Protein AF-A0A4Q9P997-F1 (afdb_monomer_lite)

Sequence (958 aa):
MSKQSKSKDPSSKGRAVGQAVVELFDKMSLHGDAAVDIAVVKLDHLLADPSIDIDEVVELMTSVQHLLEFVLCVSSDYGFGILSIAILQRQPSTAEDYPSSLLYKLLAQLSRSLCLPYERTSDTPPVLSAHRRSIELAFSVLQAVTHLNATDALAEQMGDDPGSGRWAAKNEEKRHQKRKRSIHTGRAPPVDIVKSIIQYGAPVPTSKRQAAELVTTVVAEQTSILQEVFNMFRKEETIAFFKTTYLPIPPAPTPLTVTIPTQRTRSATTALTPFVPMTGTQQGAFPLVQPIKAALYFENADGFGAWRIQMSTRADRDLRRWRNEDAKMFDIIVNKIKDLSHGNFTKDNHKKLTGVEVDIPIYEAKMTRDSRLVYHIHCDIDFEDNVERQGLIRIFGVYTHAQIDGRFWDTMSRQLGYNGSEYRRRCIFRDRPSNQRGDYTVLPASFEVRSDTEQEVVTPSSSTTDHPDLTREDKEELHSLIALEKFVTFSQAFLNSILADQDVAHVFGVSHREKEIIEHDSSCFVIGRSGTGKTTTMVFKILGIERTYDTGSFRYAMAKPRQLFVTQSQVLAKKVEEYYAKLHQSYATAHLSPDELLEIASQSRTRRERMVDEDEEIFYTSTLPRRFGALEDTHFPLFLTYNHLCRLLENEFRHLVEQEKIDAHRASLLRDIMKLRPRPTRTRPAAYLQEERDTFLDYDTFREIYWSHFPENPLNPDLVWGEFVAVIKGSAGALKSDLGYLDKETYVGHGHSRSQTVSPAQRETVYALFEVYTKRRKLHGHHDPADRTRMLIRCLKAAGVPGKALNFIYVDEAQDNFLIDSLVLKALCSNPHGLFWAGDTAQTIAAGSSFRLGDLKAQLYDVEKNPLSISKRARPQTFYLTRNYRSHSGIVDCAHSIVELITNYWSTAIDDLPRERGMSPGEKPIFFSDHDAAKLQQSLFRDVSGGGVIEFGARQCE

Radius of gyration: 35.64 Å; chains: 1; bounding box: 92×94×118 Å

Structure (mmCIF, N/CA/C/O backbone):
data_AF-A0A4Q9P997-F1
#
_entry.id   AF-A0A4Q9P997-F1
#
loop_
_atom_site.group_PDB
_atom_site.id
_atom_site.type_symbol
_atom_site.label_atom_id
_atom_site.label_alt_id
_atom_site.label_comp_id
_atom_site.label_asym_id
_atom_site.label_entity_id
_atom_site.label_seq_id
_atom_site.pdbx_PDB_ins_code
_atom_site.Cartn_x
_atom_site.Cartn_y
_atom_site.Cartn_z
_atom_site.occupancy
_atom_site.B_iso_or_equiv
_atom_site.auth_seq_id
_atom_site.auth_comp_id
_atom_site.auth_asym_id
_atom_site.auth_atom_id
_atom_site.pdbx_PDB_model_num
ATOM 1 N N . MET A 1 1 ? 42.276 59.576 36.332 1.00 34.94 1 MET A N 1
ATOM 2 C CA . MET A 1 1 ? 40.969 59.242 36.951 1.00 34.94 1 MET A CA 1
ATOM 3 C C . MET A 1 1 ? 40.048 58.892 35.790 1.00 34.94 1 MET A C 1
ATOM 5 O O . MET A 1 1 ? 39.980 59.698 34.885 1.00 34.94 1 MET A O 1
ATOM 9 N N . SER A 1 2 ? 39.452 57.718 35.613 1.00 30.09 2 SER A N 1
ATOM 10 C CA . SER A 1 2 ? 39.014 56.666 36.526 1.00 30.09 2 SER A CA 1
ATOM 11 C C . SER A 1 2 ? 39.274 55.295 35.879 1.00 30.09 2 SER A C 1
ATOM 13 O O . SER A 1 2 ? 39.059 55.123 34.681 1.00 30.09 2 SER A O 1
ATOM 15 N N . LYS A 1 3 ? 39.771 54.335 36.668 1.00 36.25 3 LYS A N 1
ATOM 16 C CA . LYS A 1 3 ? 39.866 52.919 36.293 1.00 36.25 3 LYS A CA 1
ATOM 17 C C . LYS A 1 3 ? 38.458 52.323 36.387 1.00 36.25 3 LYS A C 1
ATOM 19 O O . LYS A 1 3 ? 37.954 52.168 37.493 1.00 36.25 3 LYS A O 1
ATOM 24 N N . GLN A 1 4 ? 37.851 51.955 35.263 1.00 31.22 4 GLN A N 1
ATOM 25 C CA . GLN A 1 4 ? 36.736 51.005 35.255 1.00 31.22 4 GLN A CA 1
ATOM 26 C C . GLN A 1 4 ? 37.287 49.617 34.932 1.00 31.22 4 GLN A C 1
ATOM 28 O O . GLN A 1 4 ? 37.521 49.262 33.777 1.00 31.22 4 GLN A O 1
ATOM 33 N N . SER A 1 5 ? 37.524 48.835 35.984 1.00 34.06 5 SER A N 1
ATOM 34 C CA . SER A 1 5 ? 37.653 47.386 35.893 1.00 34.06 5 SER A CA 1
ATOM 35 C C . SER A 1 5 ? 36.304 46.816 35.455 1.00 34.06 5 SER A C 1
ATOM 37 O O . SER A 1 5 ? 35.366 46.762 36.249 1.00 34.06 5 SER A O 1
ATOM 39 N N . LYS A 1 6 ? 36.195 46.409 34.186 1.00 36.69 6 LYS A N 1
ATOM 40 C CA . LYS A 1 6 ? 35.104 45.544 33.729 1.00 36.69 6 LYS A CA 1
ATOM 41 C C . LYS A 1 6 ? 35.186 44.238 34.519 1.00 36.69 6 LYS A C 1
ATOM 43 O O . LYS A 1 6 ? 36.149 43.487 34.358 1.00 36.69 6 LYS A O 1
ATOM 48 N N . SER A 1 7 ? 34.202 43.980 35.376 1.00 35.50 7 SER A N 1
ATOM 49 C CA . SER A 1 7 ? 33.948 42.636 35.882 1.00 35.50 7 SER A CA 1
ATOM 50 C C . SER A 1 7 ? 33.683 41.739 34.672 1.00 35.50 7 SER A C 1
ATOM 52 O O . SER A 1 7 ? 32.763 42.002 33.900 1.00 35.50 7 SER A O 1
ATOM 54 N N . LYS A 1 8 ? 34.532 40.729 34.455 1.00 43.47 8 LYS A N 1
ATOM 55 C CA . LYS A 1 8 ? 34.236 39.654 33.504 1.00 43.47 8 LYS A CA 1
ATOM 56 C C . LYS A 1 8 ? 32.994 38.936 34.021 1.00 43.47 8 LYS A C 1
ATOM 58 O O . LYS A 1 8 ? 33.031 38.392 35.119 1.00 43.47 8 LYS A O 1
ATOM 63 N N . ASP A 1 9 ? 31.924 38.997 33.244 1.00 46.00 9 ASP A N 1
ATOM 64 C CA . ASP A 1 9 ? 30.682 38.279 33.493 1.00 46.00 9 ASP A CA 1
ATOM 65 C C . ASP A 1 9 ? 30.966 36.759 33.450 1.00 46.00 9 ASP A C 1
ATOM 67 O O . ASP A 1 9 ? 31.450 36.276 32.414 1.00 46.00 9 ASP A O 1
ATOM 71 N N . PRO A 1 10 ? 30.754 36.009 34.549 1.00 48.16 10 PRO A N 1
ATOM 72 C CA . PRO A 1 10 ? 30.957 34.560 34.585 1.00 48.16 10 PRO A CA 1
ATOM 73 C C . PRO A 1 10 ? 30.136 33.813 33.519 1.00 48.16 10 PRO A C 1
ATOM 75 O O . PRO A 1 10 ? 30.621 32.815 32.988 1.00 48.16 10 PRO A O 1
ATOM 78 N N . SER A 1 11 ? 28.974 34.353 33.117 1.00 50.50 11 SER A N 1
ATOM 79 C CA . SER A 1 11 ? 28.079 33.771 32.093 1.00 50.50 11 SER A CA 1
ATOM 80 C C . SER A 1 11 ? 28.664 33.750 30.673 1.00 50.50 11 SER A C 1
ATOM 82 O O . SER A 1 11 ? 28.187 33.063 29.779 1.00 50.50 11 SER A O 1
ATOM 84 N N . SER A 1 12 ? 29.746 34.494 30.414 1.00 61.53 12 SER A N 1
ATOM 85 C CA . SER A 1 12 ? 30.411 34.451 29.101 1.00 61.53 12 SER A CA 1
ATOM 86 C C . SER A 1 12 ? 31.389 33.281 28.959 1.00 61.53 12 SER A C 1
ATOM 88 O O . SER A 1 12 ? 31.737 32.899 27.840 1.00 61.53 12 SER A O 1
ATOM 90 N N . LYS A 1 13 ? 31.854 32.716 30.081 1.00 75.00 13 LYS A N 1
ATOM 91 C CA . LYS A 1 13 ? 32.875 31.663 30.094 1.00 75.00 13 LYS A CA 1
ATOM 92 C C . LYS A 1 13 ? 32.283 30.259 29.993 1.00 75.00 13 LYS A C 1
ATOM 94 O O . LYS A 1 13 ? 32.844 29.457 29.254 1.00 75.00 13 LYS A O 1
ATOM 99 N N . GLY A 1 14 ? 31.180 29.972 30.692 1.00 77.06 14 GLY A N 1
ATOM 100 C CA . GLY A 1 14 ? 30.510 28.663 30.653 1.00 77.06 14 GLY A CA 1
ATOM 101 C C . GLY A 1 14 ? 30.086 28.295 29.236 1.00 77.06 14 GLY A C 1
ATOM 102 O O . GLY A 1 14 ? 30.493 27.267 28.699 1.00 77.06 14 GLY A O 1
ATOM 103 N N . ARG A 1 15 ? 29.408 29.222 28.563 1.00 81.44 15 ARG A N 1
ATOM 104 C CA . ARG A 1 15 ? 29.011 29.098 27.160 1.00 81.44 15 ARG A CA 1
ATOM 105 C C . ARG A 1 15 ? 30.186 28.897 26.201 1.00 81.44 15 ARG A C 1
ATOM 107 O O . ARG A 1 15 ? 30.087 28.085 25.286 1.00 81.44 15 ARG A O 1
ATOM 114 N N . ALA A 1 16 ? 31.297 29.611 26.400 1.00 81.88 16 ALA A N 1
ATOM 115 C CA . ALA A 1 16 ? 32.495 29.453 25.571 1.00 81.88 16 ALA A CA 1
ATOM 116 C C . ALA A 1 16 ? 33.142 28.071 25.761 1.00 81.88 16 ALA A C 1
ATOM 118 O O . ALA A 1 16 ? 33.560 27.445 24.789 1.00 81.88 16 ALA A O 1
ATOM 119 N N . VAL A 1 17 ? 33.179 27.570 27.000 1.00 84.44 17 VAL A N 1
ATOM 120 C CA . VAL A 1 17 ? 33.670 26.220 27.301 1.00 84.44 17 VAL A CA 1
ATOM 121 C C . VAL A 1 17 ? 32.729 25.160 26.736 1.00 84.44 17 VAL A C 1
ATOM 123 O O . VAL A 1 17 ? 33.202 24.231 26.095 1.00 84.44 17 VAL A O 1
ATOM 126 N N . GLY A 1 18 ? 31.412 25.310 26.881 1.00 84.19 18 GLY A N 1
ATOM 127 C CA . GLY A 1 18 ? 30.446 24.376 26.302 1.00 84.19 18 GLY A CA 1
ATOM 128 C C . GLY A 1 18 ? 30.523 24.314 24.774 1.00 84.19 18 GLY A C 1
ATOM 129 O O . GLY A 1 18 ? 30.468 23.227 24.207 1.00 84.19 18 GLY A O 1
ATOM 130 N N . GLN A 1 19 ? 30.742 25.448 24.097 1.00 86.75 19 GLN A N 1
ATOM 131 C CA . GLN A 1 19 ? 30.996 25.475 22.650 1.00 86.75 19 GLN A CA 1
ATOM 132 C C . GLN A 1 19 ? 32.294 24.746 22.294 1.00 86.75 19 GLN A C 1
ATOM 134 O O . GLN A 1 19 ? 32.296 23.921 21.384 1.00 86.75 19 GLN A O 1
ATOM 139 N N . ALA A 1 20 ? 33.366 24.977 23.057 1.00 85.81 20 ALA A N 1
ATOM 140 C CA . ALA A 1 20 ? 34.625 24.265 22.871 1.00 85.81 20 ALA A CA 1
ATOM 141 C C . ALA A 1 20 ? 34.475 22.750 23.095 1.00 85.81 20 ALA A C 1
ATOM 143 O O . ALA A 1 20 ? 35.087 21.976 22.368 1.00 85.81 20 ALA A O 1
ATOM 144 N N . VAL A 1 21 ? 33.649 22.308 24.052 1.00 86.19 21 VAL A N 1
ATOM 145 C CA . VAL A 1 21 ? 33.339 20.884 24.272 1.00 86.19 21 VAL A CA 1
ATOM 146 C C . VAL A 1 21 ? 32.569 20.302 23.083 1.00 86.19 21 VAL A C 1
ATOM 148 O O . VAL A 1 21 ? 32.911 19.220 22.615 1.00 86.19 21 VAL A O 1
ATOM 151 N N . VAL A 1 22 ? 31.577 21.016 22.547 1.00 88.56 22 VAL A N 1
ATOM 152 C CA . VAL A 1 22 ? 30.831 20.577 21.354 1.00 88.56 22 VAL A CA 1
ATOM 153 C C . VAL A 1 22 ? 31.749 20.437 20.134 1.00 88.56 22 VAL A C 1
ATOM 155 O O . VAL A 1 22 ? 31.660 19.441 19.423 1.00 88.56 22 VAL A O 1
ATOM 158 N N . GLU A 1 23 ? 32.660 21.387 19.912 1.00 87.06 23 GLU A N 1
ATOM 159 C CA . GLU A 1 23 ? 33.652 21.320 18.827 1.00 87.06 23 GLU A CA 1
ATOM 160 C C . GLU A 1 23 ? 34.676 20.197 19.043 1.00 87.06 23 GLU A C 1
ATOM 162 O O . GLU A 1 23 ? 35.034 19.480 18.110 1.00 87.06 23 GLU A O 1
ATOM 167 N N . LEU A 1 24 ? 35.132 20.015 20.284 1.00 86.62 24 LEU A N 1
ATOM 168 C CA . LEU A 1 24 ? 36.094 18.981 20.665 1.00 86.62 24 LEU A CA 1
ATOM 169 C C . LEU A 1 24 ? 35.544 17.566 20.452 1.00 86.62 24 LEU A C 1
ATOM 171 O O . LEU A 1 24 ? 36.305 16.661 20.113 1.00 86.62 24 LEU A O 1
ATOM 175 N N . PHE A 1 25 ? 34.234 17.393 20.639 1.00 87.94 25 PHE A N 1
ATOM 176 C CA . PHE A 1 25 ? 33.518 16.133 20.458 1.00 87.94 25 PHE A CA 1
ATOM 177 C C . PHE A 1 25 ? 32.687 16.082 19.163 1.00 87.94 25 PHE A C 1
ATOM 179 O O . PHE A 1 25 ? 31.709 15.328 19.073 1.00 87.94 25 PHE A O 1
ATOM 186 N N . ASP A 1 26 ? 33.075 16.854 18.146 1.00 84.50 26 ASP A N 1
ATOM 187 C CA . ASP A 1 26 ? 32.450 16.807 16.827 1.00 84.50 26 ASP A CA 1
ATOM 188 C C . ASP A 1 26 ? 32.598 15.415 16.181 1.00 84.50 26 ASP A C 1
ATOM 190 O O . ASP A 1 26 ? 33.694 14.856 16.060 1.00 84.50 26 ASP A O 1
ATOM 194 N N . LYS A 1 27 ? 31.469 14.860 15.722 1.00 76.56 27 LYS A N 1
ATOM 195 C CA . LYS A 1 27 ? 31.368 13.491 15.189 1.00 76.56 27 LYS A CA 1
ATOM 196 C C . LYS A 1 27 ? 32.245 13.274 13.960 1.00 76.56 27 LYS A C 1
ATOM 198 O O . LYS A 1 27 ? 32.723 12.165 13.747 1.00 76.56 27 LYS A O 1
ATOM 203 N N . MET A 1 28 ? 32.463 14.315 13.157 1.00 73.12 28 MET A N 1
ATOM 204 C CA . MET A 1 28 ? 33.294 14.230 11.952 1.00 73.12 28 MET A CA 1
ATOM 205 C C . MET A 1 28 ? 34.792 14.259 12.262 1.00 73.12 28 MET A C 1
ATOM 207 O O . MET A 1 28 ? 35.583 13.844 11.422 1.00 73.12 28 MET A O 1
ATOM 211 N N . SER A 1 29 ? 35.171 14.719 13.455 1.00 72.38 29 SER A N 1
ATOM 212 C CA . SER A 1 29 ? 36.561 14.926 13.869 1.00 72.38 29 SER A CA 1
ATOM 213 C C . SER A 1 29 ? 37.093 13.802 14.778 1.00 72.38 29 SER A C 1
ATOM 215 O O . SER A 1 29 ? 38.306 13.622 14.905 1.00 72.38 29 SER A O 1
ATOM 217 N N . LEU A 1 30 ? 36.203 13.006 15.384 1.00 80.44 30 LEU A N 1
ATOM 218 C CA . LEU A 1 30 ? 36.535 11.866 16.247 1.00 80.44 30 LEU A CA 1
ATOM 219 C C . LEU A 1 30 ? 36.687 10.561 15.443 1.00 80.44 30 LEU A C 1
ATOM 221 O O . LEU A 1 30 ? 35.735 9.802 15.256 1.00 80.44 30 LEU A O 1
ATOM 225 N N . HIS A 1 31 ? 37.906 10.273 14.979 1.00 70.12 31 HIS A N 1
ATOM 226 C CA . HIS A 1 31 ? 38.236 9.030 14.271 1.00 70.12 31 HIS A CA 1
ATOM 227 C C . HIS A 1 31 ? 39.045 8.062 15.151 1.00 70.12 31 HIS A C 1
ATOM 229 O O . HIS A 1 31 ? 40.269 8.154 15.236 1.00 70.12 31 HIS A O 1
ATOM 235 N N . GLY A 1 32 ? 38.357 7.095 15.766 1.00 70.31 32 GLY A N 1
ATOM 236 C CA . GLY A 1 32 ? 38.966 6.014 16.556 1.00 70.31 32 GLY A CA 1
ATOM 237 C C . GLY A 1 32 ? 39.274 6.374 18.016 1.00 70.31 32 GLY A C 1
ATOM 238 O O . GLY A 1 32 ? 39.208 7.537 18.411 1.00 70.31 32 GLY A O 1
ATOM 239 N N . ASP A 1 33 ? 39.618 5.364 18.825 1.00 76.88 33 ASP A N 1
ATOM 240 C CA . ASP A 1 33 ? 39.794 5.511 20.283 1.00 76.88 33 ASP A CA 1
ATOM 241 C C . ASP A 1 33 ? 40.894 6.522 20.664 1.00 76.88 33 ASP A C 1
ATOM 243 O O . ASP A 1 33 ? 40.715 7.292 21.600 1.00 76.88 33 ASP A O 1
ATOM 247 N N . ALA A 1 34 ? 41.974 6.635 19.882 1.00 77.06 34 ALA A N 1
ATOM 248 C CA . ALA A 1 34 ? 43.042 7.604 20.155 1.00 77.06 34 ALA A CA 1
ATOM 249 C C . ALA A 1 34 ? 42.577 9.073 20.052 1.00 77.06 34 ALA A C 1
ATOM 251 O O . ALA A 1 34 ? 43.059 9.931 20.791 1.00 77.06 34 ALA A O 1
ATOM 252 N N . ALA A 1 35 ? 41.641 9.382 19.146 1.00 81.62 35 ALA A N 1
ATOM 253 C CA . ALA A 1 35 ? 41.067 10.725 19.036 1.00 81.62 35 ALA A CA 1
ATOM 254 C C . ALA A 1 35 ? 40.140 11.032 20.223 1.00 81.62 35 ALA A C 1
ATOM 256 O O . ALA A 1 35 ? 40.129 12.159 20.718 1.00 81.62 35 ALA A O 1
ATOM 257 N N . VAL A 1 36 ? 39.417 10.015 20.706 1.00 85.56 36 VAL A N 1
ATOM 258 C CA . VAL A 1 36 ? 38.583 10.101 21.911 1.00 85.56 36 VAL A CA 1
ATOM 259 C C . VAL A 1 36 ? 39.452 10.352 23.143 1.00 85.56 36 VAL A C 1
ATOM 261 O O . VAL A 1 36 ? 39.161 11.279 23.891 1.00 85.56 36 VAL A O 1
ATOM 264 N N . ASP A 1 37 ? 40.557 9.626 23.315 1.00 82.88 37 ASP A N 1
ATOM 265 C CA . ASP A 1 37 ? 41.467 9.815 24.454 1.00 82.88 37 ASP A CA 1
ATOM 266 C C . ASP A 1 37 ? 42.060 11.236 24.487 1.00 82.88 37 ASP A C 1
ATOM 268 O O . ASP A 1 37 ? 42.115 11.879 25.537 1.00 82.88 37 ASP A O 1
ATOM 272 N N . ILE A 1 38 ? 42.442 11.782 23.324 1.00 82.25 38 ILE A N 1
ATOM 273 C CA . ILE A 1 38 ? 42.930 13.168 23.206 1.00 82.25 38 ILE A CA 1
ATOM 274 C C . ILE A 1 38 ? 41.828 14.179 23.559 1.00 82.25 38 ILE A C 1
ATOM 276 O O . ILE A 1 38 ? 42.106 15.193 24.208 1.00 82.25 38 ILE A O 1
ATOM 280 N N . ALA A 1 39 ? 40.589 13.929 23.129 1.00 86.88 39 ALA A N 1
ATOM 281 C CA . ALA A 1 39 ? 39.445 14.770 23.465 1.00 86.88 39 ALA A CA 1
ATOM 282 C C . ALA A 1 39 ? 39.137 14.731 24.969 1.00 86.88 39 ALA A C 1
ATOM 284 O O . ALA A 1 39 ? 38.912 15.777 25.571 1.00 86.88 39 ALA A O 1
ATOM 285 N N . VAL A 1 40 ? 39.226 13.564 25.607 1.00 88.44 40 VAL A N 1
ATOM 286 C CA . VAL A 1 40 ? 39.018 13.402 27.054 1.00 88.44 40 VAL A CA 1
ATOM 287 C C . VAL A 1 40 ? 40.075 14.157 27.865 1.00 88.44 40 VAL A C 1
ATOM 289 O O . VAL A 1 40 ? 39.724 14.900 28.776 1.00 88.44 40 VAL A O 1
ATOM 292 N N . VAL A 1 41 ? 41.357 14.079 27.492 1.00 85.00 41 VAL A N 1
ATOM 293 C CA . VAL A 1 41 ? 42.422 14.848 28.172 1.00 85.00 41 VAL A CA 1
ATOM 294 C C . VAL A 1 41 ? 42.189 16.360 28.053 1.00 85.00 41 VAL A C 1
ATOM 296 O O . VAL A 1 41 ? 42.407 17.116 29.000 1.00 85.00 41 VAL A O 1
ATOM 299 N N . LYS A 1 42 ? 41.723 16.830 26.892 1.00 85.00 42 LYS A N 1
ATOM 300 C CA . LYS A 1 42 ? 41.387 18.248 26.688 1.00 85.00 42 LYS A CA 1
ATOM 301 C C . LYS A 1 42 ? 40.135 18.667 27.460 1.00 85.00 42 LYS A C 1
ATOM 303 O O . LYS A 1 42 ? 40.104 19.786 27.964 1.00 85.00 42 LYS A O 1
ATOM 308 N N . LEU A 1 43 ? 39.144 17.786 27.582 1.00 86.56 43 LEU A N 1
ATOM 309 C CA . LEU A 1 43 ? 37.958 18.007 28.407 1.00 86.56 43 LEU A CA 1
ATOM 310 C C . LEU A 1 43 ? 38.342 18.208 29.877 1.00 86.56 43 LEU A C 1
ATOM 312 O O . LEU A 1 43 ? 37.886 19.169 30.487 1.00 86.56 43 LEU A O 1
ATOM 316 N N . ASP A 1 44 ? 39.239 17.380 30.417 1.00 87.50 44 ASP A N 1
ATOM 317 C CA . ASP A 1 44 ? 39.720 17.516 31.798 1.00 87.50 44 ASP A CA 1
ATOM 318 C C . ASP A 1 44 ? 40.380 18.878 32.046 1.00 87.50 44 ASP A C 1
ATOM 320 O O . ASP A 1 44 ? 40.138 19.519 33.069 1.00 87.50 44 ASP A O 1
ATOM 324 N N . HIS A 1 45 ? 41.170 19.367 31.085 1.00 83.88 45 HIS A N 1
ATOM 325 C CA . HIS A 1 45 ? 41.760 20.704 31.156 1.00 83.88 45 HIS A CA 1
ATOM 326 C C . HIS A 1 45 ? 40.720 21.825 31.092 1.00 83.88 45 HIS A C 1
ATOM 328 O O . HIS A 1 45 ? 40.880 22.834 31.779 1.00 83.88 45 HIS A O 1
ATOM 334 N N . LEU A 1 46 ? 39.675 21.664 30.277 1.00 84.50 46 LEU A N 1
ATOM 335 C CA . LEU A 1 46 ? 38.587 22.635 30.177 1.00 84.50 46 LEU A CA 1
ATOM 336 C C . LEU A 1 46 ? 37.749 22.675 31.457 1.00 84.50 46 LEU A C 1
ATOM 338 O O . LEU A 1 46 ? 37.350 23.755 31.867 1.00 84.50 46 LEU A O 1
ATOM 342 N N . LEU A 1 47 ? 37.522 21.534 32.108 1.00 81.62 47 LEU A N 1
ATOM 343 C CA . LEU A 1 47 ? 36.723 21.430 33.333 1.00 81.62 47 LEU A CA 1
ATOM 344 C C . LEU A 1 47 ? 37.498 21.783 34.615 1.00 81.62 47 LEU A C 1
ATOM 346 O O . LEU A 1 47 ? 36.881 21.988 35.658 1.00 81.62 47 LEU A O 1
ATOM 350 N N . ALA A 1 48 ? 38.829 21.886 34.559 1.00 80.19 48 ALA A N 1
ATOM 351 C CA . ALA A 1 48 ? 39.668 22.191 35.721 1.00 80.19 48 ALA A CA 1
ATOM 352 C C . ALA A 1 48 ? 39.540 23.640 36.243 1.00 80.19 48 ALA A C 1
ATOM 354 O O . ALA A 1 48 ? 40.011 23.919 37.347 1.00 80.19 48 ALA A O 1
ATOM 355 N N . ASP A 1 49 ? 38.944 24.573 35.484 1.00 80.00 49 ASP A N 1
ATOM 356 C CA . ASP A 1 49 ? 38.722 25.956 35.936 1.00 80.00 49 ASP A CA 1
ATOM 357 C C . ASP A 1 49 ? 37.444 26.045 36.805 1.00 80.00 49 ASP A C 1
ATOM 359 O O . ASP A 1 49 ? 36.332 25.945 36.283 1.00 80.00 49 ASP A O 1
ATOM 363 N N . PRO A 1 50 ? 37.562 26.304 38.124 1.00 68.62 50 PRO A N 1
ATOM 364 C CA . PRO A 1 50 ? 36.417 26.363 39.035 1.00 68.62 50 PRO A CA 1
ATOM 365 C C . PRO A 1 50 ? 35.520 27.595 38.820 1.00 68.62 50 PRO A C 1
ATOM 367 O O . PRO A 1 50 ? 34.506 27.732 39.500 1.00 68.62 50 PRO A O 1
ATOM 370 N N . SER A 1 51 ? 35.885 28.520 37.920 1.00 73.75 51 SER A N 1
ATOM 371 C CA . SER A 1 51 ? 35.081 29.702 37.573 1.00 73.75 51 SER A CA 1
ATOM 372 C C . SER A 1 51 ? 34.056 29.468 36.456 1.00 73.75 51 SER A C 1
ATOM 374 O O . SER A 1 51 ? 33.374 30.415 36.059 1.00 73.75 51 SER A O 1
ATOM 376 N N . ILE A 1 52 ? 33.963 28.241 35.936 1.00 81.25 52 ILE A N 1
ATOM 377 C CA . ILE A 1 52 ? 33.046 27.853 34.859 1.00 81.25 52 ILE A CA 1
ATOM 378 C C . ILE A 1 52 ? 31.660 27.556 35.423 1.00 81.25 52 ILE A C 1
ATOM 380 O O . ILE A 1 52 ? 31.515 26.802 36.385 1.00 81.25 52 ILE A O 1
ATOM 384 N N . ASP A 1 53 ? 30.634 28.106 34.775 1.00 80.50 53 ASP A N 1
ATOM 385 C CA . ASP A 1 53 ? 29.264 27.684 35.028 1.00 80.50 53 ASP A CA 1
ATOM 386 C C . ASP A 1 53 ? 28.969 26.377 34.282 1.00 80.50 53 ASP A C 1
ATOM 388 O O . ASP A 1 53 ? 28.836 26.353 33.056 1.00 80.50 53 ASP A O 1
ATOM 392 N N . ILE A 1 54 ? 28.922 25.274 35.031 1.00 81.06 54 ILE A N 1
ATOM 393 C CA . ILE A 1 54 ? 28.677 23.930 34.496 1.00 81.06 54 ILE A CA 1
ATOM 394 C C . ILE A 1 54 ? 27.264 23.808 33.911 1.00 81.06 54 ILE A C 1
ATOM 396 O O . ILE A 1 54 ? 27.072 23.012 32.992 1.00 81.06 54 ILE A O 1
ATOM 400 N N . ASP A 1 55 ? 26.301 24.621 34.355 1.00 79.00 55 ASP A N 1
ATOM 401 C CA . ASP A 1 55 ? 24.921 24.554 33.863 1.00 79.00 55 ASP A CA 1
ATOM 402 C C . ASP A 1 55 ? 24.857 24.899 32.361 1.00 79.00 55 ASP A C 1
ATOM 404 O O . ASP A 1 55 ? 24.242 24.173 31.578 1.00 79.00 55 ASP A O 1
ATOM 408 N N . GLU A 1 56 ? 25.589 25.933 31.929 1.00 82.62 56 GLU A N 1
ATOM 409 C CA . GLU A 1 56 ? 25.691 26.327 30.514 1.00 82.62 56 GLU A CA 1
ATOM 410 C C . GLU A 1 56 ? 26.456 25.292 29.671 1.00 82.62 56 GLU A C 1
ATOM 412 O O . GLU A 1 56 ? 26.136 25.071 28.499 1.00 82.62 56 GLU A O 1
ATOM 417 N N . VAL A 1 57 ? 27.467 24.640 30.259 1.00 85.94 57 VAL A N 1
ATOM 418 C CA . VAL A 1 57 ? 28.234 23.574 29.593 1.00 85.94 57 VAL A CA 1
ATOM 419 C C . VAL A 1 57 ? 27.336 22.363 29.343 1.00 85.94 57 VAL A C 1
ATOM 421 O O . VAL A 1 57 ? 27.275 21.864 28.219 1.00 85.94 57 VAL A O 1
ATOM 424 N N . VAL A 1 58 ? 26.590 21.923 30.360 1.00 86.69 58 VAL A N 1
ATOM 425 C CA . VAL A 1 58 ? 25.661 20.788 30.264 1.00 86.69 58 VAL A CA 1
ATOM 426 C C . VAL A 1 58 ? 24.507 21.094 29.310 1.00 86.69 58 VAL A C 1
ATOM 428 O O . VAL A 1 58 ? 24.126 20.223 28.527 1.00 86.69 58 VAL A O 1
ATOM 431 N N . GLU A 1 59 ? 23.974 22.318 29.309 1.00 85.81 59 GLU A N 1
ATOM 432 C CA . GLU A 1 59 ? 22.920 22.737 28.376 1.00 85.81 59 GLU A CA 1
ATOM 433 C C . GLU A 1 59 ? 23.390 22.655 26.914 1.00 85.81 59 GLU A C 1
ATOM 435 O O . GLU A 1 59 ? 22.693 22.096 26.063 1.00 85.81 59 GLU A O 1
ATOM 440 N N . LEU A 1 60 ? 24.608 23.120 26.622 1.00 86.00 60 LEU A N 1
ATOM 441 C CA . LEU A 1 60 ? 25.196 23.021 25.284 1.00 86.00 60 LEU A CA 1
ATOM 442 C C . LEU A 1 60 ? 25.510 21.578 24.885 1.00 86.00 60 LEU A C 1
ATOM 444 O O . LEU A 1 60 ? 25.235 21.194 23.749 1.00 86.00 60 LEU A O 1
ATOM 448 N N . MET A 1 61 ? 26.007 20.748 25.804 1.00 87.50 61 MET A N 1
ATOM 449 C CA . MET A 1 61 ? 26.207 19.319 25.534 1.00 87.50 61 MET A CA 1
ATOM 450 C C . MET A 1 61 ? 24.884 18.601 25.253 1.00 87.50 61 MET A C 1
ATOM 452 O O . MET A 1 61 ? 24.821 17.741 24.380 1.00 87.50 61 MET A O 1
ATOM 456 N N . THR A 1 62 ? 23.816 18.988 25.949 1.00 86.75 62 THR A N 1
ATOM 457 C CA . THR A 1 62 ? 22.463 18.443 25.763 1.00 86.75 62 THR A CA 1
ATOM 458 C C . THR A 1 62 ? 21.830 18.886 24.439 1.00 86.75 62 THR A C 1
ATOM 460 O O . THR A 1 62 ? 20.957 18.198 23.911 1.00 86.75 62 THR A O 1
ATOM 463 N N . SER A 1 63 ? 22.287 20.000 23.855 1.00 85.50 63 SER A N 1
ATOM 464 C CA . SER A 1 63 ? 21.822 20.468 22.540 1.00 85.50 63 SER A CA 1
ATOM 465 C C . SER A 1 63 ? 22.251 19.564 21.375 1.00 85.50 63 SER A C 1
ATOM 467 O O . SER A 1 63 ? 21.628 19.589 20.313 1.00 85.50 63 SER A O 1
ATOM 469 N N . VAL A 1 64 ? 23.284 18.735 21.574 1.00 83.81 64 VAL A N 1
ATOM 470 C CA . VAL A 1 64 ? 23.784 17.775 20.584 1.00 83.81 64 VAL A CA 1
ATOM 471 C C . VAL A 1 64 ? 23.350 16.366 20.973 1.00 83.81 64 VAL A C 1
ATOM 473 O O . VAL A 1 64 ? 23.617 15.884 22.072 1.00 83.81 64 VAL A O 1
ATOM 476 N N . GLN A 1 65 ? 22.696 15.670 20.041 1.00 82.75 65 GLN A N 1
ATOM 477 C CA . GLN A 1 65 ? 22.123 14.352 20.302 1.00 82.75 65 GLN A CA 1
ATOM 478 C C . GLN A 1 65 ? 23.179 13.336 20.784 1.00 82.75 65 GLN A C 1
ATOM 480 O O . GLN A 1 65 ? 24.132 13.030 20.058 1.00 82.75 65 GLN A O 1
ATOM 485 N N . HIS A 1 66 ? 22.935 12.773 21.973 1.00 88.88 66 HIS A N 1
ATOM 486 C CA . HIS A 1 66 ? 23.746 11.766 22.672 1.00 88.88 66 HIS A CA 1
ATOM 487 C C . HIS A 1 66 ? 25.157 12.212 23.099 1.00 88.88 66 HIS A C 1
ATOM 489 O O . HIS A 1 66 ? 25.949 11.370 23.520 1.00 88.88 66 HIS A O 1
ATOM 495 N N . LEU A 1 67 ? 25.497 13.506 23.006 1.00 90.31 67 LEU A N 1
ATOM 496 C CA . LEU A 1 67 ? 26.832 14.000 23.366 1.00 90.31 67 LEU A CA 1
ATOM 497 C C . LEU A 1 67 ? 27.083 13.936 24.878 1.00 90.31 67 LEU A C 1
ATOM 499 O O . LEU A 1 67 ? 28.142 13.473 25.294 1.00 90.31 67 LEU A O 1
ATOM 503 N N . LEU A 1 68 ? 26.124 14.360 25.707 1.00 91.31 68 LEU A N 1
ATOM 504 C CA . LEU A 1 68 ? 26.269 14.286 27.164 1.00 91.31 68 LEU A CA 1
ATOM 505 C C . LEU A 1 68 ? 26.425 12.834 27.635 1.00 91.31 68 LEU A C 1
ATOM 507 O O . LEU A 1 68 ? 27.320 12.534 28.419 1.00 91.31 68 LEU A O 1
ATOM 511 N N . GLU A 1 69 ? 25.599 11.928 27.115 1.00 92.56 69 GLU A N 1
ATOM 512 C CA . GLU A 1 69 ? 25.661 10.495 27.403 1.00 92.56 69 GLU A CA 1
ATOM 513 C C . GLU A 1 69 ? 27.000 9.883 26.979 1.00 92.56 69 GLU A C 1
ATOM 515 O O . GLU A 1 69 ? 27.623 9.158 27.754 1.00 92.56 69 GLU A O 1
ATOM 520 N N . PHE A 1 70 ? 27.478 10.221 25.777 1.00 91.19 70 PHE A N 1
ATOM 521 C CA . PHE A 1 70 ? 28.782 9.781 25.289 1.00 91.19 70 PHE A CA 1
ATOM 522 C C . PHE A 1 70 ? 29.917 10.281 26.185 1.00 91.19 70 PHE A C 1
ATOM 524 O O . PHE A 1 70 ? 30.768 9.491 26.591 1.00 91.19 70 PHE A O 1
ATOM 531 N N . VAL A 1 71 ? 29.912 11.565 26.553 1.00 90.00 71 VAL A N 1
ATOM 532 C CA . VAL A 1 71 ? 30.941 12.158 27.415 1.00 90.00 71 VAL A CA 1
ATOM 533 C C . VAL A 1 71 ? 30.917 11.545 28.814 1.00 90.00 71 VAL A C 1
ATOM 535 O O . VAL A 1 71 ? 31.984 11.226 29.334 1.00 90.00 71 VAL A O 1
ATOM 538 N N . LEU A 1 72 ? 29.750 11.279 29.408 1.00 91.06 72 LEU A N 1
ATOM 539 C CA . LEU A 1 72 ? 29.656 10.573 30.697 1.00 91.06 72 LEU A CA 1
ATOM 540 C C . LEU A 1 72 ? 30.263 9.156 30.635 1.00 91.06 72 LEU A C 1
ATOM 542 O O . LEU A 1 72 ? 30.890 8.713 31.602 1.00 91.06 72 LEU A O 1
ATOM 546 N N . CYS A 1 73 ? 30.137 8.469 29.495 1.00 91.81 73 CYS A N 1
ATOM 547 C CA . CYS A 1 73 ? 30.761 7.166 29.264 1.00 91.81 73 CYS A CA 1
ATOM 548 C C . CYS A 1 73 ? 32.287 7.244 29.106 1.00 91.81 73 CYS A C 1
ATOM 550 O O . CYS A 1 73 ? 32.993 6.435 29.706 1.00 91.81 73 CYS A O 1
ATOM 552 N N . VAL A 1 74 ? 32.805 8.181 28.302 1.00 89.50 74 VAL A N 1
ATOM 553 C CA . VAL A 1 74 ? 34.232 8.198 27.912 1.00 89.50 74 VAL A CA 1
ATOM 554 C C . VAL A 1 74 ? 35.126 9.094 28.770 1.00 89.50 74 VAL A C 1
ATOM 556 O O . VAL A 1 74 ? 36.343 8.982 28.673 1.00 89.50 74 VAL A O 1
ATOM 559 N N . SER A 1 75 ? 34.562 9.967 29.611 1.00 89.31 75 SER A N 1
ATOM 560 C CA . SER A 1 75 ? 35.343 10.874 30.470 1.00 89.31 75 SER A CA 1
ATOM 561 C C . SER A 1 75 ? 36.312 10.126 31.388 1.00 89.31 75 SER A C 1
ATOM 563 O O . SER A 1 75 ? 36.044 9.000 31.820 1.00 89.31 75 SER A O 1
ATOM 565 N N . SER A 1 76 ? 37.418 10.771 31.760 1.00 88.75 76 SER A N 1
ATOM 566 C CA . SER A 1 76 ? 38.288 10.262 32.822 1.00 88.75 76 SER A CA 1
ATOM 567 C C . SER A 1 76 ? 37.552 10.277 34.170 1.00 88.75 76 SER A C 1
ATOM 569 O O . SER A 1 76 ? 36.548 10.974 34.332 1.00 88.75 76 SER A O 1
ATOM 571 N N . ASP A 1 77 ? 38.049 9.537 35.165 1.00 87.12 77 ASP A N 1
ATOM 572 C CA . ASP A 1 77 ? 37.478 9.584 36.522 1.00 87.12 77 ASP A CA 1
ATOM 573 C C .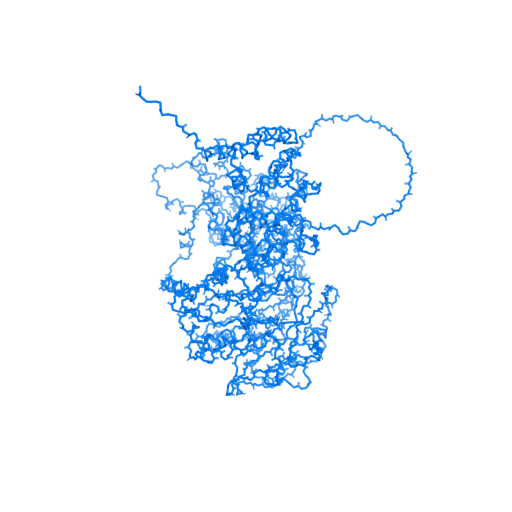 ASP A 1 77 ? 37.539 10.998 37.126 1.00 87.12 77 ASP A C 1
ATOM 575 O O . ASP A 1 77 ? 36.674 11.379 37.914 1.00 87.12 77 ASP A O 1
ATOM 579 N N . TYR A 1 78 ? 38.527 11.799 36.713 1.00 83.19 78 TYR A N 1
ATOM 580 C CA . TYR A 1 78 ? 38.677 13.189 37.129 1.00 83.19 78 TYR A CA 1
ATOM 581 C C . TYR A 1 78 ? 37.594 14.089 36.516 1.00 83.19 78 TYR A C 1
ATOM 583 O O . TYR A 1 78 ? 36.857 14.743 37.257 1.00 83.19 78 TYR A O 1
ATOM 591 N N . GLY A 1 79 ? 37.433 14.083 35.187 1.00 83.81 79 GLY A N 1
ATOM 592 C CA . GLY A 1 79 ? 36.409 14.875 34.496 1.00 83.81 79 GLY A CA 1
ATOM 593 C C . GLY A 1 79 ? 34.984 14.443 34.845 1.00 83.81 79 GLY A C 1
ATOM 594 O O . GLY A 1 79 ? 34.119 15.283 35.099 1.00 83.81 79 GLY A O 1
ATOM 595 N N . PHE A 1 80 ? 34.749 13.132 34.960 1.00 88.56 80 PHE A N 1
ATOM 596 C CA . PHE A 1 80 ? 33.480 12.582 35.440 1.00 88.56 80 PHE A CA 1
ATOM 597 C C . PHE A 1 80 ? 33.187 13.020 36.879 1.00 88.56 80 PHE A C 1
ATOM 599 O O . PHE A 1 80 ? 32.057 13.399 37.189 1.00 88.56 80 PHE A O 1
ATOM 606 N N . GLY A 1 81 ? 34.197 13.020 37.755 1.00 84.12 81 GLY A N 1
ATOM 607 C CA . GLY A 1 81 ? 34.082 13.520 39.123 1.00 84.12 81 GLY A CA 1
ATOM 608 C C . GLY A 1 81 ? 33.665 14.991 39.174 1.00 84.12 81 GLY A C 1
ATOM 609 O O . GLY A 1 81 ? 32.734 15.330 39.899 1.00 84.12 81 GLY A O 1
ATOM 610 N N . ILE A 1 82 ? 34.283 15.855 38.363 1.00 84.19 82 ILE A N 1
ATOM 611 C CA . ILE A 1 82 ? 33.933 17.284 38.304 1.00 84.19 82 ILE A CA 1
ATOM 612 C C . ILE A 1 82 ? 32.491 17.481 37.823 1.00 84.19 82 ILE A C 1
ATOM 614 O O . ILE A 1 82 ? 31.722 18.174 38.489 1.00 84.19 82 ILE A O 1
ATOM 618 N N . LEU A 1 83 ? 32.107 16.850 36.707 1.00 84.81 83 LEU A N 1
ATOM 619 C CA . LEU A 1 83 ? 30.757 16.974 36.147 1.00 84.81 83 LEU A CA 1
ATOM 620 C C . LEU A 1 83 ? 29.695 16.433 37.108 1.00 84.81 83 LEU A C 1
ATOM 622 O O . LEU A 1 83 ? 28.718 17.120 37.397 1.00 84.81 83 LEU A O 1
ATOM 626 N N . SER A 1 84 ? 29.893 15.226 37.638 1.00 86.88 84 SER A N 1
ATOM 627 C CA . SER A 1 84 ? 28.925 14.594 38.540 1.00 86.88 84 SER A CA 1
ATOM 628 C C . SER A 1 84 ? 28.760 15.374 39.844 1.00 86.88 84 SER A C 1
ATOM 630 O O . SER A 1 84 ? 27.627 15.640 40.241 1.00 86.88 84 SER A O 1
ATOM 632 N N . ILE A 1 85 ? 29.851 15.811 40.486 1.00 85.00 85 ILE A N 1
ATOM 633 C CA . ILE A 1 85 ? 29.790 16.597 41.728 1.00 85.00 85 ILE A CA 1
ATOM 634 C C . ILE A 1 85 ? 29.123 17.951 41.476 1.00 85.00 85 ILE A C 1
ATOM 636 O O . ILE A 1 85 ? 28.238 18.334 42.242 1.00 85.00 85 ILE A O 1
ATOM 640 N N . ALA A 1 86 ? 29.501 18.658 40.408 1.00 82.44 86 ALA A N 1
ATOM 641 C CA . ALA A 1 86 ? 28.927 19.964 40.093 1.00 82.44 86 ALA A CA 1
ATOM 642 C C . ALA A 1 86 ? 27.418 19.881 39.824 1.00 82.44 86 ALA A C 1
ATOM 644 O O . ALA A 1 86 ? 26.663 20.712 40.326 1.00 82.44 86 ALA A O 1
ATOM 645 N N . ILE A 1 87 ? 26.965 18.850 39.104 1.00 83.00 87 ILE A N 1
ATOM 646 C CA . ILE A 1 87 ? 25.540 18.628 38.832 1.00 83.00 87 ILE A CA 1
ATOM 647 C C . ILE A 1 87 ? 24.790 18.225 40.114 1.00 83.00 87 ILE A C 1
ATOM 649 O O . ILE A 1 87 ? 23.714 18.754 40.388 1.00 83.00 87 ILE A O 1
ATOM 653 N N . LEU A 1 88 ? 25.351 17.327 40.933 1.00 84.25 88 LEU A N 1
ATOM 654 C CA . LEU A 1 88 ? 24.705 16.848 42.166 1.00 84.25 88 LEU A CA 1
ATOM 655 C C . LEU A 1 88 ? 24.614 17.927 43.261 1.00 84.25 88 LEU A C 1
ATOM 657 O O . LEU A 1 88 ? 23.730 17.853 44.115 1.00 84.25 88 LEU A O 1
ATOM 661 N N . GLN A 1 89 ? 25.489 18.938 43.238 1.00 81.25 89 GLN A N 1
ATOM 662 C CA . GLN A 1 89 ? 25.451 20.080 44.162 1.00 81.25 89 GLN A CA 1
ATOM 663 C C . GLN A 1 89 ? 24.344 21.101 43.832 1.00 81.25 89 GLN A C 1
ATOM 665 O O . GLN A 1 89 ? 23.977 21.901 44.694 1.00 81.25 89 GLN A O 1
ATOM 670 N N . ARG A 1 90 ? 23.778 21.082 42.617 1.00 75.19 90 ARG A N 1
ATOM 671 C CA . ARG A 1 90 ? 22.770 22.047 42.134 1.00 75.19 90 ARG A CA 1
ATOM 672 C C . ARG A 1 90 ? 21.340 21.547 42.368 1.00 75.19 90 ARG A C 1
ATOM 674 O O . ARG A 1 90 ? 20.577 21.299 41.435 1.00 75.19 90 ARG A O 1
ATOM 681 N N . GLN A 1 91 ? 20.970 21.398 43.638 1.00 77.94 91 GLN A N 1
ATOM 682 C CA . GLN A 1 91 ? 19.636 20.929 44.024 1.00 77.94 91 GLN A CA 1
ATOM 683 C C . GLN A 1 91 ? 18.604 22.070 44.059 1.00 77.94 91 GLN A C 1
ATOM 685 O O . GLN A 1 91 ? 18.913 23.167 44.536 1.00 77.94 91 GLN A O 1
ATOM 690 N N . PRO A 1 92 ? 17.359 21.832 43.606 1.00 81.31 92 PRO A N 1
ATOM 691 C CA . PRO A 1 92 ? 16.286 22.808 43.749 1.00 81.31 92 PRO A CA 1
ATOM 692 C C . PRO A 1 92 ? 15.965 23.031 45.231 1.00 81.31 92 PRO A C 1
ATOM 694 O O . PRO A 1 92 ? 15.793 22.084 45.996 1.00 81.31 92 PRO A O 1
ATOM 697 N N . SER A 1 93 ? 15.881 24.300 45.636 1.00 70.19 93 SER A N 1
ATOM 698 C CA . SER A 1 93 ? 15.609 24.685 47.029 1.00 70.19 93 SER A CA 1
ATOM 699 C C . SER A 1 93 ? 14.115 24.674 47.370 1.00 70.19 93 SER A C 1
ATOM 701 O O . SER A 1 93 ? 13.749 24.609 48.543 1.00 70.19 93 SER A O 1
ATOM 703 N N . THR A 1 94 ? 13.243 24.729 46.358 1.00 77.75 94 THR A N 1
ATOM 704 C CA . THR A 1 94 ? 11.786 24.713 46.516 1.00 77.75 94 THR A CA 1
ATOM 705 C C . THR A 1 94 ? 11.128 23.730 45.545 1.00 77.75 94 THR A C 1
ATOM 707 O O . THR A 1 94 ? 11.696 23.363 44.517 1.00 77.75 94 THR A O 1
ATOM 710 N N . ALA A 1 95 ? 9.898 23.309 45.855 1.00 79.56 95 ALA A N 1
ATOM 711 C CA . ALA A 1 95 ? 9.117 22.442 44.973 1.00 79.56 95 ALA A CA 1
ATOM 712 C C . ALA A 1 95 ? 8.691 23.134 43.661 1.00 79.56 95 ALA A C 1
ATOM 714 O O . ALA A 1 95 ? 8.426 22.450 42.676 1.00 79.56 95 ALA A O 1
ATOM 715 N N . GLU A 1 96 ? 8.636 24.471 43.637 1.00 79.88 96 GLU A N 1
ATOM 716 C CA . GLU A 1 96 ? 8.288 25.262 42.446 1.00 79.88 96 GLU A CA 1
ATOM 717 C C . GLU A 1 96 ? 9.432 25.295 41.431 1.00 79.88 96 GLU A C 1
ATOM 719 O O . GLU A 1 96 ? 9.183 25.268 40.228 1.00 79.88 96 GLU A O 1
ATOM 724 N N . ASP A 1 97 ? 10.677 25.261 41.911 1.00 80.62 97 ASP A N 1
ATOM 725 C CA . ASP A 1 97 ? 11.871 25.288 41.062 1.00 80.62 97 ASP A CA 1
ATOM 726 C C . ASP A 1 97 ? 12.187 23.919 40.438 1.00 80.62 97 ASP A C 1
ATOM 728 O O . ASP A 1 97 ? 12.952 23.831 39.473 1.00 80.62 97 ASP A O 1
ATOM 732 N N . TYR A 1 98 ? 11.605 22.836 40.970 1.00 83.44 98 TYR A N 1
ATOM 733 C CA . TYR A 1 98 ? 11.913 21.463 40.566 1.00 83.44 98 TYR A CA 1
ATOM 734 C C . TYR A 1 98 ? 11.637 21.171 39.074 1.00 83.44 98 TYR A C 1
ATOM 736 O O . TYR A 1 98 ? 12.547 20.659 38.418 1.00 83.44 98 TYR A O 1
ATOM 744 N N . PRO A 1 99 ? 10.481 21.534 38.472 1.00 79.31 99 PRO A N 1
ATOM 745 C CA . PRO A 1 99 ? 10.215 21.297 37.046 1.00 79.31 99 PRO A CA 1
ATOM 746 C C . PRO A 1 99 ? 11.201 21.997 36.100 1.00 79.31 99 PRO A C 1
ATOM 748 O O . PRO A 1 99 ? 11.487 21.498 35.013 1.00 79.31 99 PRO A O 1
ATOM 751 N N . SER A 1 100 ? 11.721 23.158 36.506 1.00 79.31 100 SER A N 1
ATOM 752 C CA . SER A 1 100 ? 12.720 23.925 35.753 1.00 79.31 100 SER A CA 1
ATOM 753 C C . SER A 1 100 ? 14.164 23.530 36.068 1.00 79.31 100 SER A C 1
ATOM 755 O O . SER A 1 100 ? 15.068 23.938 35.334 1.00 79.31 100 SER A O 1
ATOM 757 N N . SER A 1 101 ? 14.386 22.743 37.125 1.00 83.50 101 SER A N 1
ATOM 758 C CA . SER A 1 101 ? 15.715 22.384 37.618 1.00 83.50 101 SER A CA 1
ATOM 759 C C . SER A 1 101 ? 16.493 21.499 36.643 1.00 83.50 101 SER A C 1
ATOM 761 O O . SER A 1 101 ? 15.927 20.665 35.927 1.00 83.50 101 SER A O 1
ATOM 763 N N . LEU A 1 102 ? 17.821 21.651 36.651 1.00 81.69 102 LEU A N 1
ATOM 764 C CA . LEU A 1 102 ? 18.728 20.801 35.880 1.00 81.69 102 LEU A CA 1
ATOM 765 C C . LEU A 1 102 ? 18.612 19.327 36.306 1.00 81.69 102 LEU A C 1
ATOM 767 O O . LEU A 1 102 ? 18.604 18.444 35.452 1.00 81.69 102 LEU A O 1
ATOM 771 N N . LEU A 1 103 ? 18.423 19.073 37.607 1.00 85.31 103 LEU A N 1
ATOM 772 C CA . LEU A 1 103 ? 18.213 17.743 38.188 1.00 85.31 103 LEU A CA 1
ATOM 773 C C . LEU A 1 103 ? 17.069 16.981 37.499 1.00 85.31 103 LEU A C 1
ATOM 775 O O . LEU A 1 103 ? 17.274 15.863 37.031 1.00 85.31 103 LEU A O 1
ATOM 779 N N . TYR A 1 104 ? 15.882 17.588 37.386 1.00 86.25 104 TYR A N 1
ATOM 780 C CA . TYR A 1 104 ? 14.726 16.949 36.744 1.00 86.25 104 TYR A CA 1
ATOM 781 C C . TYR A 1 104 ? 14.953 16.714 35.245 1.00 86.25 104 TYR A C 1
ATOM 783 O O . TYR A 1 104 ? 14.686 15.621 34.741 1.00 86.25 104 TYR A O 1
ATOM 791 N N . LYS A 1 105 ? 15.486 17.717 34.531 1.00 86.38 105 LYS A N 1
ATOM 792 C CA . LYS A 1 105 ? 15.768 17.617 33.089 1.00 86.38 105 LYS A CA 1
ATOM 793 C C . LYS A 1 105 ? 16.733 16.468 32.788 1.00 86.38 105 LYS A C 1
ATOM 795 O O . LYS A 1 105 ? 16.452 15.650 31.911 1.00 86.38 105 LYS A O 1
ATOM 800 N N . LEU A 1 106 ? 17.821 16.372 33.554 1.00 87.81 106 LEU A N 1
ATOM 801 C CA . LEU A 1 106 ? 18.820 15.318 33.403 1.00 87.81 106 LEU A CA 1
ATOM 802 C C . LEU A 1 106 ? 18.280 13.948 33.806 1.00 87.81 106 LEU A C 1
ATOM 804 O O . LEU A 1 106 ? 18.466 12.998 33.054 1.00 87.81 106 LEU A O 1
ATOM 808 N N . LEU A 1 107 ? 17.557 13.825 34.923 1.00 87.94 107 LEU A N 1
ATOM 809 C CA . LEU A 1 107 ? 16.924 12.561 35.318 1.00 87.94 107 LEU A CA 1
ATOM 810 C C . LEU A 1 107 ? 15.964 12.049 34.243 1.00 87.94 107 LEU A C 1
ATOM 812 O O . LEU A 1 107 ? 16.025 10.878 33.867 1.00 87.94 107 LEU A O 1
ATOM 816 N N . ALA A 1 108 ? 15.114 12.921 33.699 1.00 85.12 108 ALA A N 1
ATOM 817 C CA . ALA A 1 108 ? 14.173 12.555 32.650 1.00 85.12 108 ALA A CA 1
ATOM 818 C C . ALA A 1 108 ? 14.881 12.158 31.347 1.00 85.12 108 ALA A C 1
ATOM 820 O O . ALA A 1 108 ? 14.414 11.256 30.656 1.00 85.12 108 ALA A O 1
ATOM 821 N N . GLN A 1 109 ? 15.974 12.825 30.971 1.00 88.50 109 GLN A N 1
ATOM 822 C CA . GLN A 1 109 ? 16.738 12.493 29.766 1.00 88.50 109 GLN A CA 1
ATOM 823 C C . GLN A 1 109 ? 17.566 11.216 29.942 1.00 88.50 109 GLN A C 1
ATOM 825 O O . GLN A 1 109 ? 17.391 10.261 29.190 1.00 88.50 109 GLN A O 1
ATOM 830 N N . LEU A 1 110 ? 18.437 11.178 30.949 1.00 89.25 110 LEU A N 1
ATOM 831 C CA . LEU A 1 110 ? 19.421 10.117 31.147 1.00 89.25 110 LEU A CA 1
ATOM 832 C C . LEU A 1 110 ? 18.767 8.770 31.477 1.00 89.25 110 LEU A C 1
ATOM 834 O O . LEU A 1 110 ? 19.220 7.740 30.981 1.00 89.25 110 LEU A O 1
ATOM 838 N N . SER A 1 111 ? 17.663 8.760 32.236 1.00 86.00 111 SER A N 1
ATOM 839 C CA . SER A 1 111 ? 16.902 7.525 32.491 1.00 86.00 111 SER A CA 1
ATOM 840 C C . SER A 1 111 ? 16.292 6.935 31.214 1.00 86.00 111 SER A C 1
ATOM 842 O O . SER A 1 111 ? 16.278 5.716 31.051 1.00 86.00 111 SER A O 1
ATOM 844 N N . ARG A 1 112 ? 15.842 7.781 30.274 1.00 85.31 112 ARG A N 1
ATOM 845 C CA . ARG A 1 112 ? 15.378 7.343 28.947 1.00 85.31 112 ARG A CA 1
ATOM 846 C C . ARG A 1 112 ? 16.538 6.835 28.098 1.00 85.31 112 ARG A C 1
ATOM 848 O O . ARG A 1 112 ? 16.406 5.777 27.490 1.00 85.31 112 ARG A O 1
ATOM 855 N N . SER A 1 113 ? 17.669 7.538 28.101 1.00 87.44 113 SER A N 1
ATOM 856 C CA . SER A 1 113 ? 18.862 7.144 27.346 1.00 87.44 113 SER A CA 1
ATOM 857 C C . SER A 1 113 ? 19.410 5.781 27.794 1.00 87.44 113 SER A C 1
ATOM 859 O O . SER A 1 113 ? 19.740 4.956 26.949 1.00 87.44 113 SER A O 1
ATOM 861 N N . LEU A 1 114 ? 19.419 5.478 29.097 1.00 86.25 114 LEU A N 1
ATOM 862 C CA . LEU A 1 114 ? 19.844 4.168 29.620 1.00 86.25 114 LEU A CA 1
ATOM 863 C C . LEU A 1 114 ? 18.909 3.005 29.255 1.00 86.25 114 LEU A C 1
ATOM 865 O O . LEU A 1 114 ? 19.303 1.853 29.413 1.00 86.25 114 LEU A O 1
ATOM 869 N N . CYS A 1 115 ? 17.696 3.280 28.769 1.00 84.12 115 CYS A N 1
ATOM 870 C CA . CYS A 1 115 ? 16.784 2.246 28.276 1.00 84.12 115 CYS A CA 1
ATOM 871 C C . CYS A 1 115 ? 17.012 1.913 26.789 1.00 84.12 115 CYS A C 1
ATOM 873 O O . CYS A 1 115 ? 16.538 0.880 26.333 1.00 84.12 115 CYS A O 1
ATOM 875 N N . LEU A 1 116 ? 17.737 2.753 26.036 1.00 82.56 116 LEU A N 1
ATOM 876 C CA . LEU A 1 116 ? 17.992 2.560 24.599 1.00 82.56 116 LEU A CA 1
ATOM 877 C C . LEU A 1 116 ? 18.718 1.251 24.231 1.00 82.56 116 LEU A C 1
ATOM 879 O O . LEU A 1 116 ? 18.426 0.731 23.156 1.00 82.56 116 LEU A O 1
ATOM 883 N N . PRO A 1 117 ? 19.619 0.691 25.064 1.00 80.44 117 PRO A N 1
ATOM 884 C CA . PRO A 1 117 ? 20.245 -0.598 24.770 1.00 80.44 117 PRO A CA 1
ATOM 885 C C . PRO A 1 117 ? 19.283 -1.799 24.792 1.00 80.44 117 PRO A C 1
ATOM 887 O O . PRO A 1 117 ? 19.668 -2.876 24.347 1.00 80.44 117 PRO A O 1
ATOM 890 N N . TYR A 1 118 ? 18.062 -1.648 25.321 1.00 79.19 118 TYR A N 1
ATOM 891 C CA . TYR A 1 118 ? 17.112 -2.746 25.519 1.00 79.19 118 TYR A CA 1
ATOM 892 C C . TYR A 1 118 ? 15.959 -2.650 24.508 1.00 79.19 118 TYR A C 1
ATOM 894 O O . TYR A 1 118 ? 15.181 -1.699 24.525 1.00 79.19 118 TYR A O 1
ATOM 902 N N . GLU A 1 119 ? 15.825 -3.651 23.631 1.00 57.19 119 GLU A N 1
ATOM 903 C CA . GLU A 1 119 ? 14.805 -3.669 22.564 1.00 57.19 119 GLU A CA 1
ATOM 904 C C . GLU A 1 119 ? 13.380 -3.930 23.087 1.00 57.19 119 GLU A C 1
ATOM 906 O O . GLU A 1 119 ? 12.402 -3.522 22.458 1.00 57.19 119 GLU A O 1
ATOM 911 N N . ARG A 1 120 ? 13.245 -4.599 24.241 1.00 62.75 120 ARG A N 1
ATOM 912 C CA . ARG A 1 120 ? 11.959 -4.919 24.879 1.00 62.75 120 ARG A CA 1
ATOM 913 C C . ARG A 1 120 ? 11.895 -4.357 26.293 1.00 62.75 120 ARG A C 1
ATOM 915 O O . ARG A 1 120 ? 12.878 -4.353 27.033 1.00 62.75 120 ARG A O 1
ATOM 922 N N . THR A 1 121 ? 10.696 -3.965 26.716 1.00 62.22 121 THR A N 1
ATOM 923 C CA . THR A 1 121 ? 10.436 -3.490 28.086 1.00 62.22 121 THR A CA 1
ATOM 924 C C . THR A 1 121 ? 10.691 -4.568 29.144 1.00 62.22 121 THR A C 1
ATOM 926 O O . THR A 1 121 ? 11.110 -4.235 30.249 1.00 62.22 121 THR A O 1
ATOM 929 N N . SER A 1 122 ? 10.510 -5.852 28.802 1.00 66.56 122 SER A N 1
ATOM 930 C CA . SER A 1 122 ? 10.831 -7.003 29.662 1.00 66.56 122 SER A CA 1
ATOM 931 C C . SER A 1 122 ? 12.320 -7.155 29.957 1.00 66.56 122 SER A C 1
ATOM 933 O O . SER A 1 122 ? 12.685 -7.709 30.990 1.00 66.56 122 SER A O 1
ATOM 935 N N . ASP A 1 123 ? 13.164 -6.668 29.049 1.00 70.81 123 ASP A N 1
ATOM 936 C CA . ASP A 1 123 ? 14.612 -6.865 29.099 1.00 70.81 123 ASP A CA 1
ATOM 937 C C . ASP A 1 123 ? 15.292 -5.710 29.850 1.00 70.81 123 ASP A C 1
ATOM 939 O O . ASP A 1 123 ? 16.479 -5.772 30.165 1.00 70.81 123 ASP A O 1
ATOM 943 N N . THR A 1 124 ? 14.527 -4.660 30.180 1.00 75.88 124 THR A N 1
ATOM 944 C CA . THR A 1 124 ? 15.010 -3.518 30.953 1.00 75.88 124 THR A CA 1
ATOM 945 C C . THR A 1 124 ? 15.266 -3.940 32.406 1.00 75.88 124 THR A C 1
ATOM 947 O O . THR A 1 124 ? 14.358 -4.455 33.063 1.00 75.88 124 THR A O 1
ATOM 950 N N . PRO A 1 125 ? 16.465 -3.682 32.964 1.00 82.31 125 PRO A N 1
ATOM 951 C CA . PRO A 1 125 ? 16.784 -3.992 34.349 1.00 82.31 125 PRO A CA 1
ATOM 952 C C . PRO A 1 125 ? 15.722 -3.469 35.332 1.00 82.31 125 PRO A C 1
ATOM 954 O O . PRO A 1 125 ? 15.362 -2.288 35.266 1.00 82.31 125 PRO A O 1
ATOM 957 N N . PRO A 1 126 ? 15.271 -4.284 36.308 1.00 80.25 126 PRO A N 1
ATOM 958 C CA . PRO A 1 126 ? 14.243 -3.886 37.273 1.00 80.25 126 PRO A CA 1
ATOM 959 C C . PRO A 1 126 ? 14.571 -2.577 38.002 1.00 80.25 126 PRO A C 1
ATOM 961 O O . PRO A 1 126 ? 13.687 -1.761 38.249 1.00 80.25 126 PRO A O 1
ATOM 964 N N . VAL A 1 127 ? 15.856 -2.339 38.272 1.00 83.50 127 VAL A N 1
ATOM 965 C CA . VAL A 1 127 ? 16.375 -1.115 38.898 1.00 83.50 127 VAL A CA 1
ATOM 966 C C . VAL A 1 127 ? 16.074 0.133 38.052 1.00 83.50 127 VAL A C 1
ATOM 968 O O . VAL A 1 127 ? 15.574 1.123 38.578 1.00 83.50 127 VAL A O 1
ATOM 971 N N . LEU A 1 128 ? 16.259 0.072 36.727 1.00 83.25 128 LEU A N 1
ATOM 972 C CA . LEU A 1 128 ? 15.939 1.181 35.816 1.00 83.25 128 LEU A CA 1
ATOM 973 C C . LEU A 1 128 ? 14.432 1.454 35.757 1.00 83.25 128 LEU A C 1
ATOM 975 O O . LEU A 1 128 ? 14.011 2.612 35.769 1.00 83.25 128 LEU A O 1
ATOM 979 N N . SER A 1 129 ? 13.614 0.397 35.759 1.00 81.25 129 SER A N 1
ATOM 980 C CA . SER A 1 129 ? 12.152 0.535 35.800 1.00 81.25 129 SER A CA 1
ATOM 981 C C . SER A 1 129 ? 11.665 1.176 37.109 1.00 81.25 129 SER A C 1
ATOM 983 O O . SER A 1 129 ? 10.773 2.027 37.091 1.00 81.25 129 SER A O 1
ATOM 985 N N . ALA A 1 130 ? 12.300 0.839 38.238 1.00 84.38 130 ALA A N 1
ATOM 986 C CA . ALA A 1 130 ? 12.003 1.413 39.546 1.00 84.38 130 ALA A CA 1
ATOM 987 C C . ALA A 1 130 ? 12.398 2.896 39.622 1.00 84.38 130 ALA A C 1
ATOM 989 O O . ALA A 1 130 ? 11.598 3.716 40.073 1.00 84.38 130 ALA A O 1
ATOM 990 N N . HIS A 1 131 ? 13.581 3.262 39.117 1.00 85.50 131 HIS A N 1
ATOM 991 C CA . HIS A 1 131 ? 14.012 4.660 39.044 1.00 85.50 131 HIS A CA 1
ATOM 992 C C . HIS A 1 131 ? 13.086 5.503 38.176 1.00 85.50 131 HIS A C 1
ATOM 994 O O . HIS A 1 131 ? 12.669 6.577 38.599 1.00 85.50 131 HIS A O 1
ATOM 1000 N N . ARG A 1 132 ? 12.704 5.008 36.993 1.00 83.88 132 ARG A N 1
ATOM 1001 C CA . ARG A 1 132 ? 11.784 5.720 36.099 1.00 83.88 132 ARG A CA 1
ATOM 1002 C C . ARG A 1 132 ? 10.435 5.981 36.765 1.00 83.88 132 ARG A C 1
ATOM 1004 O O . ARG A 1 132 ? 9.941 7.104 36.729 1.00 83.88 132 ARG A O 1
ATOM 1011 N N . ARG A 1 133 ? 9.889 4.970 37.445 1.00 85.19 133 ARG A N 1
ATOM 1012 C CA . ARG A 1 133 ? 8.655 5.114 38.222 1.00 85.19 133 ARG A CA 1
ATOM 1013 C C . ARG A 1 133 ? 8.806 6.132 39.359 1.00 85.19 133 ARG A C 1
ATOM 1015 O O . ARG A 1 133 ? 7.896 6.929 39.562 1.00 85.19 133 ARG A O 1
ATOM 1022 N N . SER A 1 134 ? 9.929 6.137 40.082 1.00 87.62 134 SER A N 1
ATOM 1023 C CA . SER A 1 134 ? 10.186 7.127 41.143 1.00 87.62 134 SER A CA 1
ATOM 1024 C C . SER A 1 134 ? 10.273 8.555 40.582 1.00 87.62 134 SER A C 1
ATOM 1026 O O . SER A 1 134 ? 9.633 9.453 41.125 1.00 87.62 134 SER A O 1
ATOM 1028 N N . ILE A 1 135 ? 10.950 8.764 39.445 1.00 86.69 135 ILE A N 1
ATOM 1029 C CA . ILE A 1 135 ? 11.056 10.076 38.775 1.00 86.69 135 ILE A CA 1
ATOM 1030 C C . ILE A 1 135 ? 9.672 10.608 38.355 1.00 86.69 135 ILE A C 1
ATOM 1032 O O . ILE A 1 135 ? 9.347 11.773 38.598 1.00 86.69 135 ILE A O 1
ATOM 1036 N N . GLU A 1 136 ? 8.825 9.759 37.765 1.00 83.50 136 GLU A N 1
ATOM 1037 C CA . GLU A 1 136 ? 7.460 10.123 37.343 1.00 83.50 136 GLU A CA 1
ATOM 1038 C C . GLU A 1 136 ? 6.554 10.482 38.539 1.00 83.50 136 GLU A C 1
ATOM 1040 O O . GLU A 1 136 ? 5.780 11.449 38.497 1.00 83.50 136 GLU A O 1
ATOM 1045 N N . LEU A 1 137 ? 6.674 9.736 39.643 1.00 85.69 137 LEU A N 1
ATOM 1046 C CA . LEU A 1 137 ? 5.914 9.997 40.865 1.00 85.69 137 LEU A CA 1
ATOM 1047 C C . LEU A 1 137 ? 6.428 11.246 41.605 1.00 85.69 137 LEU A C 1
ATOM 1049 O O . LEU A 1 137 ? 5.613 12.007 42.129 1.00 85.69 137 LEU A O 1
ATOM 1053 N N . ALA A 1 138 ? 7.740 11.506 41.614 1.00 85.62 138 ALA A N 1
ATOM 1054 C CA . ALA A 1 138 ? 8.343 12.675 42.262 1.00 85.62 138 ALA A CA 1
ATOM 1055 C C . ALA A 1 138 ? 7.844 13.992 41.661 1.00 85.62 138 ALA A C 1
ATOM 1057 O O . ALA A 1 138 ? 7.473 14.906 42.399 1.00 85.62 138 ALA A O 1
ATOM 1058 N N . PHE A 1 139 ? 7.756 14.068 40.329 1.00 84.00 139 PHE A N 1
ATOM 1059 C CA . PHE A 1 139 ? 7.183 15.223 39.635 1.00 84.00 139 PHE A CA 1
ATOM 1060 C C . PHE A 1 139 ? 5.738 15.489 40.087 1.00 84.00 139 PHE A C 1
ATOM 1062 O O . PHE A 1 139 ? 5.377 16.612 40.446 1.00 84.00 139 PHE A O 1
ATOM 1069 N N . SER A 1 140 ? 4.931 14.428 40.146 1.00 83.06 140 SER A N 1
ATOM 1070 C CA . SER A 1 140 ? 3.519 14.493 40.536 1.00 83.06 140 SER A CA 1
ATOM 1071 C C . SER A 1 140 ? 3.326 14.916 41.998 1.00 83.06 140 SER A C 1
ATOM 1073 O O . SER A 1 140 ? 2.397 15.665 42.312 1.00 83.06 140 SER A O 1
ATOM 1075 N N . VAL A 1 141 ? 4.199 14.464 42.905 1.00 84.38 141 VAL A N 1
ATOM 1076 C CA . VAL A 1 141 ? 4.167 14.841 44.327 1.00 84.38 141 VAL A CA 1
ATOM 1077 C C . VAL A 1 141 ? 4.609 16.277 44.544 1.00 84.38 141 VAL A C 1
ATOM 1079 O O . VAL A 1 141 ? 3.932 17.012 45.260 1.00 84.38 141 VAL A O 1
ATOM 1082 N N . LEU A 1 142 ? 5.703 16.709 43.919 1.00 85.00 142 LEU A N 1
ATOM 1083 C CA . LEU A 1 142 ? 6.200 18.074 44.090 1.00 85.00 142 LEU A CA 1
ATOM 1084 C C . LEU A 1 142 ? 5.209 19.098 43.523 1.00 85.00 142 LEU A C 1
ATOM 1086 O O . LEU A 1 142 ? 4.955 20.110 44.173 1.00 85.00 142 LEU A O 1
ATOM 1090 N N . GLN A 1 143 ? 4.535 18.789 42.410 1.00 81.75 143 GLN A N 1
ATOM 1091 C CA . GLN A 1 143 ? 3.429 19.603 41.893 1.00 81.75 143 GLN A CA 1
ATOM 1092 C C . GLN A 1 143 ? 2.207 19.609 42.832 1.00 81.75 143 GLN A C 1
ATOM 1094 O O . GLN A 1 143 ? 1.559 20.637 43.024 1.00 81.75 143 GLN A O 1
ATOM 1099 N N . ALA A 1 144 ? 1.878 18.481 43.466 1.00 78.81 144 ALA A N 1
ATOM 1100 C CA . ALA A 1 144 ? 0.804 18.433 44.459 1.00 78.81 144 ALA A CA 1
ATOM 1101 C C . ALA A 1 144 ? 1.121 19.293 45.700 1.00 78.81 144 ALA A C 1
ATOM 1103 O O . ALA A 1 144 ? 0.230 19.957 46.237 1.00 78.81 144 ALA A O 1
ATOM 1104 N N . VAL A 1 145 ? 2.386 19.328 46.131 1.00 79.06 145 VAL A N 1
ATOM 1105 C CA . VAL A 1 145 ? 2.842 20.124 47.282 1.00 79.06 145 VAL A CA 1
ATOM 1106 C C . VAL A 1 145 ? 2.879 21.628 46.978 1.00 79.06 145 VAL A C 1
ATOM 1108 O O . VAL A 1 145 ? 2.500 22.424 47.839 1.00 79.06 145 VAL A O 1
ATOM 1111 N N . THR A 1 146 ? 3.239 22.052 45.762 1.00 78.44 146 THR A N 1
ATOM 1112 C CA . THR A 1 146 ? 3.143 23.475 45.372 1.00 78.44 146 THR A CA 1
ATOM 1113 C C . THR A 1 146 ? 1.695 23.962 45.369 1.00 78.44 146 THR A C 1
ATOM 1115 O O . THR A 1 146 ? 1.398 25.043 45.883 1.00 78.44 146 THR A O 1
ATOM 1118 N N . HIS A 1 147 ? 0.755 23.133 44.907 1.00 71.94 147 HIS A N 1
ATOM 1119 C CA . HIS A 1 147 ? -0.675 23.440 44.984 1.00 71.94 147 HIS A CA 1
ATOM 1120 C C . HIS A 1 147 ? -1.208 23.527 46.423 1.00 71.94 147 HIS A C 1
ATOM 1122 O O . HIS A 1 147 ? -2.069 24.369 46.685 1.00 71.94 147 HIS A O 1
ATOM 1128 N N . LEU A 1 148 ? -0.687 22.720 47.358 1.00 68.38 148 LEU A N 1
ATOM 1129 C CA . LEU A 1 148 ? -1.011 22.820 48.790 1.00 68.38 148 LEU A CA 1
ATOM 1130 C C . LEU A 1 148 ? -0.550 24.155 49.393 1.00 68.38 148 LEU A C 1
ATOM 1132 O O . LEU A 1 148 ? -1.303 24.787 50.135 1.00 68.38 148 LEU A O 1
ATOM 1136 N N . ASN A 1 149 ? 0.651 24.616 49.038 1.00 63.06 149 ASN A N 1
ATOM 1137 C CA . ASN A 1 149 ? 1.191 25.892 49.516 1.00 63.06 149 ASN A CA 1
ATOM 1138 C C . ASN A 1 149 ? 0.473 27.111 48.906 1.00 63.06 149 ASN A C 1
ATOM 1140 O O . ASN A 1 149 ? 0.283 28.114 49.591 1.00 63.06 149 ASN A O 1
ATOM 1144 N N . ALA A 1 150 ? 0.011 27.018 47.654 1.00 56.53 150 ALA A N 1
ATOM 1145 C CA . ALA A 1 150 ? -0.693 28.100 46.959 1.00 56.53 150 ALA A CA 1
ATOM 1146 C C . ALA A 1 150 ? -2.131 28.349 47.463 1.00 56.53 150 ALA A C 1
ATOM 1148 O O . ALA A 1 150 ? -2.695 29.418 47.224 1.00 56.53 150 ALA A O 1
ATOM 1149 N N . THR A 1 151 ? -2.756 27.384 48.151 1.00 54.91 151 THR A N 1
ATOM 1150 C CA . THR A 1 151 ? -4.134 27.528 48.667 1.00 54.91 151 THR A CA 1
ATOM 1151 C C . THR A 1 151 ? -4.269 28.365 49.943 1.00 54.91 151 THR A C 1
ATOM 1153 O O . THR A 1 151 ? -5.388 28.574 50.411 1.00 54.91 151 THR A O 1
ATOM 1156 N N . ASP A 1 152 ? -3.173 28.914 50.465 1.00 47.03 152 ASP A N 1
ATOM 1157 C CA . ASP A 1 152 ? -3.133 29.647 51.733 1.00 47.03 152 ASP A CA 1
ATOM 1158 C C . ASP A 1 152 ? -3.473 31.145 51.608 1.00 47.03 152 ASP A C 1
ATOM 1160 O O . ASP A 1 152 ? -2.862 32.014 52.224 1.00 47.03 152 ASP A O 1
ATOM 1164 N N . ALA A 1 153 ? -4.492 31.458 50.809 1.00 31.28 153 ALA A N 1
ATOM 1165 C CA . ALA A 1 153 ? -5.091 32.788 50.729 1.00 31.28 153 ALA A CA 1
ATOM 1166 C C . ALA A 1 153 ? -6.411 32.846 51.519 1.00 31.28 153 ALA A C 1
ATOM 1168 O O . ALA A 1 153 ? -7.432 33.225 50.956 1.00 31.28 153 ALA A O 1
ATOM 1169 N N . LEU A 1 154 ? -6.411 32.424 52.792 1.00 31.30 154 LEU A N 1
ATOM 1170 C CA . LEU A 1 154 ? -7.473 32.701 53.785 1.00 31.30 154 LEU A CA 1
ATOM 1171 C C . LEU A 1 154 ? -6.924 32.692 55.232 1.00 31.30 154 LEU A C 1
ATOM 1173 O O . LEU A 1 154 ? -7.581 32.213 56.154 1.00 31.30 154 LEU A O 1
ATOM 1177 N N . ALA A 1 155 ? -5.724 33.228 55.452 1.00 35.19 155 ALA A N 1
ATOM 1178 C CA . ALA A 1 155 ? -5.193 33.471 56.794 1.00 35.19 155 ALA A CA 1
ATOM 1179 C C . ALA A 1 155 ? -5.445 34.927 57.232 1.00 35.19 155 ALA A C 1
ATOM 1181 O O . ALA A 1 155 ? -4.511 35.683 57.453 1.00 35.19 155 ALA A O 1
ATOM 1182 N N . GLU A 1 156 ? -6.714 35.313 57.366 1.00 36.59 156 GLU A N 1
ATOM 1183 C CA . GLU A 1 156 ? -7.130 36.441 58.209 1.00 36.59 156 GLU A CA 1
ATOM 1184 C C . GLU A 1 156 ? -8.455 36.084 58.887 1.00 36.59 156 GLU A C 1
ATOM 1186 O O . GLU A 1 156 ? -9.528 36.296 58.331 1.00 36.59 156 GLU A O 1
ATOM 1191 N N . GLN A 1 157 ? -8.367 35.488 60.077 1.00 31.69 157 GLN A N 1
ATOM 1192 C CA . GLN A 1 157 ? -9.237 35.769 61.224 1.00 31.69 157 GLN A CA 1
ATOM 1193 C C . GLN A 1 157 ? -8.724 34.967 62.423 1.00 31.69 157 GLN A C 1
ATOM 1195 O O . GLN A 1 157 ? -8.841 33.746 62.481 1.00 31.69 157 GLN A O 1
ATOM 1200 N N . MET A 1 158 ? -8.094 35.679 63.357 1.00 31.88 158 MET A N 1
ATOM 1201 C CA . MET A 1 158 ? -7.652 35.129 64.633 1.00 31.88 158 MET A CA 1
ATOM 1202 C C . MET A 1 158 ? -8.846 34.763 65.519 1.00 31.88 158 MET A C 1
ATOM 1204 O O . MET A 1 158 ? -9.811 35.521 65.611 1.00 31.88 158 MET A O 1
ATOM 1208 N N . GLY A 1 159 ? -8.702 33.660 66.248 1.00 27.52 159 GLY A N 1
ATOM 1209 C CA . GLY A 1 159 ? -9.465 33.331 67.445 1.00 27.52 159 GLY A CA 1
ATOM 1210 C C . GLY A 1 159 ? -8.852 32.099 68.106 1.00 27.52 159 GLY A C 1
ATOM 1211 O O . GLY A 1 159 ? -8.888 31.022 67.520 1.00 27.52 159 GLY A O 1
ATOM 1212 N N . ASP A 1 160 ? -8.241 32.299 69.274 1.00 38.38 160 ASP A N 1
ATOM 1213 C CA . ASP A 1 160 ? -7.626 31.290 70.146 1.00 38.38 160 ASP A CA 1
ATOM 1214 C C . ASP A 1 160 ? -8.497 30.037 70.342 1.00 38.38 160 ASP A C 1
ATOM 1216 O O . ASP A 1 160 ? -9.602 30.138 70.874 1.00 38.38 160 ASP A O 1
ATOM 1220 N N . ASP A 1 161 ? -7.959 28.856 70.013 1.00 31.94 161 ASP A N 1
ATOM 1221 C CA . ASP A 1 161 ? -8.314 27.596 70.683 1.00 31.94 161 ASP A CA 1
ATOM 1222 C C . ASP A 1 161 ? -7.187 26.546 70.515 1.00 31.94 161 ASP A C 1
ATOM 1224 O O . ASP A 1 161 ? -6.923 26.079 69.397 1.00 31.94 161 ASP A O 1
ATOM 1228 N N . PRO A 1 162 ? -6.468 26.161 71.587 1.00 37.75 162 PRO A N 1
ATOM 1229 C CA . PRO A 1 162 ? -5.386 25.192 71.515 1.00 37.75 162 PRO A CA 1
ATOM 1230 C C . PRO A 1 162 ? -5.947 23.768 71.611 1.00 37.75 162 PRO A C 1
ATOM 1232 O O . PRO A 1 162 ? -5.880 23.131 72.659 1.00 37.75 162 PRO A O 1
ATOM 1235 N N . GLY A 1 163 ? -6.473 23.227 70.508 1.00 38.41 163 GLY A N 1
ATOM 1236 C CA . GLY A 1 163 ? -6.798 21.799 70.485 1.00 38.41 163 GLY A CA 1
ATOM 1237 C C . GLY A 1 163 ? -7.809 21.309 69.459 1.00 38.41 163 GLY A C 1
ATOM 1238 O O . GLY A 1 163 ? -8.792 20.694 69.844 1.00 38.41 163 GLY A O 1
ATOM 1239 N N . SER A 1 164 ? -7.560 21.449 68.153 1.00 31.66 164 SER A N 1
ATOM 1240 C CA . SER A 1 164 ? -8.113 20.484 67.180 1.00 31.66 164 SER A CA 1
ATOM 1241 C C . SER A 1 164 ? -7.384 20.500 65.830 1.00 31.66 164 SER A C 1
ATOM 1243 O O . SER A 1 164 ? -7.819 21.068 64.834 1.00 31.66 164 SER A O 1
ATOM 1245 N N . GLY A 1 165 ? -6.259 19.787 65.758 1.00 34.69 165 GLY A N 1
ATOM 1246 C CA . GLY A 1 165 ? -5.670 19.395 64.479 1.00 34.69 165 GLY A CA 1
ATOM 1247 C C . GLY A 1 165 ? -6.494 18.282 63.825 1.00 34.69 165 GLY A C 1
ATOM 1248 O O . GLY A 1 165 ? -6.228 17.106 64.055 1.00 34.69 165 GLY A O 1
ATOM 1249 N N . ARG A 1 166 ? -7.497 18.625 63.007 1.00 34.19 166 ARG A N 1
ATOM 1250 C CA . ARG A 1 166 ? -8.149 17.677 62.080 1.00 34.19 166 ARG A CA 1
ATOM 1251 C C . ARG A 1 166 ? -8.304 18.295 60.691 1.00 34.19 166 ARG A C 1
ATOM 1253 O O . ARG A 1 166 ? -9.295 18.945 60.389 1.00 34.19 166 ARG A O 1
ATOM 1260 N N . TRP A 1 167 ? -7.336 18.010 59.820 1.00 39.84 167 TRP A N 1
ATOM 1261 C CA . TRP A 1 167 ? -7.339 18.333 58.382 1.00 39.84 167 TRP A CA 1
ATOM 1262 C C . TRP A 1 167 ? -8.109 17.302 57.530 1.00 39.84 167 TRP A C 1
ATOM 1264 O O . TRP A 1 167 ? -7.830 17.106 56.352 1.00 39.84 167 TRP A O 1
ATOM 1274 N N . ALA A 1 168 ? -9.088 16.611 58.117 1.00 37.72 168 ALA A N 1
ATOM 1275 C CA . ALA A 1 168 ? -9.877 15.598 57.426 1.00 37.72 168 ALA A CA 1
ATOM 1276 C C . ALA A 1 168 ? -11.304 15.576 57.980 1.00 37.72 168 ALA A C 1
ATOM 1278 O O . ALA A 1 168 ? -11.588 14.834 58.913 1.00 37.72 168 ALA A O 1
ATOM 1279 N N . ALA A 1 169 ? -12.161 16.450 57.445 1.00 34.94 169 ALA A N 1
ATOM 1280 C CA . ALA A 1 169 ? -13.616 16.287 57.301 1.00 34.94 169 ALA A CA 1
ATOM 1281 C C . ALA A 1 169 ? -14.285 17.666 57.218 1.00 34.94 169 ALA A C 1
ATOM 1283 O O . ALA A 1 169 ? -14.562 18.275 58.246 1.00 34.94 169 ALA A O 1
ATOM 1284 N N . LYS A 1 170 ? -14.526 18.142 55.989 1.00 34.94 170 LYS A N 1
ATOM 1285 C CA . LYS A 1 170 ? -15.614 19.055 55.560 1.00 34.94 170 LYS A CA 1
ATOM 1286 C C . LYS A 1 170 ? -15.193 19.760 54.270 1.00 34.94 170 LYS A C 1
ATOM 1288 O O . LYS A 1 170 ? -14.778 20.910 54.291 1.00 34.94 170 LYS A O 1
ATOM 1293 N N . ASN A 1 171 ? -15.272 19.071 53.132 1.00 36.69 171 ASN A N 1
ATOM 1294 C CA . ASN A 1 171 ? -15.147 19.743 51.831 1.00 36.69 171 ASN A CA 1
ATOM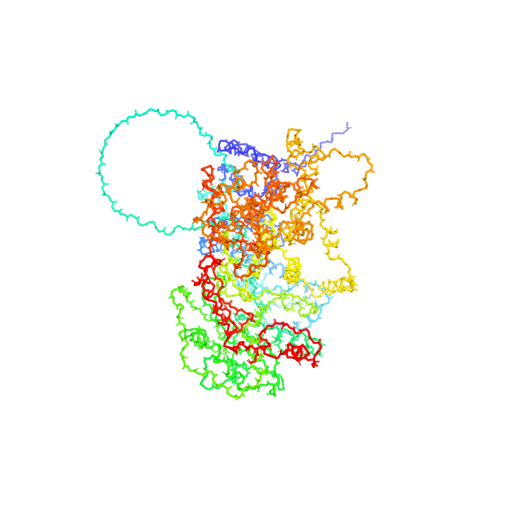 1295 C C . ASN A 1 171 ? -15.956 19.089 50.695 1.00 36.69 171 ASN A C 1
ATOM 1297 O O . ASN A 1 171 ? -15.711 19.372 49.522 1.00 36.69 171 ASN A O 1
ATOM 1301 N N . GLU A 1 172 ? -16.956 18.262 51.015 1.00 36.25 172 GLU A N 1
ATOM 1302 C CA . GLU A 1 172 ? -17.838 17.683 49.991 1.00 36.25 172 GLU A CA 1
ATOM 1303 C C . GLU A 1 172 ? -18.902 18.678 49.498 1.00 36.25 172 GLU A C 1
ATOM 1305 O O . GLU A 1 172 ? -19.147 18.757 48.296 1.00 36.25 172 GLU A O 1
ATOM 1310 N N . GLU A 1 173 ? -19.433 19.558 50.355 1.00 32.56 173 GLU A N 1
ATOM 1311 C CA . GLU A 1 173 ? -20.510 20.478 49.946 1.00 32.56 173 GLU A CA 1
ATOM 1312 C C . GLU A 1 173 ? -20.043 21.706 49.140 1.00 32.56 173 GLU A C 1
ATOM 1314 O O . GLU A 1 173 ? -20.792 22.227 48.316 1.00 32.56 173 GLU A O 1
ATOM 1319 N N . LYS A 1 174 ? -18.782 22.149 49.272 1.00 36.06 174 LYS A N 1
ATOM 1320 C CA . LYS A 1 174 ? -18.260 23.312 48.513 1.00 36.06 174 LYS A CA 1
ATOM 1321 C C . LYS A 1 174 ? -17.643 22.950 47.152 1.00 36.06 174 LYS A C 1
ATOM 1323 O O . LYS A 1 174 ? -17.443 23.834 46.312 1.00 36.06 174 LYS A O 1
ATOM 1328 N N . ARG A 1 175 ? -17.387 21.661 46.881 1.00 40.47 175 ARG A N 1
ATOM 1329 C CA . ARG A 1 175 ? -16.808 21.174 45.609 1.00 40.47 175 ARG A CA 1
ATOM 1330 C C . ARG A 1 175 ? -17.773 21.315 44.423 1.00 40.47 175 ARG A C 1
ATOM 1332 O O . ARG A 1 175 ? -17.328 21.573 43.304 1.00 40.47 175 ARG A O 1
ATOM 1339 N N . HIS A 1 176 ? -19.084 21.257 44.663 1.00 39.00 176 HIS A N 1
ATOM 1340 C CA . HIS A 1 176 ? -20.097 21.375 43.607 1.00 39.00 176 HIS A CA 1
ATOM 1341 C C . HIS A 1 176 ? -20.266 22.800 43.047 1.00 39.00 176 HIS A C 1
ATOM 1343 O O . HIS A 1 176 ? -20.604 22.956 41.873 1.00 39.00 176 HIS A O 1
ATOM 1349 N N . GLN A 1 177 ? -19.973 23.846 43.829 1.00 33.69 177 GLN A N 1
ATOM 1350 C CA . GLN A 1 177 ? -20.131 25.239 43.381 1.00 33.69 177 GLN A CA 1
ATOM 1351 C C . GLN A 1 177 ? -18.908 25.799 42.635 1.00 33.69 177 GLN A C 1
ATOM 1353 O O . GLN A 1 177 ? -19.079 26.600 41.716 1.00 33.69 177 GLN A O 1
ATOM 1358 N N . LYS A 1 178 ? -17.679 25.346 42.935 1.00 39.50 178 LYS A N 1
ATOM 1359 C CA . LYS A 1 178 ? -16.470 25.769 42.189 1.00 39.50 178 LYS A CA 1
ATOM 1360 C C . LYS A 1 178 ? -16.320 25.079 40.826 1.00 39.50 178 LYS A C 1
ATOM 1362 O O . LYS A 1 178 ? -15.817 25.701 39.892 1.00 39.50 178 LYS A O 1
ATOM 1367 N N . ARG A 1 179 ? -16.835 23.851 40.667 1.00 40.44 179 ARG A N 1
ATOM 1368 C CA . ARG A 1 179 ? -16.779 23.098 39.397 1.00 40.44 179 ARG A CA 1
ATOM 1369 C C . ARG A 1 179 ? -17.567 23.774 38.263 1.00 40.44 179 ARG A C 1
ATOM 1371 O O . ARG A 1 179 ? -17.179 23.660 37.110 1.00 40.44 179 ARG A O 1
ATOM 1378 N N . LYS A 1 180 ? -18.604 24.558 38.593 1.00 40.12 180 LYS A N 1
ATOM 1379 C CA . LYS A 1 180 ? -19.386 25.339 37.615 1.00 40.12 180 LYS A CA 1
ATOM 1380 C C . LYS A 1 180 ? -18.732 26.657 37.174 1.00 40.12 180 LYS A C 1
ATOM 1382 O O . LYS A 1 180 ? -19.108 27.174 36.132 1.00 40.12 180 LYS A O 1
ATOM 1387 N N . ARG A 1 181 ? -17.759 27.202 37.919 1.00 35.66 181 ARG A N 1
ATOM 1388 C CA . ARG A 1 181 ? -17.083 28.472 37.566 1.00 35.66 181 ARG A CA 1
ATOM 1389 C C . ARG A 1 181 ? -15.752 28.297 36.824 1.00 35.66 181 ARG A C 1
ATOM 1391 O O . ARG A 1 181 ? -15.333 29.219 36.141 1.00 35.66 181 ARG A O 1
ATOM 1398 N N . SER A 1 182 ? -15.116 27.127 36.907 1.00 38.25 182 SER A N 1
ATOM 1399 C CA . SER A 1 182 ? -13.841 26.837 36.221 1.00 38.25 182 SER A CA 1
ATOM 1400 C C . SER A 1 182 ? -13.987 26.479 34.735 1.00 38.25 182 SER A C 1
ATOM 1402 O O . SER A 1 182 ? -12.997 26.498 34.014 1.00 38.25 182 SER A O 1
ATOM 1404 N N . ILE A 1 183 ? -15.202 26.173 34.266 1.00 43.06 183 ILE A N 1
ATOM 1405 C CA . ILE A 1 183 ? -15.474 25.825 32.857 1.00 43.06 183 ILE A CA 1
ATOM 1406 C C . ILE A 1 183 ? -15.397 27.068 31.945 1.00 43.06 183 ILE A C 1
ATOM 1408 O O . ILE A 1 183 ? -15.314 26.942 30.732 1.00 43.06 183 ILE A O 1
ATOM 1412 N N . HIS A 1 184 ? -15.361 28.278 32.513 1.00 39.19 184 HIS A N 1
ATOM 1413 C CA . HIS A 1 184 ? -15.405 29.523 31.743 1.00 39.19 184 HIS A CA 1
ATOM 1414 C C . HIS A 1 184 ? -14.046 30.218 31.545 1.00 39.19 184 HIS A C 1
ATOM 1416 O O . HIS A 1 184 ? -14.007 31.274 30.925 1.00 39.19 184 HIS A O 1
ATOM 1422 N N . THR A 1 185 ? -12.935 29.679 32.068 1.00 35.69 185 THR A N 1
ATOM 1423 C CA . THR A 1 185 ? -11.631 30.384 32.049 1.00 35.69 185 THR A CA 1
ATOM 1424 C C . THR A 1 185 ? -10.410 29.537 31.663 1.00 35.69 185 THR A C 1
ATOM 1426 O O . THR A 1 185 ? -9.286 29.988 31.857 1.00 35.69 185 THR A O 1
ATOM 1429 N N . GLY A 1 186 ? -10.586 28.339 31.091 1.00 31.89 186 GLY A N 1
ATOM 1430 C CA . GLY A 1 186 ? -9.493 27.624 30.407 1.00 31.89 186 GLY A CA 1
ATOM 1431 C C . GLY A 1 186 ? -8.263 27.264 31.260 1.00 31.89 186 GLY A C 1
ATOM 1432 O O . GLY A 1 186 ? -7.151 27.245 30.742 1.00 31.89 186 GLY A O 1
ATOM 1433 N N . ARG A 1 187 ? -8.416 26.989 32.564 1.00 33.62 187 ARG A N 1
ATOM 1434 C CA . ARG A 1 187 ? -7.310 26.485 33.406 1.00 33.62 187 ARG A CA 1
ATOM 1435 C C . ARG A 1 187 ? -7.273 24.950 33.448 1.00 33.62 187 ARG A C 1
ATOM 1437 O O . ARG A 1 187 ? -8.323 24.316 33.507 1.00 33.62 187 ARG A O 1
ATOM 1444 N N . ALA A 1 188 ? -6.052 24.399 33.442 1.00 31.36 188 ALA A N 1
ATOM 1445 C CA . ALA A 1 188 ? -5.718 22.968 33.439 1.00 31.36 188 ALA A CA 1
ATOM 1446 C C . ALA A 1 188 ? -6.431 22.142 34.544 1.00 31.36 188 ALA A C 1
ATOM 1448 O O . ALA A 1 188 ? -6.832 22.713 35.564 1.00 31.36 188 ALA A O 1
ATOM 1449 N N . PRO A 1 189 ? -6.589 20.808 34.374 1.00 34.16 189 PRO A N 1
ATOM 1450 C CA . PRO A 1 189 ? -7.335 19.966 35.311 1.00 34.16 189 PRO A CA 1
ATOM 1451 C C . PRO A 1 189 ? -6.713 19.978 36.721 1.00 34.16 189 PRO A C 1
ATOM 1453 O O . PRO A 1 189 ? -5.491 20.046 36.846 1.00 34.16 189 PRO A O 1
ATOM 1456 N N . PRO A 1 190 ? -7.513 19.878 37.799 1.00 44.25 190 PRO A N 1
ATOM 1457 C CA . PRO A 1 190 ? -6.982 19.872 39.158 1.00 44.25 190 PRO A CA 1
ATOM 1458 C C . PRO A 1 190 ? -6.298 18.531 39.476 1.00 44.25 190 PRO A C 1
ATOM 1460 O O . PRO A 1 190 ? -6.947 17.486 39.439 1.00 44.25 190 PRO A O 1
ATOM 1463 N N . VAL A 1 191 ? -5.006 18.570 39.823 1.00 53.28 191 VAL A N 1
ATOM 1464 C CA . VAL A 1 191 ? -4.243 17.422 40.351 1.00 53.28 191 VAL A CA 1
ATOM 1465 C C . VAL A 1 191 ? -4.911 16.919 41.636 1.00 53.28 191 VAL A C 1
ATOM 1467 O O . VAL A 1 191 ? -5.211 17.708 42.536 1.00 53.28 191 VAL A O 1
ATOM 1470 N N . ASP A 1 192 ? -5.160 15.611 41.742 1.00 65.44 192 ASP A N 1
ATOM 1471 C CA . ASP A 1 192 ? -5.682 15.004 42.971 1.00 65.44 192 ASP A CA 1
ATOM 1472 C C . ASP A 1 192 ? -4.551 14.852 44.000 1.00 65.44 192 ASP A C 1
ATOM 1474 O O . ASP A 1 192 ? -3.868 13.831 44.072 1.00 65.44 192 ASP A O 1
ATOM 1478 N N . ILE A 1 193 ? -4.336 15.923 44.766 1.00 64.94 193 ILE A N 1
ATOM 1479 C CA . ILE A 1 193 ? -3.213 16.125 45.696 1.00 64.94 193 ILE A CA 1
ATOM 1480 C C . ILE A 1 193 ? -2.970 14.910 46.606 1.00 64.94 193 ILE A C 1
ATOM 1482 O O . ILE A 1 193 ? -1.832 14.494 46.808 1.00 64.94 193 ILE A O 1
ATOM 1486 N N . VAL A 1 194 ? -4.040 14.327 47.152 1.00 65.69 194 VAL A N 1
ATOM 1487 C CA . VAL A 1 194 ? -3.950 13.218 48.115 1.00 65.69 194 VAL A CA 1
ATOM 1488 C C . VAL A 1 194 ? -3.528 11.924 47.419 1.00 65.69 194 VAL A C 1
ATOM 1490 O O . VAL A 1 194 ? -2.726 11.162 47.956 1.00 65.69 194 VAL A O 1
ATOM 1493 N N . LYS A 1 195 ? -4.023 11.691 46.201 1.00 74.69 195 LYS A N 1
ATOM 1494 C CA . LYS A 1 195 ? -3.721 10.490 45.421 1.00 74.69 195 LYS A CA 1
ATOM 1495 C C . LYS A 1 195 ? -2.251 10.445 45.005 1.00 74.69 195 LYS A C 1
ATOM 1497 O O . LYS A 1 195 ? -1.629 9.398 45.156 1.00 74.69 195 LYS A O 1
ATOM 1502 N N . SER A 1 196 ? -1.689 11.567 44.551 1.00 74.69 196 SER A N 1
ATOM 1503 C CA . SER A 1 196 ? -0.285 11.639 44.116 1.00 74.69 196 SER A CA 1
ATOM 1504 C C . SER A 1 196 ? 0.696 11.341 45.257 1.00 74.69 196 SER A C 1
ATOM 1506 O O . SER A 1 196 ? 1.652 10.597 45.063 1.00 74.69 196 SER A O 1
ATOM 1508 N N . ILE A 1 197 ? 0.431 11.856 46.465 1.00 76.50 197 ILE A N 1
ATOM 1509 C CA . ILE A 1 197 ? 1.294 11.648 47.644 1.00 76.50 197 ILE A CA 1
ATOM 1510 C C . ILE A 1 197 ? 1.230 10.192 48.133 1.00 76.50 197 ILE A C 1
ATOM 1512 O O . ILE A 1 197 ? 2.262 9.592 48.434 1.00 76.50 197 ILE A O 1
ATOM 1516 N N . ILE A 1 198 ? 0.036 9.589 48.135 1.00 75.88 198 ILE A N 1
ATOM 1517 C CA . ILE A 1 198 ? -0.144 8.178 48.509 1.00 75.88 198 ILE A CA 1
ATOM 1518 C C . ILE A 1 198 ? 0.518 7.245 47.487 1.00 75.88 198 ILE A C 1
ATOM 1520 O O . ILE A 1 198 ? 1.135 6.257 47.876 1.00 75.88 198 ILE A O 1
ATOM 1524 N N . GLN A 1 199 ? 0.428 7.550 46.189 1.00 79.19 199 GLN A N 1
ATOM 1525 C CA . GLN A 1 199 ? 1.059 6.743 45.137 1.00 79.19 199 GLN A CA 1
ATOM 1526 C C . GLN A 1 199 ? 2.591 6.762 45.193 1.00 79.19 199 GLN A C 1
ATOM 1528 O O . GLN A 1 199 ? 3.212 5.780 44.791 1.00 79.19 199 GLN A O 1
ATOM 1533 N N . TYR A 1 200 ? 3.185 7.833 45.723 1.00 82.38 200 TYR A N 1
ATOM 1534 C CA . TYR A 1 200 ? 4.619 7.922 46.017 1.00 82.38 200 TYR A CA 1
ATOM 1535 C C . TYR A 1 200 ? 5.026 7.145 47.280 1.00 82.38 200 TYR A C 1
ATOM 1537 O O . TYR A 1 200 ? 6.202 6.878 47.491 1.00 82.38 200 TYR A O 1
ATOM 1545 N N . GLY A 1 201 ? 4.066 6.755 48.126 1.00 79.06 201 GLY A N 1
ATOM 1546 C CA . GLY A 1 201 ? 4.330 6.047 49.381 1.00 79.06 201 GLY A CA 1
ATOM 1547 C C . GLY A 1 201 ? 4.683 6.960 50.560 1.00 79.06 201 GLY A C 1
ATOM 1548 O O . GLY A 1 201 ? 5.184 6.474 51.572 1.00 79.06 201 GLY A O 1
ATOM 1549 N N . ALA A 1 202 ? 4.409 8.264 50.462 1.00 79.25 202 ALA A N 1
ATOM 1550 C CA . ALA A 1 202 ? 4.653 9.226 51.534 1.00 79.25 202 ALA A CA 1
ATOM 1551 C C . ALA A 1 202 ? 3.378 9.522 52.356 1.00 79.25 202 ALA A C 1
ATOM 1553 O O . ALA A 1 202 ? 2.266 9.482 51.820 1.00 79.25 202 ALA A O 1
ATOM 1554 N N . PRO A 1 203 ? 3.498 9.849 53.659 1.00 75.69 203 PRO A N 1
ATOM 1555 C CA . PRO A 1 203 ? 2.363 10.315 54.449 1.00 75.69 203 PRO A CA 1
ATOM 1556 C C . PRO A 1 203 ? 1.900 11.698 53.968 1.00 75.69 203 PRO A C 1
ATOM 1558 O O . PRO A 1 203 ? 2.713 12.570 53.667 1.00 75.69 203 PRO A O 1
ATOM 1561 N N . VAL A 1 204 ? 0.581 11.915 53.923 1.00 77.75 204 VAL A N 1
ATOM 1562 C CA . VAL A 1 204 ? 0.001 13.208 53.526 1.00 77.75 204 VAL A CA 1
ATOM 1563 C C . VAL A 1 204 ? 0.373 14.276 54.566 1.00 77.75 204 VAL A C 1
ATOM 1565 O O . VAL A 1 204 ? 0.005 14.117 55.732 1.00 77.75 204 VAL A O 1
ATOM 1568 N N . PRO A 1 205 ? 1.066 15.367 54.182 1.00 76.75 205 PRO A N 1
ATOM 1569 C CA . PRO A 1 205 ? 1.463 16.409 55.122 1.00 76.75 205 PRO A CA 1
ATOM 1570 C C . PRO A 1 205 ? 0.253 17.100 55.757 1.00 76.75 205 PRO A C 1
ATOM 1572 O O . PRO A 1 205 ? -0.649 17.555 55.055 1.00 76.75 205 PRO A O 1
ATOM 1575 N N . THR A 1 206 ? 0.256 17.249 57.082 1.00 73.06 206 THR A N 1
ATOM 1576 C CA . THR A 1 206 ? -0.784 17.972 57.839 1.00 73.06 206 THR A CA 1
ATOM 1577 C C . THR A 1 206 ? -0.334 19.363 58.296 1.00 73.06 206 THR A C 1
ATOM 1579 O O . THR A 1 206 ? -1.050 20.036 59.032 1.00 73.06 206 THR A O 1
ATOM 1582 N N . SER A 1 207 ? 0.871 19.797 57.912 1.00 75.94 207 SER A N 1
ATOM 1583 C CA . SER A 1 207 ? 1.421 21.122 58.226 1.00 75.94 207 SER A CA 1
ATOM 1584 C C . SER A 1 207 ? 2.417 21.583 57.158 1.00 75.94 207 SER A C 1
ATOM 1586 O O . SER A 1 207 ? 3.033 20.754 56.488 1.00 75.94 207 SER A O 1
ATOM 1588 N N . LYS A 1 208 ? 2.647 22.902 57.048 1.00 73.56 208 LYS A N 1
ATOM 1589 C CA . LYS A 1 208 ? 3.681 23.474 56.160 1.00 73.56 208 LYS A CA 1
ATOM 1590 C C . LYS A 1 208 ? 5.075 22.908 56.429 1.00 73.56 208 LYS A C 1
ATOM 1592 O O . LYS A 1 208 ? 5.844 22.698 55.500 1.00 73.56 208 LYS A O 1
ATOM 1597 N N . ARG A 1 209 ? 5.380 22.624 57.699 1.00 75.25 209 ARG A N 1
ATOM 1598 C CA . ARG A 1 209 ? 6.646 22.010 58.103 1.00 75.25 209 ARG A CA 1
ATOM 1599 C C . ARG A 1 209 ? 6.796 20.598 57.530 1.00 75.25 209 ARG A C 1
ATOM 1601 O O . ARG A 1 209 ? 7.812 20.312 56.916 1.00 75.25 209 ARG A O 1
ATOM 1608 N N . GLN A 1 210 ? 5.762 19.763 57.649 1.00 77.06 210 GLN A N 1
ATOM 1609 C CA . GLN A 1 210 ? 5.765 18.415 57.064 1.00 77.06 210 GLN A CA 1
ATOM 1610 C C . GLN A 1 210 ? 5.784 18.440 55.528 1.00 77.06 210 GLN A C 1
ATOM 1612 O O . GLN A 1 210 ? 6.368 17.558 54.909 1.00 77.06 210 GLN A O 1
ATOM 1617 N N . ALA A 1 211 ? 5.169 19.448 54.901 1.00 79.56 211 ALA A N 1
ATOM 1618 C CA . ALA A 1 211 ? 5.218 19.616 53.451 1.00 79.56 211 ALA A CA 1
ATOM 1619 C C . ALA A 1 211 ? 6.632 19.996 52.978 1.00 79.56 211 ALA A C 1
ATOM 1621 O O . ALA A 1 211 ? 7.109 19.442 51.994 1.00 79.56 211 ALA A O 1
ATOM 1622 N N . ALA A 1 212 ? 7.326 20.879 53.704 1.00 79.88 212 ALA A N 1
ATOM 1623 C CA . ALA A 1 212 ? 8.724 21.214 53.434 1.00 79.88 212 ALA A CA 1
ATOM 1624 C C . ALA A 1 212 ? 9.662 20.008 53.649 1.00 79.88 212 ALA A C 1
ATOM 1626 O O . ALA A 1 212 ? 10.500 19.736 52.797 1.00 79.88 212 ALA A O 1
ATOM 1627 N N . GLU A 1 213 ? 9.470 19.239 54.727 1.00 83.00 213 GLU A N 1
ATOM 1628 C CA . GLU A 1 213 ? 10.223 17.999 54.997 1.00 83.00 213 GLU A CA 1
ATOM 1629 C C . GLU A 1 213 ? 10.012 16.941 53.891 1.00 83.00 213 GLU A C 1
ATOM 1631 O O . GLU A 1 213 ? 10.966 16.278 53.470 1.00 83.00 213 GLU A O 1
ATOM 1636 N N . LEU A 1 214 ? 8.786 16.823 53.362 1.00 85.06 214 LEU A N 1
ATOM 1637 C CA . LEU A 1 214 ? 8.476 15.954 52.223 1.00 85.06 214 LEU A CA 1
ATOM 1638 C C . LEU A 1 214 ? 9.210 16.397 50.950 1.00 85.06 214 LEU A C 1
ATOM 1640 O O . LEU A 1 214 ? 9.793 15.557 50.271 1.00 85.06 214 LEU A O 1
ATOM 1644 N N . VAL A 1 215 ? 9.240 17.699 50.645 1.00 86.44 215 VAL A N 1
ATOM 1645 C CA . VAL A 1 215 ? 9.987 18.235 49.490 1.00 86.44 215 VAL A CA 1
ATOM 1646 C C . VAL A 1 215 ? 11.472 17.912 49.608 1.00 86.44 215 VAL A C 1
ATOM 1648 O O . VAL A 1 215 ? 12.058 17.411 48.652 1.00 86.44 215 VAL A O 1
ATOM 1651 N N . THR A 1 216 ? 12.072 18.125 50.783 1.00 86.44 216 THR A N 1
ATOM 1652 C CA . THR A 1 216 ? 13.484 17.793 51.021 1.00 86.44 216 THR A CA 1
ATOM 1653 C C . THR A 1 216 ? 13.755 16.301 50.834 1.00 86.44 216 THR A C 1
ATOM 1655 O O . THR A 1 216 ? 14.765 15.935 50.240 1.00 86.44 216 THR A O 1
ATOM 1658 N N . THR A 1 217 ? 12.843 15.438 51.284 1.00 87.50 217 THR A N 1
ATOM 1659 C CA . THR A 1 217 ? 12.988 13.981 51.162 1.00 87.50 217 THR A CA 1
ATOM 1660 C C . THR A 1 217 ? 12.890 13.525 49.707 1.00 87.50 217 THR A C 1
ATOM 1662 O O . THR A 1 217 ? 13.748 12.775 49.248 1.00 87.50 217 THR A O 1
ATOM 1665 N N . VAL A 1 218 ? 11.900 14.021 48.956 1.00 88.69 218 VAL A N 1
ATOM 1666 C CA . VAL A 1 218 ? 11.744 13.701 47.529 1.00 88.69 218 VAL A CA 1
ATOM 1667 C C . VAL A 1 218 ? 12.963 14.185 46.742 1.00 88.69 218 VAL A C 1
ATOM 1669 O O . VAL A 1 218 ? 13.535 13.420 45.976 1.00 88.69 218 VAL A O 1
ATOM 1672 N N . VAL A 1 219 ? 13.432 15.419 46.957 1.00 88.38 219 VAL A N 1
ATOM 1673 C CA . VAL A 1 219 ? 14.624 15.944 46.261 1.00 88.38 219 VAL A CA 1
ATOM 1674 C C . VAL A 1 219 ? 15.887 15.146 46.610 1.00 88.38 219 VAL A C 1
ATOM 1676 O O . VAL A 1 219 ? 16.694 14.870 45.718 1.00 88.38 219 VAL A O 1
ATOM 1679 N N . ALA A 1 220 ? 16.051 14.719 47.866 1.00 87.81 220 ALA A N 1
ATOM 1680 C CA . ALA A 1 220 ? 17.169 13.871 48.277 1.00 87.81 220 ALA A CA 1
ATOM 1681 C C . ALA A 1 220 ? 17.132 12.489 47.597 1.00 87.81 220 ALA A C 1
ATOM 1683 O O . ALA A 1 220 ? 18.159 12.026 47.101 1.00 87.81 220 ALA A O 1
ATOM 1684 N N . GLU A 1 221 ? 15.955 11.862 47.500 1.00 89.50 221 GLU A N 1
ATOM 1685 C CA . GLU A 1 221 ? 15.777 10.588 46.792 1.00 89.50 221 GLU A CA 1
ATOM 1686 C C . GLU A 1 221 ? 16.098 10.729 45.299 1.00 89.50 221 GLU A C 1
ATOM 1688 O O . GLU A 1 221 ? 16.879 9.951 44.755 1.00 89.50 221 GLU A O 1
ATOM 1693 N N . GLN A 1 222 ? 15.580 11.770 44.644 1.00 91.06 222 GLN A N 1
ATOM 1694 C CA . GLN A 1 222 ? 15.859 12.035 43.229 1.00 91.06 222 GLN A CA 1
ATOM 1695 C C . GLN A 1 222 ? 17.349 12.314 42.975 1.00 91.06 222 GLN A C 1
ATOM 1697 O O . GLN A 1 222 ? 17.896 11.890 41.959 1.00 91.06 222 GLN A O 1
ATOM 1702 N N . THR A 1 223 ? 18.034 12.962 43.918 1.00 89.19 223 THR A N 1
ATOM 1703 C CA . THR A 1 223 ? 19.491 13.156 43.853 1.00 89.19 223 THR A CA 1
ATOM 1704 C C . THR A 1 223 ? 20.239 11.823 43.950 1.00 89.19 223 THR A C 1
ATOM 1706 O O . THR A 1 223 ? 21.163 11.588 43.171 1.00 89.19 223 THR A O 1
ATOM 1709 N N . SER A 1 224 ? 19.822 10.926 44.852 1.00 90.38 224 SER A N 1
ATOM 1710 C CA . SER A 1 224 ? 20.395 9.575 44.961 1.00 90.38 224 SER A CA 1
ATOM 1711 C C . SER A 1 224 ? 20.213 8.787 43.663 1.00 90.38 224 SER A C 1
ATOM 1713 O O . SER A 1 224 ? 21.158 8.181 43.163 1.00 90.38 224 SER A O 1
ATOM 1715 N N . ILE A 1 225 ? 19.022 8.865 43.062 1.00 90.88 225 ILE A N 1
ATOM 1716 C CA . ILE A 1 225 ? 18.730 8.221 41.776 1.00 90.88 225 ILE A CA 1
ATOM 1717 C C . ILE A 1 225 ? 19.624 8.785 40.669 1.00 90.88 225 ILE A C 1
ATOM 1719 O O . ILE A 1 225 ? 20.142 8.017 39.861 1.00 90.88 225 ILE A O 1
ATOM 1723 N N . LEU A 1 226 ? 19.858 10.102 40.625 1.00 90.38 226 LEU A N 1
ATOM 1724 C CA . LEU A 1 226 ? 20.747 10.692 39.620 1.00 90.38 226 LEU A CA 1
ATOM 1725 C C . LEU A 1 226 ? 22.185 10.176 39.771 1.00 90.38 226 LEU A C 1
ATOM 1727 O O . LEU A 1 226 ? 22.841 9.879 38.773 1.00 90.38 226 LEU A O 1
ATOM 1731 N N . GLN A 1 227 ? 22.663 10.022 41.007 1.00 90.44 227 GLN A N 1
ATOM 1732 C CA . GLN A 1 227 ? 23.982 9.455 41.276 1.00 90.44 227 GLN A CA 1
ATOM 1733 C C . GLN A 1 227 ? 24.085 7.997 40.799 1.00 90.44 227 GLN A C 1
ATOM 1735 O O . GLN A 1 227 ? 25.080 7.613 40.181 1.00 90.44 227 GLN A O 1
ATOM 1740 N N . GLU A 1 228 ? 23.048 7.189 41.022 1.00 89.50 228 GLU A N 1
ATOM 1741 C CA . GLU A 1 228 ? 22.979 5.815 40.512 1.00 89.50 228 GLU A CA 1
ATOM 1742 C C . GLU A 1 228 ? 22.930 5.773 38.978 1.00 89.50 228 GLU A C 1
ATOM 1744 O O . GLU A 1 228 ? 23.636 4.976 38.355 1.00 89.50 228 GLU A O 1
ATOM 1749 N N . VAL A 1 229 ? 22.174 6.681 38.356 1.00 90.06 229 VAL A N 1
ATOM 1750 C CA . VAL A 1 229 ? 22.120 6.863 36.898 1.00 90.06 229 VAL A CA 1
ATOM 1751 C C . VAL A 1 229 ? 23.495 7.202 36.328 1.00 90.06 229 VAL A C 1
ATOM 1753 O O . VAL A 1 229 ? 23.911 6.563 35.362 1.00 90.06 229 VAL A O 1
ATOM 1756 N N . PHE A 1 230 ? 24.250 8.117 36.940 1.00 91.25 230 PHE A N 1
ATOM 1757 C CA . PHE A 1 230 ? 25.618 8.423 36.510 1.00 91.25 230 PHE A CA 1
ATOM 1758 C C . PHE A 1 230 ? 26.545 7.208 36.584 1.00 91.25 230 PHE A C 1
ATOM 1760 O O . PHE A 1 230 ? 27.290 6.949 35.638 1.00 91.25 230 PHE A O 1
ATOM 1767 N N . ASN A 1 231 ? 26.456 6.407 37.647 1.00 88.75 231 ASN A N 1
ATOM 1768 C CA . ASN A 1 231 ? 27.251 5.184 37.770 1.00 88.75 231 ASN A CA 1
ATOM 1769 C C . ASN A 1 231 ? 26.906 4.146 36.687 1.00 88.75 231 ASN A C 1
ATOM 1771 O O . ASN A 1 231 ? 27.776 3.390 36.255 1.00 88.75 231 ASN A O 1
ATOM 1775 N N . MET A 1 232 ? 25.663 4.115 36.197 1.00 89.56 232 MET A N 1
ATOM 1776 C CA . MET A 1 232 ? 25.262 3.209 35.113 1.00 89.56 232 MET A CA 1
ATOM 1777 C C . MET A 1 232 ? 25.894 3.556 33.758 1.00 89.56 232 MET A C 1
ATOM 1779 O O . MET A 1 232 ? 26.134 2.641 32.967 1.00 89.56 232 MET A O 1
ATOM 1783 N N . PHE A 1 233 ? 26.248 4.822 33.508 1.00 91.12 233 PHE A N 1
ATOM 1784 C CA . PHE A 1 233 ? 27.024 5.219 32.322 1.00 91.12 233 PHE A CA 1
ATOM 1785 C C . PHE A 1 233 ? 28.495 4.781 32.378 1.00 91.12 233 PHE A C 1
ATOM 1787 O O . PHE A 1 233 ? 29.156 4.763 31.343 1.00 91.12 233 PHE A O 1
ATOM 1794 N N . ARG A 1 234 ? 29.000 4.371 33.550 1.00 91.25 234 ARG A N 1
ATOM 1795 C CA . ARG A 1 234 ? 30.367 3.844 33.731 1.00 91.25 234 ARG A CA 1
ATOM 1796 C C . ARG A 1 234 ? 30.472 2.325 33.548 1.00 91.25 234 ARG A C 1
ATOM 1798 O O . ARG A 1 234 ? 31.561 1.775 33.674 1.00 91.25 234 ARG A O 1
ATOM 1805 N N . LYS A 1 235 ? 29.365 1.631 33.260 1.00 88.94 235 LYS A N 1
ATOM 1806 C CA . LYS A 1 235 ? 29.367 0.186 32.973 1.00 88.94 235 LYS A CA 1
ATOM 1807 C C . LYS A 1 235 ? 29.878 -0.086 31.557 1.00 88.94 235 LYS A C 1
ATOM 1809 O O . LYS A 1 235 ? 29.500 0.624 30.629 1.00 88.94 235 LYS A O 1
ATOM 1814 N N . GLU A 1 236 ? 30.668 -1.147 31.384 1.00 84.94 236 GLU A N 1
ATOM 1815 C CA . GLU A 1 236 ? 31.286 -1.505 30.093 1.00 84.94 236 GLU A CA 1
ATOM 1816 C C . GLU A 1 236 ? 30.264 -1.649 28.953 1.00 84.94 236 GLU A C 1
ATOM 1818 O O . GLU A 1 236 ? 30.485 -1.141 27.854 1.00 84.94 236 GLU A O 1
ATOM 1823 N N . GLU A 1 237 ? 29.113 -2.266 29.229 1.00 82.56 237 GLU A N 1
ATOM 1824 C CA . GLU A 1 237 ? 28.022 -2.455 28.263 1.00 82.56 237 GLU A CA 1
ATOM 1825 C C . GLU A 1 237 ? 27.448 -1.116 27.771 1.00 82.56 237 GLU A C 1
ATOM 1827 O O . GLU A 1 237 ? 27.280 -0.897 26.569 1.00 82.56 237 GLU A O 1
ATOM 1832 N N . THR A 1 238 ? 27.212 -0.182 28.698 1.00 86.88 238 THR A N 1
ATOM 1833 C CA . THR A 1 238 ? 26.710 1.164 28.395 1.00 86.88 238 THR A CA 1
ATOM 1834 C C . THR A 1 238 ? 27.738 1.965 27.596 1.00 86.88 238 THR A C 1
ATOM 1836 O O . THR A 1 238 ? 27.386 2.629 26.621 1.00 86.88 238 THR A O 1
ATOM 1839 N N . ILE A 1 239 ? 29.021 1.862 27.963 1.00 87.94 239 ILE A N 1
ATOM 1840 C CA . ILE A 1 239 ? 30.123 2.527 27.255 1.00 87.94 239 ILE A CA 1
ATOM 1841 C C . ILE A 1 239 ? 30.206 2.024 25.810 1.00 87.94 239 ILE A C 1
ATOM 1843 O O . ILE A 1 239 ? 30.299 2.836 24.889 1.00 87.94 239 ILE A O 1
ATOM 1847 N N . ALA A 1 240 ? 30.130 0.710 25.583 1.00 85.44 240 ALA A N 1
ATOM 1848 C CA . ALA A 1 240 ? 30.161 0.131 24.239 1.00 85.44 240 ALA A CA 1
ATOM 1849 C C . ALA A 1 240 ? 28.979 0.608 23.373 1.00 85.44 240 ALA A C 1
ATOM 1851 O O . ALA A 1 240 ? 29.164 0.979 22.207 1.00 85.44 240 ALA A O 1
ATOM 1852 N N . PHE A 1 241 ? 27.776 0.667 23.949 1.00 88.06 241 PHE A N 1
ATOM 1853 C CA . PHE A 1 241 ? 26.580 1.147 23.257 1.00 88.06 241 PHE A CA 1
ATOM 1854 C C . PHE A 1 241 ? 26.690 2.624 22.858 1.00 88.06 241 PHE A C 1
ATOM 1856 O O . PHE A 1 241 ? 26.504 2.970 21.692 1.00 88.06 241 PHE A O 1
ATOM 1863 N N . PHE A 1 242 ? 27.045 3.516 23.786 1.00 88.00 242 PHE A N 1
ATOM 1864 C CA . PHE A 1 242 ? 27.136 4.942 23.459 1.00 88.00 242 PHE A CA 1
ATOM 1865 C C . PHE A 1 242 ? 28.357 5.274 22.594 1.00 88.00 242 PHE A C 1
ATOM 1867 O O . PHE A 1 242 ? 28.267 6.186 21.773 1.00 88.00 242 PHE A O 1
ATOM 1874 N N . LYS A 1 243 ? 29.450 4.496 22.665 1.00 85.88 243 LYS A N 1
ATOM 1875 C CA . LYS A 1 243 ? 30.562 4.603 21.704 1.00 85.88 243 LYS A CA 1
ATOM 1876 C C . LYS A 1 243 ? 30.125 4.282 20.277 1.00 85.88 243 LYS A C 1
ATOM 1878 O O . LYS A 1 243 ? 30.414 5.060 19.374 1.00 85.88 243 LYS A O 1
ATOM 1883 N N . THR A 1 244 ? 29.407 3.179 20.073 1.00 83.06 244 THR A N 1
ATOM 1884 C CA . THR A 1 244 ? 28.911 2.778 18.740 1.00 83.06 244 THR A CA 1
ATOM 1885 C C . THR A 1 244 ? 27.792 3.680 18.221 1.00 83.06 244 THR A C 1
ATOM 1887 O O . THR A 1 244 ? 27.688 3.892 17.017 1.00 83.06 244 THR A O 1
ATOM 1890 N N . THR A 1 245 ? 26.985 4.246 19.118 1.00 84.44 245 THR A N 1
ATOM 1891 C CA . THR A 1 245 ? 25.876 5.144 18.766 1.00 84.44 245 THR A CA 1
ATOM 1892 C C . THR A 1 245 ? 26.354 6.557 18.414 1.00 84.44 245 THR A C 1
ATOM 1894 O O . THR A 1 245 ? 25.759 7.216 17.560 1.00 84.44 245 THR A O 1
ATOM 1897 N N . TYR A 1 246 ? 27.409 7.052 19.072 1.00 85.38 246 TYR A N 1
ATOM 1898 C CA . TYR A 1 246 ? 27.884 8.427 18.893 1.00 85.38 246 TYR A CA 1
ATOM 1899 C C . TYR A 1 246 ? 28.974 8.567 17.819 1.00 85.38 246 TYR A C 1
ATOM 1901 O O . TYR A 1 246 ? 28.963 9.553 17.077 1.00 85.38 246 TYR A O 1
ATOM 1909 N N . LEU A 1 247 ? 29.900 7.603 17.720 1.00 83.94 247 LEU A N 1
ATOM 1910 C CA . LEU A 1 247 ? 31.019 7.655 16.775 1.00 83.94 247 LEU A CA 1
ATOM 1911 C C . LEU A 1 247 ? 30.613 7.165 15.372 1.00 83.94 247 LEU A C 1
ATOM 1913 O O . LEU A 1 247 ? 29.834 6.218 15.246 1.00 83.94 247 LEU A O 1
ATOM 1917 N N . PRO A 1 248 ? 31.159 7.758 14.295 1.00 69.06 248 PRO A N 1
ATOM 1918 C CA . PRO A 1 248 ? 30.914 7.292 12.934 1.00 69.06 248 PRO A CA 1
ATOM 1919 C C . PRO A 1 248 ? 31.503 5.892 12.696 1.00 69.06 248 PRO A C 1
ATOM 1921 O O . PRO A 1 248 ? 32.610 5.578 13.135 1.00 69.06 248 PRO A O 1
ATOM 1924 N N . ILE A 1 249 ? 30.773 5.056 11.950 1.00 61.72 249 ILE A N 1
ATOM 1925 C CA . ILE A 1 249 ? 31.200 3.700 11.575 1.00 61.72 249 ILE A CA 1
ATOM 1926 C C . ILE A 1 249 ? 32.506 3.796 10.759 1.00 61.72 249 ILE A C 1
ATOM 1928 O O . ILE A 1 249 ? 32.517 4.493 9.739 1.00 61.72 249 ILE A O 1
ATOM 1932 N N . PRO A 1 250 ? 33.598 3.107 11.150 1.00 51.31 250 PRO A N 1
ATOM 1933 C CA . PRO A 1 250 ? 34.837 3.131 10.383 1.00 51.31 250 PRO A CA 1
ATOM 1934 C C . PRO A 1 250 ? 34.606 2.607 8.955 1.00 51.31 250 PRO A C 1
ATOM 1936 O O . PRO A 1 250 ? 33.924 1.590 8.786 1.00 51.31 250 PRO A O 1
ATOM 1939 N N . PRO A 1 251 ? 35.175 3.239 7.912 1.00 45.59 251 PRO A N 1
ATOM 1940 C CA . PRO A 1 251 ? 35.143 2.674 6.570 1.00 45.59 251 PRO A CA 1
ATOM 1941 C C . PRO A 1 251 ? 35.864 1.320 6.564 1.00 45.59 251 PRO A C 1
ATOM 1943 O O . PRO A 1 251 ? 36.932 1.170 7.159 1.00 45.59 251 PRO A O 1
ATOM 1946 N N . ALA A 1 252 ? 35.270 0.328 5.896 1.00 37.09 252 ALA A N 1
ATOM 1947 C CA . ALA A 1 252 ? 35.848 -1.006 5.780 1.00 37.09 252 ALA A CA 1
ATOM 1948 C C . ALA A 1 252 ? 37.288 -0.929 5.228 1.00 37.09 252 ALA A C 1
ATOM 1950 O O . ALA A 1 252 ? 37.527 -0.176 4.278 1.00 37.09 252 ALA A O 1
ATOM 1951 N N . PRO A 1 253 ? 38.245 -1.695 5.784 1.00 33.81 253 PRO A N 1
ATOM 1952 C CA . PRO A 1 253 ? 39.621 -1.669 5.313 1.00 33.81 253 PRO A CA 1
ATOM 1953 C C . PRO A 1 253 ? 39.679 -2.098 3.845 1.00 33.81 253 PRO A C 1
ATOM 1955 O O . PRO A 1 253 ? 39.150 -3.141 3.454 1.00 33.81 253 PRO A O 1
ATOM 1958 N N . THR A 1 254 ? 40.335 -1.281 3.024 1.00 33.16 254 THR A N 1
ATOM 1959 C CA . THR A 1 254 ? 40.697 -1.611 1.647 1.00 33.16 254 THR A CA 1
ATOM 1960 C C . THR A 1 254 ? 41.554 -2.881 1.651 1.00 33.16 254 THR A C 1
ATOM 1962 O O . THR A 1 254 ? 42.577 -2.914 2.340 1.00 33.16 254 THR A O 1
ATOM 1965 N N . PRO A 1 255 ? 41.181 -3.946 0.917 1.00 31.19 255 PRO A N 1
ATOM 1966 C CA . PRO A 1 255 ? 41.964 -5.171 0.916 1.00 31.19 255 PRO A CA 1
ATOM 1967 C C . PRO A 1 255 ? 43.319 -4.921 0.246 1.00 31.19 255 PRO A C 1
ATOM 1969 O O . PRO A 1 255 ? 43.403 -4.620 -0.944 1.00 31.19 255 PRO A O 1
ATOM 1972 N N . LEU A 1 256 ? 44.379 -5.049 1.045 1.00 28.80 256 LEU A N 1
ATOM 1973 C CA . LEU A 1 256 ? 45.759 -5.096 0.587 1.00 28.80 256 LEU A CA 1
ATOM 1974 C C . LEU A 1 256 ? 45.953 -6.316 -0.316 1.00 28.80 256 LEU A C 1
ATOM 1976 O O . LEU A 1 256 ? 45.654 -7.452 0.054 1.00 28.80 256 LEU A O 1
ATOM 1980 N N . THR A 1 257 ? 46.483 -6.060 -1.505 1.00 31.23 257 THR A N 1
ATOM 1981 C CA . THR A 1 257 ? 46.947 -7.053 -2.467 1.00 31.23 257 THR A CA 1
ATOM 1982 C C . THR A 1 257 ? 48.055 -7.890 -1.824 1.00 31.23 257 THR A C 1
ATOM 1984 O O . THR A 1 257 ? 49.177 -7.413 -1.670 1.00 31.23 257 THR A O 1
ATOM 1987 N N . VAL A 1 258 ? 47.761 -9.136 -1.443 1.00 27.55 258 VAL A N 1
ATOM 1988 C CA . VAL A 1 258 ? 48.785 -10.100 -1.016 1.00 27.55 258 VAL A CA 1
ATOM 1989 C C . VAL A 1 258 ? 48.679 -11.358 -1.865 1.00 27.55 258 VAL A C 1
ATOM 1991 O O . VAL A 1 258 ? 47.722 -12.128 -1.810 1.00 27.55 258 VAL A O 1
ATOM 1994 N N . THR A 1 259 ? 49.707 -11.513 -2.686 1.00 23.55 259 THR A N 1
ATOM 1995 C CA . THR A 1 259 ? 50.066 -12.665 -3.501 1.00 23.55 259 THR A CA 1
ATOM 1996 C C . THR A 1 259 ? 50.212 -13.912 -2.628 1.00 23.55 259 THR A C 1
ATOM 1998 O O . THR A 1 259 ? 50.930 -13.906 -1.632 1.00 23.55 259 THR A O 1
ATOM 2001 N N . ILE A 1 260 ? 49.550 -14.997 -3.025 1.00 25.45 260 ILE A N 1
ATOM 2002 C CA . ILE A 1 260 ? 49.662 -16.321 -2.401 1.00 25.45 260 ILE A CA 1
ATOM 2003 C C . ILE A 1 260 ? 51.010 -16.951 -2.782 1.00 25.45 260 ILE A C 1
ATOM 2005 O O . ILE A 1 260 ? 51.342 -16.981 -3.969 1.00 25.45 260 ILE A O 1
ATOM 2009 N N . PRO A 1 261 ? 51.706 -17.596 -1.829 1.00 22.11 261 PRO A N 1
ATOM 2010 C CA . PRO A 1 261 ? 52.413 -18.827 -2.143 1.00 22.11 261 PRO A CA 1
ATOM 2011 C C . PRO A 1 261 ? 51.861 -20.006 -1.334 1.00 22.11 261 PRO A C 1
ATOM 2013 O O . PRO A 1 261 ? 51.766 -20.004 -0.111 1.00 22.11 261 PRO A O 1
ATOM 2016 N N . THR A 1 262 ? 51.527 -21.042 -2.092 1.00 28.95 262 THR A N 1
ATOM 2017 C CA . THR A 1 262 ? 51.286 -22.436 -1.715 1.00 28.95 262 THR A CA 1
ATOM 2018 C C . THR A 1 262 ? 52.301 -23.011 -0.725 1.00 28.95 262 THR A C 1
ATOM 2020 O O . THR A 1 262 ? 53.495 -22.926 -0.998 1.00 28.95 262 THR A O 1
ATOM 2023 N N . GLN A 1 263 ? 51.836 -23.769 0.281 1.00 25.08 263 GLN A N 1
ATOM 2024 C CA . GLN A 1 263 ? 52.426 -25.065 0.664 1.00 25.08 263 GLN A CA 1
ATOM 2025 C C . GLN A 1 263 ? 51.513 -25.917 1.574 1.00 25.08 263 GLN A C 1
ATOM 2027 O O . GLN A 1 263 ? 50.524 -25.452 2.126 1.00 25.08 263 GLN A O 1
ATOM 2032 N N . ARG A 1 264 ? 51.826 -27.218 1.593 1.00 23.25 264 ARG A N 1
ATOM 2033 C CA . ARG A 1 264 ? 51.016 -28.405 1.926 1.00 23.25 264 ARG A CA 1
ATOM 2034 C C . ARG A 1 264 ? 51.115 -28.857 3.399 1.00 23.25 264 ARG A C 1
ATOM 2036 O O . ARG A 1 264 ? 52.113 -28.582 4.052 1.00 23.25 264 ARG A O 1
ATOM 2043 N N . THR A 1 265 ? 50.191 -29.771 3.765 1.00 23.20 265 THR A N 1
ATOM 2044 C CA . THR A 1 265 ? 50.222 -30.798 4.855 1.00 23.20 265 THR A CA 1
ATOM 2045 C C . THR A 1 265 ? 50.109 -30.277 6.301 1.00 23.20 265 THR A C 1
ATOM 2047 O O . THR A 1 265 ? 50.663 -29.239 6.600 1.00 23.20 265 THR A O 1
ATOM 2050 N N . ARG A 1 266 ? 49.444 -30.907 7.288 1.00 22.17 266 ARG A N 1
ATOM 2051 C CA . ARG A 1 266 ? 48.935 -32.277 7.517 1.00 22.17 266 ARG A CA 1
ATOM 2052 C C . ARG A 1 266 ? 47.910 -32.243 8.683 1.00 22.17 266 ARG A C 1
ATOM 2054 O O . ARG A 1 266 ? 48.037 -31.438 9.593 1.00 22.17 266 ARG A O 1
ATOM 2061 N N . SER A 1 267 ? 46.951 -33.163 8.619 1.00 23.59 267 SER A N 1
ATOM 2062 C CA . SER A 1 267 ? 46.049 -33.730 9.646 1.00 23.59 267 SER A CA 1
ATOM 2063 C C . SER A 1 267 ? 46.350 -33.554 11.151 1.00 23.59 267 SER A C 1
ATOM 2065 O O . SER A 1 267 ? 47.438 -33.922 11.590 1.00 23.59 267 SER A O 1
ATOM 2067 N N . ALA A 1 268 ? 45.305 -33.254 11.940 1.00 23.95 268 ALA A N 1
ATOM 2068 C CA . ALA A 1 268 ? 44.983 -33.960 13.192 1.00 23.95 268 ALA A CA 1
ATOM 2069 C C . ALA A 1 268 ? 43.500 -33.769 13.575 1.00 23.95 268 ALA A C 1
ATOM 2071 O O . ALA A 1 268 ? 42.952 -32.673 13.503 1.00 23.95 268 ALA A O 1
ATOM 2072 N N . THR A 1 269 ? 42.872 -34.880 13.940 1.00 23.09 269 THR A N 1
ATOM 2073 C CA . THR A 1 269 ? 41.447 -35.089 14.198 1.00 23.09 269 THR A CA 1
ATOM 2074 C C . THR A 1 269 ? 41.163 -34.970 15.694 1.00 23.09 269 THR A C 1
ATOM 2076 O O . THR A 1 269 ? 41.795 -35.691 16.460 1.00 23.09 269 THR A O 1
ATOM 2079 N N . THR A 1 270 ? 40.156 -34.191 16.102 1.00 23.78 270 THR A N 1
ATOM 2080 C CA . THR A 1 270 ? 39.452 -34.428 17.375 1.00 23.78 270 THR A CA 1
ATOM 2081 C C . THR A 1 270 ? 37.982 -34.054 17.220 1.00 23.78 270 THR A C 1
ATOM 2083 O O . THR A 1 270 ? 37.645 -32.915 16.911 1.00 23.78 270 THR A O 1
ATOM 2086 N N . ALA A 1 271 ? 37.111 -35.047 17.386 1.00 22.72 271 ALA A N 1
ATOM 2087 C CA . ALA A 1 271 ? 35.665 -34.914 17.321 1.00 22.72 271 ALA A CA 1
ATOM 2088 C C . ALA A 1 271 ? 35.100 -34.447 18.669 1.00 22.72 271 ALA A C 1
ATOM 2090 O O . ALA A 1 271 ? 35.374 -35.081 19.685 1.00 22.72 271 ALA A O 1
ATOM 2091 N N . LEU A 1 272 ? 34.255 -33.412 18.653 1.00 23.22 272 LEU A N 1
ATOM 2092 C CA . LEU A 1 272 ? 33.241 -33.143 19.675 1.00 23.22 272 LEU A CA 1
ATOM 2093 C C . LEU A 1 272 ? 31.975 -32.599 18.982 1.00 23.22 272 LEU A C 1
ATOM 2095 O O . LEU A 1 272 ? 32.011 -31.541 18.368 1.00 23.22 272 LEU A O 1
ATOM 2099 N N . THR A 1 273 ? 30.913 -33.411 19.044 1.00 24.58 273 THR A N 1
ATOM 2100 C CA . THR A 1 273 ? 29.456 -33.125 19.061 1.00 24.58 273 THR A CA 1
ATOM 2101 C C . THR A 1 273 ? 28.871 -31.908 18.309 1.00 24.58 273 THR A C 1
ATOM 2103 O O . THR A 1 273 ? 29.307 -30.781 18.526 1.00 24.58 273 THR A O 1
ATOM 2106 N N . PRO A 1 274 ? 27.780 -32.084 17.527 1.00 24.55 274 PRO A N 1
ATOM 2107 C CA . PRO A 1 274 ? 27.116 -30.982 16.838 1.00 24.55 274 PRO A CA 1
ATOM 2108 C C . PRO A 1 274 ? 26.339 -30.107 17.831 1.00 24.55 274 PRO A C 1
ATOM 2110 O O . PRO A 1 274 ? 25.329 -30.523 18.397 1.00 24.55 274 PRO A O 1
ATOM 2113 N N . PHE A 1 275 ? 26.813 -28.879 18.028 1.00 21.78 275 PHE A N 1
ATOM 2114 C CA . PHE A 1 275 ? 26.045 -27.818 18.666 1.00 21.78 275 PHE A CA 1
ATOM 2115 C C . PHE A 1 275 ? 24.985 -27.333 17.670 1.00 21.78 275 PHE A C 1
ATOM 2117 O O . PHE A 1 275 ? 25.313 -26.879 16.574 1.00 21.78 275 PHE A O 1
ATOM 2124 N N . VAL A 1 276 ? 23.715 -27.461 18.044 1.00 27.73 276 VAL A N 1
ATOM 2125 C CA . VAL A 1 276 ? 22.579 -26.832 17.364 1.00 27.73 276 VAL A CA 1
ATOM 2126 C C . VAL A 1 276 ? 22.670 -25.325 17.631 1.00 27.73 276 VAL A C 1
ATOM 2128 O O . VAL A 1 276 ? 22.586 -24.937 18.798 1.00 27.73 276 VAL A O 1
ATOM 2131 N N . PRO A 1 277 ? 22.832 -24.446 16.624 1.00 24.75 277 PRO A N 1
ATOM 2132 C CA . PRO A 1 277 ? 22.653 -23.024 16.848 1.00 24.75 277 PRO A CA 1
ATOM 2133 C C . PRO A 1 277 ? 21.157 -22.767 16.992 1.00 24.75 277 PRO A C 1
ATOM 2135 O O . PRO A 1 277 ? 20.379 -22.943 16.052 1.00 24.75 277 PRO A O 1
ATOM 2138 N N . MET A 1 278 ? 20.772 -22.383 18.205 1.00 23.86 278 MET A N 1
ATOM 2139 C CA . MET A 1 278 ? 19.484 -21.780 18.498 1.00 23.86 278 MET A CA 1
ATOM 2140 C C . MET A 1 278 ? 19.263 -20.565 17.589 1.00 23.86 278 MET A C 1
ATOM 2142 O O . MET A 1 278 ? 20.176 -19.779 17.342 1.00 23.86 278 MET A O 1
ATOM 2146 N N . THR A 1 279 ? 18.033 -20.476 17.092 1.00 29.19 279 THR A N 1
ATOM 2147 C CA . THR A 1 279 ? 17.343 -19.320 16.506 1.00 29.19 279 THR A CA 1
ATOM 2148 C C . THR A 1 279 ? 18.072 -17.981 16.658 1.00 29.19 279 THR A C 1
ATOM 2150 O O . THR A 1 279 ? 17.981 -17.325 17.695 1.00 29.19 279 THR A O 1
ATOM 2153 N N . GLY A 1 280 ? 18.760 -17.559 15.595 1.00 26.16 280 GLY A N 1
ATOM 2154 C CA . GLY A 1 280 ? 19.227 -16.185 15.455 1.00 26.16 280 GLY A CA 1
ATOM 2155 C C . GLY A 1 280 ? 18.035 -15.240 15.323 1.00 26.16 280 GLY A C 1
ATOM 2156 O O . GLY A 1 280 ? 17.171 -15.432 14.466 1.00 26.16 280 GLY A O 1
ATOM 2157 N N . THR A 1 281 ? 17.996 -14.231 16.185 1.00 28.55 281 THR A N 1
ATOM 2158 C CA . THR A 1 281 ? 17.137 -13.055 16.077 1.00 28.55 281 THR A CA 1
ATOM 2159 C C . THR A 1 281 ? 17.385 -12.370 14.730 1.00 28.55 281 THR A C 1
ATOM 2161 O O . THR A 1 281 ? 18.505 -11.977 14.404 1.00 28.55 281 THR A O 1
ATOM 2164 N N . GLN A 1 282 ? 16.341 -12.280 13.904 1.00 31.33 282 GLN A N 1
ATOM 2165 C CA . GLN A 1 282 ? 16.384 -11.558 12.635 1.00 31.33 282 GLN A CA 1
ATOM 2166 C C . GLN A 1 282 ? 16.499 -10.056 12.920 1.00 31.33 282 GLN A C 1
ATOM 2168 O O . GLN A 1 282 ? 15.539 -9.432 13.361 1.00 31.33 282 GLN A O 1
ATOM 2173 N N . GLN A 1 283 ? 17.669 -9.469 12.667 1.00 34.53 283 GLN A N 1
ATOM 2174 C CA . GLN A 1 283 ? 17.786 -8.020 12.513 1.00 34.53 283 GLN A CA 1
ATOM 2175 C C . GLN A 1 283 ? 17.018 -7.618 11.243 1.00 34.53 283 GLN A C 1
ATOM 2177 O O . GLN A 1 283 ? 17.376 -8.048 10.144 1.00 34.53 283 GLN A O 1
ATOM 2182 N N . GLY A 1 284 ? 15.937 -6.848 11.399 1.00 41.81 284 GLY A N 1
ATOM 2183 C CA . GLY A 1 284 ? 15.096 -6.388 10.291 1.00 41.81 284 GLY A CA 1
ATOM 2184 C C . GLY A 1 284 ? 15.857 -5.498 9.301 1.00 41.81 284 GLY A C 1
ATOM 2185 O O . GLY A 1 284 ? 16.771 -4.760 9.667 1.00 41.81 284 GLY A O 1
ATOM 2186 N N . ALA A 1 285 ? 15.480 -5.563 8.024 1.00 54.69 285 ALA A N 1
ATOM 2187 C CA . ALA A 1 285 ? 16.290 -5.036 6.925 1.00 54.69 285 ALA A CA 1
ATOM 2188 C C . ALA A 1 285 ? 16.191 -3.509 6.684 1.00 54.69 285 ALA A C 1
ATOM 2190 O O . ALA A 1 285 ? 17.005 -2.950 5.945 1.00 54.69 285 ALA A O 1
ATOM 2191 N N . PHE A 1 286 ? 15.219 -2.818 7.300 1.00 58.72 286 PHE A N 1
ATOM 2192 C CA . PHE A 1 286 ? 15.100 -1.353 7.274 1.00 58.72 286 PHE A CA 1
ATOM 2193 C C . PHE A 1 286 ? 14.404 -0.818 8.551 1.00 58.72 286 PHE A C 1
ATOM 2195 O O . PHE A 1 286 ? 13.317 -1.304 8.877 1.00 58.72 286 PHE A O 1
ATOM 2202 N N . PRO A 1 287 ? 14.948 0.198 9.261 1.00 58.75 287 PRO A N 1
ATOM 2203 C CA . PRO A 1 287 ? 14.479 0.574 10.606 1.00 58.75 287 PRO A CA 1
ATOM 2204 C C . PRO A 1 287 ? 13.011 1.014 10.712 1.00 58.75 287 PRO A C 1
ATOM 2206 O O . PRO A 1 287 ? 12.392 0.798 11.746 1.00 58.75 287 PRO A O 1
ATOM 2209 N N . LEU A 1 288 ? 12.437 1.604 9.653 1.00 59.34 288 LEU A N 1
ATOM 2210 C CA . LEU A 1 288 ? 11.046 2.092 9.640 1.00 59.34 288 LEU A CA 1
ATOM 2211 C C . LEU A 1 288 ? 9.992 0.999 9.393 1.00 59.34 288 LEU A C 1
ATOM 2213 O O . LEU A 1 288 ? 8.806 1.277 9.539 1.00 59.34 288 LEU A O 1
ATOM 2217 N N . VAL A 1 289 ? 10.383 -0.223 9.012 1.00 56.25 289 VAL A N 1
ATOM 2218 C CA . VAL A 1 289 ? 9.410 -1.284 8.680 1.00 56.25 289 VAL A CA 1
ATOM 2219 C C . VAL A 1 289 ? 8.991 -2.087 9.920 1.00 56.25 289 VAL A C 1
ATOM 2221 O O . VAL A 1 289 ? 7.879 -2.599 9.986 1.00 56.25 289 VAL A O 1
ATOM 2224 N N . GLN A 1 290 ? 9.837 -2.126 10.951 1.00 53.44 290 GLN A N 1
ATOM 2225 C CA . GLN A 1 290 ? 9.604 -2.880 12.191 1.00 53.44 290 GLN A CA 1
ATOM 2226 C C . GLN A 1 290 ? 8.766 -2.156 13.284 1.00 53.44 290 GLN A C 1
ATOM 2228 O O . GLN A 1 290 ? 8.281 -2.851 14.174 1.00 53.44 290 GLN A O 1
ATOM 2233 N N . PRO A 1 291 ? 8.460 -0.837 13.225 1.00 55.22 291 PRO A N 1
ATOM 2234 C CA . PRO A 1 291 ? 7.437 -0.225 14.084 1.00 55.22 291 PRO A CA 1
ATOM 2235 C C . PRO A 1 291 ? 6.051 -0.052 13.426 1.00 55.22 291 PRO A C 1
ATOM 2237 O O . PRO A 1 291 ? 5.171 0.536 14.058 1.00 55.22 291 PRO A O 1
ATOM 2240 N N . ILE A 1 292 ? 5.806 -0.561 12.201 1.00 58.41 292 ILE A N 1
ATOM 2241 C CA . ILE A 1 292 ? 4.489 -0.436 11.521 1.00 58.41 292 ILE A CA 1
ATOM 2242 C C . ILE A 1 292 ? 3.348 -0.988 12.392 1.00 58.41 292 ILE A C 1
ATOM 2244 O O . ILE A 1 292 ? 2.229 -0.471 12.349 1.00 58.41 292 ILE A O 1
ATOM 2248 N N . LYS A 1 293 ? 3.649 -1.989 13.231 1.00 59.03 293 LYS A N 1
ATOM 2249 C CA . LYS A 1 293 ? 2.693 -2.646 14.129 1.00 59.03 293 LYS A CA 1
ATOM 2250 C C . LYS A 1 293 ? 1.894 -1.668 14.993 1.00 59.03 293 LYS A C 1
ATOM 2252 O O . LYS A 1 293 ? 0.707 -1.867 15.146 1.00 59.03 293 LYS A O 1
ATOM 2257 N N . ALA A 1 294 ? 2.470 -0.585 15.510 1.00 52.50 294 ALA A N 1
ATOM 2258 C CA . ALA A 1 294 ? 1.698 0.371 16.319 1.00 52.50 294 ALA A CA 1
ATOM 2259 C C . ALA A 1 294 ? 0.946 1.423 15.473 1.00 52.50 294 ALA A C 1
ATOM 2261 O O . ALA A 1 294 ? 0.025 2.077 15.950 1.00 52.50 294 ALA A O 1
ATOM 2262 N N . ALA A 1 295 ? 1.342 1.620 14.213 1.00 55.56 295 ALA A N 1
ATOM 2263 C CA . ALA A 1 295 ? 0.928 2.772 13.412 1.00 55.56 295 ALA A CA 1
ATOM 2264 C C . ALA A 1 295 ? -0.401 2.567 12.657 1.00 55.56 295 ALA A C 1
ATOM 2266 O O . ALA A 1 295 ? -1.103 3.529 12.320 1.00 55.56 295 ALA A O 1
ATOM 2267 N N . LEU A 1 296 ? -0.759 1.313 12.369 1.00 57.38 296 LEU A N 1
ATOM 2268 C CA . LEU A 1 296 ? -1.984 0.968 11.638 1.00 57.38 296 LEU A CA 1
ATOM 2269 C C . LEU A 1 296 ? -3.154 0.587 12.542 1.00 57.38 296 LEU A C 1
ATOM 2271 O O . LEU A 1 296 ? -4.304 0.747 12.127 1.00 57.38 296 LEU A O 1
ATOM 2275 N N . TYR A 1 297 ? -2.882 0.122 13.760 1.00 62.34 297 TYR A N 1
ATOM 2276 C CA . TYR A 1 297 ? -3.909 -0.418 14.641 1.00 62.34 297 TYR A CA 1
ATOM 2277 C C . TYR A 1 297 ? -4.213 0.559 15.761 1.00 62.34 297 TYR A C 1
ATOM 2279 O O . TYR A 1 297 ? -3.382 0.864 16.607 1.00 62.34 297 TYR A O 1
ATOM 2287 N N . PHE A 1 298 ? -5.433 1.077 15.719 1.00 65.75 298 PHE A N 1
ATOM 2288 C CA . PHE A 1 298 ? -5.908 2.028 16.700 1.00 65.75 298 PHE A CA 1
ATOM 2289 C C . PHE A 1 298 ? -6.391 1.315 17.960 1.00 65.75 298 PHE A C 1
ATOM 2291 O O . PHE A 1 298 ? -7.079 0.292 17.884 1.00 65.75 298 PHE A O 1
ATOM 2298 N N . GLU A 1 299 ? -6.100 1.916 19.108 1.00 70.81 299 GLU A N 1
ATOM 2299 C CA . GLU A 1 299 ? -6.807 1.623 20.346 1.00 70.81 299 GLU A CA 1
ATOM 2300 C C . GLU A 1 299 ? -8.276 2.072 20.249 1.00 70.81 299 GLU A C 1
ATOM 2302 O O . GLU A 1 299 ? -8.683 2.810 19.339 1.00 70.81 299 GLU A O 1
ATOM 2307 N N . ASN A 1 300 ? -9.092 1.605 21.194 1.00 78.56 300 ASN A N 1
ATOM 2308 C CA . ASN A 1 300 ? -10.441 2.134 21.356 1.00 78.56 300 ASN A CA 1
ATOM 2309 C C . ASN A 1 300 ? -10.398 3.648 21.631 1.00 78.56 300 ASN A C 1
ATOM 2311 O O . ASN A 1 300 ? -9.405 4.173 22.126 1.00 78.56 300 ASN A O 1
ATOM 2315 N N . ALA A 1 301 ? -11.500 4.346 21.350 1.00 81.25 301 ALA A N 1
ATOM 2316 C CA . ALA A 1 301 ? -11.673 5.740 21.753 1.00 81.25 301 ALA A CA 1
ATOM 2317 C C . ALA A 1 301 ? -11.443 5.947 23.264 1.00 81.25 301 ALA A C 1
ATOM 2319 O O . ALA A 1 301 ? -11.686 5.047 24.077 1.00 81.25 301 ALA A O 1
ATOM 2320 N N . ASP A 1 302 ? -11.019 7.151 23.648 1.00 80.75 302 ASP A N 1
ATOM 2321 C CA . ASP A 1 302 ? -10.597 7.426 25.019 1.00 80.75 302 ASP A CA 1
ATOM 2322 C C . ASP A 1 302 ? -11.729 7.167 26.027 1.00 80.75 302 ASP A C 1
ATOM 2324 O O . ASP A 1 302 ? -12.875 7.610 25.887 1.00 80.75 302 ASP A O 1
ATOM 2328 N N . GLY A 1 303 ? -11.400 6.426 27.086 1.00 80.00 303 GLY A N 1
ATOM 2329 C CA . GLY A 1 303 ? -12.340 6.052 28.141 1.00 80.00 303 GLY A CA 1
ATOM 2330 C C . GLY A 1 303 ? -13.243 4.857 27.819 1.00 80.00 303 GLY A C 1
ATOM 2331 O O . GLY A 1 303 ? -14.160 4.603 28.598 1.00 80.00 303 GLY A O 1
ATOM 2332 N N . PHE A 1 304 ? -13.031 4.142 26.713 1.00 86.62 304 PHE A N 1
ATOM 2333 C CA . PHE A 1 304 ? -13.642 2.833 26.442 1.00 86.62 304 PHE A CA 1
ATOM 2334 C C . PHE A 1 304 ? -12.836 1.707 27.119 1.00 86.62 304 PHE A C 1
ATOM 2336 O O . PHE A 1 304 ? -11.669 1.884 27.454 1.00 86.62 304 PHE A O 1
ATOM 2343 N N . GLY A 1 305 ? -13.475 0.560 27.366 1.00 83.62 305 GLY A N 1
ATOM 2344 C CA . GLY A 1 305 ? -12.878 -0.554 28.107 1.00 83.62 305 GLY A CA 1
ATOM 2345 C C . GLY A 1 305 ? -12.010 -1.498 27.264 1.00 83.62 305 GLY A C 1
ATOM 2346 O O . GLY A 1 305 ? -11.701 -1.228 26.104 1.00 83.62 305 GLY A O 1
ATOM 2347 N N . ALA A 1 306 ? -11.626 -2.629 27.867 1.00 81.69 306 ALA A N 1
ATOM 2348 C CA . ALA A 1 306 ? -10.686 -3.600 27.298 1.00 81.69 306 ALA A CA 1
ATOM 2349 C C . ALA A 1 306 ? -11.210 -4.358 26.061 1.00 81.69 306 ALA A C 1
ATOM 2351 O O . ALA A 1 306 ? -10.412 -4.876 25.281 1.00 81.69 306 ALA A O 1
ATOM 2352 N N . TRP A 1 307 ? -12.530 -4.440 25.861 1.00 84.56 307 TRP A N 1
ATOM 2353 C CA . TRP A 1 307 ? -13.099 -5.043 24.654 1.00 84.56 307 TRP A CA 1
ATOM 2354 C C . TRP A 1 307 ? -12.980 -4.074 23.487 1.00 84.56 307 TRP A C 1
ATOM 2356 O O . TRP A 1 307 ? -13.556 -2.982 23.508 1.00 84.56 307 TRP A O 1
ATOM 2366 N N . ARG A 1 308 ? -12.258 -4.481 22.443 1.00 84.94 308 ARG A N 1
ATOM 2367 C CA . ARG A 1 308 ? -12.097 -3.667 21.239 1.00 84.94 308 ARG A CA 1
ATOM 2368 C C . ARG A 1 308 ? -13.388 -3.648 20.432 1.00 84.94 308 ARG A C 1
ATOM 2370 O O . ARG A 1 308 ? -13.977 -4.692 20.155 1.00 84.94 308 ARG A O 1
ATOM 2377 N N . ILE A 1 309 ? -13.831 -2.456 20.050 1.00 88.50 309 ILE A N 1
ATOM 2378 C CA . ILE A 1 309 ? -15.068 -2.278 19.289 1.00 88.50 309 ILE A CA 1
ATOM 2379 C C . ILE A 1 309 ? -14.743 -2.133 17.808 1.00 88.50 309 ILE A C 1
ATOM 2381 O O . ILE A 1 309 ? -13.897 -1.330 17.422 1.00 88.50 309 ILE A O 1
ATOM 2385 N N . GLN A 1 310 ? -15.465 -2.876 16.976 1.00 88.38 310 GLN A N 1
ATOM 2386 C CA . GLN A 1 310 ? -15.422 -2.778 15.527 1.00 88.38 310 GLN A CA 1
ATOM 2387 C C . GLN A 1 310 ? -16.805 -2.435 14.971 1.00 88.38 310 GLN A C 1
ATOM 2389 O O . GLN A 1 310 ? -17.802 -3.074 15.304 1.00 88.38 310 GLN A O 1
ATOM 2394 N N . MET A 1 311 ? -16.854 -1.450 14.087 1.00 88.56 311 MET A N 1
ATOM 2395 C CA . MET A 1 311 ? -18.069 -0.911 13.493 1.00 88.56 311 MET A CA 1
ATOM 2396 C C . MET A 1 311 ? -18.163 -1.299 12.027 1.00 88.56 311 MET A C 1
ATOM 2398 O O . MET A 1 311 ? -17.193 -1.170 11.283 1.00 88.56 311 MET A O 1
ATOM 2402 N N . SER A 1 312 ? -19.346 -1.739 11.615 1.00 89.75 312 SER A N 1
ATOM 2403 C CA . SER A 1 312 ? -19.724 -1.806 10.202 1.00 89.75 312 SER A CA 1
ATOM 2404 C C . SER A 1 312 ? -19.989 -0.408 9.626 1.00 89.75 312 SER A C 1
ATOM 2406 O O . SER A 1 312 ? -20.300 0.543 10.347 1.00 89.75 312 SER A O 1
ATOM 2408 N N . THR A 1 313 ? -19.946 -0.307 8.304 1.00 85.56 313 THR A N 1
ATOM 2409 C CA . THR A 1 313 ? -20.364 0.843 7.495 1.00 85.56 313 THR A CA 1
ATOM 2410 C C . THR A 1 313 ? -21.807 1.258 7.780 1.00 85.56 313 THR A C 1
ATOM 2412 O O . THR A 1 313 ? -22.111 2.450 7.862 1.00 85.56 313 THR A O 1
ATOM 2415 N N . ARG A 1 314 ? -22.708 0.292 8.007 1.00 87.06 314 ARG A N 1
ATOM 2416 C CA . ARG A 1 314 ? -24.082 0.569 8.446 1.00 87.06 314 ARG A CA 1
ATOM 2417 C C . ARG A 1 314 ? -24.108 1.224 9.823 1.00 87.06 314 ARG A C 1
ATOM 2419 O O . ARG A 1 314 ? -24.779 2.237 9.984 1.00 87.06 314 ARG A O 1
ATOM 2426 N N . ALA A 1 315 ? -23.368 0.685 10.790 1.00 89.50 315 ALA A N 1
ATOM 2427 C CA . ALA A 1 315 ? -23.315 1.248 12.136 1.00 89.50 315 ALA A CA 1
ATOM 2428 C C . ALA A 1 315 ? -22.727 2.673 12.161 1.00 89.50 315 ALA A C 1
ATOM 2430 O O . ALA A 1 315 ? -23.223 3.518 12.905 1.00 89.50 315 ALA A O 1
ATOM 2431 N N . ASP A 1 316 ? -21.721 2.957 11.327 1.00 88.00 316 ASP A N 1
ATOM 2432 C CA . ASP A 1 316 ? -21.203 4.316 11.101 1.00 88.00 316 ASP A CA 1
ATOM 2433 C C . ASP A 1 316 ? -22.298 5.258 10.576 1.00 88.00 316 ASP A C 1
ATOM 2435 O O . ASP A 1 316 ? -22.574 6.305 11.167 1.00 88.00 316 ASP A O 1
ATOM 2439 N N . ARG A 1 317 ? -22.997 4.852 9.508 1.00 87.44 317 ARG A N 1
ATOM 2440 C CA . ARG A 1 317 ? -24.101 5.627 8.925 1.00 87.44 317 ARG A CA 1
ATOM 2441 C C . ARG A 1 317 ? -25.212 5.897 9.940 1.00 87.44 317 ARG A C 1
ATOM 2443 O O . ARG A 1 317 ? -25.698 7.024 10.011 1.00 87.44 317 ARG A O 1
ATOM 2450 N N . ASP A 1 318 ? -25.597 4.894 10.725 1.00 88.62 318 ASP A N 1
ATOM 2451 C CA . ASP A 1 318 ? -26.621 5.035 11.761 1.00 88.62 318 ASP A CA 1
ATOM 2452 C C . ASP A 1 318 ? -26.175 6.040 12.836 1.00 88.62 318 ASP A C 1
ATOM 2454 O O . ASP A 1 318 ? -26.943 6.930 13.201 1.00 88.62 318 ASP A O 1
ATOM 2458 N N . LEU A 1 319 ? -24.925 5.965 13.306 1.00 89.31 319 LEU A N 1
ATOM 2459 C CA . LEU A 1 319 ? -24.376 6.924 14.272 1.00 89.31 319 LEU A CA 1
ATOM 2460 C C . LEU A 1 319 ? -24.348 8.351 13.727 1.00 89.31 319 LEU A C 1
ATOM 2462 O O . LEU A 1 319 ? -24.762 9.271 14.431 1.00 89.31 319 LEU A O 1
ATOM 2466 N N . ARG A 1 320 ? -23.899 8.549 12.483 1.00 89.12 320 ARG A N 1
ATOM 2467 C CA . ARG A 1 320 ? -23.887 9.869 11.827 1.00 89.12 320 ARG A CA 1
ATOM 2468 C C . ARG A 1 320 ? -25.293 10.430 11.668 1.00 89.12 320 ARG A C 1
ATOM 2470 O O . ARG A 1 320 ? -25.523 11.605 11.947 1.00 89.12 320 ARG A O 1
ATOM 2477 N N . ARG A 1 321 ? -26.250 9.581 11.287 1.00 89.44 321 ARG A N 1
ATOM 2478 C CA . ARG A 1 321 ? -27.664 9.948 11.198 1.00 89.44 321 ARG A CA 1
ATOM 2479 C C . ARG A 1 321 ? -28.198 10.410 12.550 1.00 89.44 321 ARG A C 1
ATOM 2481 O O . ARG A 1 321 ? -28.727 11.513 12.637 1.00 89.44 321 ARG A O 1
ATOM 2488 N N . TRP A 1 322 ? -28.014 9.621 13.608 1.00 88.81 322 TRP A N 1
ATOM 2489 C CA . TRP A 1 322 ? -28.475 9.991 14.949 1.00 88.81 322 TRP A CA 1
ATOM 2490 C C . TRP A 1 322 ? -27.757 11.226 15.494 1.00 88.81 322 TRP A C 1
ATOM 2492 O O . TRP A 1 322 ? -28.403 12.067 16.104 1.00 88.81 322 TRP A O 1
ATOM 2502 N N . ARG A 1 323 ? -26.461 11.406 15.215 1.00 86.94 323 ARG A N 1
ATOM 2503 C CA . ARG A 1 323 ? -25.722 12.633 15.560 1.00 86.94 323 ARG A CA 1
ATOM 2504 C C . ARG A 1 323 ? -26.364 13.878 14.940 1.00 86.94 323 ARG A C 1
ATOM 2506 O O . ARG A 1 323 ? -26.400 14.920 15.588 1.00 86.94 323 ARG A O 1
ATOM 2513 N N . ASN A 1 324 ? -26.865 13.770 13.709 1.00 85.69 324 ASN A N 1
ATOM 2514 C CA . ASN A 1 324 ? -27.487 14.876 12.980 1.00 85.69 324 ASN A CA 1
ATOM 2515 C C . ASN A 1 324 ? -28.972 15.082 13.338 1.00 85.69 324 ASN A C 1
ATOM 2517 O O . ASN A 1 324 ? -29.431 16.220 13.376 1.00 85.69 324 ASN A O 1
ATOM 2521 N N . GLU A 1 325 ? -29.722 14.006 13.598 1.00 89.06 325 GLU A N 1
ATOM 2522 C CA . GLU A 1 325 ? -31.175 14.046 13.841 1.00 89.06 325 GLU A CA 1
ATOM 2523 C C . GLU A 1 325 ? -31.552 14.158 15.334 1.00 89.06 325 GLU A C 1
ATOM 2525 O O . GLU A 1 325 ? -32.467 14.904 15.681 1.00 89.06 325 GLU A O 1
ATOM 2530 N N . ASP A 1 326 ? -30.872 13.430 16.231 1.00 87.00 326 ASP A N 1
ATOM 2531 C CA . ASP A 1 326 ? -31.165 13.379 17.672 1.00 87.00 326 ASP A CA 1
ATOM 2532 C C . ASP A 1 326 ? -29.897 13.109 18.505 1.00 87.00 326 ASP A C 1
ATOM 2534 O O . ASP A 1 326 ? -29.524 11.965 18.795 1.00 87.00 326 ASP A O 1
ATOM 2538 N N . ALA A 1 327 ? -29.273 14.193 18.972 1.00 87.00 327 ALA A N 1
ATOM 2539 C CA . ALA A 1 327 ? -28.068 14.140 19.797 1.00 87.00 327 ALA A CA 1
ATOM 2540 C C . ALA A 1 327 ? -28.234 13.303 21.081 1.00 87.00 327 ALA A C 1
ATOM 2542 O O . ALA A 1 327 ? -27.278 12.677 21.535 1.00 87.00 327 ALA A O 1
ATOM 2543 N N . LYS A 1 328 ? -29.444 13.229 21.658 1.00 88.81 328 LYS A N 1
ATOM 2544 C CA . LYS A 1 328 ? -29.674 12.411 22.861 1.00 88.81 328 LYS A CA 1
ATOM 2545 C C . LYS A 1 328 ? -29.624 10.930 22.525 1.00 88.81 328 LYS A C 1
ATOM 2547 O O . LYS A 1 328 ? -29.080 10.148 23.303 1.00 88.81 328 LYS A O 1
ATOM 2552 N N . MET A 1 329 ? -30.200 10.535 21.391 1.00 87.56 329 MET A N 1
ATOM 2553 C CA . MET A 1 329 ? -30.134 9.149 20.934 1.00 87.56 329 MET A CA 1
ATOM 2554 C C . MET A 1 329 ? -28.697 8.760 20.581 1.00 87.56 329 MET A C 1
ATOM 2556 O O . MET A 1 329 ? -28.258 7.674 20.957 1.00 87.56 329 MET A O 1
ATOM 2560 N N . PHE A 1 330 ? -27.940 9.663 19.952 1.00 90.44 330 PHE A N 1
ATOM 2561 C CA . PHE A 1 330 ? -26.507 9.480 19.718 1.00 90.44 330 PHE A CA 1
ATOM 2562 C C . PHE A 1 330 ? -25.739 9.203 21.021 1.00 90.44 330 PHE A C 1
ATOM 2564 O O . PHE A 1 330 ? -25.061 8.180 21.119 1.00 90.44 330 PHE A O 1
ATOM 2571 N N . ASP A 1 331 ? -25.919 10.033 22.054 1.00 89.25 331 ASP A N 1
ATOM 2572 C CA . ASP A 1 331 ? -25.273 9.833 23.358 1.00 89.25 331 ASP A CA 1
ATOM 2573 C C . ASP A 1 331 ? -25.665 8.494 24.001 1.00 89.25 331 ASP A C 1
ATOM 2575 O O . ASP A 1 331 ? -24.834 7.819 24.612 1.00 89.25 331 ASP A O 1
ATOM 2579 N N . ILE A 1 332 ? -26.927 8.075 23.867 1.00 89.81 332 ILE A N 1
ATOM 2580 C CA . ILE A 1 332 ? -27.401 6.779 24.373 1.00 89.81 332 ILE A CA 1
ATOM 2581 C C . ILE A 1 332 ? -26.695 5.626 23.656 1.00 89.81 332 ILE A C 1
ATOM 2583 O O . ILE A 1 332 ? -26.246 4.689 24.322 1.00 89.81 332 ILE A O 1
ATOM 2587 N N . ILE A 1 333 ? -26.576 5.688 22.327 1.00 90.62 333 ILE A N 1
ATOM 2588 C CA . ILE A 1 333 ? -25.895 4.659 21.532 1.00 90.62 333 ILE A CA 1
ATOM 2589 C C . ILE A 1 333 ? -24.417 4.599 21.930 1.00 90.62 333 ILE A C 1
ATOM 2591 O O . ILE A 1 333 ? -23.927 3.524 22.265 1.00 90.62 333 ILE A O 1
ATOM 2595 N N . VAL A 1 334 ? -23.716 5.736 21.976 1.00 91.12 334 VAL A N 1
ATOM 2596 C CA . VAL A 1 334 ? -22.289 5.795 22.341 1.00 91.12 334 VAL A CA 1
ATOM 2597 C C . VAL A 1 334 ? -22.053 5.269 23.758 1.00 91.12 334 VAL A C 1
ATOM 2599 O O . VAL A 1 334 ? -21.153 4.455 23.963 1.00 91.12 334 VAL A O 1
ATOM 2602 N N . ASN A 1 335 ? -22.890 5.644 24.731 1.00 90.06 335 ASN A N 1
ATOM 2603 C CA . ASN A 1 335 ? -22.809 5.099 26.090 1.00 90.06 335 ASN A CA 1
ATOM 2604 C C . ASN A 1 335 ? -23.072 3.588 26.121 1.00 90.06 335 ASN A C 1
ATOM 2606 O O . ASN A 1 335 ? -22.420 2.872 26.875 1.00 90.06 335 ASN A O 1
ATOM 2610 N N . LYS A 1 336 ? -23.974 3.072 25.278 1.00 91.00 336 LYS A N 1
ATOM 2611 C CA . LYS A 1 336 ? -24.218 1.628 25.177 1.00 91.00 336 LYS A CA 1
ATOM 2612 C C . LYS A 1 336 ? -23.014 0.881 24.602 1.00 91.00 336 LYS A C 1
ATOM 2614 O O . LYS A 1 336 ? -22.647 -0.167 25.123 1.00 91.00 336 LYS A O 1
ATOM 2619 N N . ILE A 1 337 ? -22.370 1.431 23.572 1.00 91.81 337 ILE A N 1
ATOM 2620 C CA . ILE A 1 337 ? -21.120 0.889 23.016 1.00 91.81 337 ILE A CA 1
ATOM 2621 C C . ILE A 1 337 ? -20.014 0.927 24.080 1.00 91.81 337 ILE A C 1
ATOM 2623 O O . ILE A 1 337 ? -19.248 -0.026 24.217 1.00 91.81 337 ILE A O 1
ATOM 2627 N N . LYS A 1 338 ? -19.969 1.993 24.886 1.00 90.62 338 LYS A N 1
ATOM 2628 C CA . LYS A 1 338 ? -19.048 2.124 26.015 1.00 90.62 338 LYS A CA 1
ATOM 2629 C C . LYS A 1 338 ? -19.304 1.075 27.101 1.00 90.62 338 LYS A C 1
ATOM 2631 O O . LYS A 1 338 ? -18.353 0.477 27.583 1.00 90.62 338 LYS A O 1
ATOM 2636 N N . ASP A 1 339 ? -20.553 0.785 27.459 1.00 89.31 339 ASP A N 1
ATOM 2637 C CA . ASP A 1 339 ? -20.873 -0.303 28.400 1.00 89.31 339 ASP A CA 1
ATOM 2638 C C . ASP A 1 339 ? -20.337 -1.651 27.890 1.00 89.31 339 ASP A C 1
ATOM 2640 O O . ASP A 1 339 ? -19.718 -2.415 28.635 1.00 89.31 339 ASP A O 1
ATOM 2644 N N . LEU A 1 340 ? -20.557 -1.934 26.602 1.00 89.50 340 LEU A N 1
ATOM 2645 C CA . LEU A 1 340 ? -20.088 -3.159 25.956 1.00 89.50 340 LEU A CA 1
ATOM 2646 C C . LEU A 1 340 ? -18.559 -3.238 25.920 1.00 89.50 340 LEU A C 1
ATOM 2648 O O . LEU A 1 340 ? -18.014 -4.312 26.169 1.00 89.50 340 LEU A O 1
ATOM 2652 N N . SER A 1 341 ? -17.862 -2.121 25.683 1.00 89.88 341 SER A N 1
ATOM 2653 C CA . SER A 1 341 ? -16.393 -2.093 25.670 1.00 89.88 341 SER A CA 1
ATOM 2654 C C . SER A 1 341 ? -15.780 -2.400 27.043 1.00 89.88 341 SER A C 1
ATOM 2656 O O . SER A 1 341 ? -14.697 -2.973 27.131 1.00 89.88 341 SER A O 1
ATOM 2658 N N . HIS A 1 342 ? -16.491 -2.095 28.131 1.00 88.12 342 HIS A N 1
ATOM 2659 C CA . HIS A 1 342 ? -16.095 -2.476 29.491 1.00 88.12 342 HIS A CA 1
ATOM 2660 C C . HIS A 1 342 ? -16.484 -3.912 29.856 1.00 88.12 342 HIS A C 1
ATOM 2662 O O . HIS A 1 342 ? -16.204 -4.331 30.967 1.00 88.12 342 HIS A O 1
ATOM 2668 N N . GLY A 1 343 ? -17.114 -4.681 28.962 1.00 84.75 343 GLY A N 1
ATOM 2669 C CA . GLY A 1 343 ? -17.532 -6.054 29.256 1.00 84.75 343 GLY A CA 1
ATOM 2670 C C . GLY A 1 343 ? -18.767 -6.150 30.154 1.00 84.75 343 GLY A C 1
ATOM 2671 O O . GLY A 1 343 ? -18.990 -7.186 30.786 1.00 84.75 343 GLY A O 1
ATOM 2672 N N . ASN A 1 344 ? -19.580 -5.088 30.218 1.00 85.31 344 ASN A N 1
ATOM 2673 C CA . ASN A 1 344 ? -20.805 -5.045 31.016 1.00 85.31 344 ASN A CA 1
ATOM 2674 C C . ASN A 1 344 ? -21.969 -5.771 30.308 1.00 85.31 344 ASN A C 1
ATOM 2676 O O . ASN A 1 344 ? -22.907 -5.163 29.770 1.00 85.31 344 ASN A O 1
ATOM 2680 N N . PHE A 1 345 ? -21.900 -7.103 30.297 1.00 83.50 345 PHE A N 1
ATOM 2681 C CA . PHE A 1 345 ? -22.867 -7.997 29.653 1.00 83.50 345 PHE A CA 1
ATOM 2682 C C . PHE A 1 345 ? -24.073 -8.310 30.553 1.00 83.50 345 PHE A C 1
ATOM 2684 O O . PHE A 1 345 ? -24.308 -9.449 30.958 1.00 83.50 345 PHE A O 1
ATOM 2691 N N . THR A 1 346 ? -24.866 -7.286 30.872 1.00 81.38 346 THR A N 1
ATOM 2692 C CA . THR A 1 346 ? -26.142 -7.457 31.589 1.00 81.38 346 THR A CA 1
ATOM 2693 C C . THR A 1 346 ? -27.188 -8.195 30.742 1.00 81.38 346 THR A C 1
ATOM 2695 O O . THR A 1 346 ? -27.065 -8.300 29.522 1.00 81.38 346 THR A O 1
ATOM 2698 N N . LYS A 1 347 ? -28.283 -8.653 31.373 1.00 78.12 347 LYS A N 1
ATOM 2699 C CA . LYS A 1 347 ? -29.412 -9.293 30.666 1.00 78.12 347 LYS A CA 1
ATOM 2700 C C . LYS A 1 347 ? -30.011 -8.422 29.554 1.00 78.12 347 LYS A C 1
ATOM 2702 O O . LYS A 1 347 ? -30.474 -8.970 28.561 1.00 78.12 347 LYS A O 1
ATOM 2707 N N . ASP A 1 348 ? -29.987 -7.100 29.718 1.00 81.56 348 ASP A N 1
ATOM 2708 C CA . ASP A 1 348 ? -30.504 -6.155 28.723 1.00 81.56 348 ASP A CA 1
ATOM 2709 C C . ASP A 1 348 ? -29.472 -5.812 27.637 1.00 81.56 348 ASP A C 1
ATOM 2711 O O . ASP A 1 348 ? -29.857 -5.476 26.520 1.00 81.56 348 ASP A O 1
ATOM 2715 N N . ASN A 1 349 ? -28.173 -5.910 27.938 1.00 83.00 349 ASN A N 1
ATOM 2716 C CA . ASN A 1 349 ? -27.097 -5.602 26.993 1.00 83.00 349 ASN A CA 1
ATOM 2717 C C . ASN A 1 349 ? -26.631 -6.824 26.179 1.00 83.00 349 ASN A C 1
ATOM 2719 O O . ASN A 1 349 ? -25.988 -6.639 25.154 1.00 83.00 349 ASN A O 1
ATOM 2723 N N . HIS A 1 350 ? -26.905 -8.049 26.635 1.00 85.62 350 HIS A N 1
ATOM 2724 C CA . HIS A 1 350 ? -26.335 -9.283 26.079 1.00 85.62 350 HIS A CA 1
ATOM 2725 C C . HIS A 1 350 ? -27.395 -10.370 25.853 1.00 85.62 350 HIS A C 1
ATOM 2727 O O . HIS A 1 350 ? -27.201 -11.549 26.171 1.00 85.62 350 HIS A O 1
ATOM 2733 N N . LYS A 1 351 ? -28.560 -9.984 25.328 1.00 86.12 351 LYS A N 1
ATOM 2734 C CA . LYS A 1 351 ? -29.631 -10.935 25.023 1.00 86.12 351 LYS A CA 1
ATOM 2735 C C . LYS A 1 351 ? -29.343 -11.618 23.688 1.00 86.12 351 LYS A C 1
ATOM 2737 O O . LYS A 1 351 ? -29.046 -10.954 22.703 1.00 86.12 351 LYS A O 1
ATOM 2742 N N . LYS A 1 352 ? -29.415 -12.951 23.641 1.00 85.56 352 LYS A N 1
ATOM 2743 C CA . LYS A 1 352 ? -29.249 -13.702 22.388 1.00 85.56 352 LYS A CA 1
ATOM 2744 C C . LYS A 1 352 ? -30.434 -13.439 21.464 1.00 85.56 352 LYS A C 1
ATOM 2746 O O . LYS A 1 352 ? -31.582 -13.569 21.886 1.00 85.56 352 LYS A O 1
ATOM 2751 N N . LEU A 1 353 ? -30.119 -13.081 20.227 1.00 83.25 353 LEU A N 1
ATOM 2752 C CA . LEU A 1 353 ? -31.086 -12.838 19.159 1.00 83.25 353 LEU A CA 1
ATOM 2753 C C . LEU A 1 353 ? -31.341 -14.103 18.324 1.00 83.25 353 LEU A C 1
ATOM 2755 O O . LEU A 1 353 ? -32.400 -14.248 17.730 1.00 83.25 353 LEU A O 1
ATOM 2759 N N . THR A 1 354 ? -30.379 -15.023 18.331 1.00 79.06 354 THR A N 1
ATOM 2760 C CA . THR A 1 354 ? -30.388 -16.286 17.581 1.00 79.06 354 THR A CA 1
ATOM 2761 C C . THR A 1 354 ? -30.901 -17.460 18.420 1.00 79.06 354 THR A C 1
ATOM 2763 O O . THR A 1 354 ? -30.881 -17.403 19.656 1.00 79.06 354 THR A O 1
ATOM 2766 N N . GLY A 1 355 ? -31.369 -18.517 17.748 1.00 69.94 355 GLY A N 1
ATOM 2767 C CA . GLY A 1 355 ? -31.940 -19.724 18.359 1.00 69.94 355 GLY A CA 1
ATOM 2768 C C . GLY A 1 355 ? -30.966 -20.566 19.204 1.00 69.94 355 GLY A C 1
ATOM 2769 O O . GLY A 1 355 ? -29.798 -20.235 19.394 1.00 69.94 355 GLY A O 1
ATOM 2770 N N . VAL A 1 356 ? -31.448 -21.691 19.748 1.00 59.44 356 VAL A N 1
ATOM 2771 C CA . VAL A 1 356 ? -30.651 -22.575 20.632 1.00 59.44 356 VAL A CA 1
ATOM 2772 C C . VAL A 1 356 ? -29.636 -23.429 19.847 1.00 59.44 356 VAL A C 1
ATOM 2774 O O . VAL A 1 356 ? -28.584 -23.766 20.386 1.00 59.44 356 VAL A O 1
ATOM 2777 N N . GLU A 1 357 ? -29.911 -23.722 18.572 1.00 60.19 357 GLU A N 1
ATOM 2778 C CA . GLU A 1 357 ? -29.119 -24.607 17.695 1.00 60.19 357 GLU A CA 1
ATOM 2779 C C . GLU A 1 357 ? -28.264 -23.850 16.663 1.00 60.19 357 GLU A C 1
ATOM 2781 O O . GLU A 1 357 ? -28.136 -24.272 15.515 1.00 60.19 357 GLU A O 1
ATOM 2786 N N . VAL A 1 358 ? -27.691 -22.703 17.029 1.00 65.44 358 VAL A N 1
ATOM 2787 C CA . VAL A 1 358 ? -26.857 -21.932 16.094 1.00 65.44 358 VAL A CA 1
ATOM 2788 C C . VAL A 1 358 ? -25.363 -22.031 16.397 1.00 65.44 358 VAL A C 1
ATOM 2790 O O . VAL A 1 358 ? -24.941 -22.306 17.528 1.00 65.44 358 VAL A O 1
ATOM 2793 N N . ASP A 1 359 ? -24.542 -21.808 15.369 1.00 70.50 359 ASP A N 1
ATOM 2794 C CA . ASP A 1 359 ? -23.098 -21.970 15.481 1.00 70.50 359 ASP A CA 1
ATOM 2795 C C . ASP A 1 359 ? -22.447 -20.844 16.285 1.00 70.50 359 ASP A C 1
ATOM 2797 O O . ASP A 1 359 ? -21.795 -21.116 17.297 1.00 70.50 359 ASP A O 1
ATOM 2801 N N . ILE A 1 360 ? -22.673 -19.587 15.899 1.00 82.06 360 ILE A N 1
ATOM 2802 C CA . ILE A 1 360 ? -22.053 -18.407 16.519 1.00 82.06 360 ILE A CA 1
ATOM 2803 C C . ILE A 1 360 ? -23.122 -17.438 17.040 1.00 82.06 360 ILE A C 1
ATOM 2805 O O . ILE A 1 360 ? -23.839 -16.838 16.239 1.00 82.06 360 ILE A O 1
ATOM 2809 N N . PRO A 1 361 ? -23.250 -17.235 18.362 1.00 84.25 361 PRO A N 1
ATOM 2810 C CA . PRO A 1 361 ? -24.316 -16.404 18.909 1.00 84.25 361 PRO A CA 1
ATOM 2811 C C . PRO A 1 361 ? -24.232 -14.941 18.449 1.00 84.25 361 PRO A C 1
ATOM 2813 O O . PRO A 1 361 ? -23.200 -14.286 18.609 1.00 84.25 361 PRO A O 1
ATOM 2816 N N . ILE A 1 362 ? -25.355 -14.421 17.954 1.00 88.31 362 ILE A N 1
ATOM 2817 C CA . ILE A 1 362 ? -25.578 -12.985 17.730 1.00 88.31 362 ILE A CA 1
ATOM 2818 C C . ILE A 1 362 ? -26.420 -12.430 18.878 1.00 88.31 362 ILE A C 1
ATOM 2820 O O . ILE A 1 362 ? -27.361 -13.081 19.351 1.00 88.31 362 ILE A O 1
ATOM 2824 N N . TYR A 1 363 ? -26.067 -11.231 19.327 1.00 90.44 363 TYR A N 1
ATOM 2825 C CA . TYR A 1 363 ? -26.625 -10.577 20.500 1.00 90.44 363 TYR A CA 1
ATOM 2826 C C . TYR A 1 363 ? -27.314 -9.261 20.139 1.00 90.44 363 TYR A C 1
ATOM 2828 O O . TYR A 1 363 ? -26.907 -8.551 19.218 1.00 90.44 363 TYR A O 1
ATOM 2836 N N . GLU A 1 364 ? -28.339 -8.921 20.915 1.00 90.94 364 GLU A N 1
ATOM 2837 C CA . GLU A 1 364 ? -28.964 -7.605 20.939 1.00 90.94 364 GLU A CA 1
ATOM 2838 C C . GLU A 1 364 ? -28.714 -6.911 22.285 1.00 90.94 364 GLU A C 1
ATOM 2840 O O . GLU A 1 364 ? -28.865 -7.511 23.356 1.00 90.94 364 GLU A O 1
ATOM 2845 N N . ALA A 1 365 ? -28.373 -5.622 22.225 1.00 91.06 365 ALA A N 1
ATOM 2846 C CA . ALA A 1 365 ? -28.375 -4.727 23.376 1.00 91.06 365 ALA A CA 1
ATOM 2847 C C . ALA A 1 365 ? -29.565 -3.766 23.288 1.00 91.06 365 ALA A C 1
ATOM 2849 O O . ALA A 1 365 ? -29.737 -3.025 22.312 1.00 91.06 365 ALA A O 1
ATOM 2850 N N . LYS A 1 366 ? -30.401 -3.771 24.326 1.00 88.19 366 LYS A N 1
ATOM 2851 C CA . LYS A 1 366 ? -31.575 -2.911 24.428 1.00 88.19 366 LYS A CA 1
ATOM 2852 C C . LYS A 1 366 ? -31.168 -1.469 24.729 1.00 88.19 366 LYS A C 1
ATOM 2854 O O . LYS A 1 366 ? -30.439 -1.194 25.681 1.00 88.19 366 LYS A O 1
ATOM 2859 N N . MET A 1 367 ? -31.689 -0.546 23.925 1.00 86.19 367 MET A N 1
ATOM 2860 C CA . MET A 1 367 ? -31.567 0.897 24.137 1.00 86.19 367 MET A CA 1
ATOM 2861 C C . MET A 1 367 ? -32.928 1.466 24.567 1.00 86.19 367 MET A C 1
ATOM 2863 O O . MET A 1 367 ? -33.668 0.831 25.324 1.00 86.19 367 MET A O 1
ATOM 2867 N N . THR A 1 368 ? -33.283 2.665 24.116 1.00 82.19 368 THR A N 1
ATOM 2868 C CA . THR A 1 368 ? -34.596 3.262 24.367 1.00 82.19 368 THR A CA 1
ATOM 2869 C C . THR A 1 368 ? -35.644 2.732 23.386 1.00 82.19 368 THR A C 1
ATOM 2871 O O . THR A 1 368 ? -35.357 2.428 22.229 1.00 82.19 368 THR A O 1
ATOM 2874 N N . ARG A 1 369 ? -36.894 2.623 23.861 1.00 78.44 369 ARG A N 1
ATOM 2875 C CA . ARG A 1 369 ? -38.059 2.197 23.064 1.00 78.44 369 ARG A CA 1
ATOM 2876 C C . ARG A 1 369 ? -37.832 0.840 22.359 1.00 78.44 369 ARG A C 1
ATOM 2878 O O . ARG A 1 369 ? -37.537 -0.175 23.002 1.00 78.44 369 ARG A O 1
ATOM 2885 N N . ASP A 1 370 ? -38.007 0.810 21.047 1.00 85.94 370 ASP A N 1
ATOM 2886 C CA . ASP A 1 370 ? -37.936 -0.343 20.151 1.00 85.94 370 ASP A CA 1
ATOM 2887 C C . ASP A 1 370 ? -36.548 -0.548 19.521 1.00 85.94 370 ASP A C 1
ATOM 2889 O O . ASP A 1 370 ? -36.345 -1.549 18.840 1.00 85.94 370 ASP A O 1
ATOM 2893 N N . SER A 1 371 ? -35.588 0.346 19.780 1.00 88.00 371 SER A N 1
ATOM 2894 C CA . SER A 1 371 ? -34.254 0.307 19.173 1.00 88.00 371 SER A CA 1
ATOM 2895 C C . SER A 1 371 ? -33.317 -0.690 19.865 1.00 88.00 371 SER A C 1
ATOM 2897 O O . SER A 1 371 ? -33.283 -0.800 21.101 1.00 88.00 371 SER A O 1
ATOM 2899 N N . ARG A 1 372 ? -32.546 -1.431 19.069 1.00 91.06 372 ARG A N 1
ATOM 2900 C CA . ARG A 1 372 ? -31.631 -2.506 19.469 1.00 91.06 372 ARG A CA 1
ATOM 2901 C C . ARG A 1 372 ? -30.308 -2.368 18.726 1.00 91.06 372 ARG A C 1
ATOM 2903 O O . ARG A 1 372 ? -30.285 -2.160 17.518 1.00 91.06 372 ARG A O 1
ATOM 2910 N N . LEU A 1 373 ? -29.207 -2.482 19.457 1.00 92.38 373 LEU A N 1
ATOM 2911 C CA . LEU A 1 373 ? -27.869 -2.554 18.878 1.00 92.38 373 LEU A CA 1
ATOM 2912 C C . LEU A 1 373 ? -27.545 -4.030 18.642 1.00 92.38 373 LEU A C 1
ATOM 2914 O O . LEU A 1 373 ? -27.547 -4.804 19.601 1.00 92.38 373 LEU A O 1
ATOM 2918 N N . VAL A 1 374 ? -27.293 -4.423 17.394 1.00 92.50 374 VAL A N 1
ATOM 2919 C CA . VAL A 1 374 ? -27.022 -5.826 17.040 1.00 92.50 374 VAL A CA 1
ATOM 2920 C C . VAL A 1 374 ? -25.523 -6.032 16.865 1.00 92.50 374 VAL A C 1
ATOM 2922 O O . VAL A 1 374 ? -24.862 -5.292 16.130 1.00 92.50 374 VAL A O 1
ATOM 2925 N N . TYR A 1 375 ? -24.973 -7.031 17.552 1.00 92.00 375 TYR A N 1
ATOM 2926 C CA . TYR A 1 375 ? -23.539 -7.303 17.555 1.00 92.00 375 TYR A CA 1
ATOM 2927 C C . TYR A 1 375 ? -23.228 -8.786 17.765 1.00 92.00 375 TYR A C 1
ATOM 2929 O O . TYR A 1 375 ? -24.058 -9.559 18.244 1.00 92.00 375 TYR A O 1
ATOM 2937 N N . HIS A 1 376 ? -22.003 -9.192 17.448 1.00 89.69 376 HIS A N 1
ATOM 2938 C CA . HIS A 1 376 ? -21.472 -10.491 17.860 1.00 89.69 376 HIS A CA 1
ATOM 2939 C C . HIS A 1 376 ? -20.062 -10.342 18.425 1.00 89.69 376 HIS A C 1
ATOM 2941 O O . HIS A 1 376 ? -19.415 -9.301 18.275 1.00 89.69 376 HIS A O 1
ATOM 2947 N N . ILE A 1 377 ? -19.603 -11.394 19.097 1.00 86.75 377 ILE A N 1
ATOM 2948 C CA . ILE A 1 377 ? -18.251 -11.460 19.641 1.00 86.75 377 ILE A CA 1
ATOM 2949 C C . ILE A 1 377 ? -17.388 -12.256 18.671 1.00 86.75 377 ILE A C 1
ATOM 2951 O O . ILE A 1 377 ? -17.694 -13.402 18.346 1.00 86.75 377 ILE A O 1
ATOM 2955 N N . HIS A 1 378 ? -16.328 -11.607 18.213 1.00 82.00 378 HIS A N 1
ATOM 2956 C CA . HIS A 1 378 ? -15.387 -12.083 17.220 1.00 82.00 378 HIS A CA 1
ATOM 2957 C C . HIS A 1 378 ? -14.034 -12.375 17.887 1.00 82.00 378 HIS A C 1
ATOM 2959 O O . HIS A 1 378 ? -13.591 -11.641 18.775 1.00 82.00 378 HIS A O 1
ATOM 2965 N N . CYS A 1 379 ? -13.382 -13.456 17.463 1.00 74.69 379 CYS A N 1
ATOM 2966 C CA . CYS A 1 379 ? -12.022 -13.802 17.871 1.00 74.69 379 CYS A CA 1
ATOM 2967 C C . CYS A 1 379 ? -11.077 -13.543 16.697 1.00 74.69 379 CYS A C 1
ATOM 2969 O O . CYS A 1 379 ? -11.323 -14.061 15.611 1.00 74.69 379 CYS A O 1
ATOM 2971 N N . ASP A 1 380 ? -10.029 -12.755 16.915 1.00 67.38 380 ASP A N 1
ATOM 2972 C CA . ASP A 1 380 ? -9.018 -12.452 15.900 1.00 67.38 380 ASP A CA 1
ATOM 2973 C C . ASP A 1 380 ? -7.635 -12.343 16.559 1.00 67.38 380 ASP A C 1
ATOM 2975 O O . ASP A 1 380 ? -7.520 -12.275 17.787 1.00 67.38 380 ASP A O 1
ATOM 2979 N N . ILE A 1 381 ? -6.579 -12.347 15.752 1.00 61.53 381 ILE A N 1
ATOM 2980 C CA . ILE A 1 381 ? -5.198 -12.246 16.237 1.00 61.53 381 ILE A CA 1
ATOM 2981 C C . ILE A 1 381 ? -4.922 -10.806 16.675 1.00 61.53 381 ILE A C 1
ATOM 2983 O O . ILE A 1 381 ? -5.057 -9.875 15.882 1.00 61.53 381 ILE A O 1
ATOM 2987 N N . ASP A 1 382 ? -4.510 -10.612 17.933 1.00 56.19 382 ASP A N 1
ATOM 2988 C CA . ASP A 1 382 ? -4.151 -9.284 18.428 1.00 56.19 382 ASP A CA 1
ATOM 2989 C C . ASP A 1 382 ? -2.847 -8.796 17.772 1.00 56.19 382 ASP A C 1
ATOM 2991 O O . ASP A 1 382 ? -1.940 -9.562 17.432 1.00 56.19 382 ASP A O 1
ATOM 2995 N N . PHE A 1 383 ? -2.783 -7.492 17.541 1.00 54.44 383 PHE A N 1
ATOM 2996 C CA . PHE A 1 383 ? -1.759 -6.810 16.771 1.00 54.44 383 PHE A CA 1
ATOM 2997 C C . PHE A 1 383 ? -0.426 -6.658 17.507 1.00 54.44 383 PHE A C 1
ATOM 2999 O O . PHE A 1 383 ? 0.615 -6.675 16.854 1.00 54.44 383 PHE A O 1
ATOM 3006 N N . GLU A 1 384 ? -0.447 -6.565 18.836 1.00 52.84 384 GLU A N 1
ATOM 3007 C CA . GLU A 1 384 ? 0.741 -6.231 19.636 1.00 52.84 384 GLU A CA 1
ATOM 3008 C C . GLU A 1 384 ? 1.563 -7.460 20.049 1.00 52.84 384 GLU A C 1
ATOM 3010 O O . GLU A 1 384 ? 2.788 -7.429 19.960 1.00 52.84 384 GLU A O 1
ATOM 3015 N N . ASP A 1 385 ? 0.905 -8.568 20.408 1.00 52.53 385 ASP A N 1
ATOM 3016 C CA . ASP A 1 385 ? 1.576 -9.672 21.114 1.00 52.53 385 ASP A CA 1
ATOM 3017 C C . ASP A 1 385 ? 1.747 -10.961 20.298 1.00 52.53 385 ASP A C 1
ATOM 3019 O O . ASP A 1 385 ? 2.307 -11.925 20.814 1.00 52.53 385 ASP A O 1
ATOM 3023 N N . ASN A 1 386 ? 1.271 -11.028 19.045 1.00 51.75 386 ASN A N 1
ATOM 3024 C CA . ASN A 1 386 ? 1.130 -12.307 18.324 1.00 51.75 386 ASN A CA 1
ATOM 3025 C C . ASN A 1 386 ? 0.413 -13.365 19.197 1.00 51.75 386 ASN A C 1
ATOM 3027 O O . ASN A 1 386 ? 0.836 -14.516 19.288 1.00 51.75 386 ASN A O 1
ATOM 3031 N N . VAL A 1 387 ? -0.667 -12.949 19.862 1.00 48.16 387 VAL A N 1
ATOM 3032 C CA . VAL A 1 387 ? -1.552 -13.785 20.687 1.00 48.16 387 VAL A CA 1
ATOM 3033 C C . VAL A 1 387 ? -2.966 -13.635 20.126 1.00 48.16 387 VAL A C 1
ATOM 3035 O O . VAL A 1 387 ? -3.402 -12.522 19.829 1.00 48.16 387 VAL A O 1
ATOM 3038 N N . GLU A 1 388 ? -3.703 -14.733 19.962 1.00 51.62 388 GLU A N 1
ATOM 3039 C CA . GLU A 1 388 ? -5.122 -14.675 19.600 1.00 51.62 388 GLU A CA 1
ATOM 3040 C C . GLU A 1 388 ? -5.922 -14.187 20.802 1.00 51.62 388 GLU A C 1
ATOM 3042 O O . GLU A 1 388 ? -6.177 -14.947 21.733 1.00 51.62 388 GLU A O 1
ATOM 3047 N N . ARG A 1 389 ? -6.329 -12.916 20.816 1.00 58.78 389 ARG A N 1
ATOM 3048 C CA . ARG A 1 389 ? -7.193 -12.414 21.884 1.00 58.78 389 ARG A CA 1
ATOM 3049 C C . ARG A 1 389 ? -8.654 -12.561 21.482 1.00 58.78 389 ARG A C 1
ATOM 3051 O O . ARG A 1 389 ? -9.144 -12.009 20.499 1.00 58.78 389 ARG A O 1
ATOM 3058 N N . GLN A 1 390 ? -9.386 -13.286 22.307 1.00 57.53 390 GLN A N 1
ATOM 3059 C CA . GLN A 1 390 ? -10.828 -13.229 22.345 1.00 57.53 390 GLN A CA 1
ATOM 3060 C C . GLN A 1 390 ? -11.260 -11.850 22.836 1.00 57.53 390 GLN A C 1
ATOM 3062 O O . GLN A 1 390 ? -11.197 -11.604 24.033 1.00 57.53 390 GLN A O 1
ATOM 3067 N N . GLY A 1 391 ? -11.720 -10.945 21.973 1.00 60.69 391 GLY A N 1
ATOM 3068 C CA . GLY A 1 391 ? -11.988 -9.600 22.494 1.00 60.69 391 GLY A CA 1
ATOM 3069 C C . GLY A 1 391 ? -12.601 -8.563 21.575 1.00 60.69 391 GLY A C 1
ATOM 3070 O O . GLY A 1 391 ? -12.689 -7.410 21.994 1.00 60.69 391 GLY A O 1
ATOM 3071 N N . LEU A 1 392 ? -13.013 -8.920 20.355 1.00 75.38 392 LEU A N 1
ATOM 3072 C CA . LEU A 1 392 ? -13.576 -7.954 19.413 1.00 75.38 392 LEU A CA 1
ATOM 3073 C C . LEU A 1 392 ? -15.102 -8.017 19.429 1.00 75.38 392 LEU A C 1
ATOM 3075 O O . LEU A 1 392 ? -15.700 -9.072 19.225 1.00 75.38 392 LEU A O 1
ATOM 3079 N N . ILE A 1 393 ? -15.747 -6.878 19.646 1.00 86.69 393 ILE A N 1
ATOM 3080 C CA . ILE A 1 393 ? -17.197 -6.722 19.521 1.00 86.69 393 ILE A CA 1
ATOM 3081 C C . ILE A 1 393 ? -17.471 -6.085 18.164 1.00 86.69 393 ILE A C 1
ATOM 3083 O O . ILE A 1 393 ? -17.188 -4.904 17.963 1.00 86.69 393 ILE A O 1
ATOM 3087 N N . ARG A 1 394 ? -18.022 -6.864 17.229 1.00 89.50 394 ARG A N 1
ATOM 3088 C CA . ARG A 1 394 ? -18.414 -6.381 15.899 1.00 89.50 394 ARG A CA 1
ATOM 3089 C C . ARG A 1 394 ? -19.873 -5.962 15.906 1.00 89.50 394 ARG A C 1
ATOM 3091 O O . ARG A 1 394 ? -20.760 -6.800 16.072 1.00 89.50 394 ARG A O 1
ATOM 3098 N N . ILE A 1 395 ? -20.102 -4.671 15.708 1.00 91.62 395 ILE A N 1
ATOM 3099 C CA . ILE A 1 395 ? -21.417 -4.037 15.695 1.00 91.62 395 ILE A CA 1
ATOM 3100 C C . ILE A 1 395 ? -21.908 -3.922 14.250 1.00 91.62 395 ILE A C 1
ATOM 3102 O O . ILE A 1 395 ? -21.292 -3.261 13.408 1.00 91.62 395 ILE A O 1
ATOM 3106 N N . PHE A 1 396 ? -23.054 -4.540 13.969 1.00 89.56 396 PHE A N 1
ATOM 3107 C CA . PHE A 1 396 ? -23.681 -4.533 12.644 1.00 89.56 396 PHE A CA 1
ATOM 3108 C C . PHE A 1 396 ? -24.566 -3.306 12.393 1.00 89.56 396 PHE A C 1
ATOM 3110 O O . PHE A 1 396 ? -24.860 -2.987 11.246 1.00 89.56 396 PHE A O 1
ATOM 3117 N N . GLY A 1 397 ? -25.021 -2.629 13.448 1.00 90.69 397 GLY A N 1
ATOM 3118 C CA . GLY A 1 397 ? -25.828 -1.414 13.332 1.00 90.69 397 GLY A CA 1
ATOM 3119 C C . GLY A 1 397 ? -26.921 -1.306 14.383 1.00 90.69 397 GLY A C 1
ATOM 3120 O O . GLY A 1 397 ? -26.994 -2.106 15.326 1.00 90.69 397 GLY A O 1
ATOM 3121 N N . VAL A 1 398 ? -27.769 -0.296 14.205 1.00 89.75 398 VAL A N 1
ATOM 3122 C CA . VAL A 1 398 ? -28.931 -0.030 15.055 1.00 89.75 398 VAL A CA 1
ATOM 3123 C C . VAL A 1 398 ? -30.200 -0.421 14.300 1.00 89.75 398 VAL A C 1
ATOM 3125 O O . VAL A 1 398 ? -30.466 0.071 13.208 1.00 89.75 398 VAL A O 1
ATOM 3128 N N . TYR A 1 399 ? -30.994 -1.306 14.898 1.00 89.69 399 TYR A N 1
ATOM 3129 C CA . TYR A 1 399 ? -32.205 -1.876 14.307 1.00 89.69 399 TYR A CA 1
ATOM 3130 C C . TYR A 1 399 ? -33.410 -1.610 15.207 1.00 89.69 399 TYR A C 1
ATOM 3132 O O . TYR A 1 399 ? -33.285 -1.568 16.432 1.00 89.69 399 TYR A O 1
ATOM 3140 N N . THR A 1 400 ? -34.596 -1.463 14.628 1.00 88.31 400 THR A N 1
ATOM 3141 C CA . THR A 1 400 ? -35.851 -1.535 15.389 1.00 88.31 400 THR A CA 1
ATOM 3142 C C . THR A 1 400 ? -36.300 -2.984 15.533 1.00 88.31 400 THR A C 1
ATOM 3144 O O . THR A 1 400 ? -35.898 -3.855 14.763 1.00 88.31 400 THR A O 1
ATOM 3147 N N . HIS A 1 401 ? -37.178 -3.267 16.496 1.00 81.88 401 HIS A N 1
ATOM 3148 C CA . HIS A 1 401 ? -37.704 -4.623 16.678 1.00 81.88 401 HIS A CA 1
ATOM 3149 C C . HIS A 1 401 ? -38.405 -5.176 15.423 1.00 81.88 401 HIS A C 1
ATOM 3151 O O . HIS A 1 401 ? -38.342 -6.372 15.176 1.00 81.88 401 HIS A O 1
ATOM 3157 N N . ALA A 1 402 ? -39.019 -4.309 14.611 1.00 81.38 402 ALA A N 1
ATOM 3158 C CA . ALA A 1 402 ? -39.664 -4.699 13.357 1.00 81.38 402 ALA A CA 1
ATOM 3159 C C . ALA A 1 402 ? -38.669 -5.022 12.225 1.00 81.38 402 ALA A C 1
ATOM 3161 O O . ALA A 1 402 ? -39.030 -5.721 11.288 1.00 81.38 402 ALA A O 1
ATOM 3162 N N . GLN A 1 403 ? -37.435 -4.513 12.303 1.00 83.19 403 GLN A N 1
ATOM 3163 C CA . GLN A 1 403 ? -36.373 -4.766 11.321 1.00 83.19 403 GLN A CA 1
ATOM 3164 C C . GLN A 1 403 ? -35.563 -6.033 11.628 1.00 83.19 403 GLN A C 1
ATOM 3166 O O . GLN A 1 403 ? -34.709 -6.418 10.836 1.00 83.19 403 GLN A O 1
ATOM 3171 N N . ILE A 1 404 ? -35.767 -6.651 12.792 1.00 84.19 404 ILE A N 1
ATOM 3172 C CA . ILE A 1 404 ? -35.036 -7.849 13.200 1.00 84.19 404 ILE A CA 1
ATOM 3173 C C . ILE A 1 404 ? -35.818 -9.084 12.743 1.00 84.19 404 ILE A C 1
ATOM 3175 O O . ILE A 1 404 ? -36.803 -9.456 13.379 1.00 84.19 404 ILE A O 1
ATOM 3179 N N . ASP A 1 405 ? -35.347 -9.750 11.685 1.00 84.12 405 ASP A N 1
ATOM 3180 C CA . ASP A 1 405 ? -35.796 -11.103 11.328 1.00 84.12 405 ASP A CA 1
ATOM 3181 C C . ASP A 1 405 ? -34.865 -12.151 11.962 1.00 84.12 405 ASP A C 1
ATOM 3183 O O . ASP A 1 405 ? -33.669 -12.217 11.667 1.00 84.12 405 ASP A O 1
ATOM 3187 N N . GLY A 1 406 ? -35.412 -12.998 12.837 1.00 81.25 406 GLY A N 1
ATOM 3188 C CA . GLY A 1 406 ? -34.664 -14.093 13.461 1.00 81.25 406 GLY A CA 1
ATOM 3189 C C . GLY A 1 406 ? -34.094 -15.095 12.449 1.00 81.25 406 GLY A C 1
ATOM 3190 O O . GLY A 1 406 ? -32.980 -15.577 12.644 1.00 81.25 406 GLY A O 1
ATOM 3191 N N . ARG A 1 407 ? -34.789 -15.356 11.331 1.00 82.25 407 ARG A N 1
ATOM 3192 C CA . ARG A 1 407 ? -34.340 -16.298 10.285 1.00 82.25 407 ARG A CA 1
ATOM 3193 C C . ARG A 1 407 ? -33.081 -15.805 9.578 1.00 82.25 407 ARG A C 1
ATOM 3195 O O . ARG A 1 407 ? -32.172 -16.596 9.304 1.00 82.25 407 ARG A O 1
ATOM 3202 N N . PHE A 1 408 ? -33.011 -14.498 9.324 1.00 85.31 408 PHE A N 1
ATOM 3203 C CA . PHE A 1 408 ? -31.841 -13.844 8.742 1.00 85.31 408 PHE A CA 1
ATOM 3204 C C . PHE A 1 408 ? -30.618 -14.011 9.652 1.00 85.31 408 PHE A C 1
ATOM 3206 O O . PHE A 1 408 ? -29.584 -14.536 9.234 1.00 85.31 408 PHE A O 1
ATOM 3213 N N . TRP A 1 409 ? -30.751 -13.650 10.931 1.00 87.12 409 TRP A N 1
ATOM 3214 C CA . TRP A 1 409 ? -29.641 -13.709 11.883 1.00 87.12 409 TRP A CA 1
ATOM 3215 C C . TRP A 1 409 ? -29.244 -15.142 12.268 1.00 87.12 409 TRP A C 1
ATOM 3217 O O . TRP A 1 409 ? -28.061 -15.401 12.490 1.00 87.12 409 TRP A O 1
ATOM 3227 N N . ASP A 1 410 ? -30.171 -16.103 12.275 1.00 84.12 410 ASP A N 1
ATOM 3228 C CA . ASP A 1 410 ? -29.839 -17.528 12.422 1.00 84.12 410 ASP A CA 1
ATOM 3229 C C . ASP A 1 410 ? -29.001 -18.032 11.236 1.00 84.12 410 ASP A C 1
ATOM 3231 O O . ASP A 1 410 ? -28.061 -18.813 11.410 1.00 84.12 410 ASP A O 1
ATOM 3235 N N . THR A 1 411 ? -29.293 -17.552 10.026 1.00 81.12 411 THR A N 1
ATOM 3236 C CA . THR A 1 411 ? -28.509 -17.887 8.829 1.00 81.12 411 THR A CA 1
ATOM 3237 C C . THR A 1 411 ? -27.129 -17.232 8.868 1.00 81.12 411 THR A C 1
ATOM 3239 O O . THR A 1 411 ? -26.132 -17.909 8.612 1.00 81.12 411 THR A O 1
ATOM 3242 N N . MET A 1 412 ? -27.044 -15.965 9.283 1.00 83.19 412 MET A N 1
ATOM 3243 C CA . MET A 1 412 ? -25.775 -15.277 9.554 1.00 83.19 412 MET A CA 1
ATOM 3244 C C . MET A 1 412 ? -24.921 -16.050 10.563 1.00 83.19 412 MET A C 1
ATOM 3246 O O . MET A 1 412 ? -23.734 -16.273 10.332 1.00 83.19 412 MET A O 1
ATOM 3250 N N . SER A 1 413 ? -25.526 -16.530 11.650 1.00 83.38 413 SER A N 1
ATOM 3251 C CA . SER A 1 413 ? -24.838 -17.324 12.670 1.00 83.38 413 SER A CA 1
ATOM 3252 C C . SER A 1 413 ? -24.200 -18.599 12.112 1.00 83.38 413 SER A C 1
ATOM 3254 O O . SER A 1 413 ? -23.023 -18.860 12.374 1.00 83.38 413 SER A O 1
ATOM 3256 N N . ARG A 1 414 ? -24.956 -19.373 11.319 1.00 80.00 414 ARG A N 1
ATOM 3257 C CA . ARG A 1 414 ? -24.450 -20.584 10.651 1.00 80.00 414 ARG A CA 1
ATOM 3258 C C . ARG A 1 414 ? -23.326 -20.255 9.676 1.00 80.00 414 ARG A C 1
ATOM 3260 O O . ARG A 1 414 ? -22.306 -20.937 9.668 1.00 80.00 414 ARG A O 1
ATOM 3267 N N . GLN A 1 415 ? -23.468 -19.180 8.896 1.00 74.88 415 GLN A N 1
ATOM 3268 C CA . GLN A 1 415 ? -22.428 -18.798 7.942 1.00 74.88 415 GLN A CA 1
ATOM 3269 C C . GLN A 1 415 ? -21.123 -18.370 8.623 1.00 74.88 415 GLN A C 1
ATOM 3271 O O . GLN A 1 415 ? -20.046 -18.767 8.182 1.00 74.88 415 GLN A O 1
ATOM 3276 N N . LEU A 1 416 ? -21.191 -17.638 9.738 1.00 76.56 416 LEU A N 1
ATOM 3277 C CA . LEU A 1 416 ? -20.000 -17.316 10.532 1.00 76.56 416 LEU A CA 1
ATOM 3278 C C . LEU A 1 416 ? -19.340 -18.582 11.122 1.00 76.56 416 LEU A C 1
ATOM 3280 O O . LEU A 1 416 ? -18.124 -18.608 11.324 1.00 76.56 416 LEU A O 1
ATOM 3284 N N . GLY A 1 417 ? -20.123 -19.640 11.363 1.00 69.69 417 GLY A N 1
ATOM 3285 C CA . GLY A 1 417 ? -19.665 -20.950 11.836 1.00 69.69 417 GLY A CA 1
ATOM 3286 C C . GLY A 1 417 ? -18.723 -21.692 10.880 1.00 69.69 417 GLY A C 1
ATOM 3287 O O . GLY A 1 417 ? -17.909 -22.494 11.344 1.00 69.69 417 GLY A O 1
ATOM 3288 N N . TYR A 1 418 ? -18.737 -21.378 9.577 1.00 69.75 418 TYR A N 1
ATOM 3289 C CA . TYR A 1 418 ? -17.836 -21.994 8.587 1.00 69.75 418 TYR A CA 1
ATOM 3290 C C . TYR A 1 418 ? -16.349 -21.681 8.810 1.00 69.75 418 TYR A C 1
ATOM 3292 O O . TYR A 1 418 ? -15.491 -22.343 8.231 1.00 69.75 418 TYR A O 1
ATOM 3300 N N . ASN A 1 419 ? -16.021 -20.727 9.685 1.00 65.50 419 ASN A N 1
ATOM 3301 C CA . ASN A 1 419 ? -14.642 -20.422 10.080 1.00 65.50 419 ASN A CA 1
ATOM 3302 C C . ASN A 1 419 ? -13.996 -21.507 10.975 1.00 65.50 419 ASN A C 1
ATOM 3304 O O . ASN A 1 419 ? -12.834 -21.372 11.357 1.00 65.50 419 ASN A O 1
ATOM 3308 N N . GLY A 1 420 ? -14.719 -22.583 11.307 1.00 69.94 420 GLY A N 1
ATOM 3309 C CA . GLY A 1 420 ? -14.173 -23.785 11.937 1.00 69.94 420 GLY A CA 1
ATOM 3310 C C . GLY A 1 420 ? -14.617 -24.000 13.386 1.00 69.94 420 GLY A C 1
ATOM 3311 O O . GLY A 1 420 ? -15.036 -23.084 14.101 1.00 69.94 420 GLY A O 1
ATOM 3312 N N . SER A 1 421 ? -14.501 -25.251 13.836 1.00 69.38 421 SER A N 1
ATOM 3313 C CA . SER A 1 421 ? -14.994 -25.710 15.143 1.00 69.38 421 SER A CA 1
ATOM 3314 C C . SER A 1 421 ? -14.311 -25.006 16.327 1.00 69.38 421 SER A C 1
ATOM 3316 O O . SER A 1 421 ? -14.939 -24.694 17.343 1.00 69.38 421 SER A O 1
ATOM 3318 N N . GLU A 1 422 ? -13.024 -24.699 16.191 1.00 71.12 422 GLU A N 1
ATOM 3319 C CA . GLU A 1 422 ? -12.256 -24.004 17.219 1.00 71.12 422 GLU A CA 1
ATOM 3320 C C . GLU A 1 422 ? -12.518 -22.504 17.253 1.00 71.12 422 GLU A C 1
ATOM 3322 O O . GLU A 1 422 ? -12.657 -21.948 18.338 1.00 71.12 422 GLU A O 1
ATOM 3327 N N . TYR A 1 423 ? -12.663 -21.861 16.094 1.00 74.88 423 TYR A N 1
ATOM 3328 C CA . TYR A 1 423 ? -13.089 -20.466 16.021 1.00 74.88 423 TYR A CA 1
ATOM 3329 C C . TYR A 1 423 ? -14.432 -20.274 16.738 1.00 74.88 423 TYR A C 1
ATOM 3331 O O . TYR A 1 423 ? -14.584 -19.367 17.560 1.00 74.88 423 TYR A O 1
ATOM 3339 N N . ARG A 1 424 ? -15.375 -21.202 16.528 1.00 77.00 424 ARG A N 1
ATOM 3340 C CA . ARG A 1 424 ? -16.641 -21.255 17.267 1.00 77.00 424 ARG A CA 1
ATOM 3341 C C . ARG A 1 424 ? -16.418 -21.379 18.777 1.00 77.00 424 ARG A C 1
ATOM 3343 O O . ARG A 1 424 ? -16.968 -20.586 19.542 1.00 77.00 424 ARG A O 1
ATOM 3350 N N . ARG A 1 425 ? -15.595 -22.338 19.220 1.00 78.44 425 ARG A N 1
ATOM 3351 C CA . ARG A 1 425 ? -15.259 -22.530 20.645 1.00 78.44 425 ARG A CA 1
ATOM 3352 C C . ARG A 1 425 ? -14.686 -21.250 21.260 1.00 78.44 425 ARG A C 1
ATOM 3354 O O . ARG A 1 425 ? -15.140 -20.832 22.325 1.00 78.44 425 ARG A O 1
ATOM 3361 N N . ARG A 1 426 ? -13.736 -20.615 20.568 1.00 77.69 426 ARG A N 1
ATOM 3362 C CA . ARG A 1 426 ? -13.077 -19.373 20.985 1.00 77.69 426 ARG A CA 1
ATOM 3363 C C . ARG A 1 426 ? -14.052 -18.197 21.005 1.00 77.69 426 ARG A C 1
ATOM 3365 O O . ARG A 1 426 ? -13.985 -17.421 21.939 1.00 77.69 426 ARG A O 1
ATOM 3372 N N . CYS A 1 427 ? -15.015 -18.069 20.091 1.00 77.69 427 CYS A N 1
ATOM 3373 C CA . CYS A 1 427 ? -16.016 -16.985 20.140 1.00 77.69 427 CYS A CA 1
ATOM 3374 C C . CYS A 1 427 ? -17.019 -17.130 21.306 1.00 77.69 427 CYS A C 1
ATOM 3376 O O . CYS A 1 427 ? -17.459 -16.126 21.879 1.00 77.69 427 CYS A O 1
ATOM 3378 N N . ILE A 1 428 ? -17.357 -18.371 21.680 1.00 79.44 428 ILE A N 1
ATOM 3379 C CA . ILE A 1 428 ? -18.328 -18.696 22.743 1.00 79.44 428 ILE A CA 1
ATOM 3380 C C . ILE A 1 428 ? -17.701 -18.663 24.145 1.00 79.44 428 ILE A C 1
ATOM 3382 O O . ILE A 1 428 ? -18.421 -18.458 25.123 1.00 79.44 428 ILE A O 1
ATOM 3386 N N . PHE A 1 429 ? -16.384 -18.858 24.258 1.00 78.12 429 PHE A N 1
ATOM 3387 C CA . PHE A 1 429 ? -15.681 -18.903 25.541 1.00 78.12 429 PHE A CA 1
ATOM 3388 C C . PHE A 1 429 ? -15.987 -17.670 26.411 1.00 78.12 429 PHE A C 1
ATOM 3390 O O . PHE A 1 429 ? -16.133 -16.560 25.915 1.00 78.12 429 PHE A O 1
ATOM 3397 N N . ARG A 1 430 ? -16.107 -17.829 27.722 1.00 74.62 430 ARG A N 1
ATOM 3398 C CA . ARG A 1 430 ? -16.186 -16.703 28.659 1.00 74.62 430 ARG A CA 1
ATOM 3399 C C . ARG A 1 430 ? -15.456 -17.130 29.912 1.00 74.62 430 ARG A C 1
ATOM 3401 O O . ARG A 1 430 ? -15.718 -18.227 30.411 1.00 74.62 430 ARG A O 1
ATOM 3408 N N . ASP A 1 431 ? -14.570 -16.277 30.407 1.00 64.44 431 ASP A N 1
ATOM 3409 C CA . ASP A 1 431 ? -13.951 -16.532 31.698 1.00 64.44 431 ASP A CA 1
ATOM 3410 C C . ASP A 1 431 ? -15.009 -16.405 32.806 1.00 64.44 431 ASP A C 1
ATOM 3412 O O . ASP A 1 431 ? -15.929 -15.580 32.721 1.00 64.44 431 ASP A O 1
ATOM 3416 N N . ARG A 1 432 ? -14.948 -17.273 33.819 1.00 54.34 432 ARG A N 1
ATOM 3417 C CA . ARG A 1 432 ? -15.925 -17.231 34.917 1.00 54.34 432 ARG A CA 1
ATOM 3418 C C . ARG A 1 432 ? -15.604 -16.013 35.787 1.00 54.34 432 ARG A C 1
ATOM 3420 O O . ARG A 1 432 ? -14.444 -15.839 36.145 1.00 54.34 432 ARG A O 1
ATOM 3427 N N . PRO A 1 433 ? -16.595 -15.191 36.179 1.00 49.88 433 PRO A N 1
ATOM 3428 C CA . PRO A 1 433 ? -16.321 -14.032 37.014 1.00 49.88 433 PRO A CA 1
ATOM 3429 C C . PRO A 1 433 ? -15.657 -14.474 38.322 1.00 49.88 433 PRO A C 1
ATOM 3431 O O . PRO A 1 433 ? -16.172 -15.331 39.046 1.00 49.88 433 PRO A O 1
ATOM 3434 N N . SER A 1 434 ? -14.510 -13.868 38.626 1.00 42.56 434 SER A N 1
ATOM 3435 C CA . SER A 1 434 ? -13.978 -13.797 39.983 1.00 42.56 434 SER A CA 1
ATOM 3436 C C . SER A 1 434 ? -15.090 -13.227 40.868 1.00 42.56 434 SER A C 1
ATOM 3438 O O . SER A 1 434 ? -15.520 -12.091 40.683 1.00 42.56 434 SER A O 1
ATOM 3440 N N . ASN A 1 435 ? -15.619 -14.041 41.784 1.00 42.03 435 ASN A N 1
ATOM 3441 C CA . ASN A 1 435 ? -16.680 -13.664 42.720 1.00 42.03 435 ASN A CA 1
ATOM 3442 C C . ASN A 1 435 ? -16.169 -12.637 43.752 1.00 42.03 435 ASN A C 1
ATOM 3444 O O . ASN A 1 435 ? -16.066 -12.939 44.942 1.00 42.03 435 ASN A O 1
ATOM 3448 N N . GLN A 1 436 ? -15.859 -11.415 43.324 1.00 45.59 436 GLN A N 1
ATOM 3449 C CA . GLN A 1 436 ? -15.672 -10.272 44.211 1.00 45.59 436 GLN A CA 1
ATOM 3450 C C . GLN A 1 436 ? -16.889 -9.351 44.092 1.00 45.59 436 GLN A C 1
ATOM 3452 O O . GLN A 1 436 ? -17.366 -9.027 43.010 1.00 45.59 436 GLN A O 1
ATOM 3457 N N . ARG A 1 437 ? -17.471 -9.032 45.250 1.00 41.94 437 ARG A N 1
ATOM 3458 C CA . ARG A 1 437 ? -18.779 -8.386 45.410 1.00 41.94 437 ARG A CA 1
ATOM 3459 C C . ARG A 1 437 ? -18.927 -7.127 44.539 1.00 41.94 437 ARG A C 1
ATOM 3461 O O . ARG A 1 437 ? -18.325 -6.108 44.848 1.00 41.94 437 ARG A O 1
ATOM 3468 N N . GLY A 1 438 ? -19.834 -7.179 43.561 1.00 50.16 438 GLY A N 1
ATOM 3469 C CA . GLY A 1 438 ? -20.502 -5.997 43.002 1.00 50.16 438 GLY A CA 1
ATOM 3470 C C . GLY A 1 438 ? -20.108 -5.557 41.591 1.00 50.16 438 GLY A C 1
ATOM 3471 O O . GLY A 1 438 ? -20.816 -4.711 41.055 1.00 50.16 438 GLY A O 1
ATOM 3472 N N . ASP A 1 439 ? -19.073 -6.129 40.970 1.00 52.56 439 ASP A N 1
ATOM 3473 C CA . ASP A 1 439 ? -18.629 -5.721 39.628 1.00 52.56 439 ASP A CA 1
ATOM 3474 C C . ASP A 1 439 ? -18.681 -6.912 38.649 1.00 52.56 439 ASP A C 1
ATOM 3476 O O . ASP A 1 439 ? -17.799 -7.770 38.629 1.00 52.56 439 ASP A O 1
ATOM 3480 N N . TYR A 1 440 ? -19.779 -7.032 37.888 1.00 63.31 440 TYR A N 1
ATOM 3481 C CA . TYR A 1 440 ? -19.988 -8.100 36.894 1.00 63.31 440 TYR A CA 1
ATOM 3482 C C . TYR A 1 440 ? -19.333 -7.713 35.561 1.00 63.31 440 TYR A C 1
ATOM 3484 O O . TYR A 1 440 ? -20.007 -7.512 34.551 1.00 63.31 440 TYR A O 1
ATOM 3492 N N . THR A 1 441 ? -18.013 -7.565 35.579 1.00 72.38 441 THR A N 1
ATOM 3493 C CA . THR A 1 441 ? -17.224 -7.170 34.410 1.00 72.38 441 THR A CA 1
ATOM 3494 C C . THR A 1 441 ? -16.492 -8.388 33.842 1.00 72.38 441 THR A C 1
ATOM 3496 O O . THR A 1 441 ? -15.699 -9.026 34.533 1.00 72.38 441 THR A O 1
ATOM 3499 N N . VAL A 1 442 ? -16.779 -8.744 32.585 1.00 80.19 442 VAL A N 1
ATOM 3500 C CA . VAL A 1 442 ? -16.114 -9.854 31.876 1.00 80.19 442 VAL A CA 1
ATOM 3501 C C . VAL A 1 442 ? -14.942 -9.293 31.082 1.00 80.19 442 VAL A C 1
ATOM 3503 O O . VAL A 1 442 ? -15.130 -8.333 30.343 1.00 80.19 442 VAL A O 1
ATOM 3506 N N . LEU A 1 443 ? -13.751 -9.882 31.189 1.00 81.00 443 LEU A N 1
ATOM 3507 C CA . LEU A 1 443 ? -12.582 -9.456 30.413 1.00 81.00 443 LEU A CA 1
ATOM 3508 C C . LEU A 1 443 ? -12.393 -10.301 29.136 1.00 81.00 443 LEU A C 1
ATOM 3510 O O . LEU A 1 443 ? -12.818 -11.461 29.107 1.00 81.00 443 LEU A O 1
ATOM 3514 N N . PRO A 1 444 ? -11.767 -9.733 28.086 1.00 81.06 444 PRO A N 1
ATOM 3515 C CA . PRO A 1 444 ? -11.292 -10.474 26.915 1.00 81.06 444 PRO A CA 1
ATOM 3516 C C . PRO A 1 444 ? -10.348 -11.625 27.319 1.00 81.06 444 PRO A C 1
ATOM 3518 O O . PRO A 1 444 ? -9.469 -11.420 28.155 1.00 81.06 444 PRO A O 1
ATOM 3521 N N . ALA A 1 445 ? -10.499 -12.818 26.735 1.00 77.38 445 ALA A N 1
ATOM 3522 C CA . ALA A 1 445 ? -9.577 -13.941 26.961 1.00 77.38 445 ALA A CA 1
ATOM 3523 C C . ALA A 1 445 ? -8.425 -13.939 25.939 1.00 77.38 445 ALA A C 1
ATOM 3525 O O . ALA A 1 445 ? -8.545 -13.350 24.871 1.00 77.38 445 ALA A O 1
ATOM 3526 N N . SER A 1 446 ? -7.328 -14.639 26.228 1.00 73.38 446 SER A N 1
ATOM 3527 C CA . SER A 1 446 ? -6.165 -14.757 25.333 1.00 73.38 446 SER A CA 1
ATOM 3528 C C . SER A 1 446 ? -5.842 -16.226 25.055 1.00 73.38 446 SER A C 1
ATOM 3530 O O . SER A 1 446 ? -5.909 -17.056 25.960 1.00 73.38 446 SER A O 1
ATOM 3532 N N . PHE A 1 447 ? -5.480 -16.542 23.815 1.00 74.25 447 PHE A N 1
ATOM 3533 C CA . PHE A 1 447 ? -5.182 -17.879 23.305 1.00 74.25 447 PHE A CA 1
ATOM 3534 C C . PHE A 1 447 ? -3.885 -17.868 22.480 1.00 74.25 447 PHE A C 1
ATOM 3536 O O . PHE A 1 447 ? -3.553 -16.877 21.835 1.00 74.25 447 PHE A O 1
ATOM 3543 N N . GLU A 1 448 ? -3.161 -18.985 22.453 1.00 64.31 448 GLU A N 1
ATOM 3544 C CA . GLU A 1 448 ? -1.961 -19.127 21.619 1.00 64.31 448 GLU A CA 1
ATOM 3545 C C . GLU A 1 448 ? -2.319 -19.149 20.114 1.00 64.31 448 GLU A C 1
ATOM 3547 O O . GLU A 1 448 ? -3.372 -19.675 19.715 1.00 64.31 448 GLU A O 1
ATOM 3552 N N . VAL A 1 449 ? -1.457 -18.535 19.287 1.00 59.66 449 VAL A N 1
ATOM 3553 C CA . VAL A 1 449 ? -1.604 -18.456 17.820 1.00 59.66 449 VAL A CA 1
ATOM 3554 C C . VAL A 1 449 ? -1.311 -19.817 17.194 1.00 59.66 449 VAL A C 1
ATOM 3556 O O . VAL A 1 449 ? -0.304 -20.451 17.508 1.00 59.66 449 VAL A O 1
ATOM 3559 N N . ARG A 1 450 ? -2.191 -20.262 16.295 1.00 58.53 450 ARG A N 1
ATOM 3560 C CA . ARG A 1 450 ? -2.051 -21.536 15.572 1.00 58.53 450 ARG A CA 1
ATOM 3561 C C . ARG A 1 450 ? -0.898 -21.514 14.563 1.00 58.53 450 ARG A C 1
ATOM 3563 O O . ARG A 1 450 ? -0.615 -20.484 13.958 1.00 58.53 450 ARG A O 1
ATOM 3570 N N . SER A 1 451 ? -0.293 -22.677 14.306 1.00 45.66 451 SER A N 1
ATOM 3571 C CA . SER A 1 451 ? 0.584 -22.861 13.138 1.00 45.66 451 SER A CA 1
ATOM 3572 C C . SER A 1 451 ? -0.255 -23.088 11.870 1.00 45.66 451 SER A C 1
ATOM 3574 O O . SER A 1 451 ? -1.314 -23.713 11.937 1.00 45.66 451 SER A O 1
ATOM 3576 N N . ASP A 1 452 ? 0.205 -22.617 10.703 1.00 42.34 452 ASP A N 1
ATOM 3577 C CA . ASP A 1 452 ? -0.523 -22.705 9.417 1.00 42.34 452 ASP A CA 1
ATOM 3578 C C . ASP A 1 452 ? -0.977 -24.127 9.032 1.00 42.34 452 ASP A C 1
ATOM 3580 O O . ASP A 1 452 ? -1.918 -24.305 8.258 1.00 42.34 452 ASP A O 1
ATOM 3584 N N . THR A 1 453 ? -0.336 -25.150 9.595 1.00 35.66 453 THR A N 1
ATOM 3585 C CA . THR A 1 453 ? -0.651 -26.570 9.390 1.00 35.66 453 THR A CA 1
ATOM 3586 C C . THR A 1 453 ? -1.966 -27.017 10.050 1.00 35.66 453 THR A C 1
ATOM 3588 O O . THR A 1 453 ? -2.475 -28.083 9.716 1.00 35.66 453 THR A O 1
ATOM 3591 N N . GLU A 1 454 ? -2.529 -26.223 10.968 1.00 40.16 454 GLU A N 1
ATOM 3592 C CA . GLU A 1 454 ? -3.728 -26.554 11.762 1.00 40.16 454 GLU A CA 1
ATOM 3593 C C . GLU A 1 454 ? -5.011 -25.850 11.288 1.00 40.16 454 GLU A C 1
ATOM 3595 O O . GLU A 1 454 ? -6.071 -25.983 11.912 1.00 40.16 454 GLU A O 1
ATOM 3600 N N . GLN A 1 455 ? -4.965 -25.108 10.175 1.00 43.38 455 GLN A N 1
ATOM 3601 C CA . GLN A 1 455 ? -6.195 -24.698 9.497 1.00 43.38 455 GLN A CA 1
ATOM 3602 C C . GLN A 1 455 ? -6.863 -25.952 8.930 1.00 43.38 455 GLN A C 1
ATOM 3604 O O . GLN A 1 455 ? -6.487 -26.434 7.862 1.00 43.38 455 GLN A O 1
ATOM 3609 N N . GLU A 1 456 ? -7.838 -26.491 9.671 1.00 38.00 456 GLU A N 1
ATOM 3610 C CA . GLU A 1 456 ? -8.705 -27.571 9.205 1.00 38.00 456 GLU A CA 1
ATOM 3611 C C . GLU A 1 456 ? -9.121 -27.273 7.761 1.00 38.00 456 GLU A C 1
ATOM 3613 O O . GLU A 1 456 ? -9.717 -26.234 7.458 1.00 38.00 456 GLU A O 1
ATOM 3618 N N . VAL A 1 457 ? -8.784 -28.193 6.855 1.00 38.56 457 VAL A N 1
ATOM 3619 C CA . VAL A 1 457 ? -9.411 -28.259 5.542 1.00 38.56 457 VAL A CA 1
ATOM 3620 C C . VAL A 1 457 ? -10.884 -28.481 5.834 1.00 38.56 457 VAL A C 1
ATOM 3622 O O . VAL A 1 457 ? -11.300 -29.608 6.095 1.00 38.56 457 VAL A O 1
ATOM 3625 N N . VAL A 1 458 ? -11.659 -27.395 5.852 1.00 40.41 458 VAL A N 1
ATOM 3626 C CA . VAL A 1 458 ? -13.115 -27.464 5.875 1.00 40.41 458 VAL A CA 1
ATOM 3627 C C . VAL A 1 458 ? -13.489 -28.204 4.602 1.00 40.41 458 VAL A C 1
ATOM 3629 O O . VAL A 1 458 ? -13.521 -27.645 3.506 1.00 40.41 458 VAL A O 1
ATOM 3632 N N . THR A 1 459 ? -13.659 -29.512 4.738 1.00 31.59 459 THR A N 1
ATOM 3633 C CA . THR A 1 459 ? -14.359 -30.321 3.763 1.00 31.59 459 THR A CA 1
ATOM 3634 C C . THR A 1 459 ? -15.785 -29.809 3.846 1.00 31.59 459 THR A C 1
ATOM 3636 O O . THR A 1 459 ? -16.358 -29.846 4.937 1.00 31.59 459 THR A O 1
ATOM 3639 N N . PRO A 1 460 ? -16.358 -29.260 2.763 1.00 36.53 460 PRO A N 1
ATOM 3640 C CA . PRO A 1 460 ? -17.772 -28.958 2.772 1.00 36.53 460 PRO A CA 1
ATOM 3641 C C . PRO A 1 460 ? -18.470 -30.305 2.934 1.00 36.53 460 PRO A C 1
ATOM 3643 O O . PRO A 1 460 ? -18.540 -31.094 1.991 1.00 36.53 460 PRO A O 1
ATOM 3646 N N . SER A 1 461 ? -18.918 -30.624 4.150 1.00 31.58 461 SER A N 1
ATOM 3647 C CA . SER A 1 461 ? -19.900 -31.675 4.320 1.00 31.58 461 SER A CA 1
ATOM 3648 C C . SER A 1 461 ? -21.066 -31.278 3.433 1.00 31.58 461 SER A C 1
ATOM 3650 O O . SER A 1 461 ? -21.612 -30.181 3.531 1.00 31.58 461 SER A O 1
ATOM 3652 N N . SER A 1 462 ? -21.369 -32.161 2.493 1.00 35.00 462 SER A N 1
ATOM 3653 C CA . SER A 1 462 ? -22.441 -32.064 1.521 1.00 35.00 462 SER A CA 1
ATOM 3654 C C . SER A 1 462 ? -23.800 -32.119 2.220 1.00 35.00 462 SER A C 1
ATOM 3656 O O . SER A 1 462 ? -24.539 -33.091 2.086 1.00 35.00 462 SER A O 1
ATOM 3658 N N . SER A 1 463 ? -24.129 -31.094 2.994 1.00 33.47 463 SER A N 1
ATOM 3659 C CA . SER A 1 463 ? -25.497 -30.773 3.363 1.00 33.47 463 SER A CA 1
ATOM 3660 C C . SER A 1 463 ? -25.885 -29.550 2.549 1.00 33.47 463 SER A C 1
ATOM 3662 O O . SER A 1 463 ? -25.579 -28.418 2.912 1.00 33.47 463 SER A O 1
ATOM 3664 N N . THR A 1 464 ? -26.464 -29.837 1.386 1.00 36.38 464 THR A N 1
ATOM 3665 C CA . THR A 1 464 ? -27.470 -29.022 0.696 1.00 36.38 464 THR A CA 1
ATOM 3666 C C . THR A 1 464 ? -27.798 -27.699 1.392 1.00 36.38 464 THR A C 1
ATOM 3668 O O . THR A 1 464 ? -28.546 -27.668 2.369 1.00 36.38 464 THR A O 1
ATOM 3671 N N . THR A 1 465 ? -27.273 -26.599 0.856 1.00 43.06 465 THR A N 1
ATOM 3672 C CA . THR A 1 465 ? -27.797 -25.248 1.077 1.00 43.06 465 THR A CA 1
ATOM 3673 C C . THR A 1 465 ? -29.140 -25.107 0.362 1.00 43.06 465 THR A C 1
ATOM 3675 O O . THR A 1 465 ? -29.237 -24.404 -0.636 1.00 43.06 465 THR A O 1
ATOM 3678 N N . ASP A 1 466 ? -30.165 -25.789 0.860 1.00 43.06 466 ASP A N 1
ATOM 3679 C CA . ASP A 1 466 ? -31.552 -25.399 0.628 1.00 43.06 466 ASP A CA 1
ATOM 3680 C C . ASP A 1 466 ? -32.037 -24.723 1.912 1.00 43.06 466 ASP A C 1
ATOM 3682 O O . ASP A 1 466 ? -32.404 -25.366 2.896 1.00 43.06 466 ASP A O 1
ATOM 3686 N N . HIS A 1 467 ? -32.004 -23.393 1.919 1.00 52.53 467 HIS A N 1
ATOM 3687 C CA . HIS A 1 467 ? -32.782 -22.582 2.853 1.00 52.53 467 HIS A CA 1
ATOM 3688 C C . HIS A 1 467 ? -33.883 -21.891 2.037 1.00 52.53 467 HIS A C 1
ATOM 3690 O O . HIS A 1 467 ? -33.678 -20.767 1.582 1.00 52.53 467 HIS A O 1
ATOM 3696 N N . PRO A 1 468 ? -35.025 -22.561 1.798 1.00 52.78 468 PRO A N 1
ATOM 3697 C CA . PRO A 1 468 ? -36.060 -22.100 0.867 1.00 52.78 468 PRO A CA 1
ATOM 3698 C C . PRO A 1 468 ? -36.877 -20.878 1.340 1.00 52.78 468 PRO A C 1
ATOM 3700 O O . PRO A 1 468 ? -37.923 -20.612 0.763 1.00 52.78 468 PRO A O 1
ATOM 3703 N N . ASP A 1 469 ? -36.440 -20.139 2.368 1.00 61.78 469 ASP A N 1
ATOM 3704 C CA . ASP A 1 469 ? -37.313 -19.201 3.099 1.00 61.78 469 ASP A CA 1
ATOM 3705 C C . ASP A 1 469 ? -36.722 -17.793 3.347 1.00 61.78 469 ASP A C 1
ATOM 3707 O O . ASP A 1 469 ? -37.340 -16.990 4.044 1.00 61.78 469 ASP A O 1
ATOM 3711 N N . LEU A 1 470 ? -35.539 -17.479 2.796 1.00 70.31 470 LEU A N 1
ATOM 3712 C CA . LEU A 1 470 ? -35.005 -16.104 2.753 1.00 70.31 470 LEU A CA 1
ATOM 3713 C C . LEU A 1 470 ? -35.304 -15.470 1.396 1.00 70.31 470 LEU A C 1
ATOM 3715 O O . LEU A 1 470 ? -35.175 -16.141 0.364 1.00 70.31 470 LEU A O 1
ATOM 3719 N N . THR A 1 471 ? -35.670 -14.186 1.386 1.00 76.69 471 THR A N 1
ATOM 3720 C CA . THR A 1 471 ? -35.868 -13.474 0.120 1.00 76.69 471 THR A CA 1
ATOM 3721 C C . THR A 1 471 ? -34.533 -13.283 -0.599 1.00 76.69 471 THR A C 1
ATOM 3723 O O . THR A 1 471 ? -33.447 -13.497 -0.049 1.00 76.69 471 THR A O 1
ATOM 3726 N N . ARG A 1 472 ? -34.595 -12.889 -1.871 1.00 70.25 472 ARG A N 1
ATOM 3727 C CA . ARG A 1 472 ? -33.392 -12.535 -2.625 1.00 70.25 472 ARG A CA 1
ATOM 3728 C C . ARG A 1 472 ? -32.677 -11.343 -1.983 1.00 70.25 472 ARG A C 1
ATOM 3730 O O . ARG A 1 472 ? -31.459 -11.397 -1.836 1.00 70.25 472 ARG A O 1
ATOM 3737 N N . GLU A 1 473 ? -33.422 -10.324 -1.548 1.00 73.19 473 GLU A N 1
ATOM 3738 C CA . GLU A 1 473 ? -32.839 -9.159 -0.874 1.00 73.19 473 GLU A CA 1
ATOM 3739 C C . GLU A 1 473 ? -32.100 -9.564 0.410 1.00 73.19 473 GLU A C 1
ATOM 3741 O O . GLU A 1 473 ? -30.981 -9.108 0.640 1.00 73.19 473 GLU A O 1
ATOM 3746 N N . ASP A 1 474 ? -32.659 -10.492 1.196 1.00 77.62 474 ASP A N 1
ATOM 3747 C CA . ASP A 1 474 ? -32.018 -11.006 2.412 1.00 77.62 474 ASP A CA 1
ATOM 3748 C C . ASP A 1 474 ? -30.700 -11.735 2.108 1.00 77.62 474 ASP A C 1
ATOM 3750 O O . ASP A 1 474 ? -29.709 -11.580 2.825 1.00 77.62 474 ASP A O 1
ATOM 3754 N N . LYS A 1 475 ? -30.649 -12.536 1.037 1.00 73.25 475 LYS A N 1
ATOM 3755 C CA . LYS A 1 475 ? -29.408 -13.210 0.612 1.00 73.25 475 LYS A CA 1
ATOM 3756 C C . LYS A 1 475 ? -28.341 -12.200 0.176 1.00 73.25 475 LYS A C 1
ATOM 3758 O O . LYS A 1 475 ? -27.161 -12.383 0.489 1.00 73.25 475 LYS A O 1
ATOM 3763 N N . GLU A 1 476 ? -28.738 -11.142 -0.528 1.00 73.19 476 GLU A N 1
ATOM 3764 C CA . GLU A 1 476 ? -27.841 -10.065 -0.961 1.00 73.19 476 GLU A CA 1
ATOM 3765 C C . GLU A 1 476 ? -27.317 -9.248 0.233 1.00 73.19 476 GLU A C 1
ATOM 3767 O O . GLU A 1 476 ? -26.113 -8.977 0.312 1.00 73.19 476 GLU A O 1
ATOM 3772 N N . GLU A 1 477 ? -28.180 -8.912 1.198 1.00 77.62 477 GLU A N 1
ATOM 3773 C CA . GLU A 1 477 ? -27.785 -8.247 2.447 1.00 77.62 477 GLU A CA 1
ATOM 3774 C C . GLU A 1 477 ? -26.829 -9.130 3.259 1.00 77.62 477 GLU A C 1
ATOM 3776 O O . GLU A 1 477 ? -25.796 -8.653 3.738 1.00 77.62 477 GLU A O 1
ATOM 3781 N N . LEU A 1 478 ? -27.102 -10.434 3.341 1.00 77.94 478 LEU A N 1
ATOM 3782 C CA . LEU A 1 478 ? -26.236 -11.402 4.008 1.00 77.94 478 LEU A CA 1
ATOM 3783 C C . LEU A 1 478 ? -24.846 -11.472 3.356 1.00 77.94 478 LEU A C 1
ATOM 3785 O O . LEU A 1 478 ? -23.832 -11.407 4.055 1.00 77.94 478 LEU A O 1
ATOM 3789 N N . HIS A 1 479 ? -24.778 -11.552 2.022 1.00 74.62 479 HIS A N 1
ATOM 3790 C CA . HIS A 1 479 ? -23.508 -11.490 1.291 1.00 74.62 479 HIS A CA 1
ATOM 3791 C C . HIS A 1 479 ? -22.770 -10.179 1.574 1.00 74.62 479 HIS A C 1
ATOM 3793 O O . HIS A 1 479 ? -21.563 -10.190 1.827 1.00 74.62 479 HIS A O 1
ATOM 3799 N N . SER A 1 480 ? -23.486 -9.051 1.573 1.00 79.00 480 SER A N 1
ATOM 3800 C CA . SER A 1 480 ? -22.903 -7.745 1.875 1.00 79.00 480 SER A CA 1
ATOM 3801 C C . SER A 1 480 ? -22.272 -7.713 3.268 1.00 79.00 480 SER A C 1
ATOM 3803 O O . SER A 1 480 ? -21.123 -7.296 3.390 1.00 79.00 480 SER A O 1
ATOM 3805 N N . LEU A 1 481 ? -22.967 -8.207 4.299 1.00 79.94 481 LEU A N 1
ATOM 3806 C CA . LEU A 1 481 ? -22.484 -8.196 5.687 1.00 79.94 481 LEU A CA 1
ATOM 3807 C C . LEU A 1 481 ? -21.311 -9.151 5.955 1.00 79.94 481 LEU A C 1
ATOM 3809 O O . LEU A 1 481 ? -20.538 -8.916 6.885 1.00 79.94 481 LEU A O 1
ATOM 3813 N N . ILE A 1 482 ? -21.183 -10.236 5.188 1.00 74.94 482 ILE A N 1
ATOM 3814 C CA . ILE A 1 482 ? -20.139 -11.252 5.404 1.00 74.94 482 ILE A CA 1
ATOM 3815 C C . ILE A 1 482 ? -18.906 -10.994 4.542 1.00 74.94 482 ILE A C 1
ATOM 3817 O O . ILE A 1 482 ? -17.784 -11.137 5.028 1.00 74.94 482 ILE A O 1
ATOM 3821 N N . ALA A 1 483 ? -19.101 -10.670 3.263 1.00 68.12 483 ALA A N 1
ATOM 3822 C CA . ALA A 1 483 ? -18.021 -10.601 2.283 1.00 68.12 483 ALA A CA 1
ATOM 3823 C C . ALA A 1 483 ? -17.497 -9.176 2.077 1.00 68.12 483 ALA A C 1
ATOM 3825 O O . ALA A 1 483 ? -16.285 -8.969 2.045 1.00 68.12 483 ALA A O 1
ATOM 3826 N N . LEU A 1 484 ? -18.407 -8.205 1.947 1.00 70.94 484 LEU A N 1
ATOM 3827 C CA . LEU A 1 484 ? -18.080 -6.833 1.542 1.00 70.94 484 LEU A CA 1
ATOM 3828 C C . LEU A 1 484 ? -17.871 -5.889 2.731 1.00 70.94 484 LEU A C 1
ATOM 3830 O O . LEU A 1 484 ? -17.206 -4.859 2.594 1.00 70.94 484 LEU A O 1
ATOM 3834 N N . GLU A 1 485 ? -18.453 -6.222 3.881 1.00 81.31 485 GLU A N 1
ATOM 3835 C CA . GLU A 1 485 ? -18.439 -5.379 5.067 1.00 81.31 485 GLU A CA 1
ATOM 3836 C C . GLU A 1 485 ? -17.025 -5.198 5.622 1.00 81.31 485 GLU A C 1
ATOM 3838 O O . GLU A 1 485 ? -16.312 -6.156 5.930 1.00 81.31 485 GLU A O 1
ATOM 3843 N N . LYS A 1 486 ? -16.630 -3.936 5.796 1.00 82.25 486 LYS A N 1
ATOM 3844 C CA . LYS A 1 486 ? -15.325 -3.558 6.338 1.00 82.25 486 LYS A CA 1
ATOM 3845 C C . LYS A 1 486 ? -15.499 -3.074 7.762 1.00 82.25 486 LYS A C 1
ATOM 3847 O O . LYS A 1 486 ? -15.977 -1.969 8.002 1.00 82.25 486 LYS A O 1
ATOM 3852 N N . PHE A 1 487 ? -15.076 -3.908 8.703 1.00 83.44 487 PHE A N 1
ATOM 3853 C CA . PHE A 1 487 ? -15.140 -3.594 10.121 1.00 83.44 487 PHE A CA 1
ATOM 3854 C C . PHE A 1 487 ? -13.988 -2.677 10.533 1.00 83.44 487 PHE A C 1
ATOM 3856 O O . PHE A 1 487 ? -12.818 -3.056 10.473 1.00 83.44 487 PHE A O 1
ATOM 3863 N N . VAL A 1 488 ? -14.331 -1.470 10.972 1.00 84.56 488 VAL A N 1
ATOM 3864 C CA . VAL A 1 488 ? -13.392 -0.424 11.389 1.00 84.56 488 VAL A CA 1
ATOM 3865 C C . VAL A 1 488 ? -13.342 -0.344 12.909 1.00 84.56 488 VAL A C 1
ATOM 3867 O O . VAL A 1 488 ? -14.384 -0.329 13.558 1.00 84.56 488 VAL A O 1
ATOM 3870 N N . THR A 1 489 ? -12.150 -0.251 13.498 1.00 85.06 489 THR A N 1
ATOM 3871 C CA . THR A 1 489 ? -12.016 -0.059 14.950 1.00 85.06 489 THR A CA 1
ATOM 3872 C C . THR A 1 489 ? -12.588 1.294 15.385 1.00 85.06 489 THR A C 1
ATOM 3874 O O . THR A 1 489 ? -12.278 2.325 14.788 1.00 85.06 489 THR A O 1
ATOM 3877 N N . PHE A 1 490 ? -13.395 1.308 16.449 1.00 86.38 490 PHE A N 1
ATOM 3878 C CA . PHE A 1 490 ? -13.977 2.525 17.022 1.00 86.38 490 PHE A CA 1
ATOM 3879 C C . PHE A 1 490 ? -12.930 3.318 17.823 1.00 86.38 490 PHE A C 1
ATOM 3881 O O . PHE A 1 490 ? -12.897 3.285 19.054 1.00 86.38 490 PHE A O 1
ATOM 3888 N N . SER A 1 491 ? -12.041 3.997 17.104 1.00 84.94 491 SER A N 1
ATOM 3889 C CA . SER A 1 491 ? -10.949 4.801 17.654 1.00 84.94 491 SER A CA 1
ATOM 3890 C C . SER A 1 491 ? -11.369 6.235 17.981 1.00 84.94 491 SER A C 1
ATOM 3892 O O . SER A 1 491 ? -12.437 6.700 17.573 1.00 84.94 491 SER A O 1
ATOM 3894 N N . GLN A 1 492 ? -10.499 6.983 18.667 1.00 82.38 492 GLN A N 1
ATOM 3895 C CA . GLN A 1 492 ? -10.738 8.408 18.917 1.00 82.38 492 GLN A CA 1
ATOM 3896 C C . GLN A 1 492 ? -10.851 9.209 17.609 1.00 82.38 492 GLN A C 1
ATOM 3898 O O . GLN A 1 492 ? -11.727 10.059 17.475 1.00 82.38 492 GLN A O 1
ATOM 3903 N N . ALA A 1 493 ? -10.029 8.880 16.607 1.00 80.75 493 ALA A N 1
ATOM 3904 C CA . ALA A 1 493 ? -10.108 9.463 15.267 1.00 80.75 493 ALA A CA 1
ATOM 3905 C C . ALA A 1 493 ? -11.464 9.191 14.599 1.00 80.75 493 ALA A C 1
ATOM 3907 O O . ALA A 1 493 ? -12.068 10.081 13.998 1.00 80.75 493 ALA A O 1
ATOM 3908 N N . PHE A 1 494 ? -11.969 7.962 14.736 1.00 83.69 494 PHE A N 1
ATOM 3909 C CA . PHE A 1 494 ? -13.281 7.576 14.230 1.00 83.69 494 PHE A CA 1
ATOM 3910 C C . PHE A 1 494 ? -14.394 8.397 14.885 1.00 83.69 494 PHE A C 1
ATOM 3912 O O . PHE A 1 494 ? -15.191 9.023 14.182 1.00 83.69 494 PHE A O 1
ATOM 3919 N N . LEU A 1 495 ? -14.398 8.474 16.218 1.00 85.06 495 LEU A N 1
ATOM 3920 C CA . LEU A 1 495 ? -15.366 9.266 16.975 1.00 85.06 495 LEU A CA 1
ATOM 3921 C C . LEU A 1 495 ? -15.314 10.753 16.588 1.00 85.06 495 LEU A C 1
ATOM 3923 O O . LEU A 1 495 ? -16.354 11.338 16.287 1.00 85.06 495 LEU A O 1
ATOM 3927 N N . ASN A 1 496 ? -14.119 11.346 16.516 1.00 82.75 496 ASN A N 1
ATOM 3928 C CA . ASN A 1 496 ? -13.930 12.737 16.098 1.00 82.75 496 ASN A CA 1
ATOM 3929 C C . ASN A 1 496 ? -14.472 12.986 14.684 1.00 82.75 496 ASN A C 1
ATOM 3931 O O . ASN A 1 496 ? -15.128 13.999 14.450 1.00 82.75 496 ASN A O 1
ATOM 3935 N N . SER A 1 497 ? -14.270 12.047 13.753 1.00 82.81 497 SER A N 1
ATOM 3936 C CA . SER A 1 497 ? -14.775 12.177 12.379 1.00 82.81 497 SER A CA 1
ATOM 3937 C C . SER A 1 497 ? -16.307 12.198 12.300 1.00 82.81 497 SER A C 1
ATOM 3939 O O . SER A 1 497 ? -16.866 12.929 11.479 1.00 82.81 497 SER A O 1
ATOM 3941 N N . ILE A 1 498 ? -16.995 11.454 13.176 1.00 83.75 498 ILE A N 1
ATOM 3942 C CA . ILE A 1 498 ? -18.462 11.489 13.296 1.00 83.75 498 ILE A CA 1
ATOM 3943 C C . ILE A 1 498 ? -18.903 12.808 13.927 1.00 83.75 498 ILE A C 1
ATOM 3945 O O . ILE A 1 498 ? -19.816 13.465 13.426 1.00 83.75 498 ILE A O 1
ATOM 3949 N N . LEU A 1 499 ? -18.238 13.225 15.007 1.00 81.25 499 LEU A N 1
ATOM 3950 C CA . LEU A 1 499 ? -18.547 14.476 15.699 1.00 81.25 499 LEU A CA 1
ATOM 3951 C C . LEU A 1 499 ? -18.328 15.706 14.813 1.00 81.25 499 LEU A C 1
ATOM 3953 O O . LEU A 1 499 ? -19.057 16.681 14.974 1.00 81.25 499 LEU A O 1
ATOM 3957 N N . ALA A 1 500 ? -17.387 15.654 13.870 1.00 74.31 500 ALA A N 1
ATOM 3958 C CA . ALA A 1 500 ? -17.099 16.717 12.910 1.00 74.31 500 ALA A CA 1
ATOM 3959 C C . ALA A 1 500 ? -17.857 16.585 11.571 1.00 74.31 500 ALA A C 1
ATOM 3961 O O . ALA A 1 500 ? -17.680 17.432 10.699 1.00 74.31 500 ALA A O 1
ATOM 3962 N N . ASP A 1 501 ? -18.689 15.548 11.393 1.00 77.44 501 ASP A N 1
ATOM 3963 C CA . ASP A 1 501 ? -19.399 15.244 10.135 1.00 77.44 501 ASP A CA 1
ATOM 3964 C C . ASP A 1 501 ? -18.473 15.196 8.905 1.00 77.44 501 ASP A C 1
ATOM 3966 O O . ASP A 1 501 ? -18.790 15.675 7.813 1.00 77.44 501 ASP A O 1
ATOM 3970 N N . GLN A 1 502 ? -17.279 14.634 9.096 1.00 72.00 502 GLN A N 1
ATOM 3971 C CA . GLN A 1 502 ? -16.292 14.485 8.035 1.00 72.00 502 GLN A CA 1
ATOM 3972 C C . GLN A 1 502 ? -16.426 13.106 7.384 1.00 72.00 502 GLN A C 1
ATOM 3974 O O . GLN A 1 502 ? -16.445 12.081 8.073 1.00 72.00 502 GLN A O 1
ATOM 3979 N N . ASP A 1 503 ? -16.501 13.086 6.052 1.00 69.38 503 ASP A N 1
ATOM 3980 C CA . ASP A 1 503 ? -16.421 11.867 5.240 1.00 69.38 503 ASP A CA 1
ATOM 3981 C C . ASP A 1 503 ? -14.955 11.434 5.113 1.00 69.38 503 ASP A C 1
ATOM 3983 O O . ASP A 1 503 ? -14.224 11.908 4.235 1.00 69.38 503 ASP A O 1
ATOM 3987 N N . VAL A 1 504 ? -14.516 10.581 6.041 1.00 71.38 504 VAL A N 1
ATOM 3988 C CA . VAL A 1 504 ? -13.135 10.102 6.133 1.00 71.38 504 VAL A CA 1
ATOM 3989 C C . VAL A 1 504 ? -13.106 8.578 6.143 1.00 71.38 504 VAL A C 1
ATOM 3991 O O . VAL A 1 504 ? -13.946 7.935 6.768 1.00 71.38 504 VAL A O 1
ATOM 3994 N N . ALA A 1 505 ? -12.124 7.995 5.455 1.00 75.94 505 ALA A N 1
ATOM 3995 C CA . ALA A 1 505 ? -11.895 6.556 5.474 1.00 75.94 505 ALA A CA 1
ATOM 3996 C C . ALA A 1 505 ? -11.045 6.171 6.686 1.00 75.94 505 ALA A C 1
ATOM 3998 O O . ALA A 1 505 ? -10.129 6.897 7.070 1.00 75.94 505 ALA A O 1
ATOM 3999 N N . HIS A 1 506 ? -11.299 4.990 7.240 1.00 78.31 506 HIS A N 1
ATOM 4000 C CA . HIS A 1 506 ? -10.567 4.462 8.387 1.00 78.31 506 HIS A CA 1
ATOM 4001 C C . HIS A 1 506 ? -9.957 3.100 8.062 1.00 78.31 506 HIS A C 1
ATOM 4003 O O . HIS A 1 506 ? -10.466 2.361 7.218 1.00 78.31 506 HIS A O 1
ATOM 4009 N N . VAL A 1 507 ? -8.854 2.775 8.738 1.00 77.75 507 VAL A N 1
ATOM 4010 C CA . VAL A 1 507 ? -8.192 1.473 8.597 1.00 77.75 507 VAL A CA 1
ATOM 4011 C C . VAL A 1 507 ? -9.122 0.402 9.171 1.00 77.75 507 VAL A C 1
ATOM 4013 O O . VAL A 1 507 ? -9.532 0.485 10.329 1.00 77.75 507 VAL A O 1
ATOM 4016 N N . PHE A 1 508 ? -9.488 -0.574 8.342 1.00 80.94 508 PHE A N 1
ATOM 4017 C CA . PHE A 1 508 ? -10.348 -1.692 8.724 1.00 80.94 508 PHE A CA 1
ATOM 4018 C C . PHE A 1 508 ? -9.520 -2.940 9.052 1.00 80.94 508 PHE A C 1
ATOM 4020 O O . PHE A 1 508 ? -8.357 -3.043 8.662 1.00 80.94 508 PHE A O 1
ATOM 4027 N N . GLY A 1 509 ? -10.120 -3.888 9.775 1.00 72.75 509 GLY A N 1
ATOM 4028 C CA . GLY A 1 509 ? -9.473 -5.154 10.122 1.00 72.75 509 GLY A CA 1
ATOM 4029 C C . GLY A 1 509 ? -9.184 -6.011 8.886 1.00 72.75 509 GLY A C 1
ATOM 4030 O O . GLY A 1 509 ? -10.083 -6.266 8.088 1.00 72.75 509 GLY A O 1
ATOM 4031 N N . VAL A 1 510 ? -7.938 -6.461 8.744 1.00 77.50 510 VAL A N 1
ATOM 4032 C CA . VAL A 1 510 ? -7.467 -7.324 7.646 1.00 77.50 510 VAL A CA 1
ATOM 4033 C C . VAL A 1 510 ? -7.239 -8.752 8.137 1.00 77.50 510 VAL A C 1
ATOM 4035 O O . VAL A 1 510 ? -7.059 -8.973 9.333 1.00 77.50 510 VAL A O 1
ATOM 4038 N N . SER A 1 511 ? -7.221 -9.731 7.230 1.00 77.06 511 SER A N 1
ATOM 4039 C CA . SER A 1 511 ? -6.904 -11.115 7.605 1.00 77.06 511 SER A CA 1
ATOM 4040 C C . SER A 1 511 ? -5.447 -11.285 8.053 1.00 77.06 511 SER A C 1
ATOM 4042 O O . SER A 1 511 ? -4.580 -10.487 7.699 1.00 77.06 511 SER A O 1
ATOM 4044 N N . HIS A 1 512 ? -5.147 -12.386 8.752 1.00 76.12 512 HIS A N 1
ATOM 4045 C CA . HIS A 1 512 ? -3.778 -12.730 9.157 1.00 76.12 512 HIS A CA 1
ATOM 4046 C C . HIS A 1 512 ? -2.776 -12.724 7.992 1.00 76.12 512 HIS A C 1
ATOM 4048 O O . HIS A 1 512 ? -1.700 -12.150 8.103 1.00 76.12 512 HIS A O 1
ATOM 4054 N N . ARG A 1 513 ? -3.147 -13.293 6.837 1.00 81.25 513 ARG A N 1
ATOM 4055 C CA . ARG A 1 513 ? -2.269 -13.313 5.655 1.00 81.25 513 ARG A CA 1
ATOM 4056 C C . ARG A 1 513 ? -2.024 -11.921 5.080 1.00 81.25 513 ARG A C 1
ATOM 4058 O O . ARG A 1 513 ? -0.913 -11.607 4.671 1.00 81.25 513 ARG A O 1
ATOM 4065 N N . GLU A 1 514 ? -3.055 -11.080 5.029 1.00 86.75 514 GLU A N 1
ATOM 4066 C CA . GLU A 1 514 ? -2.903 -9.685 4.596 1.00 86.75 514 GLU A CA 1
ATOM 4067 C C . GLU A 1 514 ? -2.031 -8.896 5.576 1.00 86.75 514 GLU A C 1
ATOM 4069 O O . GLU A 1 514 ? -1.189 -8.108 5.146 1.00 86.75 514 GLU A O 1
ATOM 4074 N N . LYS A 1 515 ? -2.176 -9.156 6.879 1.00 82.44 515 LYS A N 1
ATOM 4075 C CA . LYS A 1 515 ? -1.334 -8.593 7.937 1.00 82.44 515 LYS A CA 1
ATOM 4076 C C . LYS A 1 515 ? 0.135 -8.980 7.763 1.00 82.44 515 LYS A C 1
ATOM 4078 O O . LYS A 1 515 ? 0.980 -8.092 7.757 1.00 82.44 515 LYS A O 1
ATOM 4083 N N . GLU A 1 516 ? 0.439 -10.261 7.552 1.00 84.50 516 GLU A N 1
ATOM 4084 C CA . GLU A 1 516 ? 1.809 -10.728 7.283 1.00 84.50 516 GLU A CA 1
ATOM 4085 C C . GLU A 1 516 ? 2.447 -9.983 6.108 1.00 84.50 516 GLU A C 1
ATOM 4087 O O . GLU A 1 516 ? 3.613 -9.609 6.172 1.00 84.50 516 GLU A O 1
ATOM 4092 N N . ILE A 1 517 ? 1.678 -9.730 5.045 1.00 90.44 517 ILE A N 1
ATOM 4093 C CA . ILE A 1 517 ? 2.140 -8.985 3.869 1.00 90.44 517 ILE A CA 1
ATOM 4094 C C . ILE A 1 517 ? 2.419 -7.515 4.207 1.00 90.44 517 ILE A C 1
ATOM 4096 O O . ILE A 1 517 ? 3.447 -6.968 3.790 1.00 90.44 517 ILE A O 1
ATOM 4100 N N . ILE A 1 518 ? 1.500 -6.865 4.927 1.00 88.88 518 ILE A N 1
ATOM 4101 C CA . ILE A 1 518 ? 1.607 -5.452 5.323 1.00 88.88 518 ILE A CA 1
ATOM 4102 C C . ILE A 1 518 ? 2.826 -5.242 6.230 1.00 88.88 518 ILE A C 1
ATOM 4104 O O . ILE A 1 518 ? 3.584 -4.294 6.030 1.00 88.88 518 ILE A O 1
ATOM 4108 N N . GLU A 1 519 ? 3.035 -6.144 7.186 1.00 85.38 519 GLU A N 1
ATOM 4109 C CA . GLU A 1 519 ? 4.113 -6.083 8.181 1.00 85.38 519 GLU A CA 1
ATOM 4110 C C . GLU A 1 519 ? 5.431 -6.694 7.687 1.00 85.38 519 GLU A C 1
ATOM 4112 O O . GLU A 1 519 ? 6.447 -6.593 8.373 1.00 85.38 519 GLU A O 1
ATOM 4117 N N . HIS A 1 520 ? 5.445 -7.311 6.501 1.00 87.62 520 HIS A N 1
ATOM 4118 C CA . HIS A 1 520 ? 6.648 -7.929 5.953 1.00 87.62 520 HIS A CA 1
ATOM 4119 C C . HIS A 1 520 ? 7.779 -6.902 5.817 1.00 87.62 520 HIS A C 1
ATOM 4121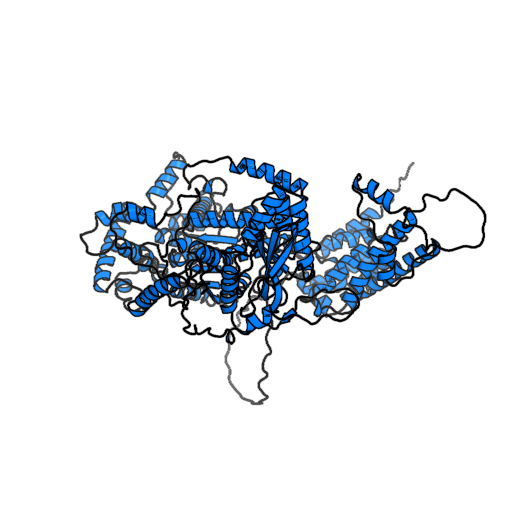 O O . HIS A 1 520 ? 7.602 -5.851 5.198 1.00 87.62 520 HIS A O 1
ATOM 4127 N N . ASP A 1 521 ? 8.963 -7.215 6.336 1.00 85.25 521 ASP A N 1
ATOM 4128 C CA . ASP A 1 521 ? 10.073 -6.264 6.454 1.00 85.25 521 ASP A CA 1
ATOM 4129 C C . ASP A 1 521 ? 11.014 -6.203 5.245 1.00 85.25 521 ASP A C 1
ATOM 4131 O O . ASP A 1 521 ? 11.940 -5.389 5.197 1.00 85.25 521 ASP A O 1
ATOM 4135 N N . SER A 1 522 ? 10.748 -7.041 4.246 1.00 88.81 522 SER A N 1
ATOM 4136 C CA . SER A 1 522 ? 11.551 -7.178 3.041 1.00 88.81 522 SER A CA 1
ATOM 4137 C C . SER A 1 522 ? 10.722 -6.970 1.768 1.00 88.81 522 SER A C 1
ATOM 4139 O O . SER A 1 522 ? 9.513 -6.721 1.801 1.00 88.81 522 SER A O 1
ATOM 4141 N N . SER A 1 523 ? 11.396 -7.058 0.622 1.00 91.44 523 SER A N 1
ATOM 4142 C CA . SER A 1 523 ? 10.747 -7.090 -0.685 1.00 91.44 523 SER A CA 1
ATOM 4143 C C . SER A 1 523 ? 9.853 -8.330 -0.793 1.00 91.44 523 SER A C 1
ATOM 4145 O O . SER A 1 523 ? 10.208 -9.390 -0.280 1.00 91.44 523 SER A O 1
ATOM 4147 N N . CYS A 1 524 ? 8.729 -8.251 -1.502 1.00 94.19 524 CYS A N 1
ATOM 4148 C CA . CYS A 1 524 ? 7.835 -9.397 -1.675 1.00 94.19 524 CYS A CA 1
ATOM 4149 C C . CYS A 1 524 ? 7.096 -9.419 -3.018 1.00 94.19 524 CYS A C 1
ATOM 4151 O O . CYS A 1 524 ? 6.964 -8.411 -3.713 1.00 94.19 524 CYS A O 1
ATOM 4153 N N . PHE A 1 525 ? 6.617 -10.613 -3.365 1.00 94.75 525 PHE A N 1
ATOM 4154 C CA . PHE A 1 525 ? 5.641 -10.865 -4.416 1.00 94.75 525 PHE A CA 1
ATOM 4155 C C . PHE A 1 525 ? 4.310 -11.221 -3.764 1.00 94.75 525 PHE A C 1
ATOM 4157 O O . PHE A 1 525 ? 4.261 -12.136 -2.945 1.00 94.75 525 PHE A O 1
ATOM 4164 N N . VAL A 1 526 ? 3.235 -10.545 -4.144 1.00 95.19 526 VAL A N 1
ATOM 4165 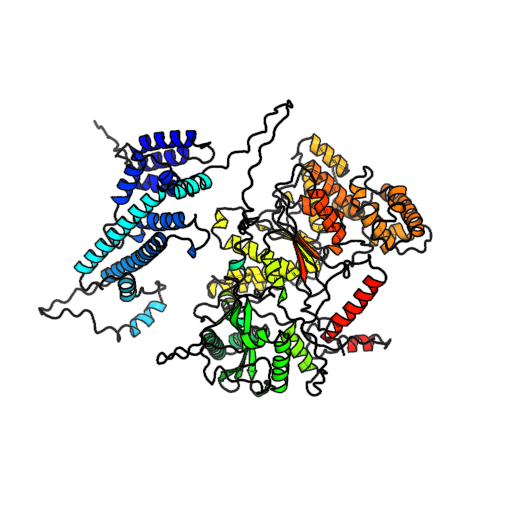C CA . VAL A 1 526 ? 1.888 -10.778 -3.623 1.00 95.19 526 VAL A CA 1
ATOM 4166 C C . VAL A 1 526 ? 0.974 -11.140 -4.773 1.00 95.19 526 VAL A C 1
ATOM 4168 O O . VAL A 1 526 ? 0.621 -10.313 -5.608 1.00 95.19 526 VAL A O 1
ATOM 4171 N N . ILE A 1 527 ? 0.603 -12.409 -4.823 1.00 92.81 527 ILE A N 1
ATOM 4172 C CA . ILE A 1 527 ? -0.103 -12.980 -5.959 1.00 92.81 527 ILE A CA 1
ATOM 4173 C C . ILE A 1 527 ? -1.515 -13.338 -5.516 1.00 92.81 527 ILE A C 1
ATOM 4175 O O . ILE A 1 527 ? -1.709 -13.993 -4.491 1.00 92.81 527 ILE A O 1
ATOM 4179 N N . GLY A 1 528 ? -2.516 -12.893 -6.263 1.00 90.81 528 GLY A N 1
ATOM 4180 C CA . GLY A 1 528 ? -3.911 -13.115 -5.898 1.00 90.81 528 GLY A CA 1
ATOM 4181 C C . GLY A 1 528 ? -4.874 -12.639 -6.971 1.00 90.81 528 GLY A C 1
ATOM 4182 O O . GLY A 1 528 ? -4.568 -11.730 -7.739 1.00 90.81 528 GLY A O 1
ATOM 4183 N N . ARG A 1 529 ? -6.054 -13.248 -7.022 1.00 89.06 529 ARG A N 1
ATOM 4184 C CA . ARG A 1 529 ? -7.090 -12.940 -8.012 1.00 89.06 529 ARG A CA 1
ATOM 4185 C C . ARG A 1 529 ? -7.776 -11.589 -7.735 1.00 89.06 529 ARG A C 1
ATOM 4187 O O . ARG A 1 529 ? -7.353 -10.793 -6.889 1.00 89.06 529 ARG A O 1
ATOM 4194 N N . SER A 1 530 ? -8.779 -11.242 -8.537 1.00 87.06 530 SER A N 1
ATOM 4195 C CA . SER A 1 530 ? -9.463 -9.951 -8.441 1.00 87.06 530 SER A CA 1
ATOM 4196 C C . SER A 1 530 ? -10.309 -9.924 -7.174 1.00 87.06 530 SER A C 1
ATOM 4198 O O . SER A 1 530 ? -11.113 -10.821 -6.949 1.00 87.06 530 SER A O 1
ATOM 4200 N N . GLY A 1 531 ? -10.149 -8.895 -6.341 1.00 83.38 531 GLY A N 1
ATOM 4201 C CA . GLY A 1 531 ? -10.889 -8.793 -5.078 1.00 83.38 531 GLY A CA 1
ATOM 4202 C C . GLY A 1 531 ? -10.277 -9.557 -3.897 1.00 83.38 531 GLY A C 1
ATOM 4203 O O . GLY A 1 531 ? -10.936 -9.675 -2.869 1.00 83.38 531 GLY A O 1
ATOM 4204 N N . THR A 1 532 ? -9.026 -10.026 -3.995 1.00 86.12 532 THR A N 1
ATOM 4205 C CA . THR A 1 532 ? -8.339 -10.725 -2.888 1.00 86.12 532 THR A CA 1
ATOM 4206 C C . THR A 1 532 ? -7.546 -9.819 -1.938 1.00 86.12 532 THR A C 1
ATOM 4208 O O . THR A 1 532 ? -6.852 -10.327 -1.066 1.00 86.12 532 THR A O 1
ATOM 4211 N N . GLY A 1 533 ? -7.588 -8.490 -2.116 1.00 87.81 533 GLY A N 1
ATOM 4212 C CA . GLY A 1 533 ? -6.950 -7.529 -1.198 1.00 87.81 533 GLY A CA 1
ATOM 4213 C C . GLY A 1 533 ? -5.535 -7.048 -1.566 1.00 87.81 533 GLY A C 1
ATOM 4214 O O . GLY A 1 533 ? -4.932 -6.314 -0.787 1.00 87.81 533 GLY A O 1
ATOM 4215 N N . LYS A 1 534 ? -5.005 -7.378 -2.759 1.00 92.75 534 LYS A N 1
ATOM 4216 C CA . LYS A 1 534 ? -3.649 -6.977 -3.217 1.00 92.75 534 LYS A CA 1
ATOM 4217 C C . LYS A 1 534 ? -3.349 -5.483 -3.010 1.00 92.75 534 LYS A C 1
ATOM 4219 O O . LYS A 1 534 ? -2.506 -5.126 -2.189 1.00 92.75 534 LYS A O 1
ATOM 4224 N N . THR A 1 535 ? -4.095 -4.607 -3.684 1.00 92.62 535 THR A N 1
ATOM 4225 C CA . THR A 1 535 ? -3.932 -3.147 -3.597 1.00 92.62 535 THR A CA 1
ATOM 4226 C C . THR A 1 535 ? -4.141 -2.630 -2.170 1.00 92.62 535 THR A C 1
ATOM 4228 O O . THR A 1 535 ? -3.448 -1.719 -1.727 1.00 92.62 535 THR A O 1
ATOM 4231 N N . THR A 1 536 ? -5.060 -3.234 -1.406 1.00 90.94 536 THR A N 1
ATOM 4232 C CA . THR A 1 536 ? -5.306 -2.863 -0.003 1.00 90.94 536 THR A CA 1
ATOM 4233 C C . THR A 1 536 ? -4.067 -3.081 0.860 1.00 90.94 536 THR A C 1
ATOM 4235 O O . THR A 1 536 ? -3.683 -2.167 1.589 1.00 90.94 536 THR A O 1
ATOM 4238 N N . THR A 1 537 ? -3.404 -4.236 0.739 1.00 92.81 537 THR A N 1
ATOM 4239 C CA . THR A 1 537 ? -2.170 -4.511 1.496 1.00 92.81 537 THR A CA 1
ATOM 4240 C C . THR A 1 537 ? -1.054 -3.513 1.177 1.00 92.81 537 THR A C 1
ATOM 4242 O O . THR A 1 537 ? -0.371 -3.054 2.089 1.00 92.81 537 THR A O 1
ATOM 4245 N N . MET A 1 538 ? -0.916 -3.088 -0.085 1.00 94.44 538 MET A N 1
ATOM 4246 C CA . MET A 1 538 ? 0.044 -2.044 -0.467 1.00 94.44 538 MET A CA 1
ATOM 4247 C C . MET A 1 538 ? -0.276 -0.700 0.186 1.00 94.44 538 MET A C 1
ATOM 4249 O O . MET A 1 538 ? 0.599 -0.098 0.801 1.00 94.44 538 MET A O 1
ATOM 4253 N N . VAL A 1 539 ? -1.525 -0.233 0.079 1.00 92.94 539 VAL A N 1
ATOM 4254 C CA . VAL A 1 539 ? -1.941 1.062 0.646 1.00 92.94 539 VAL A CA 1
ATOM 4255 C C . VAL A 1 539 ? -1.745 1.083 2.156 1.00 92.94 539 VAL A C 1
ATOM 4257 O O . VAL A 1 539 ? -1.268 2.078 2.696 1.00 92.94 539 VAL A O 1
ATOM 4260 N N . PHE A 1 540 ? -2.079 -0.012 2.840 1.00 91.06 540 PHE A N 1
ATOM 4261 C CA . PHE A 1 540 ? -1.913 -0.104 4.288 1.00 91.06 540 PHE A CA 1
ATOM 4262 C C . PHE A 1 540 ? -0.434 -0.128 4.669 1.00 91.06 540 PHE A C 1
ATOM 4264 O O . PHE A 1 540 ? -0.053 0.561 5.608 1.00 91.06 540 PHE A O 1
ATOM 4271 N N . LYS A 1 541 ? 0.426 -0.806 3.903 1.00 91.94 541 LYS A N 1
ATOM 4272 C CA . LYS A 1 541 ? 1.879 -0.759 4.117 1.00 91.94 541 LYS A CA 1
ATOM 4273 C C . LYS A 1 541 ? 2.458 0.645 3.905 1.00 91.94 541 LYS A C 1
ATOM 4275 O O . LYS A 1 541 ? 3.204 1.117 4.759 1.00 91.94 541 LYS A O 1
ATOM 4280 N N . ILE A 1 542 ? 2.054 1.340 2.835 1.00 92.38 542 ILE A N 1
ATOM 4281 C CA . ILE A 1 542 ? 2.446 2.738 2.572 1.00 92.38 542 ILE A CA 1
ATOM 4282 C C . ILE A 1 542 ? 2.055 3.629 3.752 1.00 92.38 542 ILE A C 1
ATOM 4284 O O . ILE A 1 542 ? 2.896 4.343 4.299 1.00 92.38 542 ILE A O 1
ATOM 4288 N N . LEU A 1 543 ? 0.788 3.548 4.166 1.00 88.94 543 LEU A N 1
ATOM 4289 C CA . LEU A 1 543 ? 0.236 4.310 5.283 1.00 88.94 543 LEU A CA 1
ATOM 4290 C C . LEU A 1 543 ? 0.947 4.000 6.601 1.00 88.94 543 LEU A C 1
ATOM 4292 O O . LEU A 1 543 ? 1.218 4.916 7.370 1.00 88.94 543 LEU A O 1
ATOM 4296 N N . GLY A 1 544 ? 1.258 2.730 6.857 1.00 86.06 544 GLY A N 1
ATOM 4297 C CA . GLY A 1 544 ? 1.967 2.295 8.054 1.00 86.06 544 GLY A CA 1
ATOM 4298 C C . GLY A 1 544 ? 3.352 2.923 8.152 1.00 86.06 544 GLY A C 1
ATOM 4299 O O . GLY A 1 544 ? 3.683 3.499 9.182 1.00 86.06 544 GLY A O 1
ATOM 4300 N N . ILE A 1 545 ? 4.119 2.896 7.058 1.00 86.88 545 ILE A N 1
ATOM 4301 C CA . ILE A 1 545 ? 5.458 3.501 6.998 1.00 86.88 545 ILE A CA 1
ATOM 4302 C C . ILE A 1 545 ? 5.398 5.027 7.167 1.00 86.88 545 ILE A C 1
ATOM 4304 O O . ILE A 1 545 ? 6.209 5.577 7.914 1.00 86.88 545 ILE A O 1
ATOM 4308 N N . GLU A 1 546 ? 4.448 5.715 6.518 1.00 86.38 546 GLU A N 1
ATOM 4309 C CA . GLU A 1 546 ? 4.285 7.173 6.684 1.00 86.38 546 GLU A CA 1
ATOM 4310 C C . GLU A 1 546 ? 3.926 7.529 8.129 1.00 86.38 546 GLU A C 1
ATOM 4312 O O . GLU A 1 546 ? 4.566 8.384 8.737 1.00 86.38 546 GLU A O 1
ATOM 4317 N N . ARG A 1 547 ? 2.964 6.819 8.727 1.00 81.50 547 ARG A N 1
ATOM 4318 C CA . ARG A 1 547 ? 2.556 7.071 10.112 1.00 81.50 547 ARG A CA 1
ATOM 4319 C C . ARG A 1 547 ? 3.684 6.806 11.099 1.00 81.50 547 ARG A C 1
ATOM 4321 O O . ARG A 1 547 ? 3.923 7.640 11.960 1.00 81.50 547 ARG A O 1
ATOM 4328 N N . THR A 1 548 ? 4.414 5.698 10.961 1.00 79.69 548 THR A N 1
ATOM 4329 C CA . THR A 1 548 ? 5.578 5.408 11.813 1.00 79.69 548 THR A CA 1
ATOM 4330 C C . THR A 1 548 ? 6.626 6.523 11.750 1.00 79.69 548 THR A C 1
ATOM 4332 O O . THR A 1 548 ? 7.242 6.849 12.769 1.00 79.69 548 THR A O 1
ATOM 4335 N N . TYR A 1 549 ? 6.826 7.122 10.573 1.00 80.44 549 TYR A N 1
ATOM 4336 C CA . TYR A 1 549 ? 7.707 8.275 10.416 1.00 80.44 549 TYR A CA 1
ATOM 4337 C C . TYR A 1 549 ? 7.160 9.523 11.128 1.00 80.44 549 TYR A C 1
ATOM 4339 O O . TYR A 1 549 ? 7.915 10.195 11.833 1.00 80.44 549 TYR A O 1
ATOM 4347 N N . ASP A 1 550 ? 5.863 9.806 10.995 1.00 75.88 550 ASP A N 1
ATOM 4348 C CA . ASP A 1 550 ? 5.220 10.984 11.589 1.00 75.88 550 ASP A CA 1
ATOM 4349 C C . ASP A 1 550 ? 5.126 10.926 13.123 1.00 75.88 550 ASP A C 1
ATOM 4351 O O . ASP A 1 550 ? 5.265 11.960 13.783 1.00 75.88 550 ASP A O 1
ATOM 4355 N N . THR A 1 551 ? 4.908 9.737 13.697 1.00 68.19 551 THR A N 1
ATOM 4356 C CA . THR A 1 551 ? 4.672 9.536 15.139 1.00 68.19 551 THR A CA 1
ATOM 4357 C C . THR A 1 551 ? 5.928 9.244 15.951 1.00 68.19 551 THR A C 1
ATOM 4359 O O . THR A 1 551 ? 5.918 9.385 17.173 1.00 68.19 551 THR A O 1
ATOM 4362 N N . GLY A 1 552 ? 6.996 8.763 15.313 1.00 60.44 552 GLY A N 1
ATOM 4363 C CA . GLY A 1 552 ? 8.182 8.267 16.007 1.00 60.44 552 GLY A CA 1
ATOM 4364 C C . GLY A 1 552 ? 9.247 9.329 16.300 1.00 60.44 552 GLY A C 1
ATOM 4365 O O . GLY A 1 552 ? 9.343 10.362 15.639 1.00 60.44 552 GLY A O 1
ATOM 4366 N N . SER A 1 553 ? 10.178 8.990 17.202 1.00 52.94 553 SER A N 1
ATOM 4367 C CA . SER A 1 553 ? 11.469 9.687 17.376 1.00 52.94 553 SER A CA 1
ATOM 4368 C C . SER A 1 553 ? 12.313 9.744 16.083 1.00 52.94 553 SER A C 1
ATOM 4370 O O . SER A 1 553 ? 13.306 10.467 16.016 1.00 52.94 553 SER A O 1
ATOM 4372 N N . PHE A 1 554 ? 11.920 8.995 15.043 1.00 56.84 554 PHE A N 1
ATOM 4373 C CA . PHE A 1 554 ? 12.587 8.906 13.743 1.00 56.84 554 PHE A CA 1
ATOM 4374 C C . PHE A 1 554 ? 12.458 10.159 12.882 1.00 56.84 554 PHE A C 1
ATOM 4376 O O . PHE A 1 554 ? 13.324 10.378 12.036 1.00 56.84 554 PHE A O 1
ATOM 4383 N N . ARG A 1 555 ? 11.452 11.012 13.121 1.00 57.50 555 ARG A N 1
ATOM 4384 C CA . ARG A 1 555 ? 11.280 12.274 12.384 1.00 57.50 555 ARG A CA 1
ATOM 4385 C C . ARG A 1 555 ? 12.514 13.185 12.475 1.00 57.50 555 ARG A C 1
ATOM 4387 O O . ARG A 1 555 ? 12.759 13.975 11.567 1.00 57.50 555 ARG A O 1
ATOM 4394 N N . TYR A 1 556 ? 13.310 13.024 13.537 1.00 55.59 556 TYR A N 1
ATOM 4395 C CA . TYR A 1 556 ? 14.568 13.742 13.771 1.00 55.59 556 TYR A CA 1
ATOM 4396 C C . TYR A 1 556 ? 15.830 12.883 13.573 1.00 55.59 556 TYR A C 1
ATOM 4398 O O . TYR A 1 556 ? 16.927 13.431 13.545 1.00 55.59 556 TYR A O 1
ATOM 4406 N N . ALA A 1 557 ? 15.694 11.559 13.415 1.00 58.66 557 ALA A N 1
ATOM 4407 C CA . ALA A 1 557 ? 16.819 10.627 13.274 1.00 58.66 557 ALA A CA 1
ATOM 4408 C C . ALA A 1 557 ? 17.027 10.117 11.835 1.00 58.66 557 ALA A C 1
ATOM 4410 O O . ALA A 1 557 ? 18.121 9.665 11.498 1.00 58.66 557 ALA A O 1
ATOM 4411 N N . MET A 1 558 ? 16.001 10.165 10.976 1.00 68.50 558 MET A N 1
ATOM 4412 C CA . MET A 1 558 ? 16.051 9.647 9.605 1.00 68.50 558 MET A CA 1
ATOM 4413 C C . MET A 1 558 ? 15.366 10.594 8.611 1.00 68.50 558 MET A C 1
ATOM 4415 O O . MET A 1 558 ? 14.450 11.341 8.953 1.00 68.50 558 MET A O 1
ATOM 4419 N N . ALA A 1 559 ? 15.802 10.552 7.350 1.00 78.00 559 ALA A N 1
ATOM 4420 C CA . ALA A 1 559 ? 15.112 11.246 6.266 1.00 78.00 559 ALA A CA 1
ATOM 4421 C C . ALA A 1 559 ? 13.745 10.595 5.989 1.00 78.00 559 ALA A C 1
ATOM 4423 O O . ALA A 1 559 ? 13.612 9.374 6.104 1.00 78.00 559 ALA A O 1
ATOM 4424 N N . LYS A 1 560 ? 12.753 11.404 5.588 1.00 85.44 560 LYS A N 1
ATOM 4425 C CA . LYS A 1 560 ? 11.422 10.910 5.213 1.00 85.44 560 LYS A CA 1
ATOM 4426 C C . LYS A 1 560 ? 11.538 9.837 4.117 1.00 85.44 560 LYS A C 1
ATOM 4428 O O . LYS A 1 560 ? 12.181 10.104 3.095 1.00 85.44 560 LYS A O 1
ATOM 4433 N N . PRO A 1 561 ? 10.934 8.647 4.295 1.00 88.50 561 PRO A N 1
ATOM 4434 C CA . PRO A 1 561 ? 10.981 7.601 3.285 1.00 88.50 561 PRO A CA 1
ATOM 4435 C C . PRO A 1 561 ? 10.229 8.035 2.021 1.00 88.50 561 PRO A C 1
ATOM 4437 O O . PRO A 1 561 ? 9.068 8.427 2.064 1.00 88.50 561 PRO A O 1
ATOM 4440 N N . ARG A 1 562 ? 10.879 7.937 0.861 1.00 92.94 562 ARG A N 1
ATOM 4441 C CA . ARG A 1 562 ? 10.252 8.180 -0.443 1.00 92.94 562 ARG A CA 1
ATOM 4442 C C . ARG A 1 562 ? 9.579 6.909 -0.944 1.00 92.94 562 ARG A C 1
ATOM 4444 O O . ARG A 1 562 ? 10.263 5.974 -1.371 1.00 92.94 562 ARG A O 1
ATOM 4451 N N . GLN A 1 563 ? 8.251 6.885 -0.888 1.00 95.31 563 GLN A N 1
ATOM 4452 C CA . GLN A 1 563 ? 7.418 5.751 -1.292 1.00 95.31 563 GLN A CA 1
ATOM 4453 C C . GLN A 1 563 ? 6.679 6.032 -2.607 1.00 95.31 563 GLN A C 1
ATOM 4455 O O . GLN A 1 563 ? 6.043 7.076 -2.748 1.00 95.31 563 GLN A O 1
ATOM 4460 N N . LEU A 1 564 ? 6.748 5.107 -3.565 1.00 96.62 564 LEU A N 1
ATOM 4461 C CA . LEU A 1 564 ? 6.105 5.231 -4.875 1.00 96.62 564 LEU A CA 1
ATOM 4462 C C . LEU A 1 564 ? 5.174 4.045 -5.145 1.00 96.62 564 LEU A C 1
ATOM 4464 O O . LEU A 1 564 ? 5.627 2.906 -5.189 1.00 96.62 564 LEU A O 1
ATOM 4468 N N . PHE A 1 565 ? 3.903 4.320 -5.405 1.00 97.69 565 PHE A N 1
ATOM 4469 C CA . PHE A 1 565 ? 2.944 3.385 -5.983 1.00 97.69 565 PHE A CA 1
ATOM 4470 C C . PHE A 1 565 ? 2.890 3.563 -7.506 1.00 97.69 565 PHE A C 1
ATOM 4472 O O . PHE A 1 565 ? 2.769 4.687 -8.003 1.00 97.69 565 PHE A O 1
ATOM 4479 N N . VAL A 1 566 ? 2.974 2.457 -8.245 1.00 95.88 566 VAL A N 1
ATOM 4480 C CA . VAL A 1 566 ? 2.960 2.416 -9.711 1.00 95.88 566 VAL A CA 1
ATOM 4481 C C . VAL A 1 566 ? 1.970 1.371 -10.209 1.00 95.88 566 VAL A C 1
ATOM 4483 O O . VAL A 1 566 ? 1.960 0.243 -9.730 1.00 95.88 566 VAL A O 1
ATOM 4486 N N . THR A 1 567 ? 1.194 1.730 -11.226 1.00 93.94 567 THR A N 1
ATOM 4487 C CA . THR A 1 567 ? 0.334 0.816 -11.996 1.00 93.94 567 THR A CA 1
ATOM 4488 C C . THR A 1 567 ? 0.289 1.254 -13.468 1.00 93.94 567 THR A C 1
ATOM 4490 O O . THR A 1 567 ? 0.808 2.317 -13.815 1.00 93.94 567 THR A O 1
ATOM 4493 N N . GLN A 1 568 ? -0.312 0.474 -14.367 1.00 89.62 568 GLN A N 1
ATOM 4494 C CA . GLN A 1 568 ? -0.628 0.944 -15.724 1.00 89.62 568 GLN A CA 1
ATOM 4495 C C . GLN A 1 568 ? -1.911 1.787 -15.762 1.00 89.62 568 GLN A C 1
ATOM 4497 O O . GLN A 1 568 ? -2.013 2.722 -16.554 1.00 89.62 568 GLN A O 1
ATOM 4502 N N . SER A 1 569 ? -2.879 1.500 -14.886 1.00 88.44 569 SER A N 1
ATOM 4503 C CA . SER A 1 569 ? -4.201 2.134 -14.918 1.00 88.44 569 SER A CA 1
ATOM 4504 C C . SER A 1 569 ? -4.211 3.510 -14.250 1.00 88.44 569 SER A C 1
ATOM 4506 O O . SER A 1 569 ? -3.998 3.645 -13.044 1.00 88.44 569 SER A O 1
ATOM 4508 N N . GLN A 1 570 ? -4.534 4.550 -15.022 1.00 85.31 570 GLN A N 1
ATOM 4509 C CA . GLN A 1 570 ? -4.679 5.914 -14.504 1.00 85.31 570 GLN A CA 1
ATOM 4510 C C . GLN A 1 570 ? -5.837 6.032 -13.505 1.00 85.31 570 GLN A C 1
ATOM 4512 O O . GLN A 1 570 ? -5.688 6.650 -12.451 1.00 85.31 570 GLN A O 1
ATOM 4517 N N . VAL A 1 571 ? -6.972 5.396 -13.809 1.00 85.88 571 VAL A N 1
ATOM 4518 C CA . VAL A 1 571 ? -8.146 5.379 -12.925 1.00 85.88 571 VAL A CA 1
ATOM 4519 C C . VAL A 1 571 ? -7.803 4.712 -11.594 1.00 85.88 571 VAL A C 1
ATOM 4521 O O . VAL A 1 571 ? -8.215 5.198 -10.540 1.00 85.88 571 VAL A O 1
ATOM 4524 N N . LEU A 1 572 ? -7.028 3.622 -11.625 1.00 87.50 572 LEU A N 1
ATOM 4525 C CA . LEU A 1 572 ? -6.592 2.940 -10.410 1.00 87.50 572 LEU A CA 1
ATOM 4526 C C . LEU A 1 572 ? -5.640 3.818 -9.593 1.00 87.50 572 LEU A C 1
ATOM 4528 O O . LEU A 1 572 ? -5.886 3.995 -8.405 1.00 87.50 572 LEU A O 1
ATOM 4532 N N . ALA A 1 573 ? -4.618 4.417 -10.215 1.00 88.88 573 ALA A N 1
ATOM 4533 C CA . ALA A 1 573 ? -3.686 5.313 -9.526 1.00 88.88 573 ALA A CA 1
ATOM 4534 C C . ALA A 1 573 ? -4.423 6.446 -8.788 1.00 88.88 573 ALA A C 1
ATOM 4536 O O . ALA A 1 573 ? -4.175 6.662 -7.603 1.00 88.88 573 ALA A O 1
ATOM 4537 N N . LYS A 1 574 ? -5.402 7.082 -9.449 1.00 84.75 574 LYS A N 1
ATOM 4538 C CA . LYS A 1 574 ? -6.232 8.143 -8.860 1.00 84.75 574 LYS A CA 1
ATOM 4539 C C . LYS A 1 574 ? -7.090 7.656 -7.702 1.00 84.75 574 LYS A C 1
ATOM 4541 O O . LYS A 1 574 ? -7.073 8.250 -6.628 1.00 84.75 574 LYS A O 1
ATOM 4546 N N . LYS A 1 575 ? -7.811 6.547 -7.883 1.00 86.31 575 LYS A N 1
ATOM 4547 C CA . LYS A 1 575 ? -8.647 5.974 -6.815 1.00 86.31 575 LYS A CA 1
ATOM 4548 C C . LYS A 1 575 ? -7.818 5.559 -5.600 1.00 86.31 575 LYS A C 1
ATOM 4550 O O . LYS A 1 575 ? -8.271 5.720 -4.470 1.00 86.31 575 LYS A O 1
ATOM 4555 N N . VAL A 1 576 ? -6.614 5.031 -5.820 1.00 89.19 576 VAL A N 1
ATOM 4556 C CA . VAL A 1 576 ? -5.690 4.637 -4.750 1.00 89.19 576 VAL A CA 1
ATOM 4557 C C . VAL A 1 576 ? -5.145 5.863 -4.018 1.00 89.19 576 VAL A C 1
ATOM 4559 O O . VAL A 1 576 ? -5.140 5.863 -2.788 1.00 89.19 576 VAL A O 1
ATOM 4562 N N . GLU A 1 577 ? -4.757 6.918 -4.737 1.00 88.81 577 GLU A N 1
ATOM 4563 C CA . GLU A 1 577 ? -4.325 8.191 -4.148 1.00 88.81 577 GLU A CA 1
ATOM 4564 C C . GLU A 1 577 ? -5.433 8.828 -3.299 1.00 88.81 577 GLU A C 1
ATOM 4566 O O . GLU A 1 577 ? -5.205 9.189 -2.145 1.00 88.81 577 GLU A O 1
ATOM 4571 N N . GLU A 1 578 ? -6.655 8.909 -3.831 1.00 85.25 578 GLU A N 1
ATOM 4572 C CA . GLU A 1 578 ? -7.821 9.429 -3.111 1.00 85.25 578 GLU A CA 1
ATOM 4573 C C . GLU A 1 578 ? -8.122 8.604 -1.855 1.00 85.25 578 GLU A C 1
ATOM 4575 O O . GLU A 1 578 ? -8.408 9.156 -0.789 1.00 85.25 578 GLU A O 1
ATOM 4580 N N . TYR A 1 579 ? -8.042 7.277 -1.962 1.00 86.56 579 TYR A N 1
ATOM 4581 C CA . TYR A 1 579 ? -8.258 6.379 -0.835 1.00 86.56 579 TYR A CA 1
ATOM 4582 C C . TYR A 1 579 ? -7.178 6.543 0.243 1.00 86.56 579 TYR A C 1
ATOM 4584 O O . TYR A 1 579 ? -7.507 6.666 1.425 1.00 86.56 579 TYR A O 1
ATOM 4592 N N . TYR A 1 580 ? -5.906 6.622 -0.152 1.00 88.81 580 TYR A N 1
ATOM 4593 C CA . TYR A 1 580 ? -4.795 6.914 0.751 1.00 88.81 580 TYR A CA 1
ATOM 4594 C C . TYR A 1 580 ? -4.973 8.271 1.445 1.00 88.81 580 TYR A C 1
ATOM 4596 O O . TYR A 1 580 ? -4.867 8.350 2.668 1.00 88.81 580 TYR A O 1
ATOM 4604 N N . ALA A 1 581 ? -5.307 9.327 0.697 1.00 84.50 581 ALA A N 1
ATOM 4605 C CA . ALA A 1 581 ? -5.496 10.669 1.242 1.00 84.50 581 ALA A CA 1
ATOM 4606 C C . ALA A 1 581 ? -6.603 10.702 2.308 1.00 84.50 581 ALA A C 1
ATOM 4608 O O . ALA A 1 581 ? -6.415 11.300 3.370 1.00 84.50 581 ALA A O 1
ATOM 4609 N N . LYS A 1 582 ? -7.720 9.996 2.075 1.00 82.69 582 LYS A N 1
ATOM 4610 C CA . LYS A 1 582 ? -8.788 9.829 3.074 1.00 82.69 582 LYS A CA 1
ATOM 4611 C C . LYS A 1 582 ? -8.277 9.123 4.339 1.00 82.69 582 LYS A C 1
ATOM 4613 O O . LYS A 1 582 ? -8.530 9.605 5.438 1.00 82.69 582 LYS A O 1
ATOM 4618 N N . LEU A 1 583 ? -7.531 8.023 4.207 1.00 83.06 583 LEU A N 1
ATOM 4619 C CA . LEU A 1 583 ? -6.974 7.281 5.354 1.00 83.06 583 LEU A CA 1
ATOM 4620 C C . LEU A 1 583 ? -5.932 8.079 6.151 1.00 83.06 583 LEU A C 1
ATOM 4622 O O . LEU A 1 583 ? -5.845 7.960 7.378 1.00 83.06 583 LEU A O 1
ATOM 4626 N N . HIS A 1 584 ? -5.122 8.873 5.455 1.00 80.69 584 HIS A N 1
ATOM 4627 C CA . HIS A 1 584 ? -4.112 9.733 6.058 1.00 80.69 584 HIS A CA 1
ATOM 4628 C C . HIS A 1 584 ? -4.758 10.898 6.821 1.00 80.69 584 HIS A C 1
ATOM 4630 O O . HIS A 1 584 ? -4.364 11.201 7.946 1.00 80.69 584 HIS A O 1
ATOM 4636 N N . GLN A 1 585 ? -5.809 11.506 6.258 1.00 75.50 585 GLN A N 1
ATOM 4637 C CA . GLN A 1 585 ? -6.561 12.572 6.921 1.00 75.50 585 GLN A CA 1
ATOM 4638 C C . GLN A 1 585 ? -7.238 12.086 8.211 1.00 75.50 585 GLN A C 1
ATOM 4640 O O . GLN A 1 585 ? -7.172 12.791 9.214 1.00 75.50 585 GLN A O 1
ATOM 4645 N N . SER A 1 586 ? -7.820 10.878 8.220 1.00 72.56 586 SER A N 1
ATOM 4646 C CA . SER A 1 586 ? -8.434 10.286 9.428 1.00 72.56 586 SER A CA 1
ATOM 4647 C C . SER A 1 586 ? -7.467 10.302 10.605 1.00 72.56 586 SER A C 1
ATOM 4649 O O . SER A 1 586 ? -7.815 10.743 11.699 1.00 72.56 586 SER A O 1
ATOM 4651 N N . TYR A 1 587 ? -6.216 9.926 10.356 1.00 67.50 587 TYR A N 1
ATOM 4652 C CA . TYR A 1 587 ? -5.194 9.918 11.389 1.00 67.50 587 TYR A CA 1
ATOM 4653 C C . TYR A 1 587 ? -4.888 11.320 11.929 1.00 67.50 587 TYR A C 1
ATOM 4655 O O . TYR A 1 587 ? -4.907 11.532 13.139 1.00 67.50 587 TYR A O 1
ATOM 4663 N N . ALA A 1 588 ? -4.677 12.297 11.041 1.00 66.50 588 ALA A N 1
ATOM 4664 C CA . ALA A 1 588 ? -4.374 13.673 11.437 1.00 66.50 588 ALA A CA 1
ATOM 4665 C C . ALA A 1 588 ? -5.482 14.303 12.307 1.00 66.50 588 ALA A C 1
ATOM 4667 O O . ALA A 1 588 ? -5.202 15.151 13.150 1.00 66.50 588 ALA A O 1
ATOM 4668 N N . THR A 1 589 ? -6.732 13.858 12.145 1.00 64.12 589 THR A N 1
ATOM 4669 C CA . THR A 1 589 ? -7.885 14.343 12.927 1.00 64.12 589 THR A CA 1
ATOM 4670 C C . THR A 1 589 ? -8.002 13.759 14.339 1.00 64.12 589 THR A C 1
ATOM 4672 O O . THR A 1 589 ? -8.823 14.229 15.128 1.00 64.12 589 THR A O 1
ATOM 4675 N N . ALA A 1 590 ? -7.177 12.770 14.703 1.00 62.97 590 ALA A N 1
ATOM 4676 C CA . ALA A 1 590 ? -7.222 12.130 16.020 1.00 62.97 590 ALA A CA 1
ATOM 4677 C C . ALA A 1 590 ? -6.891 13.090 17.179 1.00 62.97 590 ALA A C 1
ATOM 4679 O O . ALA A 1 590 ? -7.459 12.959 18.260 1.00 62.97 590 ALA A O 1
ATOM 4680 N N . HIS A 1 591 ? -5.996 14.056 16.945 1.00 62.16 591 HIS A N 1
ATOM 4681 C CA . HIS A 1 591 ? -5.470 14.969 17.971 1.00 62.16 591 HIS A CA 1
ATOM 4682 C C . HIS A 1 591 ? -6.033 16.395 17.893 1.00 62.16 591 HIS A C 1
ATOM 4684 O O . HIS A 1 591 ? -5.654 17.242 18.699 1.00 62.16 591 HIS A O 1
ATOM 4690 N N . LEU A 1 592 ? -6.905 16.670 16.922 1.00 64.06 592 LEU A N 1
ATOM 4691 C CA . LEU A 1 592 ? -7.482 17.995 16.712 1.00 64.06 592 LEU A CA 1
ATOM 4692 C C . LEU A 1 592 ? -8.741 18.182 17.558 1.00 64.06 592 LEU A C 1
ATOM 4694 O O . LEU A 1 592 ? -9.527 17.250 17.751 1.00 64.06 592 LEU A O 1
ATOM 4698 N N . SER A 1 593 ? -8.940 19.403 18.045 1.00 59.16 593 SER A N 1
ATOM 4699 C CA . SER A 1 593 ? -10.157 19.763 18.766 1.00 59.16 593 SER A CA 1
ATOM 4700 C C . SER A 1 593 ? -11.373 19.809 17.822 1.00 59.16 593 SER A C 1
ATOM 4702 O O . SER A 1 593 ? -11.221 20.049 16.621 1.00 59.16 593 SER A O 1
ATOM 4704 N N . PRO A 1 594 ? -12.604 19.618 18.336 1.00 55.53 594 PRO A N 1
ATOM 4705 C CA . PRO A 1 594 ? -13.821 19.709 17.525 1.00 55.53 594 PRO A CA 1
ATOM 4706 C C . PRO A 1 594 ? -13.963 21.026 16.743 1.00 55.53 594 PRO A C 1
ATOM 4708 O O . PRO A 1 594 ? -14.482 21.012 15.629 1.00 55.53 594 PRO A O 1
ATOM 4711 N N . ASP A 1 595 ? -13.467 22.141 17.288 1.00 57.97 595 ASP A N 1
ATOM 4712 C CA . ASP A 1 595 ? -13.546 23.463 16.654 1.00 57.97 595 ASP A CA 1
ATOM 4713 C C . ASP A 1 595 ? -12.568 23.597 15.468 1.00 57.97 595 ASP A C 1
ATOM 4715 O O . ASP A 1 595 ? -12.953 24.069 14.397 1.00 57.97 595 ASP A O 1
ATOM 4719 N N . GLU A 1 596 ? -11.338 23.087 15.597 1.00 62.44 596 GLU A N 1
ATOM 4720 C CA . GLU A 1 596 ? -10.351 23.039 14.500 1.00 62.44 596 GLU A CA 1
ATOM 4721 C C . GLU A 1 596 ? -10.811 22.112 13.360 1.00 62.44 596 GLU A C 1
ATOM 4723 O O . GLU A 1 596 ? -10.570 22.370 12.176 1.00 62.44 596 GLU A O 1
ATOM 4728 N N . LEU A 1 597 ? -11.532 21.038 13.698 1.00 58.94 597 LEU A N 1
ATOM 4729 C CA . LEU A 1 597 ? -12.101 20.107 12.721 1.00 58.94 597 LEU A CA 1
ATOM 4730 C C . LEU A 1 597 ? -13.232 20.731 11.889 1.00 58.94 597 LEU A C 1
ATOM 4732 O O . LEU A 1 597 ? -13.377 20.388 10.710 1.00 58.94 597 LEU A O 1
ATOM 4736 N N . LEU A 1 598 ? -14.013 21.650 12.465 1.00 58.84 598 LEU A N 1
ATOM 4737 C CA . LEU A 1 598 ? -15.060 22.387 11.750 1.00 58.84 598 LEU A CA 1
ATOM 4738 C C . LEU A 1 598 ? -14.467 23.384 10.740 1.00 58.84 598 LEU A C 1
ATOM 4740 O O . LEU A 1 598 ? -14.986 23.503 9.625 1.00 58.84 598 LEU A O 1
ATOM 4744 N N . GLU A 1 599 ? -13.347 24.036 11.068 1.00 59.66 599 GLU A N 1
ATOM 4745 C CA . GLU A 1 599 ? -12.634 24.914 10.128 1.00 59.66 599 GLU A CA 1
ATOM 4746 C C . GLU A 1 599 ? -12.075 24.137 8.926 1.00 59.66 599 GLU A C 1
ATOM 4748 O O . GLU A 1 599 ? -12.314 24.526 7.778 1.00 59.66 599 GLU A O 1
ATOM 4753 N N . ILE A 1 600 ? -11.417 22.995 9.152 1.00 58.19 600 ILE A N 1
ATOM 4754 C CA . ILE A 1 600 ? -10.888 22.136 8.073 1.00 58.19 600 ILE A CA 1
ATOM 4755 C C . ILE A 1 600 ? -12.023 21.604 7.183 1.00 58.19 600 ILE A C 1
ATOM 4757 O O . ILE A 1 600 ? -11.909 21.586 5.951 1.00 58.19 600 ILE A O 1
ATOM 4761 N N . ALA A 1 601 ? -13.149 21.208 7.787 1.00 52.31 601 ALA A N 1
ATOM 4762 C CA . ALA A 1 601 ? -14.325 20.744 7.054 1.00 52.31 601 ALA A CA 1
ATOM 4763 C C . ALA A 1 601 ? -14.890 21.841 6.135 1.00 52.31 601 ALA A C 1
ATOM 4765 O O . ALA A 1 601 ? -15.203 21.559 4.972 1.00 52.31 601 ALA A O 1
ATOM 4766 N N . SER A 1 602 ? -14.943 23.090 6.610 1.00 54.31 602 SER A N 1
ATOM 4767 C CA . SER A 1 602 ? -15.410 24.235 5.820 1.00 54.31 602 SER A CA 1
ATOM 4768 C C . SER A 1 602 ? -14.529 24.507 4.593 1.00 54.31 602 SER A C 1
ATOM 4770 O O . SER A 1 602 ? -15.055 24.722 3.505 1.00 54.31 602 SER A O 1
ATOM 4772 N N . GLN A 1 603 ? -13.202 24.387 4.719 1.00 51.31 603 GLN A N 1
ATOM 4773 C CA . GLN A 1 603 ? -12.256 24.605 3.616 1.00 51.31 603 GLN A CA 1
ATOM 4774 C C . GLN A 1 603 ? -12.300 23.481 2.566 1.00 51.31 603 GLN A C 1
ATOM 4776 O O . GLN A 1 603 ? -12.131 23.730 1.369 1.00 51.31 603 GLN A O 1
ATOM 4781 N N . SER A 1 604 ? -12.549 22.238 2.994 1.00 48.91 604 SER A N 1
ATOM 4782 C CA . SER A 1 604 ? -12.623 21.073 2.099 1.00 48.91 604 SER A CA 1
ATOM 4783 C C . SER A 1 604 ? -13.885 21.051 1.223 1.00 48.91 604 SER A C 1
ATOM 4785 O O . SER A 1 604 ? -13.811 20.644 0.059 1.00 48.91 604 SER A O 1
ATOM 4787 N N . ARG A 1 605 ? -15.026 21.542 1.738 1.00 47.84 605 ARG A N 1
ATOM 4788 C CA . ARG A 1 605 ? -16.292 21.656 0.985 1.00 47.84 605 ARG A CA 1
ATOM 4789 C C . ARG A 1 605 ? -16.153 22.630 -0.189 1.00 47.84 605 ARG A C 1
ATOM 4791 O O . ARG A 1 605 ? -16.508 22.276 -1.309 1.00 47.84 605 ARG A O 1
ATOM 4798 N N . THR A 1 606 ? -15.483 23.763 0.017 1.00 38.62 606 THR A N 1
ATOM 4799 C CA . THR A 1 606 ? -15.209 24.768 -1.028 1.00 38.62 606 THR A CA 1
ATOM 4800 C C . THR A 1 606 ? -14.324 24.240 -2.167 1.00 38.62 606 THR A C 1
ATOM 4802 O O . THR A 1 606 ? -14.380 24.745 -3.286 1.00 38.62 606 THR A O 1
ATOM 4805 N N . ARG A 1 607 ? -13.498 23.211 -1.914 1.00 43.69 607 ARG A N 1
ATOM 4806 C CA . ARG A 1 607 ? -12.631 22.584 -2.931 1.00 43.69 607 ARG A CA 1
ATOM 4807 C C . ARG A 1 607 ? -13.358 21.513 -3.758 1.00 43.69 607 ARG A C 1
ATOM 4809 O O . ARG A 1 607 ? -12.974 21.300 -4.904 1.00 43.69 607 ARG A O 1
ATOM 4816 N N . ARG A 1 608 ? -14.393 20.864 -3.204 1.00 43.06 608 ARG A N 1
ATOM 4817 C CA . ARG A 1 608 ? -15.197 19.818 -3.873 1.00 43.06 608 ARG A CA 1
ATOM 4818 C C . ARG A 1 608 ? -16.254 20.366 -4.839 1.00 43.06 608 ARG A C 1
ATOM 4820 O O . ARG A 1 608 ? -16.627 19.656 -5.762 1.00 43.06 608 ARG A O 1
ATOM 4827 N N . GLU A 1 609 ? -16.700 21.610 -4.677 1.00 33.84 609 GLU A N 1
ATOM 4828 C CA . GLU A 1 609 ? -17.748 22.215 -5.526 1.00 33.84 609 GLU A CA 1
ATOM 4829 C C . GLU A 1 609 ? -17.284 22.634 -6.937 1.00 33.84 609 GLU A C 1
ATOM 4831 O O . GLU A 1 609 ? -18.100 23.061 -7.752 1.00 33.84 609 GLU A O 1
ATOM 4836 N N . ARG A 1 610 ? -16.001 22.471 -7.287 1.00 37.22 610 ARG A N 1
ATOM 4837 C CA . ARG A 1 610 ? -15.536 22.628 -8.676 1.00 37.22 610 ARG A CA 1
ATOM 4838 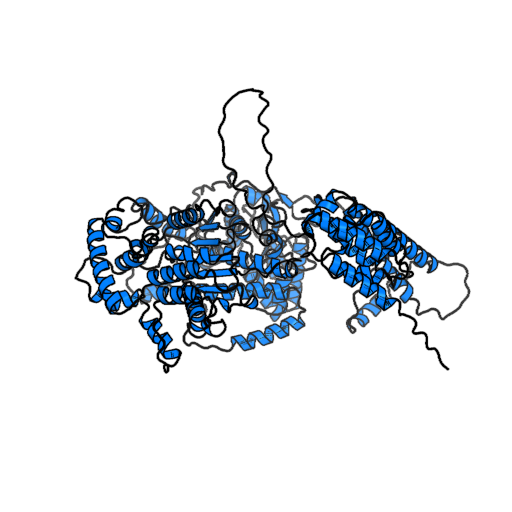C C . ARG A 1 610 ? -15.689 21.312 -9.437 1.00 37.22 610 ARG A C 1
ATOM 4840 O O . ARG A 1 610 ? -14.714 20.596 -9.644 1.00 37.22 610 ARG A O 1
ATOM 4847 N N . MET A 1 611 ? -16.920 21.004 -9.839 1.00 40.50 611 MET A N 1
ATOM 4848 C CA . MET A 1 611 ? -17.182 20.018 -10.890 1.00 40.50 611 MET A CA 1
ATOM 4849 C C . MET A 1 611 ? -16.622 20.557 -12.208 1.00 40.50 611 MET A C 1
ATOM 4851 O O . MET A 1 611 ? -17.078 21.596 -12.681 1.00 40.50 611 MET A O 1
ATOM 4855 N N . VAL A 1 612 ? -15.630 19.876 -12.776 1.00 36.25 612 VAL A N 1
ATOM 4856 C CA . VAL A 1 612 ? -15.176 20.110 -14.150 1.00 36.25 612 VAL A CA 1
ATOM 4857 C C . VAL A 1 612 ? -14.930 18.745 -14.790 1.00 36.25 612 VAL A C 1
ATOM 4859 O O . VAL A 1 612 ? -13.975 18.057 -14.430 1.00 36.25 612 VAL A O 1
ATOM 4862 N N . ASP A 1 613 ? -15.822 18.362 -15.702 1.00 46.91 613 ASP A N 1
ATOM 4863 C CA . ASP A 1 613 ? -15.511 17.443 -16.797 1.00 46.91 613 ASP A CA 1
ATOM 4864 C C . ASP A 1 613 ? -14.648 18.231 -17.788 1.00 46.91 613 ASP A C 1
ATOM 4866 O O . ASP A 1 613 ? -15.161 19.191 -18.350 1.00 46.91 613 ASP A O 1
ATOM 4870 N N . GLU A 1 614 ? -13.361 17.897 -17.949 1.00 39.00 614 GLU A N 1
ATOM 4871 C CA . GLU A 1 614 ? -12.496 18.313 -19.077 1.00 39.00 614 GLU A CA 1
ATOM 4872 C C . GLU A 1 614 ? -11.075 17.701 -18.926 1.00 39.00 614 GLU A C 1
ATOM 4874 O O . GLU A 1 614 ? -10.362 17.958 -17.955 1.00 39.00 614 GLU A O 1
ATOM 4879 N N . ASP A 1 615 ? -10.690 16.860 -19.896 1.00 40.75 615 ASP A N 1
ATOM 4880 C CA . ASP A 1 615 ? -9.359 16.311 -20.230 1.00 40.75 615 ASP A CA 1
ATOM 4881 C C . ASP A 1 615 ? -8.409 15.889 -19.078 1.00 40.75 615 ASP A C 1
ATOM 4883 O O . ASP A 1 615 ? -7.489 16.596 -18.647 1.00 40.75 615 ASP A O 1
ATOM 4887 N N . GLU A 1 616 ? -8.567 14.629 -18.658 1.00 47.47 616 GLU A N 1
ATOM 4888 C CA . GLU A 1 616 ? -7.975 13.995 -17.466 1.00 47.47 616 GLU A CA 1
ATOM 4889 C C . GLU A 1 616 ? -6.430 13.894 -17.418 1.00 47.47 616 GLU A C 1
ATOM 4891 O O . GLU A 1 616 ? -5.866 13.630 -16.352 1.00 47.47 616 GLU A O 1
ATOM 4896 N N . GLU A 1 617 ? -5.703 14.112 -18.521 1.00 43.66 617 GLU A N 1
ATOM 4897 C CA . GLU A 1 617 ? -4.227 14.026 -18.550 1.00 43.66 617 GLU A CA 1
ATOM 4898 C C . GLU A 1 617 ? -3.537 15.365 -18.193 1.00 43.66 617 GLU A C 1
ATOM 4900 O O . GLU A 1 617 ? -2.414 15.390 -17.674 1.00 43.66 617 GLU A O 1
ATOM 4905 N N . ILE A 1 618 ? -4.209 16.499 -18.433 1.00 42.59 618 ILE A N 1
ATOM 4906 C CA . ILE A 1 618 ? -3.620 17.844 -18.292 1.00 42.59 618 ILE A CA 1
ATOM 4907 C C . ILE A 1 618 ? -3.662 18.317 -16.830 1.00 42.59 618 ILE A C 1
ATOM 4909 O O . ILE A 1 618 ? -2.730 18.975 -16.364 1.00 42.59 618 ILE A O 1
ATOM 4913 N N . PHE A 1 619 ? -4.680 17.926 -16.057 1.00 39.94 619 PHE A N 1
ATOM 4914 C CA . PHE A 1 619 ? -4.781 18.328 -14.650 1.00 39.94 619 PHE A CA 1
ATOM 4915 C C . PHE A 1 619 ? -3.843 17.550 -13.715 1.00 39.94 619 PHE A C 1
ATOM 4917 O O . PHE A 1 619 ? -3.246 18.167 -12.828 1.00 39.94 619 PHE A O 1
ATOM 4924 N N . TYR A 1 620 ? -3.616 16.249 -13.948 1.00 44.56 620 TYR A N 1
ATOM 4925 C CA . TYR A 1 620 ? -2.704 15.420 -13.132 1.00 44.56 620 TYR A CA 1
ATOM 4926 C C . TYR A 1 620 ? -1.238 15.890 -13.187 1.00 44.56 620 TYR A C 1
ATOM 4928 O O . TYR A 1 620 ? -0.446 15.608 -12.291 1.00 44.56 620 TYR A O 1
ATOM 4936 N N . THR A 1 621 ? -0.869 16.627 -14.239 1.00 48.88 621 THR A N 1
ATOM 4937 C CA . THR A 1 621 ? 0.483 17.164 -14.466 1.00 48.88 621 THR A CA 1
ATOM 4938 C C . THR A 1 621 ? 0.654 18.620 -14.017 1.00 48.88 621 THR A C 1
ATOM 4940 O O . THR A 1 621 ? 1.743 19.178 -14.162 1.00 48.88 621 THR A O 1
ATOM 4943 N N . SER A 1 622 ? -0.394 19.256 -13.477 1.00 49.59 622 SER A N 1
ATOM 4944 C CA . SER A 1 622 ? -0.358 20.679 -13.107 1.00 49.59 622 SER A CA 1
ATOM 4945 C C . SER A 1 622 ? 0.224 20.949 -11.713 1.00 49.59 622 SER A C 1
ATOM 4947 O O . SER A 1 622 ? 0.812 22.007 -11.496 1.00 49.59 622 SER A O 1
ATOM 4949 N N . THR A 1 623 ? 0.104 19.997 -10.781 1.00 61.34 623 THR A N 1
ATOM 4950 C CA . THR A 1 623 ? 0.575 20.126 -9.389 1.00 61.34 623 THR A CA 1
ATOM 4951 C C . THR A 1 623 ? 1.952 19.511 -9.149 1.00 61.34 623 THR A C 1
ATOM 4953 O O . THR A 1 623 ? 2.655 19.945 -8.240 1.00 61.34 623 THR A O 1
ATOM 4956 N N . LEU A 1 624 ? 2.352 18.520 -9.952 1.00 80.56 624 LEU A N 1
ATOM 4957 C CA . LEU A 1 624 ? 3.645 17.851 -9.826 1.00 80.56 624 LEU A CA 1
ATOM 4958 C C . LEU A 1 624 ? 4.721 18.518 -10.698 1.00 80.56 624 LEU A C 1
ATOM 4960 O O . LEU A 1 624 ? 4.454 18.912 -11.838 1.00 80.56 624 LEU A O 1
ATOM 4964 N N . PRO A 1 625 ? 5.976 18.589 -10.221 1.00 84.81 625 PRO A N 1
ATOM 4965 C CA . PRO A 1 625 ? 7.104 18.958 -11.061 1.00 84.81 625 PRO A CA 1
ATOM 4966 C C . PRO A 1 625 ? 7.209 18.044 -12.287 1.00 84.81 625 PRO A C 1
ATOM 4968 O O . PRO A 1 625 ? 7.104 16.827 -12.185 1.00 84.81 625 PRO A O 1
ATOM 4971 N N . ARG A 1 626 ? 7.529 18.614 -13.454 1.00 84.44 626 ARG A N 1
ATOM 4972 C CA . ARG A 1 626 ? 7.678 17.854 -14.714 1.00 84.44 626 ARG A CA 1
ATOM 4973 C C . ARG A 1 626 ? 8.939 16.985 -14.792 1.00 84.44 626 ARG A C 1
ATOM 4975 O O . ARG A 1 626 ? 9.170 16.345 -15.815 1.00 84.44 626 ARG A O 1
ATOM 4982 N N . ARG A 1 627 ? 9.784 17.017 -13.761 1.00 88.25 627 ARG A N 1
ATOM 4983 C CA . ARG A 1 627 ? 11.115 16.406 -13.730 1.00 88.25 627 ARG A CA 1
ATOM 4984 C C . ARG A 1 627 ? 11.273 15.556 -12.480 1.00 88.25 627 ARG A C 1
ATOM 4986 O O . ARG A 1 627 ? 11.007 16.043 -11.384 1.00 88.25 627 ARG A O 1
ATOM 4993 N N . PHE A 1 628 ? 11.791 14.339 -12.636 1.00 90.75 628 PHE A N 1
ATOM 4994 C CA . PHE A 1 628 ? 12.009 13.424 -11.512 1.00 90.75 628 PHE A CA 1
ATOM 4995 C C . PHE A 1 628 ? 12.931 14.021 -10.436 1.00 90.75 628 PHE A C 1
ATOM 4997 O O . PHE A 1 628 ? 12.625 13.966 -9.248 1.00 90.75 628 PHE A O 1
ATOM 5004 N N . GLY A 1 629 ? 14.026 14.674 -10.839 1.00 87.44 629 GLY A N 1
ATOM 5005 C CA . GLY A 1 629 ? 14.976 15.290 -9.906 1.00 87.44 629 GLY A CA 1
ATOM 5006 C C . GLY A 1 629 ? 14.431 16.514 -9.160 1.00 87.44 629 GLY A C 1
ATOM 5007 O O . GLY A 1 629 ? 15.037 16.947 -8.184 1.00 87.44 629 GLY A O 1
ATOM 5008 N N . ALA A 1 630 ? 13.295 17.072 -9.594 1.00 89.12 630 ALA A N 1
ATOM 5009 C CA . ALA A 1 630 ? 12.626 18.191 -8.931 1.00 89.12 630 ALA A CA 1
ATOM 5010 C C . ALA A 1 630 ? 11.596 17.744 -7.877 1.00 89.12 630 ALA A C 1
ATOM 5012 O O . ALA A 1 630 ? 10.974 18.589 -7.241 1.00 89.12 630 ALA A O 1
ATOM 5013 N N . LEU A 1 631 ? 11.402 16.434 -7.686 1.00 90.81 631 LEU A N 1
ATOM 5014 C CA . LEU A 1 631 ? 10.503 15.904 -6.665 1.00 90.81 631 LEU A CA 1
ATOM 5015 C C . LEU A 1 631 ? 11.110 16.086 -5.268 1.00 90.81 631 LEU A C 1
ATOM 5017 O O . LEU A 1 631 ? 12.131 15.484 -4.923 1.00 90.81 631 LEU A O 1
ATOM 5021 N N . GLU A 1 632 ? 10.451 16.901 -4.455 1.00 88.94 632 GLU A N 1
ATOM 5022 C CA . GLU A 1 632 ? 10.734 17.128 -3.031 1.00 88.94 632 GLU A CA 1
ATOM 5023 C C . GLU A 1 632 ? 10.028 16.113 -2.116 1.00 88.94 632 GLU A C 1
ATOM 5025 O O . GLU A 1 632 ? 9.100 15.430 -2.544 1.00 88.94 632 GLU A O 1
ATOM 5030 N N . ASP A 1 633 ? 10.444 16.031 -0.846 1.00 86.75 633 ASP A N 1
ATOM 5031 C CA . ASP A 1 633 ? 9.927 15.058 0.138 1.00 86.75 633 ASP A CA 1
ATOM 5032 C C . ASP A 1 633 ? 8.439 15.294 0.502 1.00 86.75 633 ASP A C 1
ATOM 5034 O O . ASP A 1 633 ? 7.749 14.387 0.969 1.00 86.75 633 ASP A O 1
ATOM 5038 N N . THR A 1 634 ? 7.922 16.497 0.234 1.00 85.12 634 THR A N 1
ATOM 5039 C CA . THR A 1 634 ? 6.508 16.887 0.386 1.00 85.12 634 THR A CA 1
ATOM 5040 C C . THR A 1 634 ? 5.584 16.235 -0.639 1.00 85.12 634 THR A C 1
ATOM 5042 O O . THR A 1 634 ? 4.397 16.094 -0.366 1.00 85.12 634 THR A O 1
ATOM 5045 N N . HIS A 1 635 ? 6.110 15.812 -1.793 1.00 87.88 635 HIS A N 1
ATOM 5046 C CA . HIS A 1 635 ? 5.320 15.146 -2.832 1.00 87.88 635 HIS A CA 1
ATOM 5047 C C . HIS A 1 635 ? 5.084 13.659 -2.543 1.00 87.88 635 HIS A C 1
ATOM 5049 O O . HIS A 1 635 ? 4.286 13.035 -3.229 1.00 87.88 635 HIS A O 1
ATOM 5055 N N . PHE A 1 636 ? 5.801 13.072 -1.580 1.00 90.44 636 PHE A N 1
ATOM 5056 C CA . PHE A 1 636 ? 5.694 11.651 -1.253 1.00 90.44 636 PHE A CA 1
ATOM 5057 C C . PHE A 1 636 ? 4.695 11.413 -0.105 1.00 90.44 636 PHE A C 1
ATOM 5059 O O . PHE A 1 636 ? 4.648 12.233 0.820 1.00 90.44 636 PHE A O 1
ATOM 5066 N N . PRO A 1 637 ? 3.945 10.293 -0.118 1.00 92.62 637 PRO A N 1
ATOM 5067 C CA . PRO A 1 637 ? 4.006 9.198 -1.097 1.00 92.62 637 PRO A CA 1
ATOM 5068 C C . PRO A 1 637 ? 3.382 9.558 -2.457 1.00 92.62 637 PRO A C 1
ATOM 5070 O O . PRO A 1 637 ? 2.403 10.293 -2.524 1.00 92.62 637 PRO A O 1
ATOM 5073 N N . LEU A 1 638 ? 3.966 9.036 -3.541 1.00 93.19 638 LEU A N 1
ATOM 5074 C CA . LEU A 1 638 ? 3.524 9.289 -4.919 1.00 93.19 638 LEU A CA 1
ATOM 5075 C C . LEU A 1 638 ? 2.699 8.125 -5.469 1.00 93.19 638 LEU A C 1
ATOM 5077 O O . LEU A 1 638 ? 3.058 6.969 -5.263 1.00 93.19 638 LEU A O 1
ATOM 5081 N N . PHE A 1 639 ? 1.670 8.437 -6.256 1.00 93.19 639 PHE A N 1
ATOM 5082 C CA . PHE A 1 639 ? 0.819 7.470 -6.954 1.00 93.19 639 PHE A CA 1
ATOM 5083 C C . PHE A 1 639 ? 0.805 7.815 -8.443 1.00 93.19 639 PHE A C 1
ATOM 5085 O O . PHE A 1 639 ? 0.237 8.826 -8.847 1.00 93.19 639 PHE A O 1
ATOM 5092 N N . LEU A 1 640 ? 1.490 7.023 -9.269 1.00 92.00 640 LEU A N 1
ATOM 5093 C CA . LEU A 1 640 ? 1.717 7.348 -10.680 1.00 92.00 640 LEU A CA 1
ATOM 5094 C C . LEU A 1 640 ? 1.420 6.163 -11.592 1.00 92.00 640 LEU A C 1
ATOM 5096 O O . LEU A 1 640 ? 1.512 5.004 -11.196 1.00 92.00 640 LEU A O 1
ATOM 5100 N N . THR A 1 641 ? 1.145 6.453 -12.863 1.00 92.19 641 THR A N 1
ATOM 5101 C CA . THR A 1 641 ? 1.241 5.417 -13.890 1.00 92.19 641 THR A CA 1
ATOM 5102 C C . THR A 1 641 ? 2.702 5.174 -14.269 1.00 92.19 641 THR A C 1
ATOM 5104 O O . THR A 1 641 ? 3.532 6.090 -14.193 1.00 92.19 641 THR A O 1
ATOM 5107 N N . TYR A 1 642 ? 3.038 3.969 -14.739 1.00 91.88 642 TYR A N 1
ATOM 5108 C CA . TYR A 1 642 ? 4.391 3.682 -15.240 1.00 91.88 642 TYR A CA 1
ATOM 5109 C C . TYR A 1 642 ? 4.792 4.634 -16.380 1.00 91.88 642 TYR A C 1
ATOM 5111 O O . TYR A 1 642 ? 5.921 5.126 -16.434 1.00 91.88 642 TYR A O 1
ATOM 5119 N N . ASN A 1 643 ? 3.839 4.966 -17.255 1.00 88.44 643 ASN A N 1
ATOM 5120 C CA . ASN A 1 643 ? 4.032 5.928 -18.336 1.00 88.44 643 ASN A CA 1
ATOM 5121 C C . ASN A 1 643 ? 4.385 7.334 -17.812 1.00 88.44 643 ASN A C 1
ATOM 5123 O O . ASN A 1 643 ? 5.317 7.966 -18.309 1.00 88.44 643 ASN A O 1
ATOM 5127 N N . HIS A 1 644 ? 3.689 7.813 -16.775 1.00 88.81 644 HIS A N 1
ATOM 5128 C CA . HIS A 1 644 ? 3.987 9.109 -16.161 1.00 88.81 644 HIS A CA 1
ATOM 5129 C C . HIS A 1 644 ? 5.377 9.106 -15.504 1.00 88.81 644 HIS A C 1
ATOM 5131 O O . HIS A 1 644 ? 6.159 10.033 -15.720 1.00 88.81 644 HIS A O 1
ATOM 5137 N N . LEU A 1 645 ? 5.740 8.034 -14.792 1.00 92.88 645 LEU A N 1
ATOM 5138 C CA . LEU A 1 645 ? 7.084 7.874 -14.228 1.00 92.88 645 LEU A CA 1
ATOM 5139 C C . LEU A 1 645 ? 8.177 7.952 -15.308 1.00 92.88 645 LEU A C 1
ATOM 5141 O O . LEU A 1 645 ? 9.173 8.653 -15.122 1.00 92.88 645 LEU A O 1
ATOM 5145 N N . CYS A 1 646 ? 7.981 7.284 -16.450 1.00 91.62 646 CYS A N 1
ATOM 5146 C CA . CYS A 1 646 ? 8.910 7.350 -17.580 1.00 91.62 646 CYS A CA 1
ATOM 5147 C C . CYS A 1 646 ? 9.085 8.788 -18.083 1.00 91.62 646 CYS A C 1
ATOM 5149 O O . CYS A 1 646 ? 10.217 9.253 -18.196 1.00 91.62 646 CYS A O 1
ATOM 5151 N N . ARG A 1 647 ? 7.987 9.529 -18.289 1.00 88.31 647 ARG A N 1
ATOM 5152 C CA . ARG A 1 647 ? 8.031 10.934 -18.738 1.00 88.31 647 ARG A CA 1
ATOM 5153 C C . ARG A 1 647 ? 8.801 11.842 -17.769 1.00 88.31 647 ARG A C 1
ATOM 5155 O O . ARG A 1 647 ? 9.553 12.713 -18.205 1.00 88.31 647 ARG A O 1
ATOM 5162 N N . LEU A 1 648 ? 8.659 11.638 -16.454 1.00 90.44 648 LEU A N 1
ATOM 5163 C CA . LEU A 1 648 ? 9.418 12.393 -15.443 1.00 90.44 648 LEU A CA 1
ATOM 5164 C C . LEU A 1 648 ? 10.931 12.157 -15.558 1.00 90.44 648 LEU A C 1
ATOM 5166 O O . LEU A 1 648 ? 11.712 13.098 -15.381 1.00 90.44 648 LEU A O 1
ATOM 5170 N N . LEU A 1 649 ? 11.342 10.920 -15.848 1.00 92.31 649 LEU A N 1
ATOM 5171 C CA . LEU A 1 649 ? 12.747 10.552 -16.042 1.00 92.31 649 LEU A CA 1
ATOM 5172 C C . LEU A 1 649 ? 13.295 11.084 -17.366 1.00 92.31 649 LEU A C 1
ATOM 5174 O O . LEU A 1 649 ? 14.391 11.636 -17.389 1.00 92.31 649 LEU A O 1
ATOM 5178 N N . GLU A 1 650 ? 12.532 10.974 -18.453 1.00 89.38 650 GLU A N 1
ATOM 5179 C CA . GLU A 1 650 ? 12.896 11.524 -19.766 1.00 89.38 650 GLU A CA 1
ATOM 5180 C C . GLU A 1 650 ? 13.167 13.025 -19.687 1.00 89.38 650 GLU A C 1
ATOM 5182 O O . GLU A 1 650 ? 14.211 13.502 -20.135 1.00 89.38 650 GLU A O 1
ATOM 5187 N N . ASN A 1 651 ? 12.254 13.764 -19.055 1.00 87.81 651 ASN A N 1
ATOM 5188 C CA . ASN A 1 651 ? 12.400 15.201 -18.856 1.00 87.81 651 ASN A CA 1
ATOM 5189 C C . ASN A 1 651 ? 13.599 15.549 -17.974 1.00 87.81 651 ASN A C 1
ATOM 5191 O O . ASN A 1 651 ? 14.245 16.570 -18.203 1.00 87.81 651 ASN A O 1
ATOM 5195 N N . GLU A 1 652 ? 13.914 14.721 -16.979 1.00 90.19 652 GLU A N 1
ATOM 5196 C CA . GLU A 1 652 ? 15.080 14.936 -16.128 1.00 90.19 652 GLU A CA 1
ATOM 5197 C C . GLU A 1 652 ? 16.390 14.693 -16.887 1.00 90.19 652 GLU A C 1
ATOM 5199 O O . GLU A 1 652 ? 17.264 15.556 -16.860 1.00 90.19 652 GLU A O 1
ATOM 5204 N N . PHE A 1 653 ? 16.523 13.597 -17.640 1.00 89.81 653 PHE A N 1
ATOM 5205 C CA . PHE A 1 653 ? 17.731 13.350 -18.437 1.00 89.81 653 PHE A CA 1
ATOM 5206 C C . PHE A 1 653 ? 17.927 14.396 -19.538 1.00 89.81 653 PHE A C 1
ATOM 5208 O O . PHE A 1 653 ? 19.050 14.865 -19.736 1.00 89.81 653 PHE A O 1
ATOM 5215 N N . ARG A 1 654 ? 16.846 14.839 -20.194 1.00 86.38 654 ARG A N 1
ATOM 5216 C CA . ARG A 1 654 ? 16.900 15.945 -21.162 1.00 86.38 654 ARG A CA 1
ATOM 5217 C C . ARG A 1 654 ? 17.385 17.233 -20.496 1.00 86.38 654 ARG A C 1
ATOM 5219 O O . ARG A 1 654 ? 18.285 17.893 -21.006 1.00 86.38 654 ARG A O 1
ATOM 5226 N N . HIS A 1 655 ? 16.852 17.552 -19.316 1.00 85.44 655 HIS A N 1
ATOM 5227 C CA . HIS A 1 655 ? 17.259 18.726 -18.543 1.00 85.44 655 HIS A CA 1
ATOM 5228 C C . HIS A 1 655 ? 18.733 18.678 -18.120 1.00 85.44 655 HIS A C 1
ATOM 5230 O O . HIS A 1 655 ? 19.424 19.692 -18.215 1.00 85.44 655 HIS A O 1
ATOM 5236 N N . LEU A 1 656 ? 19.238 17.517 -17.688 1.00 84.94 656 LEU A N 1
ATOM 5237 C CA . LEU A 1 656 ? 20.651 17.340 -17.325 1.00 84.94 656 LEU A CA 1
ATOM 5238 C C . LEU A 1 656 ? 21.589 17.619 -18.507 1.00 84.94 656 LEU A C 1
ATOM 5240 O O . LEU A 1 656 ? 22.635 18.241 -18.324 1.00 84.94 656 LEU A O 1
ATOM 5244 N N . VAL A 1 657 ? 21.190 17.199 -19.709 1.00 83.62 657 VAL A N 1
ATOM 5245 C CA . VAL A 1 657 ? 21.927 17.431 -20.957 1.00 83.62 657 VAL A CA 1
ATOM 5246 C C . VAL A 1 657 ? 21.885 18.897 -21.395 1.00 83.62 657 VAL A C 1
ATOM 5248 O O . VAL A 1 657 ? 22.908 19.437 -21.817 1.00 83.62 657 VAL A O 1
ATOM 5251 N N . GLU A 1 658 ? 20.711 19.528 -21.341 1.00 81.75 658 GLU A N 1
ATOM 5252 C CA . GLU A 1 658 ? 20.496 20.897 -21.832 1.00 81.75 658 GLU A CA 1
ATOM 5253 C C . GLU A 1 658 ? 21.112 21.967 -20.927 1.00 81.75 658 GLU A C 1
ATOM 5255 O O . GLU A 1 658 ? 21.532 23.011 -21.415 1.00 81.75 658 GLU A O 1
ATOM 5260 N N . GLN A 1 659 ? 21.158 21.724 -19.618 1.00 76.50 659 GLN A N 1
ATOM 5261 C CA . GLN A 1 659 ? 21.669 22.678 -18.627 1.00 76.50 659 GLN A CA 1
ATOM 5262 C C . GLN A 1 659 ? 23.135 22.427 -18.242 1.00 76.50 659 GLN A C 1
ATOM 5264 O O . GLN A 1 659 ? 23.605 23.021 -17.276 1.00 76.50 659 GLN A O 1
ATOM 5269 N N . GLU A 1 660 ? 23.824 21.510 -18.934 1.00 65.88 660 GLU A N 1
ATOM 5270 C CA . GLU A 1 660 ? 25.226 21.128 -18.679 1.00 65.88 660 GLU A CA 1
ATOM 5271 C C . GLU A 1 660 ? 25.518 20.796 -17.201 1.00 65.88 660 GLU A C 1
ATOM 5273 O O . GLU A 1 660 ? 26.608 21.023 -16.683 1.00 65.88 660 GLU A O 1
ATOM 5278 N N . LYS A 1 661 ? 24.532 20.229 -16.492 1.00 70.12 661 LYS A N 1
ATOM 5279 C CA . LYS A 1 661 ? 24.646 19.892 -15.058 1.00 70.12 661 LYS A CA 1
ATOM 5280 C C . LYS A 1 661 ? 25.463 18.629 -14.783 1.00 70.12 661 LYS A C 1
ATOM 5282 O O . LYS A 1 661 ? 25.644 18.247 -13.629 1.00 70.12 661 LYS A O 1
ATOM 5287 N N . ILE A 1 662 ? 25.910 17.969 -15.839 1.00 78.44 662 ILE A N 1
ATOM 5288 C CA . ILE A 1 662 ? 26.729 16.762 -15.822 1.00 78.44 662 ILE A CA 1
ATOM 5289 C C . ILE A 1 662 ? 27.964 17.009 -16.682 1.00 78.44 662 ILE A C 1
ATOM 5291 O O . ILE A 1 662 ? 27.959 17.878 -17.553 1.00 78.44 662 ILE A O 1
ATOM 5295 N N . ASP A 1 663 ? 29.026 16.244 -16.445 1.00 82.75 663 ASP A N 1
ATOM 5296 C CA . ASP A 1 663 ? 30.263 16.378 -17.207 1.00 82.75 663 ASP A CA 1
ATOM 5297 C C . ASP A 1 663 ? 30.030 16.221 -18.719 1.00 82.75 663 ASP A C 1
ATOM 5299 O O . ASP A 1 663 ? 29.148 15.483 -19.164 1.00 82.75 663 ASP A O 1
ATOM 5303 N N . ALA A 1 664 ? 30.842 16.916 -19.520 1.00 80.56 664 ALA A N 1
ATOM 5304 C CA . ALA A 1 664 ? 30.678 16.979 -20.971 1.00 80.56 664 ALA A CA 1
ATOM 5305 C C . ALA A 1 664 ? 30.675 15.592 -21.641 1.00 80.56 664 ALA A C 1
ATOM 5307 O O . ALA A 1 664 ? 29.978 15.389 -22.638 1.00 80.56 664 ALA A O 1
ATOM 5308 N N . HIS A 1 665 ? 31.410 14.627 -21.076 1.00 82.88 665 HIS A N 1
ATOM 5309 C CA . HIS A 1 665 ? 31.442 13.255 -21.570 1.00 82.88 665 HIS A CA 1
ATOM 5310 C C . HIS A 1 665 ? 30.106 12.539 -21.328 1.00 82.88 665 HIS A C 1
ATOM 5312 O O . HIS A 1 665 ? 29.516 12.016 -22.275 1.00 82.88 665 HIS A O 1
ATOM 5318 N N . ARG A 1 666 ? 29.565 12.586 -20.103 1.00 81.69 666 ARG A N 1
ATOM 5319 C CA . ARG A 1 666 ? 28.220 12.073 -19.797 1.00 81.69 666 ARG A CA 1
ATOM 5320 C C . ARG A 1 666 ? 27.129 12.805 -20.572 1.00 81.69 666 ARG A C 1
ATOM 5322 O O . ARG A 1 666 ? 26.201 12.156 -21.042 1.00 81.69 666 ARG A O 1
ATOM 5329 N N . ALA A 1 667 ? 27.239 14.120 -20.759 1.00 82.88 667 ALA A N 1
ATOM 5330 C CA . ALA A 1 667 ? 26.293 14.891 -21.566 1.00 82.88 667 ALA A CA 1
ATOM 5331 C C . ALA A 1 667 ? 26.297 14.445 -23.035 1.00 82.88 667 ALA A C 1
ATOM 5333 O O . ALA A 1 667 ? 25.231 14.303 -23.630 1.00 82.88 667 ALA A O 1
ATOM 5334 N N . SER A 1 668 ? 27.476 14.186 -23.613 1.00 83.62 668 SER A N 1
ATOM 5335 C CA . SER A 1 668 ? 27.599 13.607 -24.958 1.00 83.62 668 SER A CA 1
ATOM 5336 C C . SER A 1 668 ? 26.965 12.220 -25.021 1.00 83.62 668 SER A C 1
ATOM 5338 O O . SER A 1 668 ? 26.139 11.964 -25.890 1.00 83.62 668 SER A O 1
ATOM 5340 N N . LEU A 1 669 ? 27.275 11.355 -24.053 1.00 85.44 669 LEU A N 1
ATOM 5341 C CA . LEU A 1 669 ? 26.735 10.000 -23.993 1.00 85.44 669 LEU A CA 1
ATOM 5342 C C . LEU A 1 669 ? 25.204 9.990 -23.865 1.00 85.44 669 LEU A C 1
ATOM 5344 O O . LEU A 1 669 ? 24.536 9.230 -24.560 1.00 85.44 669 LEU A O 1
ATOM 5348 N N . LEU A 1 670 ? 24.627 10.840 -23.011 1.00 84.94 670 LEU A N 1
ATOM 5349 C CA . LEU A 1 670 ? 23.173 10.969 -22.890 1.00 84.94 670 LEU A CA 1
ATOM 5350 C C . LEU A 1 670 ? 22.538 11.547 -24.162 1.00 84.94 670 LEU A C 1
ATOM 5352 O O . LEU A 1 670 ? 21.484 11.056 -24.566 1.00 84.94 670 LEU A O 1
ATOM 5356 N N . ARG A 1 671 ? 23.174 12.525 -24.830 1.00 84.44 671 ARG A N 1
ATOM 5357 C CA . ARG A 1 671 ? 22.720 13.020 -26.147 1.00 84.44 671 ARG A CA 1
ATOM 5358 C C . ARG A 1 671 ? 22.654 11.898 -27.173 1.00 84.44 671 ARG A C 1
ATOM 5360 O O . ARG A 1 671 ? 21.645 11.792 -27.868 1.00 84.44 671 ARG A O 1
ATOM 5367 N N . ASP A 1 672 ? 23.675 11.048 -27.216 1.00 84.62 672 ASP A N 1
ATOM 5368 C CA . ASP A 1 672 ? 23.745 9.913 -28.136 1.00 84.62 672 ASP A CA 1
ATOM 5369 C C . ASP A 1 672 ? 22.698 8.839 -27.800 1.00 84.62 672 ASP A C 1
ATOM 5371 O O . ASP A 1 672 ? 22.008 8.340 -28.691 1.00 84.62 672 ASP A O 1
ATOM 5375 N N . ILE A 1 673 ? 22.522 8.511 -26.512 1.00 84.06 673 ILE A N 1
ATOM 5376 C CA . ILE A 1 673 ? 21.525 7.530 -26.045 1.00 84.06 673 ILE A CA 1
ATOM 5377 C C . ILE A 1 673 ? 20.102 7.994 -26.372 1.00 84.06 673 ILE A C 1
ATOM 5379 O O . ILE A 1 673 ? 19.309 7.207 -26.893 1.00 84.06 673 ILE A O 1
ATOM 5383 N N . MET A 1 674 ? 19.782 9.253 -26.069 1.00 82.50 674 MET A N 1
ATOM 5384 C CA . MET A 1 674 ? 18.455 9.843 -26.273 1.00 82.50 674 MET A CA 1
ATOM 5385 C C . MET A 1 674 ? 18.230 10.324 -27.713 1.00 82.50 674 MET A C 1
ATOM 5387 O O . MET A 1 674 ? 17.120 10.719 -28.057 1.00 82.50 674 MET A O 1
ATOM 5391 N N . LYS A 1 675 ? 19.269 10.299 -28.561 1.00 80.88 675 LYS A N 1
ATOM 5392 C CA . LYS A 1 675 ? 19.252 10.796 -29.947 1.00 80.88 675 LYS A CA 1
ATOM 5393 C C . LYS A 1 675 ? 18.718 12.230 -30.063 1.00 80.88 675 LYS A C 1
ATOM 5395 O O . LYS A 1 675 ? 17.989 12.555 -31.004 1.00 80.88 675 LYS A O 1
ATOM 5400 N N . LEU A 1 676 ? 19.069 13.087 -29.103 1.00 72.38 676 LEU A N 1
ATOM 5401 C CA . LEU A 1 676 ? 18.596 14.472 -29.062 1.00 72.38 676 LEU A CA 1
ATOM 5402 C C . LEU A 1 676 ? 19.153 15.251 -30.259 1.00 72.38 676 LEU A C 1
ATOM 5404 O O . LEU A 1 676 ? 20.364 15.288 -30.485 1.00 72.38 676 LEU A O 1
ATOM 5408 N N . ARG A 1 677 ? 18.269 15.892 -31.030 1.00 65.06 677 ARG A N 1
ATOM 5409 C CA . ARG A 1 677 ? 18.672 16.774 -32.134 1.00 65.06 677 ARG A CA 1
ATOM 5410 C C . ARG A 1 677 ? 19.126 18.142 -31.596 1.00 65.06 677 ARG A C 1
ATOM 5412 O O . ARG A 1 677 ? 18.603 18.591 -30.575 1.00 65.06 677 ARG A O 1
ATOM 5419 N N . PRO A 1 678 ? 20.045 18.849 -32.281 1.00 55.22 678 PRO A N 1
ATOM 5420 C CA . PRO A 1 678 ? 20.378 20.230 -31.942 1.00 55.22 678 PRO A CA 1
ATOM 5421 C C . PRO A 1 678 ? 19.131 21.115 -32.059 1.00 55.22 678 PRO A C 1
ATOM 5423 O O . PRO A 1 678 ? 18.436 21.082 -33.076 1.00 55.22 678 PRO A O 1
ATOM 5426 N N . ARG A 1 679 ? 18.833 21.894 -31.016 1.00 51.84 679 ARG A N 1
ATOM 5427 C CA . ARG A 1 679 ? 17.613 22.706 -30.931 1.00 51.84 679 ARG A CA 1
ATOM 5428 C C . ARG A 1 679 ? 17.602 23.791 -32.024 1.00 51.84 679 ARG A C 1
ATOM 5430 O O . ARG A 1 679 ? 18.519 24.615 -32.041 1.00 51.84 679 ARG A O 1
ATOM 5437 N N . PRO A 1 680 ? 16.581 23.877 -32.898 1.00 46.12 680 PRO A N 1
ATOM 5438 C CA . PRO A 1 680 ? 16.375 25.076 -33.699 1.00 46.12 680 PRO A CA 1
ATOM 5439 C C . PRO A 1 680 ? 15.976 26.223 -32.761 1.00 46.12 680 PRO A C 1
ATOM 5441 O O . PRO A 1 680 ? 15.124 26.079 -31.887 1.00 46.12 680 PRO A O 1
ATOM 5444 N N . THR A 1 681 ? 16.600 27.383 -32.926 1.00 49.72 681 THR A N 1
ATOM 5445 C CA . THR A 1 681 ? 16.577 28.519 -31.988 1.00 49.72 681 THR A CA 1
ATOM 5446 C C . THR A 1 681 ? 15.205 29.186 -31.767 1.00 49.72 681 THR A C 1
ATOM 5448 O O . THR A 1 681 ? 15.140 30.186 -31.056 1.00 49.72 681 THR A O 1
ATOM 5451 N N . ARG A 1 682 ? 14.095 28.697 -32.356 1.00 45.97 682 ARG A N 1
ATOM 5452 C CA . ARG A 1 682 ? 12.812 29.437 -32.424 1.00 45.97 682 ARG A CA 1
ATOM 5453 C C . ARG A 1 682 ? 11.506 28.612 -32.368 1.00 45.97 682 ARG A C 1
ATOM 5455 O O . ARG A 1 682 ? 10.501 29.085 -32.891 1.00 45.97 682 ARG A O 1
ATOM 5462 N N . THR A 1 683 ? 11.442 27.437 -31.738 1.00 47.34 683 THR A N 1
ATOM 5463 C CA . THR A 1 683 ? 10.151 26.726 -31.542 1.00 47.34 683 THR A CA 1
ATOM 5464 C C . THR A 1 683 ? 9.593 26.849 -30.119 1.00 47.34 683 THR A C 1
ATOM 5466 O O . THR A 1 683 ? 10.321 26.784 -29.127 1.00 47.34 683 THR A O 1
ATOM 5469 N N . ARG A 1 684 ? 8.268 27.059 -30.023 1.00 49.88 684 ARG A N 1
ATOM 5470 C CA . ARG A 1 684 ? 7.513 27.125 -28.758 1.00 49.88 684 ARG A CA 1
ATOM 5471 C C . ARG A 1 684 ? 7.594 25.767 -28.031 1.00 49.88 684 ARG A C 1
ATOM 5473 O O . ARG A 1 684 ? 7.397 24.751 -28.695 1.00 49.88 684 ARG A O 1
ATOM 5480 N N . PRO A 1 685 ? 7.774 25.721 -26.693 1.00 53.31 685 PRO A N 1
ATOM 5481 C CA . PRO A 1 685 ? 7.861 24.469 -25.925 1.00 53.31 685 PRO A CA 1
ATOM 5482 C C . PRO A 1 685 ? 6.693 23.492 -26.145 1.00 53.31 685 PRO A C 1
ATOM 5484 O O . PRO A 1 685 ? 6.886 22.286 -26.073 1.00 53.31 685 PRO A O 1
ATOM 5487 N N . ALA A 1 686 ? 5.493 24.004 -26.443 1.00 49.09 686 ALA A N 1
ATOM 5488 C CA . ALA A 1 686 ? 4.298 23.195 -26.684 1.00 49.09 686 ALA A CA 1
ATOM 5489 C C . ALA A 1 686 ? 4.327 22.408 -28.011 1.00 49.09 686 ALA A C 1
ATOM 5491 O O . ALA A 1 686 ? 3.790 21.312 -28.066 1.00 49.09 686 ALA A O 1
ATOM 5492 N N . ALA A 1 687 ? 4.977 22.928 -29.061 1.00 46.97 687 ALA A N 1
ATOM 5493 C CA . ALA A 1 687 ? 5.031 22.260 -30.367 1.00 46.97 687 ALA A CA 1
ATOM 5494 C C . ALA A 1 687 ? 5.973 21.042 -30.358 1.00 46.97 687 ALA A C 1
ATOM 5496 O O . ALA A 1 687 ? 5.678 20.022 -30.963 1.00 46.97 687 ALA A O 1
ATOM 5497 N N . TYR A 1 688 ? 7.068 21.129 -29.600 1.00 51.66 688 TYR A N 1
ATOM 5498 C CA . TYR A 1 688 ? 8.029 20.037 -29.420 1.00 51.66 688 TYR A CA 1
ATOM 5499 C C . TYR A 1 688 ? 7.439 18.848 -28.639 1.00 51.66 688 TYR A C 1
ATOM 5501 O O . TYR A 1 688 ? 7.697 17.696 -28.962 1.00 51.66 688 TYR A O 1
ATOM 5509 N N . LEU A 1 689 ? 6.612 19.124 -27.624 1.00 50.97 689 LEU A N 1
ATOM 5510 C CA . LEU A 1 689 ? 5.921 18.079 -26.859 1.00 50.97 689 LEU A CA 1
ATOM 5511 C C . LEU A 1 689 ? 4.864 17.347 -27.697 1.00 50.97 689 LEU A C 1
ATOM 5513 O O . LEU A 1 689 ? 4.608 16.171 -27.451 1.00 50.97 689 LEU A O 1
ATOM 5517 N N . GLN A 1 690 ? 4.270 18.033 -28.677 1.00 50.53 690 GLN A N 1
ATOM 5518 C CA . GLN A 1 690 ? 3.372 17.420 -29.651 1.00 50.53 690 GLN A CA 1
ATOM 5519 C C . GLN A 1 690 ? 4.156 16.515 -30.619 1.00 50.53 690 GLN A C 1
ATOM 5521 O O . GLN A 1 690 ? 3.792 15.360 -30.771 1.00 50.53 690 GLN A O 1
ATOM 5526 N N . GLU A 1 691 ? 5.298 16.969 -31.152 1.00 54.28 691 GLU A N 1
ATOM 5527 C CA . GLU A 1 691 ? 6.180 16.140 -31.999 1.00 54.28 691 GLU A CA 1
ATOM 5528 C C . GLU A 1 691 ? 6.722 14.886 -31.275 1.00 54.28 691 GLU A C 1
ATOM 5530 O O . GLU A 1 691 ? 6.870 13.823 -31.880 1.00 54.28 691 GLU A O 1
ATOM 5535 N N . GLU A 1 692 ? 7.013 14.964 -29.971 1.00 58.66 692 GLU A N 1
ATOM 5536 C CA . GLU A 1 692 ? 7.404 13.783 -29.179 1.00 58.66 692 GLU A CA 1
ATOM 5537 C C . GLU A 1 692 ? 6.240 12.810 -28.946 1.00 58.66 692 GLU A C 1
ATOM 5539 O O . GLU A 1 692 ? 6.448 11.597 -28.958 1.00 58.66 692 GLU A O 1
ATOM 5544 N N . ARG A 1 693 ? 5.011 13.319 -28.783 1.00 58.91 693 ARG A N 1
ATOM 5545 C CA . ARG A 1 693 ? 3.803 12.479 -28.736 1.00 58.91 693 ARG A CA 1
ATOM 5546 C C . ARG A 1 693 ? 3.561 11.790 -30.075 1.00 58.91 693 ARG A C 1
ATOM 5548 O O . ARG A 1 693 ? 3.310 10.594 -30.083 1.00 58.91 693 ARG A O 1
ATOM 5555 N N . ASP A 1 694 ? 3.753 12.507 -31.177 1.00 61.91 694 ASP A N 1
ATOM 5556 C CA . ASP A 1 694 ? 3.568 11.988 -32.534 1.00 61.91 694 ASP A CA 1
ATOM 5557 C C . ASP A 1 694 ? 4.650 10.960 -32.934 1.00 61.91 694 ASP A C 1
ATOM 5559 O O . ASP A 1 694 ? 4.481 10.219 -33.900 1.00 61.91 694 ASP A O 1
ATOM 5563 N N . THR A 1 695 ? 5.769 10.883 -32.197 1.00 74.31 695 THR A N 1
ATOM 5564 C CA . THR A 1 695 ? 6.845 9.899 -32.433 1.00 74.31 695 THR A CA 1
ATOM 5565 C C . THR A 1 695 ? 6.796 8.680 -31.510 1.00 74.31 695 THR A C 1
ATOM 5567 O O . THR A 1 695 ? 7.506 7.703 -31.781 1.00 74.31 695 THR A O 1
ATOM 5570 N N . PHE A 1 696 ? 5.995 8.701 -30.440 1.00 82.12 696 PHE A N 1
ATOM 5571 C CA . PHE A 1 696 ? 5.782 7.544 -29.570 1.00 82.12 696 PHE A CA 1
ATOM 5572 C C . PHE A 1 696 ? 4.688 6.644 -30.149 1.00 82.12 696 PHE A C 1
ATOM 5574 O O . PHE A 1 696 ? 3.592 7.095 -30.457 1.00 82.12 696 PHE A O 1
ATOM 5581 N N . LEU A 1 697 ? 4.991 5.359 -30.296 1.00 84.81 697 LEU A N 1
ATOM 5582 C CA . LEU A 1 697 ? 4.130 4.395 -30.969 1.00 84.81 697 LEU A CA 1
ATOM 5583 C C . LEU A 1 697 ? 3.430 3.512 -29.934 1.00 84.81 697 LEU A C 1
ATOM 5585 O O . LEU A 1 697 ? 4.058 2.639 -29.329 1.00 84.81 697 LEU A O 1
ATOM 5589 N N . ASP A 1 698 ? 2.137 3.749 -29.733 1.00 83.88 698 ASP A N 1
ATOM 5590 C CA . ASP A 1 698 ? 1.254 2.886 -28.949 1.00 83.88 698 ASP A CA 1
ATOM 5591 C C . ASP A 1 698 ? 0.581 1.809 -29.819 1.00 83.88 698 ASP A C 1
ATOM 5593 O O . ASP A 1 698 ? 0.810 1.709 -31.029 1.00 83.88 698 ASP A O 1
ATOM 5597 N N . TYR A 1 699 ? -0.213 0.946 -29.182 1.00 84.94 699 TYR A N 1
ATOM 5598 C CA . TYR A 1 699 ? -0.866 -0.162 -29.873 1.00 84.94 699 TYR A CA 1
ATOM 5599 C C . TYR A 1 699 ? -1.884 0.309 -30.923 1.00 84.94 699 TYR A C 1
ATOM 5601 O O . TYR A 1 699 ? -1.946 -0.261 -32.014 1.00 84.94 699 TYR A O 1
ATOM 5609 N N . ASP A 1 700 ? -2.641 1.366 -30.638 1.00 84.38 700 ASP A N 1
ATOM 5610 C CA . ASP A 1 700 ? -3.640 1.887 -31.571 1.00 84.38 700 ASP A CA 1
ATOM 5611 C C . ASP A 1 700 ? -2.959 2.463 -32.819 1.00 84.38 700 ASP A C 1
ATOM 5613 O O . ASP A 1 700 ? -3.293 2.095 -33.948 1.00 84.38 700 ASP A O 1
ATOM 5617 N N . THR A 1 701 ? -1.879 3.225 -32.632 1.00 83.31 701 THR A N 1
ATOM 5618 C CA . THR A 1 701 ? -1.036 3.729 -33.725 1.00 83.31 701 THR A CA 1
ATOM 5619 C C . THR A 1 701 ? -0.390 2.589 -34.520 1.00 83.31 701 THR A C 1
ATOM 5621 O O . THR A 1 701 ? -0.315 2.641 -35.753 1.00 83.31 701 THR A O 1
ATOM 5624 N N . PHE A 1 702 ? 0.068 1.520 -33.854 1.00 88.94 702 PHE A N 1
ATOM 5625 C CA . PHE A 1 702 ? 0.554 0.311 -34.528 1.00 88.94 702 PHE A CA 1
ATOM 5626 C C . PHE A 1 702 ? -0.529 -0.301 -35.425 1.00 88.94 702 PHE A C 1
ATOM 5628 O O . PHE A 1 702 ? -0.272 -0.611 -36.594 1.00 88.94 702 PHE A O 1
ATOM 5635 N N . ARG A 1 703 ? -1.740 -0.462 -34.892 1.00 87.38 703 ARG A N 1
ATOM 5636 C CA . ARG A 1 703 ? -2.862 -1.091 -35.589 1.00 87.38 703 ARG A CA 1
ATOM 5637 C C . ARG A 1 703 ? -3.327 -0.267 -36.788 1.00 87.38 703 ARG A C 1
ATOM 5639 O O . ARG A 1 703 ? -3.608 -0.828 -37.844 1.00 87.38 703 ARG A O 1
ATOM 5646 N N . GLU A 1 704 ? -3.369 1.051 -36.663 1.00 85.56 704 GLU A N 1
ATOM 5647 C CA . GLU A 1 704 ? -3.824 1.926 -37.744 1.00 85.56 704 GLU A CA 1
ATOM 5648 C C . GLU A 1 704 ? -2.763 2.119 -38.831 1.00 85.56 704 GLU A C 1
ATOM 5650 O O . GLU A 1 704 ? -3.060 1.987 -40.020 1.00 85.56 704 GLU A O 1
ATOM 5655 N N . ILE A 1 705 ? -1.512 2.392 -38.447 1.00 84.25 705 ILE A N 1
ATOM 5656 C CA . ILE A 1 705 ? -0.465 2.831 -39.384 1.00 84.25 705 ILE A CA 1
ATOM 5657 C C . ILE A 1 705 ? 0.373 1.658 -39.900 1.00 84.25 705 ILE A C 1
ATOM 5659 O O . ILE A 1 705 ? 0.743 1.625 -41.075 1.00 84.25 705 ILE A O 1
ATOM 5663 N N . TYR A 1 706 ? 0.698 0.684 -39.050 1.00 86.44 706 TYR A N 1
ATOM 5664 C CA . TYR A 1 706 ? 1.629 -0.390 -39.410 1.00 86.44 706 TYR A CA 1
ATOM 5665 C C . TYR A 1 706 ? 0.902 -1.628 -39.907 1.00 86.44 706 TYR A C 1
ATOM 5667 O O . TYR A 1 706 ? 1.227 -2.120 -40.992 1.00 86.44 706 TYR A O 1
ATOM 5675 N N . TRP A 1 707 ? -0.077 -2.104 -39.135 1.00 88.56 707 TRP A N 1
ATOM 5676 C CA . TRP A 1 707 ? -0.789 -3.347 -39.421 1.00 88.56 707 TRP A CA 1
ATOM 5677 C C . TRP A 1 707 ? -1.518 -3.305 -40.767 1.00 88.56 707 TRP A C 1
ATOM 5679 O O . TRP A 1 707 ? -1.383 -4.231 -41.563 1.00 88.56 707 TRP A O 1
ATOM 5689 N N . SER A 1 708 ? -2.193 -2.193 -41.072 1.00 83.44 708 SER A N 1
ATOM 5690 C CA . SER A 1 708 ? -2.898 -1.952 -42.344 1.00 83.44 708 SER A CA 1
ATOM 5691 C C . SER A 1 708 ? -2.013 -2.064 -43.592 1.00 83.44 708 SER A C 1
ATOM 5693 O O . SER A 1 708 ? -2.506 -2.333 -44.684 1.00 83.44 708 SER A O 1
ATOM 5695 N N . HIS A 1 709 ? -0.700 -1.884 -43.440 1.00 83.38 709 HIS A N 1
ATOM 5696 C CA . HIS A 1 709 ? 0.270 -1.924 -44.530 1.00 83.38 709 HIS A CA 1
ATOM 5697 C C . HIS A 1 709 ? 1.155 -3.178 -44.489 1.00 83.38 709 HIS A C 1
ATOM 5699 O O . HIS A 1 709 ? 2.147 -3.248 -45.231 1.00 83.38 709 HIS A O 1
ATOM 5705 N N . PHE A 1 710 ? 0.919 -4.113 -43.568 1.00 86.81 710 PHE A N 1
ATOM 5706 C CA . PHE A 1 710 ? 1.606 -5.402 -43.581 1.00 86.81 710 PHE A CA 1
ATOM 5707 C C . PHE A 1 710 ? 1.038 -6.302 -44.684 1.00 86.81 710 PHE A C 1
ATOM 5709 O O . PHE A 1 710 ? -0.120 -6.147 -45.067 1.00 86.81 710 PHE A O 1
ATOM 5716 N N . PRO A 1 711 ? 1.848 -7.228 -45.231 1.00 82.56 711 PRO A N 1
ATOM 5717 C CA . PRO A 1 711 ? 1.336 -8.254 -46.132 1.00 82.56 711 PRO A CA 1
ATOM 5718 C C . PRO A 1 711 ? 0.179 -9.012 -45.473 1.00 82.56 711 PRO A C 1
ATOM 5720 O O . PRO A 1 711 ? 0.216 -9.233 -44.258 1.00 82.56 711 PRO A O 1
ATOM 5723 N N . GLU A 1 712 ? -0.815 -9.429 -46.263 1.00 80.38 712 GLU A N 1
ATOM 5724 C CA . GLU A 1 712 ? -1.908 -10.263 -45.758 1.00 80.38 712 GLU A CA 1
ATOM 5725 C C . GLU A 1 712 ? -1.344 -11.473 -45.011 1.00 80.38 712 GLU A C 1
ATOM 5727 O O . GLU A 1 712 ? -0.493 -12.211 -45.516 1.00 80.38 712 GLU A O 1
ATOM 5732 N N . ASN A 1 713 ? -1.786 -11.641 -43.769 1.00 81.38 713 ASN A N 1
ATOM 5733 C CA . ASN A 1 713 ? -1.318 -12.697 -42.892 1.00 81.38 713 ASN A CA 1
ATOM 5734 C C . ASN A 1 713 ? -2.451 -13.127 -41.944 1.00 81.38 713 ASN A C 1
ATOM 5736 O O . ASN A 1 713 ? -3.297 -12.306 -41.592 1.00 81.38 713 ASN A O 1
ATOM 5740 N N . PRO A 1 714 ? -2.487 -14.402 -41.522 1.00 80.69 714 PRO A N 1
ATOM 5741 C CA . PRO A 1 714 ? -3.553 -14.932 -40.673 1.00 80.69 714 PRO A CA 1
ATOM 5742 C C . PRO A 1 714 ? -3.337 -14.648 -39.174 1.00 80.69 714 PRO A C 1
ATOM 5744 O O . PRO A 1 714 ? -4.004 -15.259 -38.340 1.00 80.69 714 PRO A O 1
ATOM 5747 N N . LEU A 1 715 ? -2.360 -13.812 -38.802 1.00 84.94 715 LEU A N 1
ATOM 5748 C CA . LEU A 1 715 ? -2.001 -13.581 -37.402 1.00 84.94 715 LEU A CA 1
ATOM 5749 C C . LEU A 1 715 ? -2.874 -12.485 -36.788 1.00 84.94 715 LEU A C 1
ATOM 5751 O O . LEU A 1 715 ? -3.339 -11.578 -37.471 1.00 84.94 715 LEU A O 1
ATOM 5755 N N . ASN A 1 716 ? -3.072 -12.557 -35.473 1.00 85.75 716 ASN A N 1
ATOM 5756 C CA . ASN A 1 716 ? -3.762 -11.507 -34.734 1.00 85.75 716 ASN A CA 1
ATOM 5757 C C . ASN A 1 716 ? -2.792 -10.319 -34.481 1.00 85.75 716 ASN A C 1
ATOM 5759 O O . ASN A 1 716 ? -1.684 -10.566 -33.989 1.00 85.75 716 ASN A O 1
ATOM 5763 N N . PRO A 1 717 ? -3.181 -9.055 -34.768 1.00 87.56 717 PRO A N 1
ATOM 5764 C CA . PRO A 1 717 ? -2.367 -7.868 -34.480 1.00 87.56 717 PRO A CA 1
ATOM 5765 C C . PRO A 1 717 ? -1.916 -7.748 -33.018 1.00 87.56 717 PRO A C 1
ATOM 5767 O O . PRO A 1 717 ? -0.768 -7.372 -32.787 1.00 87.56 717 PRO A O 1
ATOM 5770 N N . ASP A 1 718 ? -2.766 -8.103 -32.046 1.00 83.88 718 ASP A N 1
ATOM 5771 C CA . ASP A 1 718 ? -2.450 -8.059 -30.609 1.00 83.88 718 ASP A CA 1
ATOM 5772 C C . ASP A 1 718 ? -1.248 -8.958 -30.296 1.00 83.88 718 ASP A C 1
ATOM 5774 O O . ASP A 1 718 ? -0.297 -8.568 -29.619 1.00 83.88 718 ASP A O 1
ATOM 5778 N N . LEU A 1 719 ? -1.275 -10.174 -30.847 1.00 83.88 719 LEU A N 1
ATOM 5779 C CA . LEU A 1 719 ? -0.233 -11.178 -30.666 1.00 83.88 719 LEU A CA 1
ATOM 5780 C C . LEU A 1 719 ? 1.074 -10.737 -31.328 1.00 83.88 719 LEU A C 1
ATOM 5782 O O . LEU A 1 719 ? 2.137 -10.861 -30.726 1.00 83.88 719 LEU A O 1
ATOM 5786 N N . VAL A 1 720 ? 1.009 -10.183 -32.541 1.00 87.75 720 VAL A N 1
ATOM 5787 C CA . VAL A 1 720 ? 2.201 -9.696 -33.252 1.00 87.75 720 VAL A CA 1
ATOM 5788 C C . VAL A 1 720 ? 2.836 -8.513 -32.520 1.00 87.75 720 VAL A C 1
ATOM 5790 O O . VAL A 1 720 ? 4.058 -8.474 -32.366 1.00 87.75 720 VAL A O 1
ATOM 5793 N N . TRP A 1 721 ? 2.027 -7.575 -32.025 1.00 88.06 721 TRP A N 1
ATOM 5794 C CA . TRP A 1 721 ? 2.503 -6.453 -31.216 1.00 88.06 721 TRP A CA 1
ATOM 5795 C C . TRP A 1 721 ? 3.219 -6.924 -29.945 1.00 88.06 721 TRP A C 1
ATOM 5797 O O . TRP A 1 721 ? 4.341 -6.491 -29.660 1.00 88.06 721 TRP A O 1
ATOM 5807 N N . GLY A 1 722 ? 2.604 -7.865 -29.231 1.00 84.75 722 GLY A N 1
ATOM 5808 C CA . GLY A 1 722 ? 3.183 -8.521 -28.066 1.00 84.75 722 GLY A CA 1
ATOM 5809 C C . GLY A 1 722 ? 4.542 -9.146 -28.330 1.00 84.75 722 GLY A C 1
ATOM 5810 O O . GLY A 1 722 ? 5.526 -8.851 -27.650 1.00 84.75 722 GLY A O 1
ATOM 5811 N N . GLU A 1 723 ? 4.628 -9.961 -29.377 1.00 86.94 723 GLU A N 1
ATOM 5812 C CA . GLU A 1 723 ? 5.877 -10.602 -29.782 1.00 86.94 723 GLU A CA 1
ATOM 5813 C C . GLU A 1 723 ? 6.958 -9.573 -30.147 1.00 86.94 723 GLU A C 1
ATOM 5815 O O . GLU A 1 723 ? 8.120 -9.737 -29.769 1.00 86.94 723 GLU A O 1
ATOM 5820 N N . PHE A 1 724 ? 6.603 -8.468 -30.811 1.00 89.00 724 PHE A N 1
ATOM 5821 C CA . PHE A 1 724 ? 7.563 -7.412 -31.147 1.00 89.00 724 PHE A CA 1
ATOM 5822 C C . PHE A 1 724 ? 8.113 -6.727 -29.899 1.00 89.00 724 PHE A C 1
ATOM 5824 O O . PHE A 1 724 ? 9.332 -6.637 -29.723 1.00 89.00 724 PHE A O 1
ATOM 5831 N N . VAL A 1 725 ? 7.230 -6.216 -29.042 1.00 87.44 725 VAL A N 1
ATOM 5832 C CA . VAL A 1 725 ? 7.617 -5.315 -27.951 1.00 87.44 725 VAL A CA 1
ATOM 5833 C C . VAL A 1 725 ? 8.025 -6.091 -26.701 1.00 87.44 725 VAL A C 1
ATOM 5835 O O . VAL A 1 725 ? 9.072 -5.786 -26.131 1.00 87.44 725 VAL A O 1
ATOM 5838 N N . ALA A 1 726 ? 7.277 -7.124 -26.304 1.00 81.31 726 ALA A N 1
ATOM 5839 C CA . ALA A 1 726 ? 7.523 -7.883 -25.077 1.00 81.31 726 ALA A CA 1
ATOM 5840 C C . ALA A 1 726 ? 8.595 -8.973 -25.240 1.00 81.31 726 ALA A C 1
ATOM 5842 O O . ALA A 1 726 ? 9.414 -9.156 -24.341 1.00 81.31 726 ALA A O 1
ATOM 5843 N N . VAL A 1 727 ? 8.639 -9.672 -26.381 1.00 83.00 727 VAL A N 1
ATOM 5844 C CA . VAL A 1 727 ? 9.522 -10.842 -26.566 1.00 83.00 727 VAL A CA 1
ATOM 5845 C C . VAL A 1 727 ? 10.798 -10.478 -27.325 1.00 83.00 727 VAL A C 1
ATOM 5847 O O . VAL A 1 727 ? 11.901 -10.537 -26.771 1.00 83.00 727 VAL A O 1
ATOM 5850 N N . ILE A 1 728 ? 10.675 -10.060 -28.585 1.00 87.44 728 ILE A N 1
ATOM 5851 C CA . ILE A 1 728 ? 11.818 -9.783 -29.468 1.00 87.44 728 ILE A CA 1
ATOM 5852 C C . ILE A 1 728 ? 12.645 -8.617 -28.927 1.00 87.44 728 ILE A C 1
ATOM 5854 O O . ILE A 1 728 ? 13.875 -8.687 -28.913 1.00 87.44 728 ILE A O 1
ATOM 5858 N N . LYS A 1 729 ? 11.993 -7.556 -28.443 1.00 87.56 729 LYS A N 1
ATOM 5859 C CA . LYS A 1 729 ? 12.665 -6.370 -27.892 1.00 87.56 729 LYS A CA 1
ATOM 5860 C C . LYS A 1 729 ? 12.712 -6.335 -26.365 1.00 87.56 729 LYS A C 1
ATOM 5862 O O . LYS A 1 729 ? 13.655 -5.764 -25.814 1.00 87.56 729 LYS A O 1
ATOM 5867 N N . GLY A 1 730 ? 11.715 -6.919 -25.706 1.00 80.06 730 GLY A N 1
ATOM 5868 C CA . GLY A 1 730 ? 11.481 -6.820 -24.263 1.00 80.06 730 GLY A CA 1
ATOM 5869 C C . GLY A 1 730 ? 12.017 -7.982 -23.426 1.00 80.06 730 GLY A C 1
ATOM 5870 O O . GLY A 1 730 ? 11.861 -7.977 -22.207 1.00 80.06 730 GLY A O 1
ATOM 5871 N N . SER A 1 731 ? 12.667 -8.973 -24.039 1.00 79.25 731 SER A N 1
ATOM 5872 C CA . SER A 1 731 ? 13.254 -10.097 -23.307 1.00 79.25 731 SER A CA 1
ATOM 5873 C C . SER A 1 731 ? 14.599 -9.759 -22.656 1.00 79.25 731 SER A C 1
ATOM 5875 O O . SER A 1 731 ? 15.334 -8.855 -23.068 1.00 79.25 731 SER A O 1
ATOM 5877 N N . ALA A 1 732 ? 14.989 -10.564 -21.664 1.00 72.88 732 ALA A N 1
ATOM 5878 C CA . ALA A 1 732 ? 16.314 -10.473 -21.052 1.00 72.88 732 ALA A CA 1
ATOM 5879 C C . ALA A 1 732 ? 17.458 -10.694 -22.064 1.00 72.88 732 ALA A C 1
ATOM 5881 O O . ALA A 1 732 ? 18.520 -10.082 -21.938 1.00 72.88 732 ALA A O 1
ATOM 5882 N N . GLY A 1 733 ? 17.246 -11.531 -23.089 1.00 75.56 733 GLY A N 1
ATOM 5883 C CA . GLY A 1 733 ? 18.206 -11.724 -24.181 1.00 75.56 733 GLY A CA 1
ATOM 5884 C C . GLY A 1 733 ? 18.379 -10.463 -25.033 1.00 75.56 733 GLY A C 1
ATOM 5885 O O . GLY A 1 733 ? 19.507 -10.068 -25.328 1.00 75.56 733 GLY A O 1
ATOM 5886 N N . ALA A 1 734 ? 17.285 -9.756 -25.327 1.00 81.81 734 ALA A N 1
ATOM 5887 C CA . ALA A 1 734 ? 17.316 -8.511 -26.093 1.00 81.81 734 ALA A CA 1
ATOM 5888 C C . ALA A 1 734 ? 18.111 -7.390 -25.399 1.00 81.81 734 ALA A C 1
ATOM 5890 O O . ALA A 1 734 ? 18.653 -6.515 -26.070 1.00 81.81 734 ALA A O 1
ATOM 5891 N N . LEU A 1 735 ? 18.213 -7.410 -24.066 1.00 73.81 735 LEU A N 1
ATOM 5892 C CA . LEU A 1 735 ? 19.032 -6.460 -23.304 1.00 73.81 735 LEU A CA 1
ATOM 5893 C C . LEU A 1 735 ? 20.538 -6.711 -23.411 1.00 73.81 735 LEU A C 1
ATOM 5895 O O . LEU A 1 735 ? 21.313 -5.774 -23.220 1.00 73.81 735 LEU A O 1
ATOM 5899 N N . LYS A 1 736 ? 20.947 -7.961 -23.653 1.00 75.81 736 LYS A N 1
ATOM 5900 C CA . LYS A 1 736 ? 22.357 -8.341 -23.845 1.00 75.81 736 LYS A CA 1
ATOM 5901 C C . LYS A 1 736 ? 22.831 -8.077 -25.276 1.00 75.81 736 LYS A C 1
ATOM 5903 O O . LYS A 1 736 ? 24.028 -7.993 -25.503 1.00 75.81 736 LYS A O 1
ATOM 5908 N N . SER A 1 737 ? 21.895 -7.953 -26.214 1.00 80.94 737 SER A N 1
ATOM 5909 C CA . SER A 1 737 ? 22.156 -7.633 -27.616 1.00 80.94 737 SER A CA 1
ATOM 5910 C C . SER A 1 737 ? 22.466 -6.145 -27.802 1.00 80.94 737 SER A C 1
ATOM 5912 O O . SER A 1 737 ? 21.705 -5.280 -27.356 1.00 80.94 737 SER A O 1
ATOM 5914 N N . ASP A 1 738 ? 23.536 -5.834 -28.536 1.00 74.56 738 ASP A N 1
ATOM 5915 C CA . ASP A 1 738 ? 23.906 -4.455 -28.889 1.00 74.56 738 ASP A CA 1
ATOM 5916 C C . ASP A 1 738 ? 22.832 -3.770 -29.748 1.00 74.56 738 ASP A C 1
ATOM 5918 O O . ASP A 1 738 ? 22.547 -2.576 -29.587 1.00 74.56 738 ASP A O 1
ATOM 5922 N N . LEU A 1 739 ? 22.180 -4.555 -30.615 1.00 76.44 739 LEU A N 1
ATOM 5923 C CA . LEU A 1 739 ? 21.082 -4.122 -31.483 1.00 76.44 739 LEU A CA 1
ATOM 5924 C C . LEU A 1 739 ? 19.798 -3.840 -30.701 1.00 76.44 739 LEU A C 1
ATOM 5926 O O . LEU A 1 739 ? 18.932 -3.100 -31.177 1.00 76.44 739 LEU A O 1
ATOM 5930 N N . GLY A 1 740 ? 19.672 -4.405 -29.499 1.00 79.38 740 GLY A N 1
ATOM 5931 C CA . GLY A 1 740 ? 18.489 -4.234 -28.680 1.00 79.38 740 GLY A CA 1
ATOM 5932 C C . GLY A 1 740 ? 17.275 -5.024 -29.192 1.00 79.38 740 GLY A C 1
ATOM 5933 O O . GLY A 1 740 ? 16.125 -4.585 -29.114 1.00 79.38 740 GLY A O 1
ATOM 5934 N N . TYR A 1 741 ? 17.505 -6.182 -29.775 1.00 87.31 741 TYR A N 1
ATOM 5935 C CA . TYR A 1 741 ? 16.469 -7.173 -30.033 1.00 87.31 741 TYR A CA 1
ATOM 5936 C C . TYR A 1 741 ? 17.133 -8.527 -30.246 1.00 87.31 741 TYR A C 1
ATOM 5938 O O . TYR A 1 741 ? 18.345 -8.598 -30.480 1.00 87.31 741 TYR A O 1
ATOM 5946 N N . LEU A 1 742 ? 16.348 -9.589 -30.104 1.00 87.38 742 LEU A N 1
ATOM 5947 C CA . LEU A 1 742 ? 16.765 -10.944 -30.441 1.00 87.38 742 LEU A CA 1
ATOM 5948 C C . LEU A 1 742 ? 16.952 -11.058 -31.953 1.00 87.38 742 LEU A C 1
ATOM 5950 O O . LEU A 1 742 ? 16.100 -10.591 -32.706 1.00 87.38 742 LEU A O 1
ATOM 5954 N N . ASP A 1 743 ? 18.042 -11.680 -32.394 1.00 87.94 743 ASP A N 1
ATOM 5955 C CA . ASP A 1 743 ? 18.193 -12.057 -33.797 1.00 87.94 743 ASP A CA 1
ATOM 5956 C C . ASP A 1 743 ? 17.222 -13.196 -34.175 1.00 87.94 743 ASP A C 1
ATOM 5958 O O . ASP A 1 743 ? 16.597 -13.827 -33.313 1.00 87.94 743 ASP A O 1
ATOM 5962 N N . LYS A 1 744 ? 17.084 -13.451 -35.4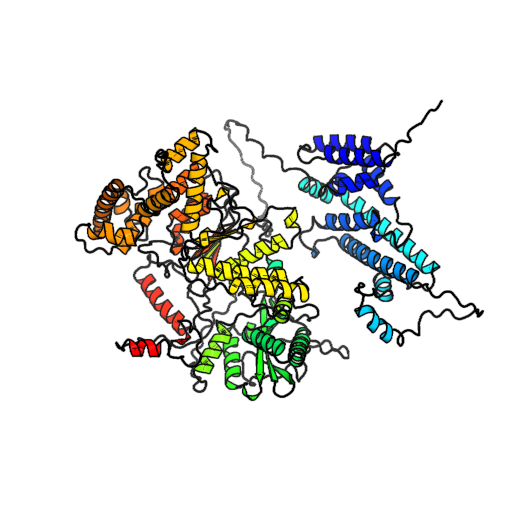80 1.00 87.50 744 LYS A N 1
ATOM 5963 C CA . LYS A 1 744 ? 16.121 -14.420 -36.019 1.00 87.50 744 LYS A CA 1
ATOM 5964 C C . LYS A 1 744 ? 16.380 -15.832 -35.504 1.00 87.50 744 LYS A C 1
ATOM 5966 O O . LYS A 1 744 ? 15.436 -16.523 -35.133 1.00 87.50 744 LYS A O 1
ATOM 5971 N N . GLU A 1 745 ? 17.640 -16.255 -35.496 1.00 86.19 745 GLU A N 1
ATOM 5972 C CA . GLU A 1 745 ? 18.038 -17.607 -35.094 1.00 86.19 745 GLU A CA 1
ATOM 5973 C C . GLU A 1 745 ? 17.761 -17.820 -33.612 1.00 86.19 745 GLU A C 1
ATOM 5975 O O . GLU A 1 745 ? 17.192 -18.835 -33.221 1.00 86.19 745 GLU A O 1
ATOM 5980 N N . THR A 1 746 ? 18.069 -16.818 -32.797 1.00 84.00 746 THR A N 1
ATOM 5981 C CA . THR A 1 746 ? 17.767 -16.774 -31.375 1.00 84.00 746 THR A CA 1
ATOM 5982 C C . THR A 1 746 ? 16.254 -16.829 -31.160 1.00 84.00 746 THR A C 1
ATOM 5984 O O . THR A 1 746 ? 15.781 -17.730 -30.475 1.00 84.00 746 THR A O 1
ATOM 5987 N N . TYR A 1 747 ? 15.457 -15.955 -31.773 1.00 84.25 747 TYR A N 1
ATOM 5988 C CA . TYR A 1 747 ? 13.999 -15.933 -31.584 1.00 84.25 747 TYR A CA 1
ATOM 5989 C C . TYR A 1 747 ? 13.304 -17.236 -32.026 1.00 84.25 747 TYR A C 1
ATOM 5991 O O . TYR A 1 747 ? 12.509 -17.810 -31.277 1.00 84.25 747 TYR A O 1
ATOM 5999 N N . VAL A 1 748 ? 13.640 -17.748 -33.214 1.00 82.12 748 VAL A N 1
ATOM 6000 C CA . VAL A 1 748 ? 13.062 -18.991 -33.753 1.00 82.12 748 VAL A CA 1
ATOM 6001 C C . VAL A 1 748 ? 13.588 -20.214 -32.989 1.00 82.12 748 VAL A C 1
ATOM 6003 O O . VAL A 1 748 ? 12.818 -21.110 -32.642 1.00 82.12 748 VAL A O 1
ATOM 6006 N N . GLY A 1 749 ? 14.882 -20.228 -32.658 1.00 71.44 749 GLY A N 1
ATOM 6007 C CA . GLY A 1 749 ? 15.588 -21.314 -31.970 1.00 71.44 749 GLY A CA 1
ATOM 6008 C C . GLY A 1 749 ? 15.315 -21.416 -30.467 1.00 71.44 749 GLY A C 1
ATOM 6009 O O . GLY A 1 749 ? 15.518 -22.484 -29.889 1.00 71.44 749 GLY A O 1
ATOM 6010 N N . HIS A 1 750 ? 14.757 -20.382 -29.824 1.00 65.56 750 HIS A N 1
ATOM 6011 C CA . HIS A 1 750 ? 14.288 -20.407 -28.424 1.00 65.56 750 HIS A CA 1
ATOM 6012 C C . HIS A 1 750 ? 13.056 -21.319 -28.198 1.00 65.56 750 HIS A C 1
ATOM 6014 O O . HIS A 1 750 ? 12.325 -21.172 -27.216 1.00 65.56 750 HIS A O 1
ATOM 6020 N N . GLY A 1 751 ? 12.837 -22.317 -29.061 1.00 48.22 751 GLY A N 1
ATOM 6021 C CA . GLY A 1 751 ? 11.738 -23.290 -29.056 1.00 48.22 751 GLY A CA 1
ATOM 6022 C C . GLY A 1 751 ? 11.558 -24.130 -27.784 1.00 48.22 751 GLY A C 1
ATOM 6023 O O . GLY A 1 751 ? 10.636 -24.930 -27.739 1.00 48.22 751 GLY A O 1
ATOM 6024 N N . HIS A 1 752 ? 12.384 -23.948 -26.747 1.00 42.38 752 HIS A N 1
ATOM 6025 C CA . HIS A 1 752 ? 12.313 -24.705 -25.490 1.00 42.38 752 HIS A CA 1
ATOM 6026 C C . HIS A 1 752 ? 12.060 -23.841 -24.237 1.00 42.38 752 HIS A C 1
ATOM 6028 O O . HIS A 1 752 ? 11.823 -24.395 -23.162 1.00 42.38 752 HIS A O 1
ATOM 6034 N N . SER A 1 753 ? 12.046 -22.502 -24.334 1.00 46.22 753 SER A N 1
ATOM 6035 C CA . SER A 1 753 ? 11.805 -21.631 -23.169 1.00 46.22 753 SER A CA 1
ATOM 6036 C C . SER A 1 753 ? 10.340 -21.186 -23.066 1.00 46.22 753 SER A C 1
ATOM 6038 O O . SER A 1 753 ? 9.967 -20.054 -23.343 1.00 46.22 753 SER A O 1
ATOM 6040 N N . ARG A 1 754 ? 9.510 -22.151 -22.669 1.00 50.78 754 ARG A N 1
ATOM 6041 C CA . ARG A 1 754 ? 8.380 -22.063 -21.725 1.00 50.78 754 ARG A CA 1
ATOM 6042 C C . ARG A 1 754 ? 7.236 -21.047 -21.868 1.00 50.78 754 ARG A C 1
ATOM 6044 O O . ARG A 1 754 ? 6.353 -21.186 -21.042 1.00 50.78 754 ARG A O 1
ATOM 6051 N N . SER A 1 755 ? 7.112 -20.130 -22.829 1.00 51.69 755 SER A N 1
ATOM 6052 C CA . SER A 1 755 ? 5.885 -19.292 -22.921 1.00 51.69 755 SER A CA 1
ATOM 6053 C C . SER A 1 755 ? 5.631 -18.666 -24.280 1.00 51.69 755 SER A C 1
ATOM 6055 O O . SER A 1 755 ? 5.839 -17.468 -24.432 1.00 51.69 755 SER A O 1
ATOM 6057 N N . GLN A 1 756 ? 5.216 -19.423 -25.296 1.00 58.00 756 GLN A N 1
ATOM 6058 C CA . GLN A 1 756 ? 4.838 -18.768 -26.553 1.00 58.00 756 GLN A CA 1
ATOM 6059 C C . GLN A 1 756 ? 3.595 -19.418 -27.146 1.00 58.00 756 GLN A C 1
ATOM 6061 O O . GLN A 1 756 ? 3.594 -20.596 -27.496 1.00 58.00 756 GLN A O 1
ATOM 6066 N N . THR A 1 757 ? 2.547 -18.605 -27.255 1.00 59.53 757 THR A N 1
ATOM 6067 C CA . THR A 1 757 ? 1.267 -18.847 -27.942 1.00 59.53 757 THR A CA 1
ATOM 6068 C C . THR A 1 757 ? 1.438 -19.086 -29.447 1.00 59.53 757 THR A C 1
ATOM 6070 O O . THR A 1 757 ? 0.492 -19.479 -30.126 1.00 59.53 757 THR A O 1
ATOM 6073 N N . VAL A 1 758 ? 2.650 -18.867 -29.966 1.00 68.12 758 VAL A N 1
ATOM 6074 C CA . VAL A 1 758 ? 3.004 -18.873 -31.384 1.00 68.12 758 VAL A CA 1
ATOM 6075 C C . VAL A 1 758 ? 3.773 -20.142 -31.749 1.00 68.12 758 VAL A C 1
ATOM 6077 O O . VAL A 1 758 ? 4.846 -20.427 -31.199 1.00 68.12 758 VAL A O 1
ATOM 6080 N N . SER A 1 759 ? 3.242 -20.895 -32.715 1.00 72.06 759 SER A N 1
ATOM 6081 C CA . SER A 1 759 ? 3.904 -22.086 -33.261 1.00 72.06 759 SER A CA 1
ATOM 6082 C C . SER A 1 759 ? 5.225 -21.732 -33.965 1.00 72.06 759 SER A C 1
ATOM 6084 O O . SER A 1 759 ? 5.375 -20.612 -34.457 1.00 72.06 759 SER A O 1
ATOM 6086 N N . PRO A 1 760 ? 6.183 -22.672 -34.088 1.00 73.56 760 PRO A N 1
ATOM 6087 C CA . PRO A 1 760 ? 7.460 -22.412 -34.761 1.00 73.56 760 PRO A CA 1
ATOM 6088 C C . PRO A 1 760 ? 7.315 -21.824 -36.175 1.00 73.56 760 PRO A C 1
ATOM 6090 O O . PRO A 1 760 ? 8.025 -20.884 -36.516 1.00 73.56 760 PRO A O 1
ATOM 6093 N N . ALA A 1 761 ? 6.347 -22.306 -36.963 1.00 74.81 761 ALA A N 1
ATOM 6094 C CA . ALA A 1 761 ? 6.075 -21.784 -38.305 1.00 74.81 761 ALA A CA 1
ATOM 6095 C C . ALA A 1 761 ? 5.564 -20.332 -38.278 1.00 74.81 761 ALA A C 1
ATOM 6097 O O . ALA A 1 761 ? 5.990 -19.502 -39.078 1.00 74.81 761 ALA A O 1
ATOM 6098 N N . GLN A 1 762 ? 4.693 -19.997 -37.322 1.00 82.56 762 GLN A N 1
ATOM 6099 C CA . GLN A 1 762 ? 4.210 -18.627 -37.155 1.00 82.56 762 GLN A CA 1
ATOM 6100 C C . GLN A 1 762 ? 5.325 -17.676 -36.691 1.00 82.56 762 GLN A C 1
ATOM 6102 O O . GLN A 1 762 ? 5.306 -16.511 -37.076 1.00 82.56 762 GLN A O 1
ATOM 6107 N N . ARG A 1 763 ? 6.328 -18.144 -35.931 1.00 83.56 763 ARG A N 1
ATOM 6108 C CA . ARG A 1 763 ? 7.467 -17.306 -35.501 1.00 83.56 763 ARG A CA 1
ATOM 6109 C C . ARG A 1 763 ? 8.292 -16.796 -36.672 1.00 83.56 763 ARG A C 1
ATOM 6111 O O . ARG A 1 763 ? 8.740 -15.653 -36.649 1.00 83.56 763 ARG A O 1
ATOM 6118 N N . GLU A 1 764 ? 8.475 -17.606 -37.712 1.00 87.38 764 GLU A N 1
ATOM 6119 C CA . GLU A 1 764 ? 9.159 -17.137 -38.919 1.00 87.38 764 GLU A CA 1
ATOM 6120 C C . GLU A 1 764 ? 8.398 -15.986 -39.580 1.00 87.38 764 GLU A C 1
ATOM 6122 O O . GLU A 1 764 ? 9.002 -14.977 -39.952 1.00 87.38 764 GLU A O 1
ATOM 6127 N N . THR A 1 765 ? 7.069 -16.103 -39.660 1.00 88.62 765 THR A N 1
ATOM 6128 C CA . THR A 1 765 ? 6.196 -15.040 -40.169 1.00 88.62 765 THR A CA 1
ATOM 6129 C C . THR A 1 765 ? 6.254 -13.795 -39.285 1.00 88.62 765 THR A C 1
ATOM 6131 O O . THR A 1 765 ? 6.443 -12.697 -39.803 1.00 88.62 765 THR A O 1
ATOM 6134 N N . VAL A 1 766 ? 6.160 -13.949 -37.960 1.00 89.62 766 VAL A N 1
ATOM 6135 C CA . VAL A 1 766 ? 6.263 -12.837 -37.000 1.00 89.62 766 VAL A CA 1
ATOM 6136 C C . VAL A 1 766 ? 7.593 -12.110 -37.169 1.00 89.62 766 VAL A C 1
ATOM 6138 O O . VAL A 1 766 ? 7.609 -10.889 -37.294 1.00 89.62 766 VAL A O 1
ATOM 6141 N N . TYR A 1 767 ? 8.713 -12.827 -37.254 1.00 90.69 767 TYR A N 1
ATOM 6142 C CA . TYR A 1 767 ? 10.017 -12.184 -37.408 1.00 90.69 767 TYR A CA 1
ATOM 6143 C C . TYR A 1 767 ? 10.158 -11.465 -38.761 1.00 90.69 767 TYR A C 1
ATOM 6145 O O . TYR A 1 767 ? 10.711 -10.369 -38.823 1.00 90.69 767 TYR A O 1
ATOM 6153 N N . ALA A 1 768 ? 9.605 -12.015 -39.847 1.00 90.94 768 ALA A N 1
ATOM 6154 C CA . ALA A 1 768 ? 9.569 -11.317 -41.135 1.00 90.94 768 ALA A CA 1
ATOM 6155 C C . ALA A 1 768 ? 8.766 -10.002 -41.053 1.00 90.94 768 ALA A C 1
ATOM 6157 O O . ALA A 1 768 ? 9.203 -8.966 -41.563 1.00 90.94 768 ALA A O 1
ATOM 6158 N N . LEU A 1 769 ? 7.626 -10.008 -40.353 1.00 92.19 769 LEU A N 1
ATOM 6159 C CA . LEU A 1 769 ? 6.859 -8.790 -40.074 1.00 92.19 769 LEU A CA 1
ATOM 6160 C C . LEU A 1 769 ? 7.652 -7.817 -39.184 1.00 92.19 769 LEU A C 1
ATOM 6162 O O . LEU A 1 769 ? 7.614 -6.608 -39.421 1.00 92.19 769 LEU A O 1
ATOM 6166 N N . PHE A 1 770 ? 8.425 -8.319 -38.217 1.00 92.19 770 PHE A N 1
ATOM 6167 C CA . PHE A 1 770 ? 9.284 -7.506 -37.352 1.00 92.19 770 PHE A CA 1
ATOM 6168 C C . PHE A 1 770 ? 10.369 -6.755 -38.141 1.00 92.19 770 PHE A C 1
ATOM 6170 O O . PHE A 1 770 ? 10.679 -5.596 -37.844 1.00 92.19 770 PHE A O 1
ATOM 6177 N N . GLU A 1 771 ? 10.930 -7.365 -39.185 1.00 92.06 771 GLU A N 1
ATOM 6178 C CA . GLU A 1 771 ? 11.895 -6.698 -40.067 1.00 92.06 771 GLU A CA 1
ATOM 6179 C C . GLU A 1 771 ? 11.250 -5.554 -40.861 1.00 92.06 771 GLU A C 1
ATOM 6181 O O . GLU A 1 771 ? 11.838 -4.472 -40.983 1.00 92.06 771 GLU A O 1
ATOM 6186 N N . VAL A 1 772 ? 10.029 -5.759 -41.370 1.00 91.19 772 VAL A N 1
ATOM 6187 C CA . VAL A 1 772 ? 9.246 -4.715 -42.058 1.00 91.19 772 VAL A CA 1
ATOM 6188 C C . VAL A 1 772 ? 8.900 -3.583 -41.092 1.00 91.19 772 VAL A C 1
ATOM 6190 O O . VAL A 1 772 ? 9.142 -2.412 -41.403 1.00 91.19 772 VAL A O 1
ATOM 6193 N N . TYR A 1 773 ? 8.406 -3.931 -39.902 1.00 91.00 773 TYR A N 1
ATOM 6194 C CA . TYR A 1 773 ? 8.132 -3.006 -38.805 1.00 91.00 773 TYR A CA 1
ATOM 6195 C C . TYR A 1 773 ? 9.359 -2.150 -38.490 1.00 91.00 773 TYR A C 1
ATOM 6197 O O . TYR A 1 773 ? 9.292 -0.923 -38.533 1.00 91.00 773 TYR A O 1
ATOM 6205 N N . THR A 1 774 ? 10.513 -2.782 -38.270 1.00 89.69 774 THR A N 1
ATOM 6206 C CA . THR A 1 774 ? 11.756 -2.096 -37.902 1.00 89.69 774 THR A CA 1
ATOM 6207 C C . THR A 1 774 ? 12.226 -1.134 -38.993 1.00 89.69 774 THR A C 1
ATOM 6209 O O . THR A 1 774 ? 12.675 -0.028 -38.679 1.00 89.69 774 THR A O 1
ATOM 6212 N N . LYS A 1 775 ? 12.109 -1.511 -40.275 1.00 89.31 775 LYS A N 1
ATOM 6213 C CA . LYS A 1 775 ? 12.456 -0.638 -41.413 1.00 89.31 775 LYS A CA 1
ATOM 6214 C C . LYS A 1 775 ? 11.550 0.592 -41.477 1.00 89.31 775 LYS A C 1
ATOM 6216 O O . LYS A 1 775 ? 12.058 1.710 -41.535 1.00 89.31 775 LYS A O 1
ATOM 6221 N N . ARG A 1 776 ? 10.228 0.407 -41.408 1.00 88.12 776 ARG A N 1
ATOM 6222 C CA . ARG A 1 776 ? 9.260 1.519 -41.443 1.00 88.12 776 ARG A CA 1
ATOM 6223 C C . ARG A 1 776 ? 9.374 2.418 -40.224 1.00 88.12 776 ARG A C 1
ATOM 6225 O O . ARG A 1 776 ? 9.421 3.633 -40.352 1.00 88.12 776 ARG A O 1
ATOM 6232 N N . ARG A 1 777 ? 9.497 1.837 -39.036 1.00 89.19 777 ARG A N 1
ATOM 6233 C CA . ARG A 1 777 ? 9.687 2.581 -37.791 1.00 89.19 777 ARG A CA 1
ATOM 6234 C C . ARG A 1 777 ? 10.936 3.464 -37.844 1.00 89.19 777 ARG A C 1
ATOM 6236 O O . ARG A 1 777 ? 10.869 4.624 -37.460 1.00 89.19 777 ARG A O 1
ATOM 6243 N N . LYS A 1 778 ? 12.052 2.958 -38.389 1.00 85.00 778 LYS A N 1
ATOM 6244 C CA . LYS A 1 778 ? 13.262 3.767 -38.628 1.00 85.00 778 LYS A CA 1
ATOM 6245 C C . LYS A 1 778 ? 13.032 4.897 -39.638 1.00 85.00 778 LYS A C 1
ATOM 6247 O O . LYS A 1 778 ? 13.565 5.977 -39.421 1.00 85.00 778 LYS A O 1
ATOM 6252 N N . LEU A 1 779 ? 12.258 4.659 -40.701 1.00 85.12 779 LEU A N 1
ATOM 6253 C CA . LEU A 1 779 ? 11.919 5.677 -41.704 1.00 85.12 779 LEU A CA 1
ATOM 6254 C C . LEU A 1 779 ? 11.100 6.828 -41.101 1.00 85.12 779 LEU A C 1
ATOM 6256 O O . LEU A 1 779 ? 11.401 7.987 -41.365 1.00 85.12 779 LEU A O 1
ATOM 6260 N N . HIS A 1 780 ? 10.109 6.506 -40.268 1.00 81.19 780 HIS A N 1
ATOM 6261 C CA . HIS A 1 780 ? 9.252 7.496 -39.608 1.00 81.19 780 HIS A CA 1
ATOM 6262 C C . HIS A 1 780 ? 9.884 8.123 -38.354 1.00 81.19 780 HIS A C 1
ATOM 6264 O O . HIS A 1 780 ? 9.397 9.128 -37.853 1.00 81.19 780 HIS A O 1
ATOM 6270 N N . GLY A 1 781 ? 10.981 7.556 -37.840 1.00 80.25 781 GLY A N 1
ATOM 6271 C CA . GLY A 1 781 ? 11.613 8.026 -36.605 1.00 80.25 781 GLY A CA 1
ATOM 6272 C C . GLY A 1 781 ? 10.815 7.703 -35.338 1.00 80.25 781 GLY A C 1
ATOM 6273 O O . GLY A 1 781 ? 11.077 8.297 -34.297 1.00 80.25 781 GLY A O 1
ATOM 6274 N N . HIS A 1 782 ? 9.868 6.766 -35.416 1.00 86.69 782 HIS A N 1
ATOM 6275 C CA . HIS A 1 782 ? 9.048 6.367 -34.277 1.00 86.69 782 HIS A CA 1
ATOM 6276 C C . HIS A 1 782 ? 9.835 5.500 -33.283 1.00 86.69 782 HIS A C 1
ATOM 6278 O O . HIS A 1 782 ? 10.801 4.813 -33.641 1.00 86.69 782 HIS A O 1
ATOM 6284 N N . HIS A 1 783 ? 9.396 5.492 -32.031 1.00 85.69 783 HIS A N 1
ATOM 6285 C CA . HIS A 1 783 ? 9.928 4.639 -30.973 1.00 85.69 783 HIS A CA 1
ATOM 6286 C C . HIS A 1 783 ? 8.780 4.009 -30.187 1.00 85.69 783 HIS A C 1
ATOM 6288 O O . HIS A 1 783 ? 7.745 4.630 -29.978 1.00 85.69 783 HIS A O 1
ATOM 6294 N N . ASP A 1 784 ? 8.958 2.758 -29.776 1.00 89.00 784 ASP A N 1
ATOM 6295 C CA . ASP A 1 784 ? 7.932 1.996 -29.054 1.00 89.00 784 ASP A CA 1
ATOM 6296 C C . ASP A 1 784 ? 8.273 1.875 -27.552 1.00 89.00 784 ASP A C 1
ATOM 6298 O O . ASP A 1 784 ? 9.373 2.274 -27.134 1.00 89.00 784 ASP A O 1
ATOM 6302 N N . PRO A 1 785 ? 7.373 1.322 -26.712 1.00 87.56 785 PRO A N 1
ATOM 6303 C CA . PRO A 1 785 ? 7.600 1.230 -25.271 1.00 87.56 785 PRO A CA 1
ATOM 6304 C C . PRO A 1 785 ? 8.913 0.530 -24.895 1.00 87.56 785 PRO A C 1
ATOM 6306 O O . PRO A 1 785 ? 9.609 0.980 -23.984 1.00 87.56 785 PRO A O 1
ATOM 6309 N N . ALA A 1 786 ? 9.319 -0.511 -25.632 1.00 88.38 786 ALA A N 1
ATOM 6310 C CA . ALA A 1 786 ? 10.562 -1.225 -25.350 1.00 88.38 786 ALA A CA 1
ATOM 6311 C C . ALA A 1 786 ? 11.816 -0.410 -25.713 1.00 88.38 786 ALA A C 1
ATOM 6313 O O . ALA A 1 786 ? 12.842 -0.533 -25.036 1.00 88.38 786 ALA A O 1
ATOM 6314 N N . ASP A 1 787 ? 11.763 0.441 -26.750 1.00 88.50 787 ASP A N 1
ATOM 6315 C CA . ASP A 1 787 ? 12.856 1.392 -27.016 1.00 88.50 787 ASP A CA 1
ATOM 6316 C C . ASP A 1 787 ? 13.003 2.393 -25.878 1.00 88.50 787 ASP A C 1
ATOM 6318 O O . ASP A 1 787 ? 14.124 2.648 -25.431 1.00 88.50 787 ASP A O 1
ATOM 6322 N N . ARG A 1 788 ? 11.875 2.934 -25.406 1.00 89.00 788 ARG A N 1
ATOM 6323 C CA . ARG A 1 788 ? 11.841 3.906 -24.316 1.00 89.00 788 ARG A CA 1
ATOM 6324 C C . ARG A 1 788 ? 12.430 3.325 -23.038 1.00 89.00 788 ARG A C 1
ATOM 6326 O O . ARG A 1 788 ? 13.368 3.895 -22.482 1.00 89.00 788 ARG A O 1
ATOM 6333 N N . THR A 1 789 ? 11.949 2.161 -22.606 1.00 90.06 789 THR A N 1
ATOM 6334 C CA . THR A 1 789 ? 12.462 1.486 -21.406 1.00 90.06 789 THR A CA 1
ATOM 6335 C C . THR A 1 789 ? 13.960 1.207 -21.540 1.00 90.06 789 THR A C 1
ATOM 6337 O O . THR A 1 789 ? 14.731 1.465 -20.614 1.00 90.06 789 THR A O 1
ATOM 6340 N N . ARG A 1 790 ? 14.435 0.770 -22.715 1.00 88.81 790 ARG A N 1
ATOM 6341 C CA . ARG A 1 790 ? 15.874 0.565 -22.941 1.00 88.81 790 ARG A CA 1
ATOM 6342 C C . ARG A 1 790 ? 16.679 1.857 -22.872 1.00 88.81 790 ARG A C 1
ATOM 6344 O O . ARG A 1 790 ? 17.761 1.851 -22.281 1.00 88.81 790 ARG A O 1
ATOM 6351 N N . MET A 1 791 ? 16.198 2.926 -23.499 1.00 90.50 791 MET A N 1
ATOM 6352 C CA . MET A 1 791 ? 16.824 4.245 -23.424 1.00 90.50 791 MET A CA 1
ATOM 6353 C C . MET A 1 791 ? 16.962 4.662 -21.958 1.00 90.50 791 MET A C 1
ATOM 6355 O O . MET A 1 791 ? 18.068 4.982 -21.531 1.00 90.50 791 MET A O 1
ATOM 6359 N N . LEU A 1 792 ? 15.892 4.551 -21.166 1.00 92.06 792 LEU A N 1
ATOM 6360 C CA . LEU A 1 792 ? 15.907 4.870 -19.737 1.00 92.06 792 LEU A CA 1
ATOM 6361 C C . LEU A 1 792 ? 16.905 4.013 -18.950 1.00 92.06 792 LEU A C 1
ATOM 6363 O O . LEU A 1 792 ? 17.674 4.558 -18.162 1.00 92.06 792 LEU A O 1
ATOM 6367 N N . ILE A 1 793 ? 16.974 2.700 -19.198 1.00 90.31 793 ILE A N 1
ATOM 6368 C CA . ILE A 1 793 ? 17.980 1.820 -18.574 1.00 90.31 793 ILE A CA 1
ATOM 6369 C C . ILE A 1 793 ? 19.403 2.285 -18.916 1.00 90.31 793 ILE A C 1
ATOM 6371 O O . ILE A 1 793 ? 20.273 2.299 -18.044 1.00 90.31 793 ILE A O 1
ATOM 6375 N N . ARG A 1 794 ? 19.668 2.658 -20.174 1.00 90.31 794 ARG A N 1
ATOM 6376 C CA . ARG A 1 794 ? 20.984 3.163 -20.601 1.00 90.31 794 ARG A CA 1
ATOM 6377 C C . ARG A 1 794 ? 21.304 4.509 -19.944 1.00 90.31 794 ARG A C 1
ATOM 6379 O O . ARG A 1 794 ? 22.418 4.670 -19.453 1.00 90.31 794 ARG A O 1
ATOM 6386 N N . CYS A 1 795 ? 20.337 5.421 -19.858 1.00 91.25 795 CYS A N 1
ATOM 6387 C CA . CYS A 1 795 ? 20.490 6.699 -19.159 1.00 91.25 795 CYS A CA 1
ATOM 6388 C C . CYS A 1 795 ? 20.779 6.502 -17.665 1.00 91.25 795 CYS A C 1
ATOM 6390 O O . CYS A 1 795 ? 21.737 7.073 -17.155 1.00 91.25 795 CYS A O 1
ATOM 6392 N N . LEU A 1 796 ? 20.029 5.631 -16.981 1.00 90.94 796 LEU A N 1
ATOM 6393 C CA . LEU A 1 796 ? 20.244 5.301 -15.567 1.00 90.94 796 LEU A CA 1
ATOM 6394 C C . LEU A 1 796 ? 21.620 4.666 -15.324 1.00 90.94 796 LEU A C 1
ATOM 6396 O O . LEU A 1 796 ? 22.268 4.969 -14.327 1.00 90.94 796 LEU A O 1
ATOM 6400 N N . LYS A 1 797 ? 22.111 3.825 -16.243 1.00 88.50 797 LYS A N 1
ATOM 6401 C CA . LYS A 1 797 ? 23.476 3.272 -16.168 1.00 88.50 797 LYS A CA 1
ATOM 6402 C C . LYS A 1 797 ? 24.558 4.335 -16.379 1.00 88.50 797 LYS A C 1
ATOM 6404 O O . LYS A 1 797 ? 25.606 4.253 -15.748 1.00 88.50 797 LYS A O 1
ATOM 6409 N N . ALA A 1 798 ? 24.322 5.302 -17.266 1.00 87.81 798 ALA A N 1
ATOM 6410 C CA . ALA A 1 798 ? 25.288 6.345 -17.609 1.00 87.81 798 ALA A CA 1
ATOM 6411 C C . ALA A 1 798 ? 25.359 7.475 -16.565 1.00 87.81 798 ALA A C 1
ATOM 6413 O O . ALA A 1 798 ? 26.448 7.950 -16.237 1.00 87.81 798 ALA A O 1
ATOM 6414 N N . ALA A 1 799 ? 24.206 7.909 -16.054 1.00 86.69 799 ALA A N 1
ATOM 6415 C CA . ALA A 1 799 ? 24.068 9.085 -15.194 1.00 86.69 799 ALA A CA 1
ATOM 6416 C C . ALA A 1 799 ? 23.700 8.757 -13.737 1.00 86.69 799 ALA A C 1
ATOM 6418 O O . ALA A 1 799 ? 23.788 9.636 -12.882 1.00 86.69 799 ALA A O 1
ATOM 6419 N N . GLY A 1 800 ? 23.328 7.511 -13.434 1.00 87.06 800 GLY A N 1
ATOM 6420 C CA . GLY A 1 800 ? 22.791 7.123 -12.131 1.00 87.06 800 GLY A CA 1
ATOM 6421 C C . GLY A 1 800 ? 21.316 7.498 -11.962 1.00 87.06 800 GLY A C 1
ATOM 6422 O O . GLY A 1 800 ? 20.662 7.982 -12.889 1.00 87.06 800 GLY A O 1
ATOM 6423 N N . VAL A 1 801 ? 20.783 7.252 -10.762 1.00 87.88 801 VAL A N 1
ATOM 6424 C CA . VAL A 1 801 ? 19.429 7.688 -10.390 1.00 87.88 801 VAL A CA 1
ATOM 6425 C C . VAL A 1 801 ? 19.445 9.204 -10.190 1.00 87.88 801 VAL A C 1
ATOM 6427 O O . VAL A 1 801 ? 20.223 9.685 -9.364 1.00 87.88 801 VAL A O 1
ATOM 6430 N N . PRO A 1 802 ? 18.616 9.969 -10.919 1.00 84.00 802 PRO A N 1
ATOM 6431 C CA . PRO A 1 802 ? 18.580 11.412 -10.751 1.00 84.00 802 PRO A CA 1
ATOM 6432 C C . PRO A 1 802 ? 17.895 11.812 -9.436 1.00 84.00 802 PRO A C 1
ATOM 6434 O O . PRO A 1 802 ? 16.910 11.203 -9.021 1.00 84.00 802 PRO A O 1
ATOM 6437 N N . GLY A 1 803 ? 18.381 12.882 -8.803 1.00 84.50 803 GLY A N 1
ATOM 6438 C CA . GLY A 1 803 ? 17.827 13.388 -7.543 1.00 84.50 803 GLY A CA 1
ATOM 6439 C C . GLY A 1 803 ? 18.029 12.434 -6.357 1.00 84.50 803 GLY A C 1
ATOM 6440 O O . GLY A 1 803 ? 19.015 11.701 -6.294 1.00 84.50 803 GLY A O 1
ATOM 6441 N N . LYS A 1 804 ? 17.105 12.462 -5.385 1.00 86.50 804 LYS A N 1
ATOM 6442 C CA . LYS A 1 804 ? 17.105 11.500 -4.270 1.00 86.50 804 LYS A CA 1
ATOM 6443 C C . LYS A 1 804 ? 16.409 10.207 -4.704 1.00 86.50 804 LYS A C 1
ATOM 6445 O O . LYS A 1 804 ? 15.291 10.251 -5.220 1.00 86.50 804 LYS A O 1
ATOM 6450 N N . ALA A 1 805 ? 17.057 9.074 -4.450 1.00 86.38 805 ALA A N 1
ATOM 6451 C CA . ALA A 1 805 ? 16.528 7.755 -4.779 1.00 86.38 805 ALA A CA 1
ATOM 6452 C C . ALA A 1 805 ? 15.268 7.401 -3.970 1.00 86.38 805 ALA A C 1
ATOM 6454 O O . ALA A 1 805 ? 15.025 7.949 -2.893 1.00 86.38 805 ALA A O 1
ATOM 6455 N N . LEU A 1 806 ? 14.481 6.458 -4.490 1.00 93.06 806 LEU A N 1
ATOM 6456 C CA . LEU A 1 806 ? 13.289 5.949 -3.814 1.00 93.06 806 LEU A CA 1
ATOM 6457 C C . LEU A 1 806 ? 13.681 4.925 -2.744 1.00 93.06 806 LEU A C 1
ATOM 6459 O O . LEU A 1 806 ? 14.673 4.200 -2.896 1.00 93.06 806 LEU A O 1
ATOM 6463 N N . ASN A 1 807 ? 12.902 4.860 -1.665 1.00 92.56 807 ASN A N 1
ATOM 6464 C CA . ASN A 1 807 ? 13.072 3.877 -0.595 1.00 92.56 807 ASN A CA 1
ATOM 6465 C C . ASN A 1 807 ? 12.138 2.680 -0.768 1.00 92.56 807 ASN A C 1
ATOM 6467 O O . ASN A 1 807 ? 12.552 1.565 -0.474 1.00 92.56 807 ASN A O 1
ATOM 6471 N N . PHE A 1 808 ? 10.912 2.901 -1.245 1.00 95.31 808 PHE A N 1
ATOM 6472 C CA . PHE A 1 808 ? 9.934 1.836 -1.464 1.00 95.31 808 PHE A CA 1
ATOM 6473 C C . PHE A 1 808 ? 9.208 2.039 -2.793 1.00 95.31 808 PHE A C 1
ATOM 6475 O O . PHE A 1 808 ? 8.815 3.161 -3.119 1.00 95.31 808 PHE A O 1
ATOM 6482 N N . ILE A 1 809 ? 9.031 0.958 -3.552 1.00 97.06 809 ILE A N 1
ATOM 6483 C CA . ILE A 1 809 ? 8.269 0.939 -4.801 1.00 97.06 809 ILE A CA 1
ATOM 6484 C C . ILE A 1 809 ? 7.260 -0.207 -4.743 1.00 97.06 809 ILE A C 1
ATOM 6486 O O . ILE A 1 809 ? 7.633 -1.372 -4.591 1.00 97.06 809 ILE A O 1
ATOM 6490 N N . TYR A 1 810 ? 5.991 0.144 -4.905 1.00 97.69 810 TYR A N 1
ATOM 6491 C CA . TYR A 1 810 ? 4.846 -0.754 -4.927 1.00 97.69 810 TYR A CA 1
ATOM 6492 C C . TYR A 1 810 ? 4.307 -0.806 -6.352 1.00 97.69 810 TYR A C 1
ATOM 6494 O O . TYR A 1 810 ? 3.906 0.221 -6.892 1.00 97.69 810 TYR A O 1
ATOM 6502 N N . VAL A 1 811 ? 4.343 -1.980 -6.973 1.00 97.25 811 VAL A N 1
ATOM 6503 C CA . VAL A 1 811 ? 3.951 -2.192 -8.369 1.00 97.25 811 VAL A CA 1
ATOM 6504 C C . VAL A 1 811 ? 2.696 -3.045 -8.396 1.00 97.25 811 VAL A C 1
ATOM 6506 O O . VAL A 1 811 ? 2.774 -4.245 -8.127 1.00 97.25 811 VAL A O 1
ATOM 6509 N N . ASP A 1 812 ? 1.560 -2.418 -8.686 1.00 95.81 812 ASP A N 1
ATOM 6510 C CA . ASP A 1 812 ? 0.261 -3.079 -8.814 1.00 95.81 812 ASP A CA 1
ATOM 6511 C C . ASP A 1 812 ? -0.038 -3.424 -10.274 1.00 95.81 812 ASP A C 1
ATOM 6513 O O . ASP A 1 812 ? 0.384 -2.709 -11.187 1.00 95.81 812 ASP A O 1
ATOM 6517 N N . GLU A 1 813 ? -0.774 -4.515 -10.481 1.00 92.81 813 GLU A N 1
ATOM 6518 C CA . GLU A 1 813 ? -1.018 -5.118 -11.799 1.00 92.81 813 GLU A CA 1
ATOM 6519 C C . GLU A 1 813 ? 0.278 -5.343 -12.599 1.00 92.81 813 GLU A C 1
ATOM 6521 O O . GLU A 1 813 ? 0.386 -5.022 -13.783 1.00 92.81 813 GLU A O 1
ATOM 6526 N N . ALA A 1 814 ? 1.299 -5.910 -11.945 1.00 92.88 814 ALA A N 1
ATOM 6527 C CA . ALA A 1 814 ? 2.617 -6.138 -12.537 1.00 92.88 814 ALA A CA 1
ATOM 6528 C C . ALA A 1 814 ? 2.567 -6.946 -13.848 1.00 92.88 814 ALA A C 1
ATOM 6530 O O . ALA A 1 814 ? 3.476 -6.818 -14.666 1.00 92.88 814 ALA A O 1
ATOM 6531 N N . GLN A 1 815 ? 1.516 -7.748 -14.064 1.00 90.19 815 GLN A N 1
ATOM 6532 C CA . GLN A 1 815 ? 1.301 -8.502 -15.301 1.00 90.19 815 GLN A CA 1
ATOM 6533 C C . GLN A 1 815 ? 1.030 -7.648 -16.545 1.00 90.19 815 GLN A C 1
ATOM 6535 O O . GLN A 1 815 ? 1.183 -8.143 -17.664 1.00 90.19 815 GLN A O 1
ATOM 6540 N N . ASP A 1 816 ? 0.640 -6.387 -16.360 1.00 90.31 816 ASP A N 1
ATOM 6541 C CA . ASP A 1 816 ? 0.389 -5.446 -17.452 1.00 90.31 816 ASP A CA 1
ATOM 6542 C C . ASP A 1 816 ? 1.640 -4.622 -17.811 1.00 90.31 816 ASP A C 1
ATOM 6544 O O . ASP A 1 816 ? 1.616 -3.807 -18.734 1.00 90.31 816 ASP A O 1
ATOM 6548 N N . ASN A 1 817 ? 2.763 -4.840 -17.117 1.00 88.00 817 ASN A N 1
ATOM 6549 C CA . ASN A 1 817 ? 4.060 -4.265 -17.463 1.00 88.00 817 ASN A CA 1
ATOM 6550 C C . ASN A 1 817 ? 4.862 -5.195 -18.379 1.00 88.00 817 ASN A C 1
ATOM 6552 O O . ASN A 1 817 ? 4.749 -6.421 -18.320 1.00 88.00 817 ASN A O 1
ATOM 6556 N N . PHE A 1 818 ? 5.772 -4.624 -19.173 1.00 85.75 818 PHE A N 1
ATOM 6557 C CA . PHE A 1 818 ? 6.782 -5.440 -19.838 1.00 85.75 818 PHE A CA 1
ATOM 6558 C C . PHE A 1 818 ? 7.807 -5.927 -18.817 1.00 85.75 818 PHE A C 1
ATOM 6560 O O . PHE A 1 818 ? 8.186 -5.211 -17.891 1.00 85.75 818 PHE A O 1
ATOM 6567 N N . LEU A 1 819 ? 8.346 -7.126 -19.033 1.00 85.19 819 LEU A N 1
ATOM 6568 C CA . LEU A 1 819 ? 9.344 -7.711 -18.139 1.00 85.19 819 LEU A CA 1
ATOM 6569 C C . LEU A 1 819 ? 10.560 -6.777 -17.938 1.00 85.19 819 LEU A C 1
ATOM 6571 O O . LEU A 1 819 ? 11.015 -6.563 -16.818 1.00 85.19 819 LEU A O 1
ATOM 6575 N N . ILE A 1 820 ? 11.037 -6.126 -19.005 1.00 86.19 820 ILE A N 1
ATOM 6576 C CA . ILE A 1 820 ? 12.125 -5.129 -18.952 1.00 86.19 820 ILE A CA 1
ATOM 6577 C C . ILE A 1 820 ? 11.833 -3.890 -18.099 1.00 86.19 820 ILE A C 1
ATOM 6579 O O . ILE A 1 820 ? 12.784 -3.286 -17.596 1.00 86.19 820 ILE A O 1
ATOM 6583 N N . ASP A 1 821 ? 10.568 -3.514 -17.908 1.00 90.62 821 ASP A N 1
ATOM 6584 C CA . ASP A 1 821 ? 10.194 -2.338 -17.114 1.00 90.62 821 ASP A CA 1
ATOM 6585 C C . ASP A 1 821 ? 10.618 -2.511 -15.652 1.00 90.62 821 ASP A C 1
ATOM 6587 O O . ASP A 1 821 ? 10.975 -1.539 -14.974 1.00 90.62 821 ASP A O 1
ATOM 6591 N N . SER A 1 822 ? 10.683 -3.767 -15.193 1.00 91.19 822 SER A N 1
ATOM 6592 C CA . SER A 1 822 ? 11.142 -4.127 -13.854 1.00 91.19 822 SER A CA 1
ATOM 6593 C C . SER A 1 822 ? 12.559 -3.641 -13.551 1.00 91.19 822 SER A C 1
ATOM 6595 O O . SER A 1 822 ? 12.872 -3.318 -12.405 1.00 91.19 822 SER A O 1
ATOM 6597 N N . LEU A 1 823 ? 13.411 -3.512 -14.574 1.00 90.25 823 LEU A N 1
ATOM 6598 C CA . LEU A 1 823 ? 14.790 -3.055 -14.420 1.00 90.25 823 LEU A CA 1
ATOM 6599 C C . LEU A 1 823 ? 14.883 -1.559 -14.155 1.00 90.25 823 LEU A C 1
ATOM 6601 O O . LEU A 1 823 ? 15.752 -1.134 -13.397 1.00 90.25 823 LEU A O 1
ATOM 6605 N N . VAL A 1 824 ? 13.993 -0.767 -14.760 1.00 92.88 824 VAL A N 1
ATOM 6606 C CA . VAL A 1 824 ? 13.889 0.667 -14.462 1.00 92.88 824 VAL A CA 1
ATOM 6607 C C . VAL A 1 824 ? 13.452 0.833 -13.012 1.00 92.88 824 VAL A C 1
ATOM 6609 O O . VAL A 1 824 ? 14.129 1.511 -12.247 1.00 92.88 824 VAL A O 1
ATOM 6612 N N . LEU A 1 825 ? 12.386 0.142 -12.603 1.00 94.38 825 LEU A N 1
ATOM 6613 C CA . LEU A 1 825 ? 11.861 0.207 -11.236 1.00 94.38 825 LEU A CA 1
ATOM 6614 C C . LEU A 1 825 ? 12.908 -0.251 -10.207 1.00 94.38 825 LEU A C 1
ATOM 6616 O O . LEU A 1 825 ? 13.181 0.460 -9.241 1.00 94.38 825 LEU A O 1
ATOM 6620 N N . LYS A 1 826 ? 13.587 -1.378 -10.456 1.00 90.88 826 LYS A N 1
ATOM 6621 C CA . LYS A 1 826 ? 14.686 -1.871 -9.612 1.00 90.88 826 LYS A CA 1
ATOM 6622 C C . LYS A 1 826 ? 15.834 -0.866 -9.509 1.00 90.88 826 LYS A C 1
ATOM 6624 O O . LYS A 1 826 ? 16.390 -0.717 -8.426 1.00 90.88 826 LYS A O 1
ATOM 6629 N N . ALA A 1 827 ? 16.188 -0.186 -10.600 1.00 90.88 827 ALA A N 1
ATOM 6630 C CA . ALA A 1 827 ? 17.265 0.801 -10.604 1.00 90.88 827 ALA A CA 1
ATOM 6631 C C . ALA A 1 827 ? 16.923 2.064 -9.797 1.00 90.88 827 ALA A C 1
ATOM 6633 O O . ALA A 1 827 ? 17.819 2.641 -9.191 1.00 90.88 827 ALA A O 1
ATOM 6634 N N . LEU A 1 828 ? 15.653 2.483 -9.758 1.00 93.06 828 LEU A N 1
ATOM 6635 C CA . LEU A 1 828 ? 15.206 3.660 -8.996 1.00 93.06 828 LEU A CA 1
ATOM 6636 C C . LEU A 1 828 ? 15.136 3.418 -7.478 1.00 93.06 828 LEU A C 1
ATOM 6638 O O . LEU A 1 828 ? 15.171 4.378 -6.702 1.00 93.06 828 LEU A O 1
ATOM 6642 N N . CYS A 1 829 ? 15.025 2.157 -7.051 1.00 91.75 829 CYS A N 1
ATOM 6643 C CA . CYS A 1 829 ? 14.920 1.783 -5.644 1.00 91.75 829 CYS A CA 1
ATOM 6644 C C . CYS A 1 829 ? 16.306 1.608 -5.011 1.00 91.75 829 CYS A C 1
ATOM 6646 O O . CYS A 1 829 ? 17.037 0.666 -5.319 1.00 91.75 829 CYS A O 1
ATOM 6648 N N . SER A 1 830 ? 16.656 2.492 -4.077 1.00 88.00 830 SER A N 1
ATOM 6649 C CA . SER A 1 830 ? 17.914 2.397 -3.320 1.00 88.00 830 SER A CA 1
ATOM 6650 C C . SER A 1 830 ? 17.912 1.265 -2.292 1.00 88.00 830 SER A C 1
ATOM 6652 O O . SER A 1 830 ? 18.965 0.699 -1.992 1.00 88.00 830 SER A O 1
ATOM 6654 N N . ASN A 1 831 ? 16.734 0.923 -1.764 1.00 87.25 831 ASN A N 1
ATOM 6655 C CA . ASN A 1 831 ? 16.560 -0.132 -0.777 1.00 87.25 831 ASN A CA 1
ATOM 6656 C C . ASN A 1 831 ? 16.367 -1.493 -1.476 1.00 87.25 831 ASN A C 1
ATOM 6658 O O . ASN A 1 831 ? 15.367 -1.675 -2.177 1.00 87.25 831 ASN A O 1
ATOM 6662 N N . PRO A 1 832 ? 17.257 -2.486 -1.285 1.00 84.00 832 PRO A N 1
ATOM 6663 C CA . PRO A 1 832 ? 17.055 -3.817 -1.856 1.00 84.00 832 PRO A CA 1
ATOM 6664 C C . PRO A 1 832 ? 15.806 -4.521 -1.300 1.00 84.00 832 PRO A C 1
ATOM 6666 O O . PRO A 1 832 ? 15.225 -5.355 -1.993 1.00 84.00 832 PRO A O 1
ATOM 6669 N N . HIS A 1 833 ? 15.360 -4.136 -0.104 1.00 87.75 833 HIS A N 1
ATOM 6670 C CA . HIS A 1 833 ? 14.181 -4.645 0.601 1.00 87.75 833 HIS A CA 1
ATOM 6671 C C . HIS A 1 833 ? 12.910 -3.807 0.355 1.00 87.75 833 HIS A C 1
ATOM 6673 O O . HIS A 1 833 ? 11.895 -4.017 1.009 1.00 87.75 833 HIS A O 1
ATOM 6679 N N . GLY A 1 834 ? 12.963 -2.833 -0.561 1.00 90.38 834 GLY A N 1
ATOM 6680 C CA . GLY A 1 834 ? 11.886 -1.867 -0.787 1.00 90.38 834 GLY A CA 1
ATOM 6681 C C . GLY A 1 834 ? 10.910 -2.204 -1.915 1.00 90.38 834 GLY A C 1
ATOM 6682 O O . GLY A 1 834 ? 10.121 -1.339 -2.282 1.00 90.38 834 GLY A O 1
ATOM 6683 N N . LEU A 1 835 ? 10.976 -3.394 -2.520 1.00 94.12 835 LEU A N 1
ATOM 6684 C CA . LEU A 1 835 ? 10.173 -3.732 -3.701 1.00 94.12 835 LEU A CA 1
ATOM 6685 C C . LEU A 1 835 ? 8.976 -4.612 -3.358 1.00 94.12 835 LEU A C 1
ATOM 6687 O O . LEU A 1 835 ? 9.133 -5.719 -2.850 1.00 94.12 835 LEU A O 1
ATOM 6691 N N . PHE A 1 836 ? 7.788 -4.160 -3.733 1.00 96.25 836 PHE A N 1
ATOM 6692 C CA . PHE A 1 836 ? 6.549 -4.908 -3.580 1.00 96.25 836 PHE A CA 1
ATOM 6693 C C . PHE A 1 836 ? 5.912 -5.095 -4.955 1.00 96.25 836 PHE A C 1
ATOM 6695 O O . PHE A 1 836 ? 5.505 -4.123 -5.586 1.00 96.25 836 PHE A O 1
ATOM 6702 N N . TRP A 1 837 ? 5.800 -6.338 -5.412 1.00 96.25 837 TRP A N 1
ATOM 6703 C CA . TRP A 1 837 ? 5.199 -6.682 -6.702 1.00 96.25 837 TRP A CA 1
ATOM 6704 C C . TRP A 1 837 ? 3.878 -7.401 -6.477 1.00 96.25 837 TRP A C 1
ATOM 6706 O O . TRP A 1 837 ? 3.879 -8.474 -5.876 1.00 96.25 837 TRP A O 1
ATOM 6716 N N . ALA A 1 838 ? 2.770 -6.862 -6.978 1.00 95.62 838 ALA A N 1
ATOM 6717 C CA . ALA A 1 838 ? 1.493 -7.563 -6.982 1.00 95.62 838 ALA A CA 1
ATOM 6718 C C . ALA A 1 838 ? 0.967 -7.780 -8.393 1.00 95.62 838 ALA A C 1
ATOM 6720 O O . ALA A 1 838 ? 1.160 -6.947 -9.274 1.00 95.62 838 ALA A O 1
ATOM 6721 N N . GLY A 1 839 ? 0.297 -8.909 -8.602 1.00 92.81 839 GLY A N 1
ATOM 6722 C CA . GLY A 1 839 ? -0.305 -9.201 -9.894 1.00 92.81 839 GLY A CA 1
ATOM 6723 C C . GLY A 1 839 ? -1.010 -10.546 -9.966 1.00 92.81 839 GLY A C 1
ATOM 6724 O O . GLY A 1 839 ? -1.021 -11.322 -9.006 1.00 92.81 839 GLY A O 1
ATOM 6725 N N . ASP A 1 840 ? -1.596 -10.792 -11.131 1.00 91.50 840 ASP A N 1
ATOM 6726 C CA . ASP A 1 840 ? -2.248 -12.038 -11.518 1.00 91.50 840 ASP A CA 1
ATOM 6727 C C . ASP A 1 840 ? -2.201 -12.239 -13.037 1.00 91.50 840 ASP A C 1
ATOM 6729 O O . ASP A 1 840 ? -2.836 -11.508 -13.790 1.00 91.50 840 ASP A O 1
ATOM 6733 N N . THR A 1 841 ? -1.515 -13.282 -13.498 1.00 88.12 841 THR A N 1
ATOM 6734 C CA . THR A 1 841 ? -1.340 -13.544 -14.930 1.00 88.12 841 THR A CA 1
ATOM 6735 C C . THR A 1 841 ? -2.580 -14.028 -15.669 1.00 88.12 841 THR A C 1
ATOM 6737 O O . THR A 1 841 ? -2.599 -13.922 -16.889 1.00 88.12 841 THR A O 1
ATOM 6740 N N . ALA A 1 842 ? -3.647 -14.490 -14.999 1.00 86.69 842 ALA A N 1
ATOM 6741 C CA . ALA A 1 842 ? -4.912 -14.708 -15.731 1.00 86.69 842 ALA A CA 1
ATOM 6742 C C . ALA A 1 842 ? -5.787 -13.446 -15.841 1.00 86.69 842 ALA A C 1
ATOM 6744 O O . ALA A 1 842 ? -6.876 -13.517 -16.400 1.00 86.69 842 ALA A O 1
ATOM 6745 N N . GLN A 1 843 ? -5.316 -12.302 -15.334 1.00 86.56 843 GLN A N 1
ATOM 6746 C CA . GLN A 1 843 ? -5.939 -10.981 -15.498 1.00 86.56 843 GLN A CA 1
ATOM 6747 C C . GLN A 1 843 ? -5.115 -10.052 -16.394 1.00 86.56 843 GLN A C 1
ATOM 6749 O O . GLN A 1 843 ? -5.292 -8.839 -16.354 1.00 86.56 843 GLN A O 1
ATOM 6754 N N . THR A 1 844 ? -4.205 -10.597 -17.200 1.00 85.56 844 THR A N 1
ATOM 6755 C CA . THR A 1 844 ? -3.440 -9.802 -18.159 1.00 85.56 844 THR A CA 1
ATOM 6756 C C . THR A 1 844 ? -4.368 -9.216 -19.221 1.00 85.56 844 THR A C 1
ATOM 6758 O O . THR A 1 844 ? -5.014 -9.955 -19.965 1.00 85.56 844 THR A O 1
ATOM 6761 N N . ILE A 1 845 ? -4.407 -7.886 -19.304 1.00 81.12 845 ILE A N 1
ATOM 6762 C CA . ILE A 1 845 ? -5.186 -7.145 -20.310 1.00 81.12 845 ILE A CA 1
ATOM 6763 C C . ILE A 1 845 ? -4.294 -6.457 -21.342 1.00 81.12 845 ILE A C 1
ATOM 6765 O O . ILE A 1 845 ? -4.767 -6.079 -22.413 1.00 81.12 845 ILE A O 1
ATOM 6769 N N . ALA A 1 846 ? -3.003 -6.295 -21.042 1.00 73.81 846 ALA A N 1
ATOM 6770 C CA . ALA A 1 846 ? -2.047 -5.724 -21.977 1.00 73.81 846 ALA A CA 1
ATOM 6771 C C . ALA A 1 846 ? -1.959 -6.573 -23.260 1.00 73.81 846 ALA A C 1
ATOM 6773 O O . ALA A 1 846 ? -1.592 -7.752 -23.222 1.00 73.81 846 ALA A O 1
ATOM 6774 N N . ALA A 1 847 ? -2.282 -5.953 -24.402 1.00 62.62 847 ALA A N 1
ATOM 6775 C CA . ALA A 1 847 ? -2.314 -6.611 -25.704 1.00 62.62 847 ALA A CA 1
ATOM 6776 C C . ALA A 1 847 ? -0.981 -7.313 -26.007 1.00 62.62 847 ALA A C 1
ATOM 6778 O O . ALA A 1 847 ? 0.079 -6.683 -26.061 1.00 62.62 847 ALA A O 1
ATOM 6779 N N . GLY A 1 848 ? -1.044 -8.636 -26.179 1.00 60.28 848 GLY A N 1
ATOM 6780 C CA . GLY A 1 848 ? 0.117 -9.459 -26.507 1.00 60.28 848 GLY A CA 1
ATOM 6781 C C . GLY A 1 848 ? 1.158 -9.605 -25.386 1.00 60.28 848 GLY A C 1
ATOM 6782 O O . GLY A 1 848 ? 2.278 -10.046 -25.645 1.00 60.28 848 GLY A O 1
ATOM 6783 N N . SER A 1 849 ? 0.833 -9.257 -24.139 1.00 68.50 849 SER A N 1
ATOM 6784 C CA . SER A 1 849 ? 1.741 -9.500 -23.016 1.00 68.50 849 SER A CA 1
ATOM 6785 C C . SER A 1 849 ? 1.927 -11.004 -22.787 1.00 68.50 849 SER A C 1
ATOM 6787 O O . SER A 1 849 ? 0.972 -11.748 -22.579 1.00 68.50 849 SER A O 1
ATOM 6789 N N . SER A 1 850 ? 3.183 -11.455 -22.811 1.00 68.12 850 SER A N 1
ATOM 6790 C CA . SER A 1 850 ? 3.593 -12.812 -22.428 1.00 68.12 850 SER A CA 1
ATOM 6791 C C . SER A 1 850 ? 4.146 -12.851 -20.998 1.00 68.12 850 SER A C 1
ATOM 6793 O O . SER A 1 850 ? 4.990 -13.697 -20.685 1.00 68.12 850 SER A O 1
ATOM 6795 N N . PHE A 1 851 ? 3.778 -11.871 -20.167 1.00 81.12 851 PHE A N 1
ATOM 6796 C CA . PHE A 1 851 ? 4.351 -11.685 -18.841 1.00 81.12 851 PHE A CA 1
ATOM 6797 C C . PHE A 1 851 ? 4.073 -12.885 -17.934 1.00 81.12 851 PHE A C 1
ATOM 6799 O O . PHE A 1 851 ? 2.950 -13.381 -17.860 1.00 81.12 851 PHE A O 1
ATOM 6806 N N . ARG A 1 852 ? 5.094 -13.293 -17.173 1.00 82.56 852 ARG A N 1
ATOM 6807 C CA . ARG A 1 852 ? 4.948 -14.239 -16.068 1.00 82.56 852 ARG A CA 1
ATOM 6808 C C . ARG A 1 852 ? 5.657 -13.776 -14.824 1.00 82.56 852 ARG A C 1
ATOM 6810 O O . ARG A 1 852 ? 6.779 -13.268 -14.877 1.00 82.56 852 ARG A O 1
ATOM 6817 N N . LEU A 1 853 ? 5.046 -14.062 -13.682 1.00 84.06 853 LEU A N 1
ATOM 6818 C CA . LEU A 1 853 ? 5.658 -13.789 -12.388 1.00 84.06 853 LEU A CA 1
ATOM 6819 C C . LEU A 1 853 ? 6.902 -14.657 -12.182 1.00 84.06 853 LEU A C 1
ATOM 6821 O O . LEU A 1 853 ? 7.882 -14.188 -11.602 1.00 84.06 853 LEU A O 1
ATOM 6825 N N . GLY A 1 854 ? 6.902 -15.892 -12.697 1.00 83.88 854 GLY A N 1
ATOM 6826 C CA . GLY A 1 854 ? 8.103 -16.729 -12.753 1.00 83.88 854 GLY A CA 1
ATOM 6827 C C . GLY A 1 854 ? 9.270 -16.070 -13.503 1.00 83.88 854 GLY A C 1
ATOM 6828 O O . GLY A 1 854 ? 10.401 -16.090 -13.011 1.00 83.88 854 GLY A O 1
ATOM 6829 N N . ASP A 1 855 ? 8.995 -15.426 -14.639 1.00 84.56 855 ASP A N 1
ATOM 6830 C CA . ASP A 1 855 ? 10.018 -14.757 -15.453 1.00 84.56 855 ASP A CA 1
ATOM 6831 C C . ASP A 1 855 ? 10.520 -13.470 -14.782 1.00 84.56 855 ASP A C 1
ATOM 6833 O O . ASP A 1 855 ? 11.726 -13.210 -14.771 1.00 84.56 855 ASP A O 1
ATOM 6837 N N . LEU A 1 856 ? 9.629 -12.711 -14.133 1.00 88.06 856 LEU A N 1
ATOM 6838 C CA . LEU A 1 856 ? 9.999 -11.561 -13.299 1.00 88.06 856 LEU A CA 1
ATOM 6839 C C . LEU A 1 856 ? 10.941 -11.972 -12.161 1.00 88.06 856 LEU A C 1
ATOM 6841 O O . LEU A 1 856 ? 11.984 -11.348 -11.956 1.00 88.06 856 LEU A O 1
ATOM 6845 N N . LYS A 1 857 ? 10.608 -13.048 -11.440 1.00 87.69 857 LYS A N 1
ATOM 6846 C CA . LYS A 1 857 ? 11.451 -13.596 -10.366 1.00 87.69 857 LYS A CA 1
ATOM 6847 C C . LYS A 1 857 ? 12.835 -13.981 -10.881 1.00 87.69 857 LYS A C 1
ATOM 6849 O O . LYS A 1 857 ? 13.834 -13.617 -10.262 1.00 87.69 857 LYS A O 1
ATOM 6854 N N . ALA A 1 858 ? 12.896 -14.687 -12.010 1.00 85.38 858 ALA A N 1
ATOM 6855 C CA . ALA A 1 858 ? 14.155 -15.096 -12.626 1.00 85.38 858 ALA A CA 1
ATOM 6856 C C . ALA A 1 858 ? 15.003 -13.886 -13.047 1.00 85.38 858 ALA A C 1
ATOM 6858 O O . ALA A 1 858 ? 16.196 -13.833 -12.748 1.00 85.38 858 ALA A O 1
ATOM 6859 N N . GLN A 1 859 ? 14.387 -12.878 -13.669 1.00 84.12 859 GLN A N 1
ATOM 6860 C CA . GLN A 1 859 ? 15.087 -11.673 -14.105 1.00 84.12 859 GLN A CA 1
ATOM 6861 C C . GLN A 1 859 ? 15.657 -10.875 -12.926 1.00 84.12 859 GLN A C 1
ATOM 6863 O O . GLN A 1 859 ? 16.819 -10.468 -12.969 1.00 84.12 859 GLN A O 1
ATOM 6868 N N . LEU A 1 860 ? 14.871 -10.661 -11.867 1.00 85.12 860 LEU A N 1
ATOM 6869 C CA . LEU A 1 860 ? 15.342 -9.952 -10.675 1.00 85.12 860 LEU A CA 1
ATOM 6870 C C . LEU A 1 860 ? 16.468 -10.726 -9.976 1.00 85.12 860 LEU A C 1
ATOM 6872 O O . LEU A 1 860 ? 17.470 -10.126 -9.585 1.00 85.12 860 LEU A O 1
ATOM 6876 N N . TYR A 1 861 ? 16.361 -12.056 -9.904 1.00 83.62 861 TYR A N 1
ATOM 6877 C CA . TYR A 1 861 ? 17.419 -12.916 -9.372 1.00 83.62 861 TYR A CA 1
ATOM 6878 C C . TYR A 1 861 ? 18.725 -12.808 -10.176 1.00 83.62 861 TYR A C 1
ATOM 6880 O O . TYR A 1 861 ? 19.807 -12.681 -9.596 1.00 83.62 861 TYR A O 1
ATOM 6888 N N . ASP A 1 862 ? 18.643 -12.817 -11.508 1.00 78.69 862 ASP A N 1
ATOM 6889 C CA . ASP A 1 862 ? 19.809 -12.719 -12.391 1.00 78.69 862 ASP A CA 1
ATOM 6890 C C . ASP A 1 862 ? 20.538 -11.379 -12.257 1.00 78.69 862 ASP A C 1
ATOM 6892 O O . ASP A 1 862 ? 21.771 -11.341 -12.242 1.00 78.69 862 ASP A O 1
ATOM 6896 N N . VAL A 1 863 ? 19.795 -10.279 -12.110 1.00 75.94 863 VAL A N 1
ATOM 6897 C CA . VAL A 1 863 ? 20.367 -8.944 -11.869 1.00 75.94 863 VAL A CA 1
ATOM 6898 C C . VAL A 1 863 ? 21.130 -8.907 -10.544 1.00 75.94 863 VAL A C 1
ATOM 6900 O O . VAL A 1 863 ? 22.202 -8.306 -10.453 1.00 75.94 863 VAL A O 1
ATOM 6903 N N . GLU A 1 864 ? 20.621 -9.588 -9.521 1.00 73.50 864 GLU A N 1
ATOM 6904 C CA . GLU A 1 864 ? 21.238 -9.633 -8.195 1.00 73.50 864 GLU A CA 1
ATOM 6905 C C . GLU A 1 864 ? 22.418 -10.613 -8.104 1.00 73.50 864 GLU A C 1
ATOM 6907 O O . GLU A 1 864 ? 23.269 -10.469 -7.220 1.00 73.50 864 GLU A O 1
ATOM 6912 N N . LYS A 1 865 ? 22.541 -11.566 -9.040 1.00 68.56 865 LYS A N 1
ATOM 6913 C CA . LYS A 1 865 ? 23.598 -12.598 -9.088 1.00 68.56 865 LYS A CA 1
ATOM 6914 C C . LYS A 1 865 ? 25.023 -12.043 -9.248 1.00 68.56 865 LYS A C 1
ATOM 6916 O O . LYS A 1 865 ? 25.982 -12.785 -9.029 1.00 68.56 865 LYS A O 1
ATOM 6921 N N . ASN A 1 866 ? 25.192 -10.751 -9.533 1.00 57.88 866 ASN A N 1
ATOM 6922 C CA . ASN A 1 866 ? 26.501 -10.109 -9.679 1.00 57.88 866 ASN A CA 1
ATOM 6923 C C . ASN A 1 866 ? 27.402 -10.342 -8.424 1.00 57.88 866 ASN A C 1
ATOM 6925 O O . ASN A 1 866 ? 26.960 -10.036 -7.308 1.00 57.88 866 ASN A O 1
ATOM 6929 N N . PRO A 1 867 ? 28.630 -10.904 -8.553 1.00 46.06 867 PRO A N 1
ATOM 6930 C CA . PRO A 1 867 ? 29.459 -11.353 -7.418 1.00 46.06 867 PRO A CA 1
ATOM 6931 C C . PRO A 1 867 ? 29.880 -10.250 -6.440 1.00 46.06 867 PRO A C 1
ATOM 6933 O O . PRO A 1 867 ? 30.185 -10.532 -5.287 1.00 46.06 867 PRO A O 1
ATOM 6936 N N . LEU A 1 868 ? 29.865 -8.992 -6.884 1.00 47.56 868 LEU A N 1
ATOM 6937 C CA . LEU A 1 868 ? 30.259 -7.823 -6.091 1.00 47.56 868 LEU A CA 1
ATOM 6938 C C . LEU A 1 868 ? 29.169 -7.340 -5.109 1.00 47.56 868 LEU A C 1
ATOM 6940 O O . LEU A 1 868 ? 29.405 -6.400 -4.359 1.00 47.56 868 LEU A O 1
ATOM 6944 N N . SER A 1 869 ? 27.976 -7.952 -5.112 1.00 46.81 869 SER A N 1
ATOM 6945 C CA . SER A 1 869 ? 26.783 -7.453 -4.399 1.00 46.81 869 SER A CA 1
ATOM 6946 C C . SER A 1 869 ? 26.153 -8.473 -3.433 1.00 46.81 869 SER A C 1
ATOM 6948 O O . SER A 1 869 ? 24.960 -8.395 -3.138 1.00 46.81 869 SER A O 1
ATOM 6950 N N . ILE A 1 870 ? 26.920 -9.448 -2.933 1.00 46.84 870 ILE A N 1
ATOM 6951 C CA . ILE A 1 870 ? 26.393 -10.542 -2.089 1.00 46.84 870 ILE A CA 1
ATOM 6952 C C . ILE A 1 870 ? 25.782 -10.026 -0.767 1.00 46.84 870 ILE A C 1
ATOM 6954 O O . ILE A 1 870 ? 24.792 -10.587 -0.309 1.00 46.84 870 ILE A O 1
ATOM 6958 N N . SER A 1 871 ? 26.291 -8.926 -0.201 1.00 45.50 871 SER A N 1
ATOM 6959 C CA . SER A 1 871 ? 25.817 -8.332 1.063 1.00 45.50 871 SER A CA 1
ATOM 6960 C C . SER A 1 871 ? 24.575 -7.431 0.948 1.00 45.50 871 SER A C 1
ATOM 6962 O O . SER A 1 871 ? 24.102 -6.935 1.964 1.00 45.50 871 SER A O 1
ATOM 6964 N N . LYS A 1 872 ? 24.029 -7.212 -0.261 1.00 53.53 872 LYS A N 1
ATOM 6965 C CA . LYS A 1 872 ? 22.844 -6.357 -0.517 1.00 53.53 872 LYS A CA 1
ATOM 6966 C C . LYS A 1 872 ? 21.660 -7.107 -1.148 1.00 53.53 872 LYS A C 1
ATOM 6968 O O . LYS A 1 872 ? 20.790 -6.481 -1.748 1.00 53.53 872 LYS A O 1
ATOM 6973 N N . ARG A 1 873 ? 21.639 -8.443 -1.095 1.00 63.59 873 ARG A N 1
ATOM 6974 C CA . ARG A 1 873 ? 20.580 -9.246 -1.733 1.00 63.59 873 ARG A CA 1
ATOM 6975 C C . ARG A 1 873 ? 19.381 -9.400 -0.804 1.00 63.59 873 ARG A C 1
ATOM 6977 O O . ARG A 1 873 ? 19.470 -10.120 0.187 1.00 63.59 873 ARG A O 1
ATOM 6984 N N . ALA A 1 874 ? 18.253 -8.799 -1.166 1.00 67.56 874 ALA A N 1
ATOM 6985 C CA . ALA A 1 874 ? 16.972 -9.182 -0.591 1.00 67.56 874 ALA A CA 1
ATOM 6986 C C . ALA A 1 874 ? 16.495 -10.452 -1.298 1.00 67.56 874 ALA A C 1
ATOM 6988 O O . ALA A 1 874 ? 16.528 -10.520 -2.519 1.00 67.56 874 ALA A O 1
ATOM 6989 N N . ARG A 1 875 ? 16.051 -11.467 -0.556 1.00 75.88 875 ARG A N 1
ATOM 6990 C CA . ARG A 1 875 ? 15.334 -12.605 -1.146 1.00 75.88 875 ARG A CA 1
ATOM 6991 C C . ARG A 1 875 ? 13.844 -12.327 -1.002 1.00 75.88 875 ARG A C 1
ATOM 6993 O O . ARG A 1 875 ? 13.359 -12.438 0.123 1.00 75.88 875 ARG A O 1
ATOM 7000 N N . PRO A 1 876 ? 13.126 -11.936 -2.070 1.00 85.31 876 PRO A N 1
ATOM 7001 C CA . PRO A 1 876 ? 11.743 -11.543 -1.895 1.00 85.31 876 PRO A CA 1
ATOM 7002 C C . PRO A 1 876 ? 10.867 -12.753 -1.570 1.00 85.31 876 PRO A C 1
ATOM 7004 O O . PRO A 1 876 ? 10.916 -13.765 -2.276 1.00 85.31 876 PRO A O 1
ATOM 7007 N N . GLN A 1 877 ? 10.055 -12.655 -0.518 1.00 89.94 877 GLN A N 1
ATOM 7008 C CA . GLN A 1 877 ? 9.092 -13.701 -0.171 1.00 89.94 877 GLN A CA 1
ATOM 7009 C C . GLN A 1 877 ? 7.900 -13.660 -1.133 1.00 89.94 877 GLN A C 1
ATOM 7011 O O . GLN A 1 877 ? 7.518 -12.596 -1.611 1.00 89.94 877 GLN A O 1
ATOM 7016 N N . THR A 1 878 ? 7.311 -14.816 -1.447 1.00 92.19 878 THR A N 1
ATOM 7017 C CA . THR A 1 878 ? 6.060 -14.882 -2.219 1.00 92.19 878 THR A CA 1
ATOM 7018 C C . THR A 1 878 ? 4.896 -15.198 -1.292 1.00 92.19 878 THR A C 1
ATOM 7020 O O . THR A 1 878 ? 4.940 -16.200 -0.584 1.00 92.19 878 THR A O 1
ATOM 7023 N N . PHE A 1 879 ? 3.851 -14.382 -1.353 1.00 92.81 879 PHE A N 1
ATOM 7024 C CA . PHE A 1 879 ? 2.591 -14.565 -0.649 1.00 92.81 879 PHE A CA 1
ATOM 7025 C C . PHE A 1 879 ? 1.462 -14.825 -1.647 1.00 92.81 879 PHE A C 1
ATOM 7027 O O . PHE A 1 879 ? 1.426 -14.223 -2.723 1.00 92.81 879 PHE A O 1
ATOM 7034 N N . TYR A 1 880 ? 0.528 -15.700 -1.268 1.00 91.81 880 TYR A N 1
ATOM 7035 C CA . TYR A 1 880 ? -0.657 -16.024 -2.062 1.00 91.81 880 TYR A CA 1
ATOM 7036 C C . TYR A 1 880 ? -1.933 -15.638 -1.309 1.00 91.81 880 TYR A C 1
ATOM 7038 O O . TYR A 1 880 ? -2.219 -16.169 -0.228 1.00 91.81 880 TYR A O 1
ATOM 7046 N N . LEU A 1 881 ? -2.712 -14.739 -1.910 1.00 90.62 881 LEU A N 1
ATOM 7047 C CA . LEU A 1 881 ? -4.020 -14.309 -1.427 1.00 90.62 881 LEU A CA 1
ATOM 7048 C C . LEU A 1 881 ? -5.109 -15.119 -2.137 1.00 90.62 881 LEU A C 1
ATOM 7050 O O . LEU A 1 881 ? -5.372 -14.923 -3.321 1.00 90.62 881 LEU A O 1
ATOM 7054 N N . THR A 1 882 ? -5.728 -16.044 -1.405 1.00 88.50 882 THR A N 1
ATOM 7055 C CA . THR A 1 882 ? -6.706 -17.009 -1.938 1.00 88.50 882 THR A CA 1
ATOM 7056 C C . THR A 1 882 ? -8.148 -16.708 -1.544 1.00 88.50 882 THR A C 1
ATOM 7058 O O . THR A 1 882 ? -9.051 -17.429 -1.954 1.00 88.50 882 THR A O 1
ATOM 7061 N N . ARG A 1 883 ? -8.386 -15.683 -0.724 1.00 85.31 883 ARG A N 1
ATOM 7062 C CA . ARG A 1 883 ? -9.716 -15.339 -0.213 1.00 85.31 883 ARG A CA 1
ATOM 7063 C C . ARG A 1 883 ? -10.297 -14.193 -1.037 1.00 85.31 883 ARG A C 1
ATOM 7065 O O . ARG A 1 883 ? -9.684 -13.131 -1.085 1.00 85.31 883 ARG A O 1
ATOM 7072 N N . ASN A 1 884 ? -11.442 -14.406 -1.687 1.00 86.31 884 ASN A N 1
ATOM 7073 C CA . ASN A 1 884 ? -12.134 -13.373 -2.460 1.00 86.31 884 ASN A CA 1
ATOM 7074 C C . ASN A 1 884 ? -13.137 -12.630 -1.575 1.00 86.31 884 ASN A C 1
ATOM 7076 O O . ASN A 1 884 ? -14.084 -13.238 -1.076 1.00 86.31 884 ASN A O 1
ATOM 7080 N N . TYR A 1 885 ? -12.950 -11.322 -1.413 1.00 82.06 885 TYR A N 1
ATOM 7081 C CA . TYR A 1 885 ? -13.851 -10.471 -0.631 1.00 82.06 885 TYR A CA 1
ATOM 7082 C C . TYR A 1 885 ? -14.950 -9.813 -1.472 1.00 82.06 885 TYR A C 1
ATOM 7084 O O . TYR A 1 885 ? -15.878 -9.238 -0.922 1.00 82.06 885 TYR A O 1
ATOM 7092 N N . ARG A 1 886 ? -14.860 -9.867 -2.806 1.00 81.31 886 ARG A N 1
ATOM 7093 C CA . ARG A 1 886 ? -15.800 -9.211 -3.729 1.00 81.31 886 ARG A CA 1
ATOM 7094 C C . ARG A 1 886 ? -16.927 -10.137 -4.199 1.00 81.31 886 ARG A C 1
ATOM 7096 O O . ARG A 1 886 ? -18.044 -9.664 -4.386 1.00 81.31 886 ARG A O 1
ATOM 7103 N N . SER A 1 887 ? -16.636 -11.420 -4.410 1.00 83.12 887 SER A N 1
ATOM 7104 C CA . SER A 1 887 ? -17.547 -12.390 -5.033 1.00 83.12 887 SER A CA 1
ATOM 7105 C C . SER A 1 887 ? -17.747 -13.637 -4.168 1.00 83.12 887 SER A C 1
ATOM 7107 O O . SER A 1 887 ? -16.806 -14.134 -3.545 1.00 83.12 887 SER A O 1
ATOM 7109 N N . HIS A 1 888 ? -18.964 -14.185 -4.180 1.00 82.00 888 HIS A N 1
ATOM 7110 C CA . HIS A 1 888 ? -19.289 -15.454 -3.525 1.00 82.00 888 HIS A CA 1
ATOM 7111 C C . HIS A 1 888 ? -18.731 -16.673 -4.273 1.00 82.00 888 HIS A C 1
ATOM 7113 O O . HIS A 1 888 ? -18.329 -16.605 -5.438 1.00 82.00 888 HIS A O 1
ATOM 7119 N N . SER A 1 889 ? -18.780 -17.830 -3.611 1.00 84.69 889 SER A N 1
ATOM 7120 C CA . SER A 1 889 ? -18.178 -19.082 -4.089 1.00 84.69 889 SER A CA 1
ATOM 7121 C C . SER A 1 889 ? -18.720 -19.540 -5.444 1.00 84.69 889 SER A C 1
ATOM 7123 O O . SER A 1 889 ? -17.937 -19.999 -6.259 1.00 84.69 889 SER A O 1
ATOM 7125 N N . GLY A 1 890 ? -20.007 -19.334 -5.752 1.00 85.56 890 GLY A N 1
ATOM 7126 C CA . GLY A 1 890 ? -20.566 -19.704 -7.063 1.00 85.56 890 GLY A CA 1
ATOM 7127 C C . GLY A 1 890 ? -19.856 -19.064 -8.270 1.00 85.56 890 GLY A C 1
ATOM 7128 O O . GLY A 1 890 ? -19.569 -19.756 -9.247 1.00 85.56 890 GLY A O 1
ATOM 7129 N N . ILE A 1 891 ? -19.496 -17.775 -8.187 1.00 86.50 891 ILE A N 1
ATOM 7130 C CA . ILE A 1 891 ? -18.730 -17.069 -9.232 1.00 86.50 891 ILE A CA 1
ATOM 7131 C C . ILE A 1 891 ? -17.271 -17.518 -9.218 1.00 86.50 891 ILE A C 1
ATOM 7133 O O . ILE A 1 891 ? -16.705 -17.807 -10.270 1.00 86.50 891 ILE A O 1
ATOM 7137 N N . VAL A 1 892 ? -16.668 -17.590 -8.029 1.00 89.31 892 VAL A N 1
ATOM 7138 C CA . VAL A 1 892 ? -15.253 -17.952 -7.857 1.00 89.31 892 VAL A CA 1
ATOM 7139 C C . VAL A 1 892 ? -14.978 -19.370 -8.364 1.00 89.31 892 VAL A C 1
ATOM 7141 O O . VAL A 1 892 ? -14.007 -19.588 -9.081 1.00 89.31 892 VAL A O 1
ATOM 7144 N N . ASP A 1 893 ? -15.854 -20.327 -8.063 1.00 89.38 893 ASP A N 1
ATOM 7145 C CA . ASP A 1 893 ? -15.748 -21.709 -8.533 1.00 89.38 893 ASP A CA 1
ATOM 7146 C C . ASP A 1 893 ? -15.917 -21.800 -10.055 1.00 89.38 893 ASP A C 1
ATOM 7148 O O . ASP A 1 893 ? -15.192 -22.546 -10.717 1.00 89.38 893 ASP A O 1
ATOM 7152 N N . CYS A 1 894 ? -16.830 -21.009 -10.630 1.00 89.62 894 CYS A N 1
ATOM 7153 C CA . CYS A 1 894 ? -16.985 -20.913 -12.079 1.00 89.62 894 CYS A CA 1
ATOM 7154 C C . CYS A 1 894 ? -15.713 -20.357 -12.735 1.00 89.62 894 CYS A C 1
ATOM 7156 O O . CYS A 1 894 ? -15.184 -20.966 -13.665 1.00 89.62 894 CYS A O 1
ATOM 7158 N N . ALA A 1 895 ? -15.176 -19.246 -12.226 1.00 89.31 895 ALA A N 1
ATOM 7159 C CA . ALA A 1 895 ? -13.929 -18.664 -12.715 1.00 89.31 895 ALA A CA 1
ATOM 7160 C C . ALA A 1 895 ? -12.755 -19.650 -12.581 1.00 89.31 895 ALA A C 1
ATOM 7162 O O . ALA A 1 895 ? -11.964 -19.806 -13.511 1.00 89.31 895 ALA A O 1
ATOM 7163 N N . HIS A 1 896 ? -12.681 -20.379 -11.465 1.00 89.88 896 HIS A N 1
ATOM 7164 C CA . HIS A 1 896 ? -11.657 -21.393 -11.239 1.00 89.88 896 HIS A CA 1
ATOM 7165 C C . HIS A 1 896 ? -11.720 -22.528 -12.266 1.00 89.88 896 HIS A C 1
ATOM 7167 O O . HIS A 1 896 ? -10.670 -22.951 -12.738 1.00 89.88 896 HIS A O 1
ATOM 7173 N N . SER A 1 897 ? -12.915 -22.971 -12.676 1.00 91.31 897 SER A N 1
ATOM 7174 C CA . SER A 1 897 ? -13.050 -24.008 -13.712 1.00 91.31 897 SER A CA 1
ATOM 7175 C C . SER A 1 897 ? -12.440 -23.587 -15.056 1.00 91.31 897 SER A C 1
ATOM 7177 O O . SER A 1 897 ? -11.815 -24.396 -15.737 1.00 91.31 897 SER A O 1
ATOM 7179 N N . ILE A 1 898 ? -12.541 -22.302 -15.415 1.00 89.38 898 ILE A N 1
ATOM 7180 C CA . ILE A 1 898 ? -11.918 -21.752 -16.627 1.00 89.38 898 ILE A CA 1
ATOM 7181 C C . ILE A 1 898 ? -10.397 -21.729 -16.470 1.00 89.38 898 ILE A C 1
ATOM 7183 O O . ILE A 1 898 ? -9.677 -22.149 -17.373 1.00 89.38 898 ILE A O 1
ATOM 7187 N N . VAL A 1 899 ? -9.903 -21.279 -15.314 1.00 89.12 899 VAL A N 1
ATOM 7188 C CA . VAL A 1 899 ? -8.466 -21.271 -15.002 1.00 89.12 899 VAL A CA 1
ATOM 7189 C C . VAL A 1 899 ? -7.887 -22.687 -15.051 1.00 89.12 899 VAL A C 1
ATOM 7191 O O . VAL A 1 899 ? -6.837 -22.883 -15.649 1.00 89.12 899 VAL A O 1
ATOM 7194 N N . GLU A 1 900 ? -8.582 -23.680 -14.497 1.00 89.56 900 GLU A N 1
ATOM 7195 C CA . GLU A 1 900 ? -8.166 -25.086 -14.527 1.00 89.56 900 GLU A CA 1
ATOM 7196 C C . GLU A 1 900 ? -8.060 -25.615 -15.963 1.00 89.56 900 GLU A C 1
ATOM 7198 O O . GLU A 1 900 ? -7.070 -26.257 -16.315 1.00 89.56 900 GLU A O 1
ATOM 7203 N N . LEU A 1 901 ? -9.025 -25.293 -16.831 1.00 90.50 901 LEU A N 1
ATOM 7204 C CA . LEU A 1 901 ? -8.941 -25.627 -18.255 1.00 90.50 901 LEU A CA 1
ATOM 7205 C C . LEU A 1 901 ? -7.729 -24.957 -18.914 1.00 90.50 901 LEU A C 1
ATOM 7207 O O . LEU A 1 901 ? -6.986 -25.624 -19.636 1.00 90.50 901 LEU A O 1
ATOM 7211 N N . ILE A 1 902 ? -7.489 -23.671 -18.644 1.00 86.94 902 ILE A N 1
ATOM 7212 C CA . ILE A 1 902 ? -6.332 -22.955 -19.198 1.00 86.94 902 ILE A CA 1
ATOM 7213 C C . ILE A 1 902 ? -5.027 -23.618 -18.749 1.00 86.94 902 ILE A C 1
ATOM 7215 O O . ILE A 1 902 ? -4.176 -23.907 -19.588 1.00 86.94 902 ILE A O 1
ATOM 7219 N N . THR A 1 903 ? -4.885 -23.926 -17.461 1.00 85.75 903 THR A N 1
ATOM 7220 C CA . THR A 1 903 ? -3.692 -24.579 -16.905 1.00 85.75 903 THR A CA 1
ATOM 7221 C C . THR A 1 903 ? -3.518 -26.012 -17.422 1.00 85.75 903 THR A C 1
ATOM 7223 O O . THR A 1 903 ? -2.393 -26.458 -17.630 1.00 85.75 903 THR A O 1
ATOM 7226 N N . ASN A 1 904 ? -4.596 -26.745 -17.700 1.00 86.31 904 ASN A N 1
ATOM 7227 C CA . ASN A 1 904 ? -4.500 -28.115 -18.211 1.00 86.31 904 ASN A CA 1
ATOM 7228 C C . ASN A 1 904 ? -4.104 -28.171 -19.694 1.00 86.31 904 ASN A C 1
ATOM 7230 O O . ASN A 1 904 ? -3.254 -28.976 -20.074 1.00 86.31 904 ASN A O 1
ATOM 7234 N N . TYR A 1 905 ? -4.698 -27.322 -20.539 1.00 85.88 905 TYR A N 1
ATOM 7235 C CA . TYR A 1 905 ? -4.446 -27.331 -21.987 1.00 85.88 905 TYR A CA 1
ATOM 7236 C C . TYR A 1 905 ? -3.256 -26.458 -22.401 1.00 85.88 905 TYR A C 1
ATOM 7238 O O . TYR A 1 905 ? -2.543 -26.787 -23.350 1.00 85.88 905 TYR A O 1
ATOM 7246 N N . TRP A 1 906 ? -3.005 -25.373 -21.671 1.00 81.31 906 TRP A N 1
ATOM 7247 C CA . TRP A 1 906 ? -1.899 -24.448 -21.892 1.00 81.31 906 TRP A CA 1
ATOM 7248 C C . TRP A 1 906 ? -1.162 -24.207 -20.577 1.00 81.31 906 TRP A C 1
ATOM 7250 O O . TRP A 1 906 ? -1.050 -23.074 -20.122 1.00 81.31 906 TRP A O 1
ATOM 7260 N N . SER A 1 907 ? -0.579 -25.267 -20.008 1.00 76.94 907 SER A N 1
ATOM 7261 C CA . SER A 1 907 ? 0.117 -25.293 -18.701 1.00 76.94 907 SER A CA 1
ATOM 7262 C C . SER A 1 907 ? 1.236 -24.286 -18.507 1.00 76.94 907 SER A C 1
ATOM 7264 O O . SER A 1 907 ? 1.825 -24.182 -17.436 1.00 76.94 907 SER A O 1
ATOM 7266 N N . THR A 1 908 ? 1.591 -23.598 -19.578 1.00 72.25 908 THR A N 1
ATOM 7267 C CA . THR A 1 908 ? 2.528 -22.515 -19.503 1.00 72.25 908 THR A CA 1
ATOM 7268 C C . THR A 1 908 ? 1.787 -21.171 -19.472 1.00 72.25 908 THR A C 1
ATOM 7270 O O . THR A 1 908 ? 2.162 -20.342 -18.668 1.00 72.25 908 THR A O 1
ATOM 7273 N N . ALA A 1 909 ? 0.711 -20.938 -20.228 1.00 75.69 909 ALA A N 1
ATOM 7274 C CA . ALA A 1 909 ? 0.119 -19.613 -20.472 1.00 75.69 909 ALA A CA 1
ATOM 7275 C C . ALA A 1 909 ? -0.027 -18.687 -19.245 1.00 75.69 909 ALA A C 1
ATOM 7277 O O . ALA A 1 909 ? 0.263 -17.501 -19.371 1.00 75.69 909 ALA A O 1
ATOM 7278 N N . ILE A 1 910 ? -0.413 -19.220 -18.084 1.00 83.56 910 ILE A N 1
ATOM 7279 C CA . ILE A 1 910 ? -0.563 -18.480 -16.825 1.00 83.56 910 ILE A CA 1
ATOM 7280 C C . ILE A 1 910 ? 0.242 -19.141 -15.697 1.00 83.56 910 ILE A C 1
ATOM 7282 O O . ILE A 1 910 ? 0.546 -20.332 -15.757 1.00 83.56 910 ILE A O 1
ATOM 7286 N N . ASP A 1 911 ? 0.585 -18.374 -14.659 1.00 84.31 911 ASP A N 1
ATOM 7287 C CA . ASP A 1 911 ? 1.204 -18.929 -13.451 1.00 84.31 911 ASP A CA 1
ATOM 7288 C C . ASP A 1 911 ? 0.177 -19.778 -12.679 1.00 84.31 911 ASP A C 1
ATOM 7290 O O . ASP A 1 911 ? -0.985 -19.390 -12.529 1.00 84.31 911 ASP A O 1
ATOM 7294 N N . ASP A 1 912 ? 0.617 -20.929 -12.164 1.00 83.38 912 ASP A N 1
ATOM 7295 C CA . ASP A 1 912 ? -0.226 -21.800 -11.345 1.00 83.38 912 ASP A CA 1
ATOM 7296 C C . ASP A 1 912 ? -0.410 -21.199 -9.946 1.00 83.38 912 ASP A C 1
ATOM 7298 O O . ASP A 1 912 ? 0.564 -20.942 -9.229 1.00 83.38 912 ASP A O 1
ATOM 7302 N N . LEU A 1 913 ? -1.665 -20.939 -9.575 1.00 85.44 913 LEU A N 1
ATOM 7303 C CA . LEU A 1 913 ? -2.029 -20.276 -8.325 1.00 85.44 913 LEU A CA 1
ATOM 7304 C C . LEU A 1 913 ? -2.893 -21.194 -7.462 1.00 85.44 913 LEU A C 1
ATOM 7306 O O . LEU A 1 913 ? -3.762 -21.890 -7.992 1.00 85.44 913 LEU A O 1
ATOM 7310 N N . PRO A 1 914 ? -2.746 -21.141 -6.124 1.00 87.25 914 PRO A N 1
ATOM 7311 C CA . PRO A 1 914 ? -3.633 -21.877 -5.238 1.00 87.25 914 PRO A CA 1
ATOM 7312 C C . PRO A 1 914 ? -5.100 -21.491 -5.467 1.00 87.25 914 PRO A C 1
ATOM 7314 O O . PRO A 1 914 ? -5.416 -20.326 -5.724 1.00 87.25 914 PRO A O 1
ATOM 7317 N N . ARG A 1 915 ? -5.998 -22.473 -5.332 1.00 86.50 915 ARG A N 1
ATOM 7318 C CA . ARG A 1 915 ? -7.436 -22.290 -5.560 1.00 86.50 915 ARG A CA 1
ATOM 7319 C C . ARG A 1 915 ? -8.009 -21.164 -4.697 1.00 86.50 915 ARG A C 1
ATOM 7321 O O . ARG A 1 915 ? -7.847 -21.153 -3.474 1.00 86.50 915 ARG A O 1
ATOM 7328 N N . GLU A 1 916 ? -8.719 -20.257 -5.356 1.00 87.44 916 GLU A N 1
ATOM 7329 C CA . GLU A 1 916 ? -9.444 -19.159 -4.729 1.00 87.44 916 GLU A CA 1
ATOM 7330 C C . GLU A 1 916 ? -10.730 -19.654 -4.048 1.00 87.44 916 GLU A C 1
ATOM 7332 O O . GLU A 1 916 ? -11.349 -20.623 -4.491 1.00 87.44 916 GLU A O 1
ATOM 7337 N N . ARG A 1 917 ? -11.128 -19.002 -2.953 1.00 84.94 917 ARG A N 1
ATOM 7338 C CA . ARG A 1 917 ? -12.337 -19.313 -2.183 1.00 84.94 917 ARG A CA 1
ATOM 7339 C C . ARG A 1 917 ? -13.126 -18.039 -1.896 1.00 84.94 917 ARG A C 1
ATOM 7341 O O . ARG A 1 917 ? -12.555 -17.052 -1.428 1.00 84.94 917 ARG A O 1
ATOM 7348 N N . GLY A 1 918 ? -14.434 -18.079 -2.144 1.00 80.69 918 GLY A N 1
ATOM 7349 C CA . GLY A 1 918 ? -15.355 -17.014 -1.749 1.00 80.69 918 GLY A CA 1
ATOM 7350 C C . GLY A 1 918 ? -15.616 -17.007 -0.239 1.00 80.69 918 GLY A C 1
ATOM 7351 O O . GLY A 1 918 ? -15.441 -18.017 0.442 1.00 80.69 918 GLY A O 1
ATOM 7352 N N . MET A 1 919 ? -16.045 -15.858 0.286 1.00 73.94 919 MET A N 1
ATOM 7353 C CA . MET A 1 919 ? -16.407 -15.685 1.705 1.00 73.94 919 MET A CA 1
ATOM 7354 C C . MET A 1 919 ? -17.688 -16.418 2.110 1.00 73.94 919 MET A C 1
ATOM 7356 O O . MET A 1 919 ? -17.840 -16.803 3.266 1.00 73.94 919 MET A O 1
ATOM 7360 N N . SER A 1 920 ? -18.606 -16.586 1.164 1.00 72.50 920 SER A N 1
ATOM 7361 C CA . SER A 1 920 ? -19.913 -17.197 1.370 1.00 72.50 920 SER A CA 1
ATOM 7362 C C . SER A 1 920 ? -20.281 -18.092 0.183 1.00 72.50 920 SER A C 1
ATOM 7364 O O . SER A 1 920 ? -19.722 -17.943 -0.916 1.00 72.50 920 SER A O 1
ATOM 7366 N N . PRO A 1 921 ? -21.193 -19.060 0.372 1.00 73.19 921 PRO A N 1
ATOM 7367 C CA . PRO A 1 921 ? -21.836 -19.730 -0.749 1.00 73.19 921 PRO A CA 1
ATOM 7368 C C . PRO A 1 921 ? -22.669 -18.718 -1.545 1.00 73.19 921 PRO A C 1
ATOM 7370 O O . PRO A 1 921 ? -23.147 -17.723 -1.003 1.00 73.19 921 PRO A O 1
ATOM 7373 N N . GLY A 1 922 ? -22.858 -18.977 -2.832 1.00 74.31 922 GLY A N 1
ATOM 7374 C CA . GLY A 1 922 ? -23.748 -18.179 -3.667 1.00 74.31 922 GLY A CA 1
ATOM 7375 C C . GLY A 1 922 ? -24.071 -18.898 -4.965 1.00 74.31 922 GLY A C 1
ATOM 7376 O O . GLY A 1 922 ? -23.493 -19.952 -5.250 1.00 74.31 922 GLY A O 1
ATOM 7377 N N . GLU A 1 923 ? -25.017 -18.341 -5.711 1.00 78.56 923 GLU A N 1
ATOM 7378 C CA . GLU A 1 923 ? -25.581 -18.955 -6.913 1.00 78.56 923 GLU A CA 1
ATOM 7379 C C . GLU A 1 923 ? -24.537 -19.050 -8.035 1.00 78.56 923 GLU A C 1
ATOM 7381 O O . GLU A 1 923 ? -23.536 -18.330 -8.060 1.00 78.56 923 GLU A O 1
ATOM 7386 N N . LYS A 1 924 ? -24.687 -20.032 -8.924 1.00 81.00 924 LYS A N 1
ATOM 7387 C CA . LYS A 1 924 ? -23.728 -20.225 -10.018 1.00 81.00 924 LYS A CA 1
ATOM 7388 C C . LYS A 1 924 ? -24.104 -19.303 -11.174 1.00 81.00 924 LYS A C 1
ATOM 7390 O O . LYS A 1 924 ? -25.285 -19.232 -11.488 1.00 81.00 924 LYS A O 1
ATOM 7395 N N . PRO A 1 925 ? -23.131 -18.676 -11.856 1.00 80.81 925 PRO A N 1
ATOM 7396 C CA . PRO A 1 925 ? -23.421 -17.903 -13.055 1.00 80.81 925 PRO A CA 1
ATOM 7397 C C . PRO A 1 925 ? -24.197 -18.732 -14.084 1.00 80.81 925 PRO A C 1
ATOM 7399 O O . PRO A 1 925 ? -23.827 -19.874 -14.375 1.00 80.81 925 PRO A O 1
ATOM 7402 N N . ILE A 1 926 ? -25.246 -18.142 -14.652 1.00 77.12 926 ILE A N 1
ATOM 7403 C CA . ILE A 1 926 ? -26.039 -18.737 -15.729 1.00 77.12 926 ILE A CA 1
ATOM 7404 C C . ILE A 1 926 ? -25.645 -18.148 -17.084 1.00 77.12 926 ILE A C 1
ATOM 7406 O O . ILE A 1 926 ? -25.279 -16.978 -17.200 1.00 77.12 926 ILE A O 1
ATOM 7410 N N . PHE A 1 927 ? -25.741 -18.956 -18.140 1.00 76.50 927 PHE A N 1
ATOM 7411 C CA . PHE A 1 927 ? -25.591 -18.454 -19.502 1.00 76.50 927 PHE A CA 1
ATOM 7412 C C . PHE A 1 927 ? -26.855 -17.699 -19.915 1.00 76.50 927 PHE A C 1
ATOM 7414 O O . PHE A 1 927 ? -27.917 -18.297 -20.105 1.00 76.50 927 PHE A O 1
ATOM 7421 N N . PHE A 1 928 ? -26.732 -16.385 -20.094 1.00 72.75 928 PHE A N 1
ATOM 7422 C CA . PHE A 1 928 ? -27.794 -15.578 -20.678 1.00 72.75 928 PHE A CA 1
ATOM 7423 C C . PHE A 1 928 ? -27.872 -15.855 -22.185 1.00 72.75 928 PHE A C 1
ATOM 7425 O O . PHE A 1 928 ? -26.932 -15.575 -22.927 1.00 72.75 928 PHE A O 1
ATOM 7432 N N . SER A 1 929 ? -28.976 -16.455 -22.626 1.00 71.81 929 SER A N 1
ATOM 7433 C CA . SER A 1 929 ? -29.183 -16.901 -24.013 1.00 71.81 929 SER A CA 1
ATOM 7434 C C . SER A 1 929 ? -30.124 -16.000 -24.817 1.00 71.81 929 SER A C 1
ATOM 7436 O O . SER A 1 929 ? -30.341 -16.256 -25.999 1.00 71.81 929 SER A O 1
ATOM 7438 N N . ASP A 1 930 ? -30.675 -14.942 -24.211 1.00 72.56 930 ASP A N 1
ATOM 7439 C CA . ASP A 1 930 ? -31.524 -13.990 -24.927 1.00 72.56 930 ASP A CA 1
ATOM 7440 C C . ASP A 1 930 ? -30.647 -12.999 -25.719 1.00 72.56 930 ASP A C 1
ATOM 7442 O O . ASP A 1 930 ? -29.665 -12.457 -25.211 1.00 72.56 930 ASP A O 1
ATOM 7446 N N . HIS A 1 931 ? -30.984 -12.781 -26.989 1.00 71.44 931 HIS A N 1
ATOM 7447 C CA . HIS A 1 931 ? -30.249 -11.887 -27.891 1.00 71.44 931 HIS A CA 1
ATOM 7448 C C . HIS A 1 931 ? -30.767 -10.441 -27.841 1.00 71.44 931 HIS A C 1
ATOM 7450 O O . HIS A 1 931 ? -30.239 -9.567 -28.530 1.00 71.44 931 HIS A O 1
ATOM 7456 N N . ASP A 1 932 ? -31.807 -10.178 -27.048 1.00 79.38 932 ASP A N 1
ATOM 7457 C CA . ASP A 1 932 ? -32.379 -8.848 -26.882 1.00 79.38 932 ASP A CA 1
ATOM 7458 C C . ASP A 1 932 ? -31.535 -7.985 -25.925 1.00 79.38 932 ASP A C 1
ATOM 7460 O O . ASP A 1 932 ? -31.529 -8.172 -24.704 1.00 79.38 932 ASP A O 1
ATOM 7464 N N . ALA A 1 933 ? -30.843 -6.993 -26.491 1.00 74.69 933 ALA A N 1
ATOM 7465 C CA . ALA A 1 933 ? -30.021 -6.039 -25.751 1.00 74.69 933 ALA A CA 1
ATOM 7466 C C . ALA A 1 933 ? -30.813 -5.246 -24.695 1.00 74.69 933 ALA A C 1
ATOM 7468 O O . ALA A 1 933 ? -30.255 -4.906 -23.650 1.00 74.69 933 ALA A O 1
ATOM 7469 N N . ALA A 1 934 ? -32.105 -4.978 -24.920 1.00 74.31 934 ALA A N 1
ATOM 7470 C CA . ALA A 1 934 ? -32.939 -4.258 -23.961 1.00 74.31 934 ALA A CA 1
ATOM 7471 C C . ALA A 1 934 ? -33.267 -5.131 -22.745 1.00 74.31 934 ALA A C 1
ATOM 7473 O O . ALA A 1 934 ? -33.239 -4.651 -21.612 1.00 74.31 934 ALA A O 1
ATOM 7474 N N . LYS A 1 935 ? -33.513 -6.428 -22.957 1.00 70.50 935 LYS A N 1
ATOM 7475 C CA . LYS A 1 935 ? -33.711 -7.380 -21.856 1.00 70.50 935 LYS A CA 1
ATOM 7476 C C . LYS A 1 935 ? -32.424 -7.659 -21.096 1.00 70.50 935 LYS A C 1
ATOM 7478 O O . LYS A 1 935 ? -32.484 -7.785 -19.880 1.00 70.50 935 LYS A O 1
ATOM 7483 N N . LEU A 1 936 ? -31.282 -7.708 -21.784 1.00 73.50 936 LEU A N 1
ATOM 7484 C CA . LEU A 1 936 ? -29.970 -7.798 -21.143 1.00 73.50 936 LEU A CA 1
ATOM 7485 C C . LEU A 1 936 ? -29.698 -6.566 -20.268 1.00 73.50 936 LEU A C 1
ATOM 7487 O O . LEU A 1 936 ? -29.270 -6.694 -19.129 1.00 73.50 936 LEU A O 1
ATOM 7491 N N . GLN A 1 937 ? -29.981 -5.357 -20.759 1.00 71.19 937 GLN A N 1
ATOM 7492 C CA . GLN A 1 937 ? -29.857 -4.150 -19.937 1.00 71.19 937 GLN A CA 1
ATOM 7493 C C . GLN A 1 937 ? -30.818 -4.171 -18.744 1.00 71.19 937 GLN A C 1
ATOM 7495 O O . GLN A 1 937 ? -30.416 -3.848 -17.629 1.00 71.19 937 GLN A O 1
ATOM 7500 N N . GLN A 1 938 ? -32.068 -4.589 -18.947 1.00 69.25 938 GLN A N 1
ATOM 7501 C CA . GLN A 1 938 ? -33.030 -4.714 -17.854 1.00 69.25 938 GLN A CA 1
ATOM 7502 C C . GLN A 1 938 ? -32.616 -5.771 -16.827 1.00 69.25 938 GLN A C 1
ATOM 7504 O O . GLN A 1 938 ? -32.834 -5.546 -15.645 1.00 69.25 938 GLN A O 1
ATOM 7509 N N . SER A 1 939 ? -32.023 -6.898 -17.229 1.00 66.25 939 SER A N 1
ATOM 7510 C CA . SER A 1 939 ? -31.564 -7.929 -16.291 1.00 66.25 939 SER A CA 1
ATOM 7511 C C . SER A 1 939 ? -30.301 -7.505 -15.537 1.00 66.25 939 SER A C 1
ATOM 7513 O O . SER A 1 939 ? -30.232 -7.690 -14.325 1.00 66.25 939 SER A O 1
ATOM 7515 N N . LEU A 1 940 ? -29.339 -6.868 -16.213 1.00 67.00 940 LEU A N 1
ATOM 7516 C CA . LEU A 1 940 ? -28.075 -6.421 -15.612 1.00 67.00 940 LEU A CA 1
ATOM 7517 C C . LEU A 1 940 ? -28.226 -5.201 -14.687 1.00 67.00 940 LEU A C 1
ATOM 7519 O O . LEU A 1 940 ? -27.454 -5.057 -13.737 1.00 67.00 940 LEU A O 1
ATOM 7523 N N . PHE A 1 941 ? -29.205 -4.328 -14.952 1.00 69.38 941 PHE A N 1
ATOM 7524 C CA . PHE A 1 941 ? -29.406 -3.052 -14.246 1.00 69.38 941 PHE A CA 1
ATOM 7525 C C . PHE A 1 941 ? -30.792 -2.939 -13.591 1.00 69.38 941 PHE A C 1
ATOM 7527 O O . PHE A 1 941 ? -31.331 -1.844 -13.453 1.00 69.38 941 PHE A O 1
ATOM 7534 N N . ARG A 1 942 ? -31.383 -4.074 -13.201 1.00 58.06 942 ARG A N 1
ATOM 7535 C CA . ARG A 1 942 ? -32.798 -4.211 -12.805 1.00 58.06 942 ARG A CA 1
ATOM 7536 C C . ARG A 1 942 ? -33.239 -3.352 -11.609 1.00 58.06 942 ARG A C 1
ATOM 7538 O O . ARG A 1 942 ? -34.438 -3.166 -11.422 1.00 58.06 942 ARG A O 1
ATOM 7545 N N . ASP A 1 943 ? -32.308 -2.793 -10.837 1.00 52.50 943 ASP A N 1
ATOM 7546 C CA . ASP A 1 943 ? -32.596 -2.027 -9.620 1.00 52.50 943 ASP A CA 1
ATOM 7547 C C . ASP A 1 943 ? -32.672 -0.504 -9.879 1.00 52.50 943 ASP A C 1
ATOM 7549 O O . ASP A 1 943 ? -31.813 0.287 -9.488 1.00 52.50 943 ASP A O 1
ATOM 7553 N N . VAL A 1 944 ? -33.716 -0.077 -10.599 1.00 47.91 944 VAL A N 1
ATOM 7554 C CA . VAL A 1 944 ? -33.965 1.339 -10.962 1.00 47.91 944 VAL A CA 1
ATOM 7555 C C . VAL A 1 944 ? -34.736 2.095 -9.860 1.00 47.91 944 VAL A C 1
ATOM 7557 O O . VAL A 1 944 ? -34.994 3.291 -9.973 1.00 47.91 944 VAL A O 1
ATOM 7560 N N . SER A 1 945 ? -35.081 1.445 -8.745 1.00 44.25 945 SER A N 1
ATOM 7561 C CA . SER A 1 945 ? -35.938 2.035 -7.702 1.00 44.25 945 SER A CA 1
ATOM 7562 C C . SER A 1 945 ? -35.256 3.108 -6.839 1.00 44.25 945 SER A C 1
ATOM 7564 O O . SER A 1 945 ? -35.951 3.880 -6.181 1.00 44.25 945 SER A O 1
ATOM 7566 N N . GLY A 1 946 ? -33.917 3.163 -6.807 1.00 46.59 946 GLY A N 1
ATOM 7567 C CA . GLY A 1 946 ? -33.172 3.931 -5.796 1.00 46.59 946 GLY A CA 1
ATOM 7568 C C . GLY A 1 946 ? -32.197 5.002 -6.294 1.00 46.59 946 GLY A C 1
ATOM 7569 O O . GLY A 1 946 ? -31.589 5.673 -5.465 1.00 46.59 946 GLY A O 1
ATOM 7570 N N . GLY A 1 947 ? -31.996 5.169 -7.608 1.00 41.91 947 GLY A N 1
ATOM 7571 C CA . GLY A 1 947 ? -31.040 6.153 -8.152 1.00 41.91 947 GLY A CA 1
ATOM 7572 C C . GLY A 1 947 ? -29.566 5.939 -7.751 1.00 41.91 947 GLY A C 1
ATOM 7573 O O . GLY A 1 947 ? -28.747 6.835 -7.941 1.00 41.91 947 GLY A O 1
ATOM 7574 N N . GLY A 1 948 ? -29.219 4.779 -7.182 1.00 48.62 948 GLY A N 1
ATOM 7575 C CA . GLY A 1 948 ? -27.856 4.428 -6.782 1.00 48.62 948 GLY A CA 1
ATOM 7576 C C . GLY A 1 948 ? -27.057 3.784 -7.917 1.00 48.62 948 GLY A C 1
ATOM 7577 O O . GLY A 1 948 ? -27.609 3.085 -8.762 1.00 48.62 948 GLY A O 1
ATOM 7578 N N . VAL A 1 949 ? -25.738 3.993 -7.924 1.00 50.22 949 VAL A N 1
ATOM 7579 C CA . VAL A 1 949 ? -24.816 3.298 -8.836 1.00 50.22 949 VAL A CA 1
ATOM 7580 C C . VAL A 1 949 ? -24.768 1.816 -8.448 1.00 50.22 949 VAL A C 1
ATOM 7582 O O . VAL A 1 949 ? -24.310 1.479 -7.357 1.00 50.22 949 VAL A O 1
ATOM 7585 N N . ILE A 1 950 ? -25.239 0.928 -9.326 1.00 54.62 950 ILE A N 1
ATOM 7586 C CA . ILE A 1 950 ? -25.123 -0.524 -9.142 1.00 54.62 950 ILE A CA 1
ATOM 7587 C C . ILE A 1 950 ? -23.718 -0.946 -9.585 1.00 54.62 950 ILE A C 1
ATOM 7589 O O . ILE A 1 950 ? -23.357 -0.784 -10.750 1.00 54.62 950 ILE A O 1
ATOM 7593 N N . GLU A 1 951 ? -22.920 -1.503 -8.673 1.00 55.81 951 GLU A N 1
ATOM 7594 C CA . GLU A 1 951 ? -21.667 -2.156 -9.058 1.00 55.81 951 GLU A CA 1
ATOM 7595 C C . GLU A 1 951 ? -21.959 -3.480 -9.782 1.00 55.81 951 GLU A C 1
ATOM 7597 O O . GLU A 1 951 ? -22.769 -4.296 -9.336 1.00 55.81 951 GLU A O 1
ATOM 7602 N N . PHE A 1 952 ? -21.298 -3.689 -10.921 1.00 60.88 952 PHE A N 1
ATOM 7603 C CA . PHE A 1 952 ? -21.393 -4.921 -11.701 1.00 60.88 952 PHE A CA 1
ATOM 7604 C C . PHE A 1 952 ? -20.643 -6.064 -10.996 1.00 60.88 952 PHE A C 1
ATOM 7606 O O . PHE A 1 952 ? -19.473 -5.900 -10.645 1.00 60.88 952 PHE A O 1
ATOM 7613 N N . GLY A 1 953 ? -21.281 -7.219 -10.782 1.00 65.44 953 GLY A N 1
ATOM 7614 C CA . GLY A 1 953 ? -20.678 -8.363 -10.095 1.00 65.44 953 GLY A CA 1
ATOM 7615 C C . GLY A 1 953 ? -21.687 -9.345 -9.489 1.00 65.44 953 GLY A C 1
ATOM 7616 O O . GLY A 1 953 ? -22.563 -9.869 -10.170 1.00 65.44 953 GLY A O 1
ATOM 7617 N N . ALA A 1 954 ? -21.530 -9.641 -8.196 1.00 65.88 954 ALA A N 1
ATOM 7618 C CA . ALA A 1 954 ? -22.277 -10.703 -7.517 1.00 65.88 954 ALA A CA 1
ATOM 7619 C C . ALA A 1 954 ? -23.797 -10.472 -7.436 1.00 65.88 954 ALA A C 1
ATOM 7621 O O . ALA A 1 954 ? -24.551 -11.431 -7.331 1.00 65.88 954 ALA A O 1
ATOM 7622 N N . ARG A 1 955 ? -24.256 -9.217 -7.527 1.00 66.19 955 ARG A N 1
ATOM 7623 C CA . ARG A 1 955 ? -25.685 -8.857 -7.448 1.00 66.19 955 ARG A CA 1
ATOM 7624 C C . ARG A 1 955 ? -26.474 -9.197 -8.720 1.00 66.19 955 ARG A C 1
ATOM 7626 O O . ARG A 1 955 ? -27.699 -9.130 -8.718 1.00 66.19 955 ARG A O 1
ATOM 7633 N N . GLN A 1 956 ? -25.775 -9.532 -9.804 1.00 68.44 956 GLN A N 1
ATOM 7634 C CA . GLN A 1 956 ? -26.355 -9.873 -11.104 1.00 68.44 956 GLN A CA 1
ATOM 7635 C C . GLN A 1 956 ? -26.425 -11.389 -11.351 1.00 68.44 956 GLN A C 1
ATOM 7637 O O . GLN A 1 956 ? -26.897 -11.795 -12.410 1.00 68.44 956 GLN A O 1
ATOM 7642 N N . CYS A 1 957 ? -25.939 -12.223 -10.424 1.00 64.12 957 CYS A N 1
ATOM 7643 C CA . CYS A 1 957 ? -26.110 -13.673 -10.521 1.00 64.12 957 CYS A CA 1
ATOM 7644 C C . CYS A 1 957 ? -27.523 -14.069 -10.063 1.00 64.12 957 CYS A C 1
ATOM 7646 O O . CYS A 1 957 ? -28.026 -13.507 -9.092 1.00 64.12 957 CYS A O 1
ATOM 7648 N N . GLU A 1 958 ? -28.144 -14.994 -10.801 1.00 53.94 958 GLU A N 1
ATOM 7649 C CA . GLU A 1 958 ? -29.498 -15.539 -10.589 1.00 53.94 958 GLU A CA 1
ATOM 7650 C C . GLU A 1 958 ? -29.468 -17.067 -10.464 1.00 53.94 958 GLU A C 1
ATOM 7652 O O . GLU A 1 958 ? -28.539 -17.686 -11.045 1.00 53.94 958 GLU A O 1
#

Foldseek 3Di:
DDDDDPDDDLVVLQLVLLVVLCVLQPQVQDDDPVSLVVSQVVLLVSLPDPSHDLVNSVVSLVVDPLRVLLCLQSHDPNSVVSNLVNLLVQFDLALVCQVVGPLLVCLVVLLVLLCVVPPDPVRDPPLSVVSVLLSVLLNLQSVLLVVVVVVPPPPDDDDDDPDDLDPDDDDPVVVVVVVVVVVPPDDDDDRPSCVSCVSSVHDDDSDPVVSSVVNVVSRVVSSVSVVVSSVSSHDPSNNVVSCVVRHDDDDDDDDDDDDDDDDDDDDDDDDDDDDDDPDDDDPFQDPLLQQLLVQADFDAAPQAAQFWEWEWPQALVQLLVCVVVPVVVNVQVVVLVRCVSQQVCDCQSFPFLEDPPFQFTWGWHDTPDQKTWIWFFFWAQDSPPSWTKRGYIYTHHIDGNVRDDRVLVSVLRNLVNLQDDVRSVSRPDWDDDPPDPDDPGTHIHIHHHDDPVPRPPPPPPPDDPPPVPDDLVSVVVSLCVQQVIFIATNYLLSVLCSLLVHPFDERGDDHPQLVCLLSPSFAAEEEEDPQLCQLVSVLSSQSSSQSSCVPDPNVVVDDRAAEEEEEQDPVVLVVSVVNSVRHNVSVVSSPDDSVVSNVVVVVVVVVVPPDDDDDPPVVVPPPDDQAPQPDDSVCPPYRDYLVSVLRNDVVHLVCCLVVVVDDPVLSVQLCVLVVDDDDDPDDDPVVVVVVLVVQEDDLVNCVPPQVVPDDDDPDDSLQLVLCLQQPQQQDPVLLVDPVRGDDLCRQLVVVPPFFHPADSVVSVVSVVSSVVVVVVSVVSVHDYPSSSLSSLLSSCVSPNQRHDAHAAYAYEQCQQDRLSSVSNVCRRHPALRRHYHYHWLVPHPNRNRRDAPVSSLVVVVVVCPPPVRPPRHTDHYYRYRQERSFAAAQDLVVVVVVVVVCCVVVVRSTDDGPRHHYSHHDAHADDDPDPDPVVVCCLQVVPPPPPDDDDGHHSSGD

Secondary structure (DSSP, 8-state):
------PPPTHHHHHHHHHHHHHHT-TTT--SHHHHHHHHHHHHHHHT-TTS-HHHHHHHHHTSTTHHHHHHHHS-HHHHHHHHHHHHT---SSTTTTTTSHHHHHHHHHHHHTTTT-SSGGGS-HHHHHHHHHHHHHHHHHHHHHHHHHT----------------SS--HHHHHHHTTTGGGTTPPPPP-HHHHHHHHTPPPPSSHHHHHHHHHHHHHHHHHHHHHHHHHTTSHHHHHHHHHHHSPPPPPPP------------------------------SSTTTTTHHHHH-PPPSTT--SSEEEE-HHHHHHHHHHHHH-HHHHHHHHHHHHHHHTT---TTTSEE-S-TT-SS-EEEEE-STTEEEEEEEEEEE-TTTS-EEEEEEEEEEEEEGGG--HHHHHHHHHHHHTT-HHHHHHHH--PPP---TT---PPPEEEPPPPGGGS------------TTS-HHHHHHHHIIIII--PEE--HHHHHHHHTT-----PBP--HHHHHHHH--S-EEEEE-TTSSHHHHHHHHHHHHHHHHHHSGGGGTSPPP-EEEEES-HHHHHHHHHHHHHHHHHHHGGGS-HHHHHHHHHHHHHHHT----S-HHHHTTTSS-SSGGG--GGGPSEEEEHHHHHHHHHHHHHHHHHTT-S-HHHHHHHHHHHTPPPPPTT--HHHHHHHHHHHB--HHHIIIIIGGGSPP-SS-HHHHHHIIIIIITTSHHHHHSTTSS--HHHHHH-TTSS--SS-HHHHHHHHHHHHHHHHHHHHHT-B-HHHHHHHHHHHHHHH-S-SSPBSEEEESSGGGS-TTHHHHHHHHBS-TT-EEEEE-GGG--STT----HHHHHHHHHHHHT-GGGGGG---PEEEEE-EESSS-HHHHHHHHHHHHHHHHHSTTTS---PPPEESS--PPPP------HHHHHHHHT---SS---PPSSGGG--

InterPro domains:
  IPR014016 UvrD-like helicase, ATP-binding domain [PS51198] (507-888)
  IPR027417 P-loop containing nucleoside triphosphate hydrolase [G3DSA:3.40.50.300] (509-865)
  IPR027417 P-loop containing nucleoside triphosphate hydrolase [SSF52540] (515-931)
  IPR039904 TPR and ankyrin repeat-containing protein 1 [PTHR21529] (300-956)

pLDDT: mean 74.0, std 18.63, range [21.78, 97.69]

Organism: NCBI:txid114155